Protein AF-A0A6V8H7V8-F1 (afdb_monomer_lite)

Foldseek 3Di:
DDDDPLDAFEEEQEAQAPWSLQVLLCLCVPPVNRHAYEYEAQAQDHDQQPFKDWDQFPVPRDIDIGGVPDDKDWCLVPVVVVVVCVVLVFDKDFAKAKEFFFEAAALVVLPDLPDDTDGQWIAIQLPPPVQTDDFPRDDPVSHVVVVVVLVVLVVLVLCCLAPPAWADDDPVGFTDFQLRSCVVSPRDPCSCQGPVQLVVCVLLLHFSVLNRQFRNNQVSVVCVRRNSTTMMATDNHCVSVSCSSCPPHHYDHQWAWQAWAQDPQKIKTWTARNPDPPDGPIDIDIGRAYEYADQLVSCLRHPVLCVVLSVPFDKDKKKKFKFLQPPLVPPPPDRDLCPDPVSVVVCVPPSYWYKYWYWHPNDPTIGTWIWTQDSSRIIIIIRDSRDDDPVGTPTMDMDMRTGHHSSNVVSLCVQADPDDPDDDDDDPDDDDRHHACPSNYHYFWVSNDPRSDTTDDDDDPDDDDDDDDDDDDDDDDVVVVVCPVVVLCVQAVVVLVVVLVVLLVVLLCCVPPPLPVNLVVLVVLLVCLVVQPPDDDPVLNVVLCCQGCVQLNVLSVLLPDDPVSVVVCVVVVLVSVVCSVLVVLVVVLVQDLVPFPLSVVLNVLSVVLSVQLVVLCVVVVSSQWDQDPSDTWGNSFDPVSLVSVLVSVLSVLLDVSVLQRNLPNCLSVQLLVSLVVCCVVRVHDSRGSSVVSNSSRVSSSSSSLSVCVSVVVDPGRDSDPPPPSCVVSVVVRVVVVLLVLLLVLLLQQAEEEEPQDQDPVAPNVVQQVVCVQFVHHYAYEDQPDQWHDDPVDIHGHDPACQRDPQLLSYEYEYPAAAVVLQVRLVVSLVRNRAEYAYAQRRHDPVNQVVCVVRHPHYAWDDDDPDPRGHDCVRCVVVSCVSNVHHTHGDDD

InterPro domains:
  IPR003781 CoA-binding [PF13380] (750-860)
  IPR036188 FAD/NAD(P)-binding domain superfamily [G3DSA:3.50.50.60] (1-49)
  IPR036188 FAD/NAD(P)-binding domain superfamily [G3DSA:3.50.50.60] (250-314)
  IPR036188 FAD/NAD(P)-binding domain superfamily [SSF51905] (9-320)
  IPR036291 NAD(P)-binding domain superfamily [SSF51735] (739-861)

Organism: Talaromyces pinophilus (NCBI:txid128442)

Sequence (892 aa):
MEREKNVKCRVAVVGSGMAGLVTAYLLNQDPERRYNVEVFESGERLSLDSSSLSVPNPETGNVDRIDLPMRAFAGGFYSNLMAMYDFLQVEYRPQKFLFGFSSIASKHRCTSRNFQERLDFIHSSNNHILFPIRPHTVTLISHLCEIGYLLVWYAWFTMCCFLVPPFPATRTMPCESLRSYIRRIHLPKYFVSSYLLPLFSSVATCPHEALLEFPAQDLIDYKRKTNGDQHYTVCGGVNKIQRKLSQGLQLRKSAKVVSVEPQGQAIRVRWKRSLDKSRSDTAEALFDRVVLAVAPNVVQTIFKPLQYEMSQIPTISVQSVVHSDETTIGPLTGTDILHSPSAKNWMKGSDAQVIYMRTFAQADDPQTESIHVQPSGLLVTTCPLSVIDPAKIAQCATFTRVLRTPQSRQIIKDIFNRRSSEPQVQQEKRKTPWRNGDQGVCGVGVVSSLDLFFARCHPRHLRSPRFSRCAVYTTDMADLMAFSHTALDAYIDIPFNIWLSIILIVVYESAIRSRGLLLFIVLGVSTTIVAFDKKSSVGEMTKTMCLLPLGLGSVLAFLVASRPIQTRFLSAFTTYVNFAVYGNIGMMVGTPADGTLRGMCSKVTCVALFIWIVQQGRNAGWKTIALHDDLFVFTAVSKSWIFAHAIYRFVLLTLPCFGSGRRHRLLELYSLTLTFALSSTSNLPFEYCFGMADTLVVPAVAGWSAIATTFNLIPPDAKRNDLLLDRIGAKADACLSAISIVTRFFQSPQFAVAGANNDPSRFGYKIFAWYHQHSLPVTPIHPREPTIRLPSREYPVAATPKSLTSPTETSLSFVTPPPVTLQLLKQAHEVGIPAVWFQPGTYNDEVLEYARNNFPAVIGGRGGAGSEGWCVLVDGEDGLESAGRTWKQQKL

pLDDT: mean 80.0, std 18.76, range [22.17, 98.0]

Structure (mmCIF, N/CA/C/O backbone):
data_AF-A0A6V8H7V8-F1
#
_entry.id   AF-A0A6V8H7V8-F1
#
loop_
_atom_site.group_PDB
_atom_site.id
_atom_site.type_symbol
_atom_site.label_atom_id
_atom_site.label_alt_id
_atom_site.label_comp_id
_atom_site.label_asym_id
_atom_site.label_entity_id
_atom_site.label_seq_id
_atom_site.pdbx_PDB_ins_code
_atom_site.Cartn_x
_atom_site.Cartn_y
_atom_site.Cartn_z
_atom_site.occupancy
_atom_site.B_iso_or_equiv
_atom_site.auth_seq_id
_atom_site.auth_comp_id
_atom_site.auth_asym_id
_atom_site.auth_atom_id
_atom_site.pdbx_PDB_model_num
ATOM 1 N N . MET A 1 1 ? -47.080 -14.642 37.443 1.00 36.59 1 MET A N 1
ATOM 2 C CA . MET A 1 1 ? -45.676 -14.187 37.349 1.00 36.59 1 MET A CA 1
ATOM 3 C C . MET A 1 1 ? -45.572 -13.215 36.190 1.00 36.59 1 MET A C 1
ATOM 5 O O . MET A 1 1 ? -45.517 -13.634 35.039 1.00 36.59 1 MET A O 1
ATOM 9 N N . GLU A 1 2 ? -45.649 -11.922 36.492 1.00 38.88 2 GLU A N 1
ATOM 10 C CA . GLU A 1 2 ? -45.353 -10.855 35.538 1.00 38.88 2 GLU A CA 1
ATOM 11 C C . GLU A 1 2 ? -43.891 -10.985 35.090 1.00 38.88 2 GLU A C 1
ATOM 13 O O . GLU A 1 2 ? -42.991 -11.100 35.918 1.00 38.88 2 GLU A O 1
ATOM 18 N N . ARG A 1 3 ? -43.648 -11.014 33.774 1.00 39.16 3 ARG A N 1
ATOM 19 C CA . ARG A 1 3 ? -42.295 -10.872 33.223 1.00 39.16 3 ARG A CA 1
ATOM 20 C C . ARG A 1 3 ? -41.787 -9.487 33.619 1.00 39.16 3 ARG A C 1
ATOM 22 O O . ARG A 1 3 ? -42.293 -8.498 33.087 1.00 39.16 3 ARG A O 1
ATOM 29 N N . GLU A 1 4 ? -40.797 -9.413 34.506 1.00 45.09 4 GLU A N 1
ATOM 30 C CA . GLU A 1 4 ? -40.016 -8.193 34.717 1.00 45.09 4 GLU A CA 1
ATOM 31 C C . GLU A 1 4 ? -39.599 -7.641 33.347 1.00 45.09 4 GLU A C 1
ATOM 33 O O . GLU A 1 4 ? -38.948 -8.319 32.544 1.00 45.09 4 GLU A O 1
ATOM 38 N N . LYS A 1 5 ? -40.046 -6.421 33.029 1.00 49.84 5 LYS A N 1
ATOM 39 C CA . LYS A 1 5 ? -39.611 -5.703 31.830 1.00 49.84 5 LYS A CA 1
ATOM 40 C C . LYS A 1 5 ? -38.101 -5.523 31.940 1.00 49.84 5 LYS A C 1
ATOM 42 O O . LYS A 1 5 ? -37.646 -4.677 32.700 1.00 49.84 5 LYS A O 1
ATOM 47 N N . ASN A 1 6 ? -37.348 -6.307 31.176 1.00 59.00 6 ASN A N 1
ATOM 48 C CA . ASN A 1 6 ? -35.895 -6.206 31.097 1.00 59.00 6 ASN A CA 1
ATOM 49 C C . ASN A 1 6 ? -35.530 -4.761 30.697 1.00 59.00 6 ASN A C 1
ATOM 51 O O . ASN A 1 6 ? -35.781 -4.343 29.560 1.00 59.00 6 ASN A O 1
ATOM 55 N N . VAL A 1 7 ? -35.054 -3.959 31.654 1.00 81.44 7 VAL A N 1
ATOM 56 C CA . VAL A 1 7 ? -34.757 -2.537 31.445 1.00 81.44 7 VAL A CA 1
ATOM 57 C C . VAL A 1 7 ? -33.573 -2.448 30.490 1.00 81.44 7 VAL A C 1
ATOM 59 O O . VAL A 1 7 ? -32.475 -2.903 30.800 1.00 81.44 7 VAL A O 1
ATOM 62 N N . LYS A 1 8 ? -33.799 -1.892 29.297 1.00 88.69 8 LYS A N 1
ATOM 63 C CA . LYS A 1 8 ? -32.742 -1.745 28.291 1.00 88.69 8 LYS A CA 1
ATOM 64 C C . LYS A 1 8 ? -31.710 -0.717 28.744 1.00 88.69 8 LYS A C 1
ATOM 66 O O . LYS A 1 8 ? -32.078 0.391 29.127 1.00 88.69 8 LYS A O 1
ATOM 71 N N . CYS A 1 9 ? -30.434 -1.054 28.588 1.00 93.19 9 CYS A N 1
ATOM 72 C CA . CYS A 1 9 ? -29.314 -0.152 28.831 1.00 93.19 9 CYS A CA 1
ATOM 73 C C . CYS A 1 9 ? -29.354 1.015 27.830 1.00 93.19 9 CYS A C 1
ATOM 75 O O . CYS A 1 9 ? -29.267 0.809 26.615 1.00 93.19 9 CYS A O 1
ATOM 77 N N . ARG A 1 10 ? -29.505 2.245 28.320 1.00 95.94 10 ARG A N 1
ATOM 78 C CA . ARG A 1 10 ? -29.526 3.467 27.509 1.00 95.94 10 ARG A CA 1
ATOM 79 C C . ARG A 1 10 ? -28.108 3.884 27.150 1.00 95.94 10 ARG A C 1
ATOM 81 O O . ARG A 1 10 ? -27.292 4.160 28.029 1.00 95.94 10 ARG A O 1
ATOM 88 N N . VAL A 1 11 ? -27.835 3.992 25.854 1.00 97.06 11 VAL A N 1
ATOM 89 C CA . VAL A 1 11 ? -26.514 4.344 25.327 1.00 97.06 11 VAL A CA 1
ATOM 90 C C . VAL A 1 11 ? -26.604 5.610 24.485 1.00 97.06 11 VAL A C 1
ATOM 92 O O . VAL A 1 11 ? -27.329 5.638 23.492 1.00 97.06 11 VAL A O 1
ATOM 95 N N . ALA A 1 12 ? -25.835 6.638 24.844 1.00 97.88 12 ALA A N 1
ATOM 96 C CA . ALA A 1 12 ? -25.637 7.805 23.986 1.00 97.88 12 ALA A CA 1
ATOM 97 C C . ALA A 1 12 ? -24.402 7.608 23.103 1.00 97.88 12 ALA A C 1
ATOM 99 O O . ALA A 1 12 ? -23.322 7.305 23.606 1.00 97.88 12 ALA A O 1
ATOM 100 N N . VAL A 1 13 ? -24.533 7.832 21.800 1.00 97.69 13 VAL A N 1
ATOM 101 C CA . VAL A 1 13 ? -23.414 7.868 20.851 1.00 97.69 13 VAL A CA 1
ATOM 102 C C . VAL A 1 13 ? -23.239 9.302 20.370 1.00 97.69 13 VAL A C 1
ATOM 104 O O . VAL A 1 13 ? -24.108 9.856 19.703 1.00 97.69 13 VAL A O 1
ATOM 107 N N . VAL A 1 14 ? -22.119 9.925 20.717 1.00 97.06 14 VAL A N 1
ATOM 108 C CA . VAL A 1 14 ? -21.818 11.316 20.370 1.00 97.06 14 VAL A CA 1
ATOM 109 C C . VAL A 1 14 ? -21.018 11.344 19.072 1.00 97.06 14 VAL A C 1
ATOM 111 O O . VAL A 1 14 ? -19.868 10.910 19.061 1.00 97.06 14 VAL A O 1
ATOM 114 N N . GLY A 1 15 ? -21.614 11.872 18.001 1.00 94.81 15 GLY A N 1
ATOM 115 C CA . GLY A 1 15 ? -21.033 11.981 16.660 1.00 94.81 15 GLY A CA 1
ATOM 116 C C . GLY A 1 15 ? -21.591 10.949 15.676 1.00 94.81 15 GLY A C 1
ATOM 117 O O . GLY A 1 15 ? -21.585 9.749 15.947 1.00 94.81 15 GLY A O 1
ATOM 118 N N . SER A 1 16 ? -22.026 11.405 14.495 1.00 94.25 16 SER A N 1
ATOM 119 C CA . SER A 1 16 ? -22.583 10.543 13.435 1.00 94.25 16 SER A CA 1
ATOM 120 C C . SER A 1 16 ? -21.615 10.252 12.278 1.00 94.25 16 SER A C 1
ATOM 122 O O . SER A 1 16 ? -22.022 9.945 11.157 1.00 94.25 16 SER A O 1
ATOM 124 N N . GLY A 1 17 ? -20.308 10.340 12.535 1.00 91.19 17 GLY A N 1
ATOM 125 C CA . GLY A 1 17 ? -19.292 9.851 11.604 1.00 91.19 17 GLY A CA 1
ATOM 126 C C . GLY A 1 17 ? -19.299 8.320 11.495 1.00 91.19 17 GLY A C 1
ATOM 127 O O . GLY A 1 17 ? -20.059 7.631 12.177 1.00 91.19 17 GLY A O 1
ATOM 128 N N . MET A 1 18 ? -18.396 7.770 10.677 1.00 89.75 18 MET A N 1
ATOM 129 C CA . MET A 1 18 ? -18.350 6.329 10.387 1.00 89.75 18 MET A CA 1
ATOM 130 C C . MET A 1 18 ? -18.337 5.460 11.658 1.00 89.75 18 MET A C 1
ATOM 132 O O . MET A 1 18 ? -19.158 4.563 11.809 1.00 89.75 18 MET A O 1
ATOM 136 N N . ALA A 1 19 ? -17.443 5.767 12.603 1.00 89.88 19 ALA A N 1
ATOM 137 C CA . ALA A 1 19 ? -17.309 5.017 13.851 1.00 89.88 19 ALA A CA 1
ATOM 138 C C . ALA A 1 19 ? -18.561 5.089 14.739 1.00 89.88 19 ALA A C 1
ATOM 140 O O . ALA A 1 19 ? -18.948 4.085 15.336 1.00 89.88 19 ALA A O 1
ATOM 141 N N . GLY A 1 20 ? -19.198 6.261 14.818 1.00 93.38 20 GLY A N 1
ATOM 142 C CA . GLY A 1 20 ? -20.409 6.458 15.610 1.00 93.38 20 GLY A CA 1
ATOM 143 C C . GLY A 1 20 ? -21.588 5.687 15.028 1.00 93.38 20 GLY A C 1
ATOM 144 O O . GLY A 1 20 ? -22.233 4.926 15.744 1.00 93.38 20 GLY A O 1
ATOM 145 N N . LEU A 1 21 ? -21.809 5.793 13.714 1.00 94.88 21 LEU A N 1
ATOM 146 C CA . LEU A 1 21 ? -22.884 5.070 13.030 1.00 94.88 21 LEU A CA 1
ATOM 147 C C . LEU A 1 21 ? -22.695 3.552 13.078 1.00 94.88 21 LEU A C 1
ATOM 149 O O . LEU A 1 21 ? -23.657 2.844 13.346 1.00 94.88 21 LEU A O 1
ATOM 153 N N . VAL A 1 22 ? -21.473 3.044 12.884 1.00 94.94 22 VAL A N 1
ATOM 154 C CA . VAL A 1 22 ? -21.191 1.601 13.008 1.00 94.94 22 VAL A CA 1
ATOM 155 C C . VAL A 1 22 ? -21.424 1.120 14.435 1.00 94.94 22 VAL A C 1
ATOM 157 O O . VAL A 1 22 ? -22.070 0.097 14.636 1.00 94.94 22 VAL A O 1
ATOM 160 N N . THR A 1 23 ? -20.952 1.867 15.437 1.00 94.19 23 THR A N 1
ATOM 161 C CA . THR A 1 23 ? -21.165 1.497 16.844 1.00 94.19 23 THR A CA 1
ATOM 162 C C . THR A 1 23 ? -22.652 1.475 17.181 1.00 94.19 23 THR A C 1
ATOM 164 O O . THR A 1 23 ? -23.136 0.512 17.772 1.00 94.19 23 THR A O 1
ATOM 167 N N . ALA A 1 24 ? -23.393 2.503 16.766 1.00 95.56 24 ALA A N 1
ATOM 168 C CA . ALA A 1 24 ? -24.824 2.585 17.005 1.00 95.56 24 ALA A CA 1
ATOM 169 C C . ALA A 1 24 ? -25.593 1.466 16.288 1.00 95.56 24 ALA A C 1
ATOM 171 O O . ALA A 1 24 ? -26.463 0.845 16.893 1.00 95.56 24 ALA A O 1
ATOM 172 N N . TYR A 1 25 ? -25.226 1.161 15.040 1.00 95.31 25 TYR A N 1
ATOM 173 C CA . TYR A 1 25 ? -25.787 0.055 14.269 1.00 95.31 25 TYR A CA 1
ATOM 174 C C . TYR A 1 25 ? -25.581 -1.287 14.979 1.00 95.31 25 TYR A C 1
ATOM 176 O O . TYR A 1 25 ? -26.545 -2.014 15.195 1.00 95.31 25 TYR A O 1
ATOM 184 N N . LEU A 1 26 ? -24.352 -1.596 15.405 1.00 94.50 26 LEU A N 1
ATOM 185 C CA . LEU A 1 26 ? -24.038 -2.859 16.080 1.00 94.50 26 LEU A CA 1
ATOM 186 C C . LEU A 1 26 ? -24.783 -3.008 17.411 1.00 94.50 26 LEU A C 1
ATOM 188 O O . LEU A 1 26 ? -25.310 -4.078 17.694 1.00 94.50 26 LEU A O 1
ATOM 192 N N . LEU A 1 27 ? -24.864 -1.940 18.209 1.00 93.81 27 LEU A N 1
ATOM 193 C CA . LEU A 1 27 ? -25.607 -1.956 19.473 1.00 93.81 27 LEU A CA 1
ATOM 194 C C . LEU A 1 27 ? -27.118 -2.114 19.254 1.00 93.81 27 LEU A C 1
ATOM 196 O O . LEU A 1 27 ? -27.784 -2.787 20.036 1.00 93.81 27 LEU A O 1
ATOM 200 N N . ASN A 1 28 ? -27.662 -1.513 18.194 1.00 94.06 28 ASN A N 1
ATOM 201 C CA . ASN A 1 28 ? -29.079 -1.629 17.851 1.00 94.06 28 ASN A CA 1
ATOM 202 C C . ASN A 1 28 ? -29.444 -3.016 17.293 1.00 94.06 28 ASN A C 1
ATOM 204 O O . ASN A 1 28 ? -30.570 -3.473 17.476 1.00 94.06 28 ASN A O 1
ATOM 208 N N . GLN A 1 29 ? -28.493 -3.687 16.638 1.00 91.31 29 GLN A N 1
ATOM 209 C CA . GLN A 1 29 ? -28.631 -5.044 16.092 1.00 91.31 29 GLN A CA 1
ATOM 210 C C . GLN A 1 29 ? -28.217 -6.146 17.086 1.00 91.31 29 GLN A C 1
ATOM 212 O O . GLN A 1 29 ? -28.080 -7.304 16.695 1.00 91.31 29 GLN A O 1
ATOM 217 N N . ASP A 1 30 ? -28.015 -5.812 18.365 1.00 91.25 30 ASP A N 1
ATOM 218 C CA . ASP A 1 30 ? -27.737 -6.790 19.421 1.00 91.25 30 ASP A CA 1
ATOM 219 C C . ASP A 1 30 ? -28.849 -7.865 19.460 1.00 91.25 30 ASP A C 1
ATOM 221 O O . ASP A 1 30 ? -30.017 -7.510 19.662 1.00 91.25 30 ASP A O 1
ATOM 225 N N . PRO A 1 31 ? -28.532 -9.167 19.289 1.00 89.00 31 PRO A N 1
ATOM 226 C CA . PRO A 1 31 ? -29.541 -10.232 19.227 1.00 89.00 31 PRO A CA 1
ATOM 227 C C . PRO A 1 31 ? -30.427 -10.313 20.476 1.00 89.00 31 PRO A C 1
ATOM 229 O O . PRO A 1 31 ? -31.611 -10.635 20.387 1.00 89.00 31 PRO A O 1
ATOM 232 N N . GLU A 1 32 ? -29.866 -9.966 21.637 1.00 90.69 32 GLU A N 1
ATOM 233 C CA . GLU A 1 32 ? -30.551 -9.940 22.935 1.00 90.69 32 GLU A CA 1
ATOM 234 C C . GLU A 1 32 ? -31.354 -8.642 23.165 1.00 90.69 32 GLU A C 1
ATOM 236 O O . GLU A 1 32 ? -32.062 -8.515 24.165 1.00 90.69 32 GLU A O 1
ATOM 241 N N . ARG A 1 33 ? -31.281 -7.673 22.238 1.00 89.62 33 ARG A N 1
ATOM 242 C CA . ARG A 1 33 ? -31.961 -6.365 22.284 1.00 89.62 33 ARG A CA 1
ATOM 243 C C . ARG A 1 33 ? -31.739 -5.607 23.597 1.00 89.62 33 ARG A C 1
ATOM 245 O O . ARG A 1 33 ? -32.650 -4.923 24.081 1.00 89.62 33 ARG A O 1
ATOM 252 N N . ARG A 1 34 ? -30.531 -5.700 24.159 1.00 92.88 34 ARG A N 1
ATOM 253 C CA . ARG A 1 34 ? -30.186 -5.142 25.479 1.00 92.88 34 ARG A CA 1
ATOM 254 C C . ARG A 1 34 ? -30.074 -3.628 25.508 1.00 92.88 34 ARG A C 1
ATOM 256 O O . ARG A 1 34 ? -30.183 -3.039 26.581 1.00 92.88 34 ARG A O 1
ATOM 263 N N . TYR A 1 35 ? -29.840 -2.997 24.362 1.00 94.19 35 TYR A N 1
ATOM 264 C CA . TYR A 1 35 ? -29.493 -1.582 24.289 1.00 94.19 35 TYR A CA 1
ATOM 265 C C . TYR A 1 35 ? -30.627 -0.731 23.708 1.00 94.19 35 TYR A C 1
ATOM 267 O O . TYR A 1 35 ? -31.355 -1.147 22.805 1.00 94.19 35 TYR A O 1
ATOM 275 N N . ASN A 1 36 ? -30.766 0.486 24.231 1.00 95.19 36 ASN A N 1
ATOM 276 C CA . ASN A 1 36 ? -31.550 1.566 23.642 1.00 95.19 36 ASN A CA 1
ATOM 277 C C . ASN A 1 36 ? -30.586 2.690 23.251 1.00 95.19 36 ASN A C 1
ATOM 279 O O . ASN A 1 36 ? -30.033 3.359 24.125 1.00 95.19 36 ASN A O 1
ATOM 283 N N . VAL A 1 37 ? -30.345 2.845 21.951 1.00 96.50 37 VAL A N 1
ATOM 284 C CA . VAL A 1 37 ? -29.245 3.660 21.426 1.00 96.50 37 VAL A CA 1
ATOM 285 C C . VAL A 1 37 ? -29.769 4.963 20.847 1.00 96.50 37 VAL A C 1
ATOM 287 O O . VAL A 1 37 ? -30.670 4.959 20.010 1.00 96.50 37 VAL A O 1
ATOM 290 N N . GLU A 1 38 ? -29.143 6.066 21.240 1.00 97.69 38 GLU A N 1
ATOM 291 C CA . GLU A 1 38 ? -29.445 7.401 20.740 1.00 97.69 38 GLU A CA 1
ATOM 292 C C . GLU A 1 38 ? -28.178 8.082 20.217 1.00 97.69 38 GLU A C 1
ATOM 294 O O . GLU A 1 38 ? -27.176 8.182 20.926 1.00 97.69 38 GLU A O 1
ATOM 299 N N . VAL A 1 39 ? -28.213 8.547 18.968 1.00 98.00 39 VAL A N 1
ATOM 300 C CA . VAL A 1 39 ? -27.071 9.196 18.310 1.00 98.00 39 VAL A CA 1
ATOM 301 C C . VAL A 1 39 ? -27.259 10.708 18.311 1.00 98.00 39 VAL A C 1
ATOM 303 O O . VAL A 1 39 ? -28.274 11.211 17.830 1.00 98.00 39 VAL A O 1
ATOM 306 N N . PHE A 1 40 ? -26.257 11.436 18.795 1.00 97.50 40 PHE A N 1
ATOM 307 C CA . PHE A 1 40 ? -26.222 12.894 18.827 1.00 97.50 40 PHE A CA 1
ATOM 308 C C . PHE A 1 40 ? -25.341 13.424 17.698 1.00 97.50 40 PHE A C 1
ATOM 310 O O . PHE A 1 40 ? -24.149 13.119 17.637 1.00 97.50 40 PHE A O 1
ATOM 317 N N . GLU A 1 41 ? -25.921 14.243 16.824 1.00 95.69 41 GLU A N 1
ATOM 318 C CA . GLU A 1 41 ? -25.222 14.938 15.748 1.00 95.69 41 GLU A CA 1
ATOM 319 C C . GLU A 1 41 ? -25.393 16.450 15.894 1.00 95.69 41 GLU A C 1
ATOM 321 O O . GLU A 1 41 ? -26.502 16.959 16.037 1.00 95.69 41 GLU A O 1
ATOM 326 N N . SER A 1 42 ? -24.276 17.168 15.822 1.00 93.38 42 SER A N 1
ATOM 327 C CA . SER A 1 42 ? -24.221 18.624 15.896 1.00 93.38 42 SER A CA 1
ATOM 328 C C . SER A 1 42 ? -24.852 19.331 14.692 1.00 93.38 42 SER A C 1
ATOM 330 O O . SER A 1 42 ? -25.451 20.389 14.873 1.00 93.38 42 SER A O 1
ATOM 332 N N . GLY A 1 43 ? -24.744 18.760 13.490 1.00 91.38 43 GLY A N 1
ATOM 333 C CA . GLY A 1 43 ? -25.309 19.306 12.257 1.00 91.38 43 GLY A CA 1
ATOM 334 C C . GLY A 1 43 ? -26.760 18.892 11.991 1.00 91.38 43 GLY A C 1
ATOM 335 O O . GLY A 1 43 ? -27.302 17.973 12.605 1.00 91.38 43 GLY A O 1
ATOM 336 N N . GLU A 1 44 ? -27.393 19.553 11.019 1.00 91.56 44 GLU A N 1
ATOM 337 C CA . GLU A 1 44 ? -28.744 19.199 10.545 1.00 91.56 44 GLU A CA 1
ATOM 338 C C . GLU A 1 44 ? -28.772 17.884 9.750 1.00 91.56 44 GLU A C 1
ATOM 340 O O . GLU A 1 44 ? -29.806 17.223 9.625 1.00 91.56 44 GLU A O 1
ATOM 345 N N . ARG A 1 45 ? -27.621 17.493 9.198 1.00 92.12 45 ARG A N 1
ATOM 346 C CA . ARG A 1 45 ? -27.410 16.258 8.441 1.00 92.12 45 ARG A CA 1
ATOM 347 C C . ARG A 1 45 ? -26.367 15.403 9.150 1.00 92.12 45 ARG A C 1
ATOM 349 O O . ARG A 1 45 ? -25.505 15.921 9.852 1.00 92.12 45 ARG A O 1
ATOM 356 N N . LEU A 1 46 ? -26.450 14.092 8.941 1.00 93.06 46 LEU A N 1
ATOM 357 C CA . LEU A 1 46 ? -25.449 13.157 9.447 1.00 93.06 46 LEU A CA 1
ATOM 358 C C . LEU A 1 46 ? -24.097 13.399 8.760 1.00 93.06 46 LEU A C 1
ATOM 360 O O . LEU A 1 46 ? -24.048 13.728 7.576 1.00 93.06 46 LEU A O 1
ATOM 364 N N . SER A 1 47 ? -23.013 13.231 9.512 1.00 89.12 47 SER A N 1
ATOM 365 C CA . SER A 1 47 ? -21.681 13.730 9.160 1.00 89.12 47 SER A CA 1
ATOM 366 C C . SER A 1 47 ? -21.001 12.987 8.004 1.00 89.12 47 SER A C 1
ATOM 368 O O . SER A 1 47 ? -20.148 13.573 7.339 1.00 89.12 47 SER A O 1
ATOM 370 N N . LEU A 1 48 ? -21.327 11.712 7.755 1.00 86.06 48 LEU A N 1
ATOM 371 C CA . LEU A 1 48 ? -20.608 10.908 6.757 1.00 86.06 48 LEU A CA 1
ATOM 372 C C . LEU A 1 48 ? -20.807 11.440 5.326 1.00 86.06 48 LEU A C 1
ATOM 374 O O . LEU A 1 48 ? -19.856 11.436 4.545 1.00 86.06 48 LEU A O 1
ATOM 378 N N . ASP A 1 49 ? -22.016 11.914 5.024 1.00 88.88 49 ASP A N 1
ATOM 379 C CA . ASP A 1 49 ? -22.462 12.364 3.700 1.00 88.88 49 ASP A CA 1
ATOM 380 C C . ASP A 1 49 ? -22.896 13.847 3.671 1.00 88.88 49 ASP A C 1
ATOM 382 O O . ASP A 1 49 ? -23.364 14.343 2.650 1.00 88.88 49 ASP A O 1
ATOM 386 N N . SER A 1 50 ? -22.764 14.580 4.785 1.00 86.25 50 SER A N 1
ATOM 387 C CA . SER A 1 50 ? -23.324 15.935 4.952 1.00 86.25 50 SER A CA 1
ATOM 388 C C . SER A 1 50 ? -22.881 16.938 3.889 1.00 86.25 50 SER A C 1
ATOM 390 O O . SER A 1 50 ? -23.638 17.851 3.557 1.00 86.25 50 SER A O 1
ATOM 392 N N . SER A 1 51 ? -21.655 16.774 3.395 1.00 87.69 51 SER A N 1
ATOM 393 C CA . SER A 1 51 ? -20.986 17.710 2.493 1.00 87.69 51 SER A CA 1
ATOM 394 C C . SER A 1 51 ? -20.936 17.224 1.043 1.00 87.69 51 SER A C 1
ATOM 396 O O . SER A 1 51 ? -20.597 18.013 0.168 1.00 87.69 51 SER A O 1
ATOM 398 N N . SER A 1 52 ? -21.293 15.966 0.780 1.00 90.31 52 SER A N 1
ATOM 399 C CA . SER A 1 52 ? -21.293 15.370 -0.558 1.00 90.31 52 SER A CA 1
ATOM 400 C C . SER A 1 52 ? -22.462 15.883 -1.408 1.00 90.31 52 SER A C 1
ATOM 402 O O . SER A 1 52 ? -23.551 16.167 -0.896 1.00 90.31 52 SER A O 1
ATOM 404 N N . LEU A 1 53 ? -22.265 15.956 -2.724 1.00 91.06 53 LEU A N 1
ATOM 405 C CA . LEU A 1 53 ? -23.224 16.521 -3.674 1.00 91.06 53 LEU A CA 1
ATOM 406 C C . LEU A 1 53 ? -23.535 15.550 -4.817 1.00 91.06 53 LEU A C 1
ATOM 408 O O . LEU A 1 53 ? -22.727 14.696 -5.173 1.00 91.06 53 LEU A O 1
ATOM 412 N N . SER A 1 54 ? -24.737 15.676 -5.370 1.00 90.94 54 SER A N 1
ATOM 413 C CA . SER A 1 54 ? -25.184 14.942 -6.553 1.00 90.94 54 SER A CA 1
ATOM 414 C C . SER A 1 54 ? -25.355 15.931 -7.692 1.00 90.94 54 SER A C 1
ATOM 416 O O . SER A 1 54 ? -26.066 16.920 -7.523 1.00 90.94 54 SER A O 1
ATOM 418 N N . VAL A 1 55 ? -24.698 15.671 -8.817 1.00 88.69 55 VAL A N 1
ATOM 419 C CA . VAL A 1 55 ? -24.614 16.592 -9.951 1.00 88.69 55 VAL A CA 1
ATOM 420 C C . VAL A 1 55 ? -25.049 15.857 -11.215 1.00 88.69 55 VAL A C 1
ATOM 422 O O . VAL A 1 55 ? -24.541 14.768 -11.475 1.00 88.69 55 VAL A O 1
ATOM 425 N N . PRO A 1 56 ? -26.000 16.398 -11.992 1.00 84.62 56 PRO A N 1
ATOM 426 C CA . PRO A 1 56 ? -26.357 15.809 -13.273 1.00 84.62 56 PRO A CA 1
ATOM 427 C C . PRO A 1 56 ? -25.172 15.927 -14.236 1.00 84.62 56 PRO A C 1
ATOM 429 O O . PRO A 1 56 ? -24.600 17.004 -14.392 1.00 84.62 56 PRO A O 1
ATOM 432 N N . ASN A 1 57 ? -24.804 14.820 -14.873 1.00 78.75 57 ASN A N 1
ATOM 433 C CA . ASN A 1 57 ? -23.769 14.782 -15.890 1.00 78.75 57 ASN A CA 1
ATOM 434 C C . ASN A 1 57 ? -24.418 14.997 -17.269 1.00 78.75 57 ASN A C 1
ATOM 436 O O . ASN A 1 57 ? -25.167 14.130 -17.728 1.00 78.75 57 ASN A O 1
ATOM 440 N N . PRO A 1 58 ? -24.154 16.132 -17.939 1.00 69.06 58 PRO A N 1
ATOM 441 C CA . PRO A 1 58 ? -24.775 16.442 -19.222 1.00 69.06 58 PRO A CA 1
ATOM 442 C C . PRO A 1 58 ? -24.302 15.529 -20.363 1.00 69.06 58 PRO A C 1
ATOM 444 O O . PRO A 1 58 ? -25.032 15.368 -21.335 1.00 69.06 58 PRO A O 1
ATOM 447 N N . GLU A 1 59 ? -23.119 14.912 -20.257 1.00 70.75 59 GLU A N 1
ATOM 448 C CA . GLU A 1 59 ? -22.569 14.033 -21.298 1.00 70.75 59 GLU A CA 1
ATOM 449 C C . GLU A 1 59 ? -23.138 12.612 -21.230 1.00 70.75 59 GLU A C 1
ATOM 451 O O . GLU A 1 59 ? -23.362 11.983 -22.262 1.00 70.75 59 GLU A O 1
ATOM 456 N N . THR A 1 60 ? -23.376 12.092 -20.023 1.00 73.69 60 THR A N 1
ATOM 457 C CA . THR A 1 60 ? -23.864 10.713 -19.828 1.00 73.69 60 THR A CA 1
ATOM 458 C C . THR A 1 60 ? -25.356 10.628 -19.512 1.00 73.69 60 THR A C 1
ATOM 460 O O . THR A 1 60 ? -25.924 9.539 -19.558 1.00 73.69 60 THR A O 1
ATOM 463 N N . GLY A 1 61 ? -25.993 11.746 -19.150 1.00 73.31 61 GLY A N 1
ATOM 464 C CA . GLY A 1 61 ? -27.378 11.792 -18.671 1.00 73.31 61 GLY A CA 1
ATOM 465 C C . GLY A 1 61 ? -27.585 11.208 -17.265 1.00 73.31 61 GLY A C 1
ATOM 466 O O . GLY A 1 61 ? -28.702 11.244 -16.749 1.00 73.31 61 GLY A O 1
ATOM 467 N N . ASN A 1 62 ? -26.533 10.687 -16.624 1.00 80.94 62 ASN A N 1
ATOM 468 C CA . ASN A 1 62 ? -26.582 10.114 -15.279 1.00 80.94 62 ASN A CA 1
ATOM 469 C C . ASN A 1 62 ? -26.327 11.173 -14.196 1.00 80.94 62 ASN A C 1
ATOM 471 O O . ASN A 1 62 ? -25.827 12.260 -14.465 1.00 80.94 62 ASN A O 1
ATOM 475 N N . VAL A 1 63 ? -26.648 10.853 -12.940 1.00 84.00 63 VAL A N 1
ATOM 476 C CA . VAL A 1 63 ? -26.305 11.701 -11.788 1.00 84.00 63 VAL A CA 1
ATOM 477 C C . VAL A 1 63 ? -25.001 11.211 -11.169 1.00 84.00 63 VAL A C 1
ATOM 479 O O . VAL A 1 63 ? -24.962 10.137 -10.564 1.00 84.00 63 VAL A O 1
ATOM 482 N N . ASP A 1 64 ? -23.956 12.026 -11.261 1.00 84.38 64 ASP A N 1
ATOM 483 C CA . ASP A 1 64 ? -22.675 11.770 -10.616 1.00 84.38 64 ASP A CA 1
ATOM 484 C C . ASP A 1 64 ? -22.737 12.160 -9.138 1.00 84.38 64 ASP A C 1
ATOM 486 O O . ASP A 1 64 ? -23.231 13.226 -8.757 1.00 84.38 64 ASP A O 1
ATOM 490 N N . ARG A 1 65 ? -22.229 11.279 -8.273 1.00 90.38 65 ARG A N 1
ATOM 491 C CA . ARG A 1 65 ? -22.105 11.542 -6.837 1.00 90.38 65 ARG A CA 1
ATOM 492 C C . ARG A 1 65 ? -20.665 11.916 -6.515 1.00 90.38 65 ARG A C 1
ATOM 494 O O . ARG A 1 65 ? -19.772 11.088 -6.659 1.00 90.38 65 ARG A O 1
ATOM 501 N N . ILE A 1 66 ? -20.470 13.134 -6.024 1.00 91.38 66 ILE A N 1
ATOM 502 C CA . ILE A 1 66 ? -19.170 13.642 -5.590 1.00 91.38 66 ILE A CA 1
ATOM 503 C C . ILE A 1 66 ? -19.125 13.575 -4.067 1.00 91.38 66 ILE A C 1
ATOM 505 O O . ILE A 1 66 ? -19.812 14.335 -3.374 1.00 91.38 66 ILE A O 1
ATOM 509 N N . ASP A 1 67 ? -18.319 12.653 -3.544 1.00 90.88 67 ASP A N 1
ATOM 510 C CA . ASP A 1 67 ? -18.097 12.541 -2.108 1.00 90.88 67 ASP A CA 1
ATOM 511 C C . ASP A 1 67 ? -17.101 13.606 -1.623 1.00 90.88 67 ASP A C 1
ATOM 513 O O . ASP A 1 67 ? -15.988 13.705 -2.145 1.00 90.88 67 ASP A O 1
ATOM 517 N N . LEU A 1 68 ? -17.491 14.386 -0.606 1.00 88.25 68 LEU A N 1
ATOM 518 C CA . LEU A 1 68 ? -16.683 15.485 -0.066 1.00 88.25 68 LEU A CA 1
ATOM 519 C C . LEU A 1 68 ? -16.397 15.289 1.437 1.00 88.25 68 LEU A C 1
ATOM 521 O O . LEU A 1 68 ? -17.330 15.322 2.245 1.00 88.25 68 LEU A O 1
ATOM 525 N N . PRO A 1 69 ? -15.126 15.112 1.850 1.00 84.50 69 PRO A N 1
ATOM 526 C CA . PRO A 1 69 ? -13.937 14.958 1.009 1.00 84.50 69 PRO A CA 1
ATOM 527 C C . PRO A 1 69 ? -13.958 13.611 0.275 1.00 84.50 69 PRO A C 1
ATOM 529 O O . PRO A 1 69 ? -14.722 12.720 0.647 1.00 84.50 69 PRO A O 1
ATOM 532 N N . MET A 1 70 ? -13.061 13.437 -0.697 1.00 85.06 70 MET A N 1
ATOM 533 C CA . MET A 1 70 ? -12.891 12.183 -1.437 1.00 85.06 70 MET A CA 1
ATOM 534 C C . MET A 1 70 ? -12.818 10.956 -0.503 1.00 85.06 70 MET A C 1
ATOM 536 O O . MET A 1 70 ? -12.119 10.969 0.516 1.00 85.06 70 MET A O 1
ATOM 540 N N . ARG A 1 71 ? -13.541 9.881 -0.854 1.00 86.81 71 ARG A N 1
ATOM 541 C CA . ARG A 1 71 ? -13.687 8.647 -0.052 1.00 86.81 71 ARG A CA 1
ATOM 542 C C . ARG A 1 71 ? -13.194 7.396 -0.788 1.00 86.81 71 ARG A C 1
ATOM 544 O O . ARG A 1 71 ? -13.903 6.397 -0.873 1.00 86.81 71 ARG A O 1
ATOM 551 N N . ALA A 1 72 ? -11.975 7.455 -1.319 1.00 88.44 72 ALA A N 1
ATOM 552 C CA . ALA A 1 72 ? -11.315 6.268 -1.857 1.00 88.44 72 ALA A CA 1
ATOM 553 C C . ALA A 1 72 ? -10.617 5.466 -0.748 1.00 88.44 72 ALA A C 1
ATOM 555 O O . ALA A 1 72 ? -10.151 6.030 0.244 1.00 88.44 72 ALA A O 1
ATOM 556 N N . PHE A 1 73 ? -10.524 4.152 -0.930 1.00 88.69 73 PHE A N 1
ATOM 557 C CA . PHE A 1 73 ? -9.842 3.237 -0.013 1.00 88.69 73 PHE A CA 1
ATOM 558 C C . PHE A 1 73 ? -9.048 2.179 -0.792 1.00 88.69 73 PHE A C 1
ATOM 560 O O . PHE A 1 73 ? -9.297 1.966 -1.971 1.00 88.69 73 PHE A O 1
ATOM 567 N N . ALA A 1 74 ? -8.071 1.533 -0.157 1.00 85.19 74 ALA A N 1
ATOM 568 C CA . ALA A 1 74 ? -7.176 0.562 -0.798 1.00 85.19 74 ALA A CA 1
ATOM 569 C C . ALA A 1 74 ? -7.324 -0.840 -0.184 1.00 85.19 74 ALA A C 1
ATOM 571 O O . ALA A 1 74 ? -7.228 -0.986 1.036 1.00 85.19 74 ALA A O 1
ATOM 572 N N . GLY A 1 75 ? -7.534 -1.868 -1.008 1.00 76.06 75 GLY A N 1
ATOM 573 C CA . GLY A 1 75 ? -8.021 -3.180 -0.551 1.00 76.06 75 GLY A CA 1
ATOM 574 C C . GLY A 1 75 ? -7.291 -3.755 0.671 1.00 76.06 75 GLY A C 1
ATOM 575 O O . GLY A 1 75 ? -7.876 -3.974 1.733 1.00 76.06 75 GLY A O 1
ATOM 576 N N . GLY A 1 76 ? -5.975 -3.888 0.567 1.00 78.12 76 GLY A N 1
ATOM 577 C CA . GLY A 1 76 ? -5.129 -4.569 1.539 1.00 78.12 76 GLY A CA 1
ATOM 578 C C . GLY A 1 76 ? -4.924 -3.793 2.833 1.00 78.12 76 GLY A C 1
ATOM 579 O O . GLY A 1 76 ? -4.497 -4.366 3.838 1.00 78.12 76 GLY A O 1
ATOM 580 N N . PHE A 1 77 ? -5.266 -2.499 2.861 1.00 82.94 77 PHE A N 1
ATOM 581 C CA . PHE A 1 77 ? -5.233 -1.700 4.084 1.00 82.94 77 PHE A CA 1
ATOM 582 C C . PHE A 1 77 ? -6.578 -1.685 4.826 1.00 82.94 77 PHE A C 1
ATOM 584 O O . PHE A 1 77 ? -6.581 -1.719 6.057 1.00 82.94 77 PHE A O 1
ATOM 591 N N . TYR A 1 78 ? -7.712 -1.684 4.112 1.00 85.88 78 TYR A N 1
ATOM 592 C CA . TYR A 1 78 ? -9.053 -1.512 4.697 1.00 85.88 78 TYR A CA 1
ATOM 593 C C . TYR A 1 78 ? -9.914 -2.782 4.655 1.00 85.88 78 TYR A C 1
ATOM 595 O O . TYR A 1 78 ? -11.112 -2.719 4.376 1.00 85.88 78 TYR A O 1
ATOM 603 N N . SER A 1 79 ? -9.342 -3.932 5.007 1.00 85.62 79 SER A N 1
ATOM 604 C CA . SER A 1 79 ? -10.058 -5.218 5.002 1.00 85.62 79 SER A CA 1
ATOM 605 C C . SER A 1 79 ? -11.364 -5.206 5.813 1.00 85.62 79 SER A C 1
ATOM 607 O O . SER A 1 79 ? -12.389 -5.693 5.348 1.00 85.62 79 SER A O 1
ATOM 609 N N . ASN A 1 80 ? -11.366 -4.584 6.998 1.00 86.00 80 ASN A N 1
ATOM 610 C CA . ASN A 1 80 ? -12.569 -4.474 7.834 1.00 86.00 80 ASN A CA 1
ATOM 611 C C . ASN A 1 80 ? -13.652 -3.582 7.210 1.00 86.00 80 ASN A C 1
ATOM 613 O O . ASN A 1 80 ? -14.839 -3.822 7.419 1.00 86.00 80 ASN A O 1
ATOM 617 N N . LEU A 1 81 ? -13.252 -2.539 6.477 1.00 88.88 81 LEU A N 1
ATOM 618 C CA . LEU A 1 81 ? -14.194 -1.653 5.796 1.00 88.88 81 LEU A CA 1
ATOM 619 C C . LEU A 1 81 ? -14.873 -2.399 4.647 1.00 88.88 81 LEU A C 1
ATOM 621 O O . LEU A 1 81 ? -16.090 -2.327 4.521 1.00 88.88 81 LEU A O 1
ATOM 625 N N . MET A 1 82 ? -14.092 -3.150 3.866 1.00 89.88 82 MET A N 1
ATOM 626 C CA . MET A 1 82 ? -14.605 -3.991 2.784 1.00 89.88 82 MET A CA 1
ATOM 627 C C . MET A 1 82 ? -15.546 -5.064 3.319 1.00 89.88 82 MET A C 1
ATOM 629 O O . MET A 1 82 ? -16.685 -5.123 2.881 1.00 89.88 82 MET A O 1
ATOM 633 N N . ALA A 1 83 ? -15.141 -5.801 4.358 1.00 91.44 83 ALA A N 1
ATOM 634 C CA . ALA A 1 83 ? -15.999 -6.804 4.989 1.00 91.44 83 ALA A CA 1
ATOM 635 C C . ALA A 1 83 ? -17.318 -6.203 5.509 1.00 91.44 83 ALA A C 1
ATOM 637 O O . ALA A 1 83 ? -18.374 -6.825 5.411 1.00 91.44 83 ALA A O 1
ATOM 638 N N . MET A 1 84 ? -17.281 -4.975 6.039 1.00 92.81 84 MET A N 1
ATOM 639 C CA . MET A 1 84 ? -18.492 -4.252 6.424 1.00 92.81 84 MET A CA 1
ATOM 640 C C . MET A 1 84 ? -19.347 -3.884 5.204 1.00 92.81 84 MET A C 1
ATOM 642 O O . MET A 1 84 ? -20.567 -4.000 5.274 1.00 92.81 84 MET A O 1
ATOM 646 N N . TYR A 1 85 ? -18.749 -3.430 4.102 1.00 93.75 85 TYR A N 1
ATOM 647 C CA . TYR A 1 85 ? -19.485 -3.133 2.871 1.00 93.75 85 TYR A CA 1
ATOM 648 C C . TYR A 1 85 ? -20.120 -4.387 2.273 1.00 93.75 85 TYR A C 1
ATOM 650 O O . TYR A 1 85 ? -21.304 -4.341 1.944 1.00 93.75 85 TYR A O 1
ATOM 658 N N . ASP A 1 86 ? -19.403 -5.508 2.242 1.00 93.62 86 ASP A N 1
ATOM 659 C CA . ASP A 1 86 ? -19.918 -6.801 1.788 1.00 93.62 86 ASP A CA 1
ATOM 660 C C . ASP A 1 86 ? -21.087 -7.259 2.674 1.00 93.62 86 ASP A C 1
ATOM 662 O O . ASP A 1 86 ? -22.162 -7.595 2.174 1.00 93.62 86 ASP A O 1
ATOM 666 N N . PHE A 1 87 ? -20.931 -7.172 4.001 1.00 93.75 87 PHE A N 1
ATOM 667 C CA . PHE A 1 87 ? -21.991 -7.486 4.965 1.00 93.75 87 PHE A CA 1
ATOM 668 C C . PHE A 1 87 ? -23.232 -6.603 4.778 1.00 93.75 87 PHE A C 1
ATOM 670 O O . PHE A 1 87 ? -24.363 -7.084 4.817 1.00 93.75 87 PHE A O 1
ATOM 677 N N . LEU A 1 88 ? -23.033 -5.303 4.553 1.00 93.00 88 LEU A N 1
ATOM 678 C CA . LEU A 1 88 ? -24.117 -4.360 4.295 1.00 93.00 88 LEU A CA 1
ATOM 679 C C . LEU A 1 88 ? -24.658 -4.458 2.864 1.00 93.00 88 LEU A C 1
ATOM 681 O O . LEU A 1 88 ? -25.615 -3.745 2.557 1.00 93.00 88 LEU A O 1
ATOM 685 N N . GLN A 1 89 ? -24.089 -5.296 1.993 1.00 94.62 89 GLN A N 1
ATOM 686 C CA . GLN A 1 89 ? -24.418 -5.366 0.567 1.00 94.62 89 GLN A CA 1
ATOM 687 C C . GLN A 1 89 ? -24.339 -3.979 -0.091 1.00 94.62 89 GLN A C 1
ATOM 689 O O . GLN A 1 89 ? -25.297 -3.485 -0.696 1.00 94.62 89 GLN A O 1
ATOM 694 N N . VAL A 1 90 ? -23.222 -3.289 0.133 1.00 93.69 90 VAL A N 1
ATOM 695 C CA . VAL A 1 90 ? -22.878 -2.022 -0.511 1.00 93.69 90 VAL A CA 1
ATOM 696 C C . VAL A 1 90 ? -21.834 -2.305 -1.575 1.00 93.69 90 VAL A C 1
ATOM 698 O O . VAL A 1 90 ? -20.722 -2.717 -1.269 1.00 93.69 90 VAL A O 1
ATOM 701 N N . GLU A 1 91 ? -22.195 -2.034 -2.822 1.00 93.75 91 GLU A N 1
ATOM 702 C CA . GLU A 1 91 ? -21.297 -2.200 -3.955 1.00 93.75 91 GLU A CA 1
ATOM 703 C C . GLU A 1 91 ? -20.214 -1.109 -3.984 1.00 93.75 91 GLU A C 1
ATOM 705 O O . GLU A 1 91 ? -20.483 0.082 -3.778 1.00 93.75 91 GLU A O 1
ATOM 710 N N . TYR A 1 92 ? -18.985 -1.520 -4.274 1.00 93.69 92 TYR A N 1
ATOM 711 C CA . TYR A 1 92 ? -17.836 -0.658 -4.522 1.00 93.69 92 TYR A CA 1
ATOM 712 C C . TYR A 1 92 ? -17.085 -1.171 -5.751 1.00 93.69 92 TYR A C 1
ATOM 714 O O . TYR A 1 92 ? -17.137 -2.357 -6.071 1.00 93.69 92 TYR A O 1
ATOM 722 N N . ARG A 1 93 ? -16.381 -0.277 -6.444 1.00 90.94 93 ARG A N 1
ATOM 723 C CA . ARG A 1 93 ? -15.671 -0.586 -7.691 1.00 90.94 93 ARG A CA 1
ATOM 724 C C . ARG A 1 93 ? -14.217 -0.144 -7.631 1.00 90.94 93 ARG A C 1
ATOM 726 O O . ARG A 1 93 ? -13.924 0.845 -6.950 1.00 90.94 93 ARG A O 1
ATOM 733 N N . PRO A 1 94 ? -13.309 -0.827 -8.343 1.00 91.19 94 PRO A N 1
ATOM 734 C CA . PRO A 1 94 ? -11.950 -0.344 -8.481 1.00 91.19 94 PRO A CA 1
ATOM 735 C C . PRO A 1 94 ? -11.926 0.961 -9.281 1.00 91.19 94 PRO A C 1
ATOM 737 O O . PRO A 1 94 ? -12.575 1.083 -10.317 1.00 91.19 94 PRO A O 1
ATOM 740 N N . GLN A 1 95 ? -11.167 1.937 -8.794 1.00 89.44 95 GLN A N 1
ATOM 741 C CA . GLN A 1 95 ? -10.989 3.245 -9.410 1.00 89.44 95 GLN A CA 1
ATOM 742 C C . GLN A 1 95 ? -9.505 3.464 -9.694 1.00 89.44 95 GLN A C 1
ATOM 744 O O . GLN A 1 95 ? -8.669 3.460 -8.789 1.00 89.44 95 GLN A O 1
ATOM 749 N N . LYS A 1 96 ? -9.178 3.661 -10.971 1.00 89.06 96 LYS A N 1
ATOM 750 C CA . LYS A 1 96 ? -7.826 4.022 -11.407 1.00 89.06 96 LYS A CA 1
ATOM 751 C C . LYS A 1 96 ? -7.646 5.532 -11.292 1.00 89.06 96 LYS A C 1
ATOM 753 O O . LYS A 1 96 ? -8.584 6.280 -11.573 1.00 89.06 96 LYS A O 1
ATOM 758 N N . PHE A 1 97 ? -6.445 5.962 -10.919 1.00 87.69 97 PHE A N 1
ATOM 759 C CA . PHE A 1 97 ? -6.073 7.371 -10.839 1.00 87.69 97 PHE A CA 1
ATOM 760 C C . PHE A 1 97 ? -4.806 7.667 -11.641 1.00 87.69 97 PHE A C 1
ATOM 762 O O . PHE A 1 97 ? -3.879 6.853 -11.683 1.00 87.69 97 PHE A O 1
ATOM 769 N N . LEU A 1 98 ? -4.752 8.852 -12.238 1.00 87.44 98 LEU A N 1
ATOM 770 C CA . LEU A 1 98 ? -3.544 9.453 -12.792 1.00 87.44 98 LEU A CA 1
ATOM 771 C C . LEU A 1 98 ? -3.178 10.664 -11.941 1.00 87.44 98 LEU A C 1
ATOM 773 O O . LEU A 1 98 ? -3.965 11.598 -11.810 1.00 87.44 98 LEU A O 1
ATOM 777 N N . PHE A 1 99 ? -1.985 10.633 -11.362 1.00 88.62 99 PHE A N 1
ATOM 778 C CA . PHE A 1 99 ? -1.457 11.689 -10.514 1.00 88.62 99 PHE A CA 1
ATOM 779 C C . PHE A 1 99 ? -0.506 12.565 -11.328 1.00 88.62 99 PHE A C 1
ATOM 781 O O . PHE A 1 99 ? 0.553 12.093 -11.744 1.00 88.62 99 PHE A O 1
ATOM 788 N N . GLY A 1 100 ? -0.883 13.817 -11.578 1.00 87.38 100 GLY A N 1
ATOM 789 C CA . GLY A 1 100 ? -0.008 14.814 -12.201 1.00 87.38 100 GLY A CA 1
ATOM 790 C C . GLY A 1 100 ? 0.712 15.624 -11.131 1.00 87.38 100 GLY A C 1
ATOM 791 O O . GLY A 1 100 ? 0.047 16.171 -10.259 1.00 87.38 100 GLY A O 1
ATOM 792 N N . PHE A 1 101 ? 2.041 15.698 -11.176 1.00 87.81 101 PHE A N 1
ATOM 793 C CA . PHE A 1 101 ? 2.839 16.429 -10.187 1.00 87.81 101 PHE A CA 1
ATOM 794 C C . PHE A 1 101 ? 3.369 17.733 -10.785 1.00 87.81 101 PHE A C 1
ATOM 796 O O . PHE A 1 101 ? 3.887 17.733 -11.904 1.00 87.81 101 PHE A O 1
ATOM 803 N N . SER A 1 102 ? 3.253 18.831 -10.036 1.00 85.06 102 SER A N 1
ATOM 804 C CA . SER A 1 102 ? 3.852 20.124 -10.378 1.00 85.06 102 SER A CA 1
ATOM 805 C C . SER A 1 102 ? 4.501 20.784 -9.159 1.00 85.06 102 SER A C 1
ATOM 807 O O . SER A 1 102 ? 3.985 20.726 -8.037 1.00 85.06 102 SER A O 1
ATOM 809 N N . SER A 1 103 ? 5.642 21.439 -9.380 1.00 80.62 103 SER A N 1
ATOM 810 C CA . SER A 1 103 ? 6.321 22.272 -8.385 1.00 80.62 103 SER A CA 1
ATOM 811 C C . SER A 1 103 ? 6.132 23.763 -8.680 1.00 80.62 103 SER A C 1
ATOM 813 O O . SER A 1 103 ? 6.523 24.272 -9.731 1.00 80.62 103 SER A O 1
ATOM 815 N N . ILE A 1 104 ? 5.547 24.494 -7.729 1.00 74.56 104 ILE A N 1
ATOM 816 C CA . ILE A 1 104 ? 5.234 25.921 -7.840 1.00 74.56 104 ILE A CA 1
ATOM 817 C C . ILE A 1 104 ? 6.196 26.728 -6.967 1.00 74.56 104 ILE A C 1
ATOM 819 O O . ILE A 1 104 ? 6.271 26.565 -5.746 1.00 74.56 104 ILE A O 1
ATOM 823 N N . ALA A 1 105 ? 6.922 27.649 -7.606 1.00 60.94 105 ALA A N 1
ATOM 824 C CA . ALA A 1 105 ? 7.974 28.426 -6.962 1.00 60.94 105 ALA A CA 1
ATOM 825 C C . ALA A 1 105 ? 7.465 29.482 -5.961 1.00 60.94 105 ALA A C 1
ATOM 827 O O . ALA A 1 105 ? 8.213 29.840 -5.072 1.00 60.94 105 ALA A O 1
ATOM 828 N N . SER A 1 106 ? 6.241 30.023 -6.038 1.00 56.12 106 SER A N 1
ATOM 829 C CA . SER A 1 106 ? 5.765 30.985 -5.019 1.00 56.12 106 SER A CA 1
ATOM 830 C C . SER A 1 106 ? 4.245 31.150 -4.998 1.00 56.12 106 SER A C 1
ATOM 832 O O . SER A 1 106 ? 3.623 31.239 -6.057 1.00 56.12 106 SER A O 1
ATOM 834 N N . LYS A 1 107 ? 3.667 31.311 -3.794 1.00 52.25 107 LYS A N 1
ATOM 835 C CA . LYS A 1 107 ? 2.249 31.674 -3.584 1.00 52.25 107 LYS A CA 1
ATOM 836 C C . LYS A 1 107 ? 1.880 33.016 -4.240 1.00 52.25 107 LYS A C 1
ATOM 838 O O . LYS A 1 107 ? 0.776 33.160 -4.750 1.00 52.25 107 LYS A O 1
ATOM 843 N N . HIS A 1 108 ? 2.811 33.975 -4.303 1.00 45.53 108 HIS A N 1
ATOM 844 C CA . HIS A 1 108 ? 2.565 35.319 -4.849 1.00 45.53 108 HIS A CA 1
ATOM 845 C C . HIS A 1 108 ? 2.584 35.404 -6.383 1.00 45.53 108 HIS A C 1
ATOM 847 O O . HIS A 1 108 ? 2.146 36.409 -6.933 1.00 45.53 108 HIS A O 1
ATOM 853 N N . ARG A 1 109 ? 3.070 34.374 -7.093 1.00 43.59 109 ARG A N 1
ATOM 854 C CA . ARG A 1 109 ? 3.113 34.364 -8.571 1.00 43.59 109 ARG A CA 1
ATOM 855 C C . ARG A 1 109 ? 1.830 33.856 -9.232 1.00 43.59 109 ARG A C 1
ATOM 857 O O . ARG A 1 109 ? 1.682 34.028 -10.437 1.00 43.59 109 ARG A O 1
ATOM 864 N N . CYS A 1 110 ? 0.890 33.309 -8.458 1.00 46.38 110 CYS A N 1
ATOM 865 C CA . CYS A 1 110 ? -0.395 32.808 -8.964 1.00 46.38 110 CYS A CA 1
ATOM 866 C C . CYS A 1 110 ? -1.375 33.922 -9.393 1.00 46.38 110 CYS A C 1
ATOM 868 O O . CYS A 1 110 ? -2.447 33.624 -9.903 1.00 46.38 110 CYS A O 1
ATOM 870 N N . THR A 1 111 ? -1.031 35.203 -9.205 1.00 42.53 111 THR A N 1
ATOM 871 C CA . THR A 1 111 ? -1.868 36.359 -9.582 1.00 42.53 111 THR A CA 1
ATOM 872 C C . THR A 1 111 ? -1.571 36.919 -10.979 1.00 42.53 111 THR A C 1
ATOM 874 O O . THR A 1 111 ? -2.310 37.777 -11.460 1.00 42.53 111 THR A O 1
ATOM 877 N N . SER A 1 112 ? -0.515 36.455 -11.659 1.00 39.47 112 SER A N 1
ATOM 878 C CA . SER A 1 112 ? -0.190 36.895 -13.021 1.00 39.47 112 SER A CA 1
ATOM 879 C C . SER A 1 112 ? -0.868 35.999 -14.059 1.00 39.47 112 SER A C 1
ATOM 881 O O . SER A 1 112 ? -0.584 34.805 -14.125 1.00 39.47 112 SER A O 1
ATOM 883 N N . ARG A 1 113 ? -1.714 36.586 -14.921 1.00 41.09 113 ARG A N 1
ATOM 884 C CA . ARG A 1 113 ? -2.431 35.906 -16.026 1.00 41.09 113 ARG A CA 1
ATOM 885 C C . ARG A 1 113 ? -1.523 35.191 -17.050 1.00 41.09 113 ARG A C 1
ATOM 887 O O . ARG A 1 113 ? -2.044 34.476 -17.896 1.00 41.09 113 ARG A O 1
ATOM 894 N N . ASN A 1 114 ? -0.197 35.351 -16.961 1.00 36.34 114 ASN A N 1
ATOM 895 C CA . ASN A 1 114 ? 0.794 34.782 -17.885 1.00 36.34 114 ASN A CA 1
ATOM 896 C C . ASN A 1 114 ? 1.659 33.652 -17.278 1.00 36.34 114 ASN A C 1
ATOM 898 O O . ASN A 1 114 ? 2.654 33.264 -17.889 1.00 36.34 114 ASN A O 1
ATOM 902 N N . PHE A 1 115 ? 1.353 33.134 -16.081 1.00 44.62 115 PHE A N 1
ATOM 903 C CA . PHE A 1 115 ? 2.122 32.019 -15.510 1.00 44.62 115 PHE A CA 1
ATOM 904 C C . PHE A 1 115 ? 1.660 30.679 -16.095 1.00 44.62 115 PHE A C 1
ATOM 906 O O . PHE A 1 115 ? 0.558 30.213 -15.813 1.00 44.62 115 PHE A O 1
ATOM 913 N N . GLN A 1 116 ? 2.510 30.059 -16.914 1.00 50.31 116 GLN A N 1
ATOM 914 C CA . GLN A 1 116 ? 2.254 28.737 -17.474 1.00 50.31 116 GLN A CA 1
ATOM 915 C C . GLN A 1 116 ? 2.760 27.668 -16.507 1.00 50.31 116 GLN A C 1
ATOM 917 O O . GLN A 1 116 ? 3.963 27.521 -16.287 1.00 50.31 116 GLN A O 1
ATOM 922 N N . GLU A 1 117 ? 1.824 26.951 -15.895 1.00 56.09 117 GLU A N 1
ATOM 923 C CA . GLU A 1 117 ? 2.138 25.867 -14.977 1.00 56.09 117 GLU A CA 1
ATOM 924 C C . GLU A 1 117 ? 2.719 24.666 -15.736 1.00 56.09 117 GLU A C 1
ATOM 926 O O . GLU A 1 117 ? 2.247 24.300 -16.815 1.00 56.09 117 GLU A O 1
ATOM 931 N N . ARG A 1 118 ? 3.784 24.068 -15.191 1.00 65.88 118 ARG A N 1
ATOM 932 C CA . ARG A 1 118 ? 4.490 22.945 -15.810 1.00 65.88 118 ARG A CA 1
ATOM 933 C C . ARG A 1 118 ? 4.246 21.681 -14.993 1.00 65.88 118 ARG A C 1
ATOM 935 O O . ARG A 1 118 ? 4.647 21.614 -13.837 1.00 65.88 118 ARG A O 1
ATOM 942 N N . LEU A 1 119 ? 3.622 20.680 -15.611 1.00 75.31 119 LEU A N 1
ATOM 943 C CA . LEU A 1 119 ? 3.654 19.309 -15.103 1.00 75.31 119 LEU A CA 1
ATOM 944 C C . LEU A 1 119 ? 5.081 18.765 -15.217 1.00 75.31 119 LEU A C 1
ATOM 946 O O . LEU A 1 119 ? 5.651 18.767 -16.311 1.00 75.31 119 LEU A O 1
ATOM 950 N N . ASP A 1 120 ? 5.626 18.293 -14.101 1.00 76.00 120 ASP A N 1
ATOM 951 C CA . ASP A 1 120 ? 6.970 17.722 -14.032 1.00 76.00 120 ASP A CA 1
ATOM 952 C C . ASP A 1 120 ? 6.948 16.259 -14.498 1.00 76.00 120 ASP A C 1
ATOM 954 O O . ASP A 1 120 ? 7.700 15.869 -15.391 1.00 76.00 120 ASP A O 1
ATOM 958 N N . PHE A 1 121 ? 6.030 15.456 -13.952 1.00 80.50 121 PHE A N 1
ATOM 959 C CA . PHE A 1 121 ? 5.820 14.061 -14.346 1.00 80.50 121 PHE A CA 1
ATOM 960 C C . PHE A 1 121 ? 4.420 13.564 -13.954 1.00 80.50 121 PHE A C 1
ATOM 962 O O . PHE A 1 121 ? 3.679 14.215 -13.212 1.00 80.50 121 PHE A O 1
ATOM 969 N N . ILE A 1 122 ? 4.050 12.386 -14.469 1.00 84.00 122 ILE A N 1
ATOM 970 C CA . ILE A 1 122 ? 2.742 11.761 -14.238 1.00 84.00 122 ILE A CA 1
ATOM 971 C C . ILE A 1 122 ? 2.924 10.330 -13.768 1.00 84.00 122 ILE A C 1
ATOM 973 O O . ILE A 1 122 ? 3.626 9.539 -14.398 1.00 84.00 122 ILE A O 1
ATOM 977 N N . HIS A 1 123 ? 2.237 9.977 -12.688 1.00 85.31 123 HIS A N 1
ATOM 978 C CA . HIS A 1 123 ? 2.264 8.641 -12.112 1.00 85.31 123 HIS A CA 1
ATOM 979 C C . HIS A 1 123 ? 0.880 7.993 -12.146 1.00 85.31 123 HIS A C 1
ATOM 981 O O . HIS A 1 123 ? -0.112 8.577 -11.723 1.00 85.31 123 HIS A O 1
ATOM 987 N N . SER A 1 124 ? 0.810 6.759 -12.641 1.00 84.62 124 SER A N 1
ATOM 988 C CA . SER A 1 124 ? -0.420 5.972 -12.657 1.00 84.62 124 SER A CA 1
ATOM 989 C C . SER A 1 124 ? -0.578 5.168 -11.360 1.00 84.62 124 SER A C 1
ATOM 991 O O . SER A 1 124 ? 0.345 4.487 -10.907 1.00 84.62 124 SER A O 1
ATOM 993 N N . SER A 1 125 ? -1.765 5.203 -10.748 1.00 81.88 125 SER A N 1
ATOM 994 C CA . SER A 1 125 ? -2.053 4.408 -9.549 1.00 81.88 125 SER A CA 1
ATOM 995 C C . SER A 1 125 ? -1.811 2.925 -9.825 1.00 81.88 125 SER A C 1
ATOM 997 O O . SER A 1 125 ? -2.253 2.410 -10.851 1.00 81.88 125 SER A O 1
ATOM 999 N N . ASN A 1 126 ? -1.156 2.213 -8.912 1.00 74.44 126 ASN A N 1
ATOM 1000 C CA . ASN A 1 126 ? -0.865 0.777 -9.049 1.00 74.44 126 ASN A CA 1
ATOM 1001 C C . ASN A 1 126 ? -0.025 0.432 -10.284 1.00 74.44 126 ASN A C 1
ATOM 1003 O O . ASN A 1 126 ? -0.002 -0.721 -10.704 1.00 74.44 126 ASN A O 1
ATOM 1007 N N . ASN A 1 127 ? 0.645 1.432 -10.867 1.00 75.12 127 ASN A N 1
ATOM 1008 C CA . ASN A 1 127 ? 1.449 1.298 -12.075 1.00 75.12 127 ASN A CA 1
ATOM 1009 C C . ASN A 1 127 ? 0.673 0.639 -13.231 1.00 75.12 127 ASN A C 1
ATOM 1011 O O . ASN A 1 127 ? 1.249 -0.100 -14.026 1.00 75.12 127 ASN A O 1
ATOM 1015 N N . HIS A 1 128 ? -0.643 0.895 -13.326 1.00 75.56 128 HIS A N 1
ATOM 1016 C CA . HIS A 1 128 ? -1.489 0.334 -14.389 1.00 75.56 128 HIS A CA 1
ATOM 1017 C C . HIS A 1 128 ? -1.091 0.828 -15.788 1.00 75.56 128 HIS A C 1
ATOM 1019 O O . HIS A 1 128 ? -1.470 0.223 -16.788 1.00 75.56 128 HIS A O 1
ATOM 1025 N N . ILE A 1 129 ? -0.310 1.908 -15.853 1.00 74.81 129 ILE A N 1
ATOM 1026 C CA . ILE A 1 129 ? 0.441 2.325 -17.033 1.00 74.81 129 ILE A CA 1
ATOM 1027 C C . ILE A 1 129 ? 1.924 2.127 -16.718 1.00 74.81 129 ILE A C 1
ATOM 1029 O O . ILE A 1 129 ? 2.469 2.825 -15.860 1.00 74.81 129 ILE A O 1
ATOM 1033 N N . LEU A 1 130 ? 2.554 1.177 -17.416 1.00 63.50 130 LEU A N 1
ATOM 1034 C CA . LEU A 1 130 ? 3.939 0.761 -17.175 1.00 63.50 130 LEU A CA 1
ATOM 1035 C C . LEU A 1 130 ? 4.960 1.846 -17.556 1.00 63.50 130 LEU A C 1
ATOM 1037 O O . LEU A 1 130 ? 5.989 1.980 -16.902 1.00 63.50 130 LEU A O 1
ATOM 1041 N N . PHE A 1 131 ? 4.661 2.631 -18.594 1.00 66.25 131 PHE A N 1
ATOM 1042 C CA . PHE A 1 131 ? 5.503 3.732 -19.056 1.00 66.25 131 PHE A CA 1
ATOM 1043 C C . PHE A 1 131 ? 4.854 5.070 -18.685 1.00 66.25 131 PHE A C 1
ATOM 1045 O O . PHE A 1 131 ? 3.814 5.408 -19.257 1.00 66.25 131 PHE A O 1
ATOM 1052 N N . PRO A 1 132 ? 5.428 5.830 -17.733 1.00 68.75 132 PRO A N 1
ATOM 1053 C CA . PRO A 1 132 ? 4.887 7.116 -17.316 1.00 68.75 132 PRO A CA 1
ATOM 1054 C C . PRO A 1 132 ? 4.671 8.061 -18.496 1.00 68.75 132 PRO A C 1
ATOM 1056 O O . PRO A 1 132 ? 5.544 8.222 -19.357 1.00 68.75 132 PRO A O 1
ATOM 1059 N N . ILE A 1 133 ? 3.497 8.689 -18.519 1.00 73.06 133 ILE A N 1
ATOM 1060 C CA . ILE A 1 133 ? 3.087 9.584 -19.599 1.00 73.06 133 ILE A CA 1
ATOM 1061 C C . ILE A 1 133 ? 4.003 10.807 -19.584 1.00 73.06 133 ILE A C 1
ATOM 1063 O O . ILE A 1 133 ? 4.191 11.433 -18.542 1.00 73.06 133 ILE A O 1
ATOM 1067 N N . ARG A 1 134 ? 4.569 11.141 -20.746 1.00 75.69 134 ARG A N 1
ATOM 1068 C CA . ARG A 1 134 ? 5.413 12.325 -20.913 1.00 75.69 134 ARG A CA 1
ATOM 1069 C C . ARG A 1 134 ? 4.551 13.588 -20.985 1.00 75.69 134 ARG A C 1
ATOM 1071 O O . ARG A 1 134 ? 3.761 13.693 -21.925 1.00 75.69 134 ARG A O 1
ATOM 1078 N N . PRO A 1 135 ? 4.730 14.567 -20.081 1.00 71.25 135 PRO A N 1
ATOM 1079 C CA . PRO A 1 135 ? 4.120 15.881 -20.244 1.00 71.25 135 PRO A CA 1
ATOM 1080 C C . PRO A 1 135 ? 4.659 16.573 -21.504 1.00 71.25 135 PRO A C 1
ATOM 1082 O O . PRO A 1 135 ? 5.860 16.538 -21.776 1.00 71.25 135 PRO A O 1
ATOM 1085 N N . HIS A 1 136 ? 3.794 17.240 -22.274 1.00 64.88 136 HIS A N 1
ATOM 1086 C CA . HIS A 1 136 ? 4.198 17.938 -23.507 1.00 64.88 136 HIS A CA 1
ATOM 1087 C C . HIS A 1 136 ? 5.215 19.060 -23.264 1.00 64.88 136 HIS A C 1
ATOM 1089 O O . HIS A 1 136 ? 5.993 19.404 -24.152 1.00 64.88 136 HIS A O 1
ATOM 1095 N N . THR A 1 137 ? 5.231 19.601 -22.050 1.00 62.47 137 THR A N 1
ATOM 1096 C CA . THR A 1 137 ? 6.136 20.660 -21.611 1.00 62.47 137 THR A CA 1
ATOM 1097 C C . THR A 1 137 ? 7.557 20.164 -21.326 1.00 62.47 137 THR A C 1
ATOM 1099 O O . THR A 1 137 ? 8.443 20.996 -21.123 1.00 62.47 137 THR A O 1
ATOM 1102 N N . VAL A 1 138 ? 7.806 18.848 -21.298 1.00 69.38 138 VAL A N 1
ATOM 1103 C CA . VAL A 1 138 ? 9.092 18.237 -20.920 1.00 69.38 138 VAL A CA 1
ATOM 1104 C C . VAL A 1 138 ? 9.737 17.540 -22.127 1.00 69.38 138 VAL A C 1
ATOM 1106 O O . VAL A 1 138 ? 9.100 16.808 -22.898 1.00 69.38 138 VAL A O 1
ATOM 1109 N N . THR A 1 139 ? 11.040 17.769 -22.319 1.00 81.12 139 THR A N 1
ATOM 1110 C CA . THR A 1 139 ? 11.806 17.114 -23.391 1.00 81.12 139 THR A CA 1
ATOM 1111 C C . THR A 1 139 ? 11.901 15.612 -23.131 1.00 81.12 139 THR A C 1
ATOM 1113 O O . THR A 1 139 ? 11.872 15.167 -21.987 1.00 81.12 139 THR A O 1
ATOM 1116 N N . LEU A 1 140 ? 12.027 14.801 -24.186 1.00 79.12 140 LEU A N 1
ATOM 1117 C CA . LEU A 1 140 ? 12.097 13.343 -24.033 1.00 79.12 140 LEU A CA 1
ATOM 1118 C C . LEU A 1 140 ? 13.252 12.910 -23.118 1.00 79.12 140 LEU A C 1
ATOM 1120 O O . LEU A 1 140 ? 13.054 12.069 -22.252 1.00 79.12 140 LEU A O 1
ATOM 1124 N N . ILE A 1 141 ? 14.429 13.520 -23.275 1.00 82.50 141 ILE A N 1
ATOM 1125 C CA . ILE A 1 141 ? 15.613 13.207 -22.465 1.00 82.50 141 ILE A CA 1
ATOM 1126 C C . ILE A 1 141 ? 15.360 13.549 -20.994 1.00 82.50 141 ILE A C 1
ATOM 1128 O O . ILE A 1 141 ? 15.588 12.712 -20.129 1.00 82.50 141 ILE A O 1
ATOM 1132 N N . SER A 1 142 ? 14.830 14.745 -20.711 1.00 80.00 142 SER A N 1
ATOM 1133 C CA . SER A 1 142 ? 14.514 15.152 -19.338 1.00 80.00 142 SER A CA 1
ATOM 1134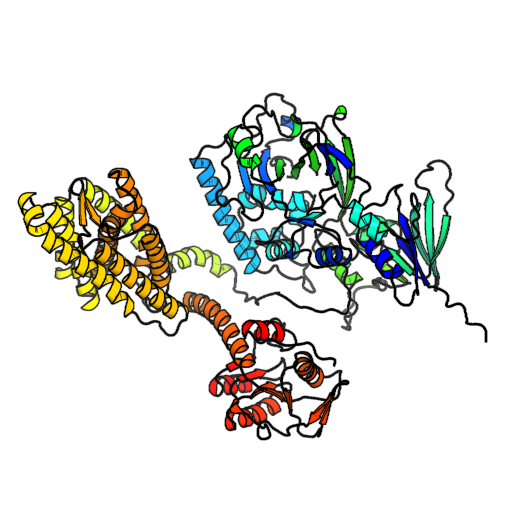 C C . SER A 1 142 ? 13.471 14.235 -18.706 1.00 80.00 142 SER A C 1
ATOM 1136 O O . SER A 1 142 ? 13.626 13.864 -17.550 1.00 80.00 142 SER A O 1
ATOM 1138 N N . HIS A 1 143 ? 12.448 13.830 -19.465 1.00 81.31 143 HIS A N 1
ATOM 1139 C CA . HIS A 1 143 ? 11.436 12.881 -19.000 1.00 81.31 143 HIS A CA 1
ATOM 1140 C C . HIS A 1 143 ? 12.048 11.517 -18.680 1.00 81.31 143 HIS A C 1
ATOM 1142 O O . HIS A 1 143 ? 11.788 10.961 -17.622 1.00 81.31 143 HIS A O 1
ATOM 1148 N N . LEU A 1 144 ? 12.902 10.980 -19.554 1.00 83.81 144 LEU A N 1
ATOM 1149 C CA . LEU A 1 144 ? 13.569 9.698 -19.311 1.00 83.81 144 LEU A CA 1
ATOM 1150 C C . LEU A 1 144 ? 14.493 9.749 -18.087 1.00 83.81 144 LEU A C 1
ATOM 1152 O O . LEU A 1 144 ? 14.493 8.805 -17.298 1.00 83.81 144 LEU A O 1
ATOM 1156 N N . CYS A 1 145 ? 15.233 10.844 -17.898 1.00 86.56 145 CYS A N 1
ATOM 1157 C CA . CYS A 1 145 ? 16.051 11.056 -16.704 1.00 86.56 145 CYS A CA 1
ATOM 1158 C C . CYS A 1 145 ? 15.194 11.133 -15.433 1.00 86.56 145 CYS A C 1
ATOM 1160 O O . CYS A 1 145 ? 15.511 10.462 -14.452 1.00 86.56 145 CYS A O 1
ATOM 1162 N N . GLU A 1 146 ? 14.102 11.902 -15.463 1.00 85.19 146 GLU A N 1
ATOM 1163 C CA . GLU A 1 146 ? 13.180 12.065 -14.334 1.00 85.19 146 GLU A CA 1
ATOM 1164 C C . GLU A 1 146 ? 12.541 10.728 -13.946 1.00 85.19 146 GLU A C 1
ATOM 1166 O O . GLU A 1 146 ? 12.595 10.303 -12.794 1.00 85.19 146 GLU A O 1
ATOM 1171 N N . ILE A 1 147 ? 12.019 9.990 -14.927 1.00 84.94 147 ILE A N 1
ATOM 1172 C CA . ILE A 1 147 ? 11.433 8.670 -14.694 1.00 84.94 147 ILE A CA 1
ATOM 1173 C C . ILE A 1 147 ? 12.483 7.668 -14.213 1.00 84.94 147 ILE A C 1
ATOM 1175 O O . ILE A 1 147 ? 12.209 6.921 -13.277 1.00 84.94 147 ILE A O 1
ATOM 1179 N N . GLY A 1 148 ? 13.686 7.658 -14.790 1.00 85.25 148 GLY A N 1
ATOM 1180 C CA . GLY A 1 148 ? 14.783 6.811 -14.321 1.00 85.25 148 GLY A CA 1
ATOM 1181 C C . GLY A 1 148 ? 15.137 7.089 -12.858 1.00 85.25 148 GLY A C 1
ATOM 1182 O O . GLY A 1 148 ? 15.240 6.159 -12.057 1.00 85.25 148 GLY A O 1
ATOM 1183 N N . TYR A 1 149 ? 15.237 8.368 -12.487 1.00 90.38 149 TYR A N 1
ATOM 1184 C CA . TYR A 1 149 ? 15.475 8.800 -11.113 1.00 90.38 149 TYR A CA 1
ATOM 1185 C C . TYR A 1 149 ? 14.354 8.340 -10.169 1.00 90.38 149 TYR A C 1
ATOM 1187 O O . TYR A 1 149 ? 14.624 7.705 -9.144 1.00 90.38 149 TYR A O 1
ATOM 1195 N N . LEU A 1 150 ? 13.094 8.612 -10.522 1.00 88.69 150 LEU A N 1
ATOM 1196 C CA . LEU A 1 150 ? 11.937 8.226 -9.717 1.00 88.69 150 LEU A CA 1
ATOM 1197 C C . LEU A 1 150 ? 11.838 6.708 -9.565 1.00 88.69 150 LEU A C 1
ATOM 1199 O O . LEU A 1 150 ? 11.562 6.242 -8.465 1.00 88.69 150 LEU A O 1
ATOM 1203 N N . LEU A 1 151 ? 12.108 5.927 -10.616 1.00 88.88 151 LEU A N 1
ATOM 1204 C CA . LEU A 1 151 ? 12.082 4.463 -10.568 1.00 88.88 151 LEU A CA 1
ATOM 1205 C C . LEU A 1 151 ? 13.118 3.902 -9.592 1.00 88.88 151 LEU A C 1
ATOM 1207 O O . LEU A 1 151 ? 12.772 3.051 -8.771 1.00 88.88 151 LEU A O 1
ATOM 1211 N N . VAL A 1 152 ? 14.360 4.396 -9.637 1.00 90.50 152 VAL A N 1
ATOM 1212 C CA . VAL A 1 152 ? 15.433 3.962 -8.727 1.00 90.50 152 VAL A CA 1
ATOM 1213 C C . VAL A 1 152 ? 15.040 4.218 -7.273 1.00 90.50 152 VAL A C 1
ATOM 1215 O O . VAL A 1 152 ? 15.077 3.304 -6.445 1.00 90.50 152 VAL A O 1
ATOM 1218 N N . TRP A 1 153 ? 14.604 5.437 -6.953 1.00 93.94 153 TRP A N 1
ATOM 1219 C CA . TRP A 1 153 ? 14.289 5.806 -5.572 1.00 93.94 153 TRP A CA 1
ATOM 1220 C C . TRP A 1 153 ? 12.948 5.261 -5.086 1.00 93.94 153 TRP A C 1
ATOM 1222 O O . TRP A 1 153 ? 12.817 4.930 -3.908 1.00 93.94 153 TRP A O 1
ATOM 1232 N N . TYR A 1 154 ? 11.979 5.062 -5.978 1.00 90.75 154 TYR A N 1
ATOM 1233 C CA . TYR A 1 154 ? 10.743 4.348 -5.675 1.00 90.75 154 TYR A CA 1
ATOM 1234 C C . TYR A 1 154 ? 11.005 2.873 -5.364 1.00 90.75 154 TYR A C 1
ATOM 1236 O O . TYR A 1 154 ? 10.443 2.343 -4.399 1.00 90.75 154 TYR A O 1
ATOM 1244 N N . ALA A 1 155 ? 11.867 2.210 -6.142 1.00 89.50 155 ALA A N 1
ATOM 1245 C CA . ALA A 1 155 ? 12.278 0.832 -5.891 1.00 89.50 155 ALA A CA 1
ATOM 1246 C C . ALA A 1 155 ? 13.042 0.721 -4.566 1.00 89.50 155 ALA A C 1
ATOM 1248 O O . ALA A 1 155 ? 12.726 -0.151 -3.757 1.00 89.50 155 ALA A O 1
ATOM 1249 N N . TRP A 1 156 ? 13.969 1.647 -4.296 1.00 93.50 156 TRP A N 1
ATOM 1250 C CA . TRP A 1 156 ? 14.682 1.729 -3.021 1.00 93.50 156 TRP A CA 1
ATOM 1251 C C . TRP A 1 156 ? 13.731 1.937 -1.838 1.00 93.50 156 TRP A C 1
ATOM 1253 O O . TRP A 1 156 ? 13.733 1.138 -0.904 1.00 93.50 156 TRP A O 1
ATOM 1263 N N . PHE A 1 157 ? 12.852 2.943 -1.898 1.00 93.62 157 PHE A N 1
ATOM 1264 C CA . PHE A 1 157 ? 11.854 3.193 -0.857 1.00 93.62 157 PHE A CA 1
ATOM 1265 C C . PHE A 1 157 ? 10.957 1.976 -0.632 1.00 93.62 157 PHE A C 1
ATOM 1267 O O . PHE A 1 157 ? 10.702 1.605 0.512 1.00 93.62 157 PHE A O 1
ATOM 1274 N N . THR A 1 158 ? 10.505 1.327 -1.708 1.00 90.62 158 THR A N 1
ATOM 1275 C CA . THR A 1 158 ? 9.674 0.122 -1.621 1.00 90.62 158 THR A CA 1
ATOM 1276 C C . THR A 1 158 ? 10.450 -1.024 -0.974 1.00 90.62 158 THR A C 1
ATOM 1278 O O . THR A 1 158 ? 9.945 -1.618 -0.026 1.00 90.62 158 THR A O 1
ATOM 1281 N N . MET A 1 159 ? 11.694 -1.294 -1.380 1.00 91.25 159 MET A N 1
ATOM 1282 C CA . MET A 1 159 ? 12.548 -2.286 -0.714 1.00 91.25 159 MET A CA 1
ATOM 1283 C C . MET A 1 159 ? 12.731 -1.974 0.772 1.00 91.25 159 MET A C 1
ATOM 1285 O O . MET A 1 159 ? 12.501 -2.851 1.604 1.00 91.25 159 MET A O 1
ATOM 1289 N N . CYS A 1 160 ? 13.078 -0.736 1.131 1.00 91.69 160 CYS A N 1
ATOM 1290 C CA . CYS A 1 160 ? 13.220 -0.319 2.525 1.00 91.69 160 CYS A CA 1
ATOM 1291 C C . CYS A 1 160 ? 11.921 -0.504 3.304 1.00 91.69 160 CYS A C 1
ATOM 1293 O O . CYS A 1 160 ? 11.960 -1.024 4.419 1.00 91.69 160 CYS A O 1
ATOM 1295 N N . CYS A 1 161 ? 10.773 -0.178 2.697 1.00 88.50 161 CYS A N 1
ATOM 1296 C CA . CYS A 1 161 ? 9.479 -0.416 3.313 1.00 88.50 161 CYS A CA 1
ATOM 1297 C C . CYS A 1 161 ? 9.354 -1.870 3.745 1.00 88.50 161 CYS A C 1
ATOM 1299 O O . CYS A 1 161 ? 8.900 -2.068 4.856 1.00 88.50 161 CYS A O 1
ATOM 1301 N N . PHE A 1 162 ? 9.779 -2.871 2.967 1.00 86.81 162 PHE A N 1
ATOM 1302 C CA . PHE A 1 162 ? 9.672 -4.290 3.345 1.00 86.81 162 PHE A CA 1
ATOM 1303 C C . PHE A 1 162 ? 10.825 -4.799 4.225 1.00 86.81 162 PHE A C 1
ATOM 1305 O O . PHE A 1 162 ? 10.575 -5.538 5.179 1.00 86.81 162 PHE A O 1
ATOM 1312 N N . LEU A 1 163 ? 12.060 -4.378 3.951 1.00 84.31 163 LEU A N 1
ATOM 1313 C CA . LEU A 1 163 ? 13.280 -4.939 4.543 1.00 84.31 163 LEU A CA 1
ATOM 1314 C C . LEU A 1 163 ? 13.748 -4.213 5.810 1.00 84.31 163 LEU A C 1
ATOM 1316 O O . LEU A 1 163 ? 14.400 -4.816 6.659 1.00 84.31 163 LEU A O 1
ATOM 1320 N N . VAL A 1 164 ? 13.411 -2.931 5.961 1.00 87.56 164 VAL A N 1
ATOM 1321 C CA . VAL A 1 164 ? 13.900 -2.075 7.047 1.00 87.56 164 VAL A CA 1
ATOM 1322 C C . VAL A 1 164 ? 12.716 -1.627 7.909 1.00 87.56 164 VAL A C 1
ATOM 1324 O O . VAL A 1 164 ? 12.031 -0.662 7.564 1.00 87.56 164 VAL A O 1
ATOM 1327 N N . PRO A 1 165 ? 12.419 -2.299 9.035 1.00 87.44 165 PRO A N 1
ATOM 1328 C CA . PRO A 1 165 ? 11.326 -1.879 9.903 1.00 87.44 165 PRO A CA 1
ATOM 1329 C C . PRO A 1 165 ? 11.646 -0.541 10.605 1.00 87.44 165 PRO A C 1
ATOM 1331 O O . PRO A 1 165 ? 12.804 -0.278 10.950 1.00 87.44 165 PRO A O 1
ATOM 1334 N N . PRO A 1 166 ? 10.634 0.311 10.844 1.00 89.94 166 PRO A N 1
ATOM 1335 C CA . PRO A 1 166 ? 10.761 1.456 11.743 1.00 89.94 166 PRO A CA 1
ATOM 1336 C C . PRO A 1 166 ? 11.037 1.030 13.186 1.00 89.94 166 PRO A C 1
ATOM 1338 O O . PRO A 1 166 ? 10.548 -0.020 13.619 1.00 89.94 166 PRO A O 1
ATOM 1341 N N . PHE A 1 167 ? 11.778 1.840 13.945 1.00 87.00 167 PHE A N 1
ATOM 1342 C CA . PHE A 1 167 ? 12.034 1.529 15.351 1.00 87.00 167 PHE A CA 1
ATOM 1343 C C . PHE A 1 167 ? 10.755 1.672 16.197 1.00 87.00 167 PHE A C 1
ATOM 1345 O O . PHE A 1 167 ? 10.068 2.702 16.124 1.00 87.00 167 PHE A O 1
ATOM 1352 N N . PRO A 1 168 ? 10.404 0.649 17.002 1.00 84.19 168 PRO A N 1
ATOM 1353 C CA . PRO A 1 168 ? 9.254 0.717 17.892 1.00 84.19 168 PRO A CA 1
ATOM 1354 C C . PRO A 1 168 ? 9.525 1.677 19.058 1.00 84.19 168 PRO A C 1
ATOM 1356 O O . PRO A 1 168 ? 10.671 1.977 19.378 1.00 84.19 168 PRO A O 1
ATOM 1359 N N . ALA A 1 169 ? 8.460 2.128 19.723 1.00 78.75 169 ALA A N 1
ATOM 1360 C CA . ALA A 1 169 ? 8.600 2.864 20.977 1.00 78.75 169 ALA A CA 1
ATOM 1361 C C . ALA A 1 169 ? 9.211 1.957 22.058 1.00 78.75 169 ALA A C 1
ATOM 1363 O O . ALA A 1 169 ? 8.791 0.804 22.206 1.00 78.75 169 ALA A O 1
ATOM 1364 N N . THR A 1 170 ? 10.166 2.483 22.822 1.00 75.19 170 THR A N 1
ATOM 1365 C CA . THR A 1 170 ? 10.731 1.841 24.017 1.00 75.19 170 THR A CA 1
ATOM 1366 C C . THR A 1 170 ? 10.187 2.520 25.278 1.00 75.19 170 THR A C 1
ATOM 1368 O O . THR A 1 170 ? 9.377 3.440 25.198 1.00 75.19 170 THR A O 1
ATOM 1371 N N . ARG A 1 171 ? 10.606 2.073 26.471 1.00 64.62 171 ARG A N 1
ATOM 1372 C CA . ARG A 1 171 ? 10.204 2.720 27.736 1.00 64.62 171 ARG A CA 1
ATOM 1373 C C . ARG A 1 171 ? 10.699 4.168 27.853 1.00 64.62 171 ARG A C 1
ATOM 1375 O O . ARG A 1 171 ? 10.098 4.945 28.583 1.00 64.62 171 ARG A O 1
ATOM 1382 N N . THR A 1 172 ? 11.786 4.513 27.165 1.00 69.44 172 THR A N 1
ATOM 1383 C CA . THR A 1 172 ? 12.467 5.811 27.286 1.00 69.44 172 THR A CA 1
ATOM 1384 C C . THR A 1 172 ? 12.400 6.651 26.015 1.00 69.44 172 THR A C 1
ATOM 1386 O O . THR A 1 172 ? 12.521 7.868 26.102 1.00 69.44 172 THR A O 1
ATOM 1389 N N . MET A 1 173 ? 12.187 6.033 24.848 1.00 75.50 173 MET A N 1
ATOM 1390 C CA . MET A 1 173 ? 12.172 6.716 23.555 1.00 75.50 173 MET A CA 1
ATOM 1391 C C . MET A 1 173 ? 10.842 6.499 22.823 1.00 75.50 173 MET A C 1
ATOM 1393 O O . MET A 1 173 ? 10.363 5.361 22.742 1.00 75.50 173 MET A O 1
ATOM 1397 N N . PRO A 1 174 ? 10.247 7.555 22.237 1.00 80.31 174 PRO A N 1
ATOM 1398 C CA . PRO A 1 174 ? 9.069 7.412 21.393 1.00 80.31 174 PRO A CA 1
ATOM 1399 C C . PRO A 1 174 ? 9.396 6.620 20.116 1.00 80.31 174 PRO A C 1
ATOM 1401 O O . PRO A 1 174 ? 10.557 6.467 19.738 1.00 80.31 174 PRO A O 1
ATOM 1404 N N . CYS A 1 175 ? 8.368 6.105 19.434 1.00 86.25 175 CYS A N 1
ATOM 1405 C CA . CYS A 1 175 ? 8.573 5.419 18.156 1.00 86.25 175 CYS A CA 1
ATOM 1406 C C . CYS A 1 175 ? 9.138 6.369 17.093 1.00 86.25 175 CYS A C 1
ATOM 1408 O O . CYS A 1 175 ? 8.889 7.574 17.124 1.00 86.25 175 CYS A O 1
ATOM 1410 N N . GLU A 1 176 ? 9.848 5.809 16.119 1.00 92.19 176 GLU A N 1
ATOM 1411 C CA . GLU A 1 176 ? 10.521 6.584 15.079 1.00 92.19 176 GLU A CA 1
ATOM 1412 C C . GLU A 1 176 ? 9.544 7.431 14.244 1.00 92.19 176 GLU A C 1
ATOM 1414 O O . GLU A 1 176 ? 8.520 6.928 13.767 1.00 92.19 176 GLU A O 1
ATOM 1419 N N . SER A 1 177 ? 9.870 8.713 14.049 1.00 94.69 177 SER A N 1
ATOM 1420 C CA . SER A 1 177 ? 9.146 9.600 13.133 1.00 94.69 177 SER A CA 1
ATOM 1421 C C . SER A 1 177 ? 9.515 9.324 11.676 1.00 94.69 177 SER A C 1
ATOM 1423 O O . SER A 1 177 ? 10.590 8.799 11.371 1.00 94.69 177 SER A O 1
ATOM 1425 N N . LEU A 1 178 ? 8.633 9.698 10.751 1.00 95.31 178 LEU A N 1
ATOM 1426 C CA . LEU A 1 178 ? 8.846 9.526 9.321 1.00 95.31 178 LEU A CA 1
ATOM 1427 C C . LEU A 1 178 ? 10.111 10.256 8.856 1.00 95.31 178 LEU A C 1
ATOM 1429 O O . LEU A 1 178 ? 10.887 9.691 8.089 1.00 95.31 178 LEU A O 1
ATOM 1433 N N . ARG A 1 179 ? 10.379 11.456 9.379 1.00 95.25 179 ARG A N 1
ATOM 1434 C CA . ARG A 1 179 ? 11.614 12.210 9.126 1.00 95.25 179 ARG A CA 1
ATOM 1435 C C . ARG A 1 179 ? 12.860 11.399 9.464 1.00 95.25 179 ARG A C 1
ATOM 1437 O O . ARG A 1 179 ? 13.767 11.298 8.639 1.00 95.25 179 ARG A O 1
ATOM 1444 N N . SER A 1 180 ? 12.904 10.833 10.668 1.00 95.31 180 SER A N 1
ATOM 1445 C CA . SER A 1 180 ? 14.039 10.034 11.140 1.00 95.31 180 SER A CA 1
ATOM 1446 C C . SER A 1 180 ? 14.217 8.777 10.295 1.00 95.31 180 SER A C 1
ATOM 1448 O O . SER A 1 180 ? 15.334 8.481 9.874 1.00 95.31 180 SER A O 1
ATOM 1450 N N . TYR A 1 181 ? 13.114 8.114 9.941 1.00 95.81 181 TYR A N 1
ATOM 1451 C CA . TYR A 1 181 ? 13.141 6.942 9.073 1.00 95.81 181 TYR A CA 1
ATOM 1452 C C . TYR A 1 181 ? 13.670 7.269 7.671 1.00 95.81 181 TYR A C 1
ATOM 1454 O O . TYR A 1 181 ? 14.599 6.614 7.210 1.00 95.81 181 TYR A O 1
ATOM 1462 N N . ILE A 1 182 ? 13.141 8.312 7.018 1.00 95.81 182 ILE A N 1
ATOM 1463 C CA . ILE A 1 182 ? 13.566 8.784 5.685 1.00 95.81 182 ILE A CA 1
ATOM 1464 C C . ILE A 1 182 ? 15.065 9.103 5.668 1.00 95.81 182 ILE A C 1
ATOM 1466 O O . ILE A 1 182 ? 15.766 8.693 4.742 1.00 95.81 182 ILE A O 1
ATOM 1470 N N . ARG A 1 183 ? 15.565 9.797 6.701 1.00 94.62 183 ARG A N 1
ATOM 1471 C CA . ARG A 1 183 ? 16.999 10.084 6.859 1.00 94.62 183 ARG A CA 1
ATOM 1472 C C . ARG A 1 183 ? 17.809 8.801 7.017 1.00 94.62 183 ARG A C 1
ATOM 1474 O O . ARG A 1 183 ? 18.824 8.643 6.351 1.00 94.62 183 ARG A O 1
ATOM 1481 N N . ARG A 1 184 ? 17.339 7.865 7.844 1.00 94.38 184 ARG A N 1
ATOM 1482 C CA . ARG A 1 184 ? 18.012 6.586 8.107 1.00 94.38 184 ARG A CA 1
ATOM 1483 C C . ARG A 1 184 ? 18.092 5.685 6.876 1.00 94.38 184 ARG A C 1
ATOM 1485 O O . ARG A 1 184 ? 19.087 4.987 6.702 1.00 94.38 184 ARG A O 1
ATOM 1492 N N . ILE A 1 185 ? 17.080 5.705 6.011 1.00 92.75 185 ILE A N 1
ATOM 1493 C CA . ILE A 1 185 ? 17.099 4.983 4.729 1.00 92.75 185 ILE A CA 1
ATOM 1494 C C . ILE A 1 185 ? 17.706 5.808 3.584 1.00 92.75 185 ILE A C 1
ATOM 1496 O O . ILE A 1 185 ? 17.662 5.367 2.442 1.00 92.75 185 ILE A O 1
ATOM 1500 N N . HIS A 1 186 ? 18.282 6.979 3.877 1.00 92.00 186 HIS A N 1
ATOM 1501 C CA . HIS A 1 186 ? 19.014 7.823 2.928 1.00 92.00 186 HIS A CA 1
ATOM 1502 C C . HIS A 1 186 ? 18.219 8.194 1.668 1.00 92.00 186 HIS A C 1
ATOM 1504 O O . HIS A 1 186 ? 18.762 8.227 0.564 1.00 92.00 186 HIS A O 1
ATOM 1510 N N . LEU A 1 187 ? 16.923 8.487 1.815 1.00 92.38 187 LEU A N 1
ATOM 1511 C CA . LEU A 1 187 ? 16.142 8.973 0.681 1.00 92.38 187 LEU A CA 1
ATOM 1512 C C . LEU A 1 187 ? 16.547 10.408 0.306 1.00 92.38 187 LEU A C 1
ATOM 1514 O O . LEU A 1 187 ? 16.595 11.276 1.184 1.00 92.38 187 LEU A O 1
ATOM 1518 N N . PRO A 1 188 ? 16.784 10.699 -0.986 1.00 93.81 188 PRO A N 1
ATOM 1519 C CA . PRO A 1 188 ? 17.145 12.038 -1.420 1.00 93.81 188 PRO A CA 1
ATOM 1520 C C . PRO A 1 188 ? 16.035 13.047 -1.163 1.00 93.81 188 PRO A C 1
ATOM 1522 O O . PRO A 1 188 ? 14.850 12.765 -1.356 1.00 93.81 188 PRO A O 1
ATOM 1525 N N . LYS A 1 189 ? 16.441 14.277 -0.841 1.00 90.25 189 LYS A N 1
ATOM 1526 C CA . LYS A 1 189 ? 15.515 15.384 -0.587 1.00 90.25 189 LYS A CA 1
ATOM 1527 C C . LYS A 1 189 ? 14.555 15.618 -1.756 1.00 90.25 189 LYS A C 1
ATOM 1529 O O . LYS A 1 189 ? 13.373 15.794 -1.502 1.00 90.25 189 LYS A O 1
ATOM 1534 N N . TYR A 1 190 ? 15.047 15.562 -2.997 1.00 89.38 190 TYR A N 1
ATOM 1535 C CA . TYR A 1 190 ? 14.227 15.778 -4.193 1.00 89.38 190 TYR A CA 1
ATOM 1536 C C . TYR A 1 190 ? 13.116 14.727 -4.339 1.00 89.38 190 TYR A C 1
ATOM 1538 O O . TYR A 1 190 ? 11.951 15.092 -4.439 1.00 89.38 190 TYR A O 1
ATOM 1546 N N . PHE A 1 191 ? 13.433 13.429 -4.236 1.00 92.94 191 PHE A N 1
ATOM 1547 C CA . PHE A 1 191 ? 12.410 12.372 -4.239 1.00 92.94 191 PHE A CA 1
ATOM 1548 C C . PHE A 1 191 ? 11.369 12.573 -3.125 1.00 92.94 191 PHE A C 1
ATOM 1550 O O . PHE A 1 191 ? 10.165 12.415 -3.332 1.00 92.94 191 PHE A O 1
ATOM 1557 N N . VAL A 1 192 ? 11.827 12.953 -1.930 1.00 93.31 192 VAL A N 1
ATOM 1558 C CA . VAL A 1 192 ? 10.942 13.177 -0.784 1.00 93.31 192 VAL A CA 1
ATOM 1559 C C . VAL A 1 192 ? 10.007 14.366 -1.028 1.00 93.31 192 VAL A C 1
ATOM 1561 O O . VAL A 1 192 ? 8.801 14.222 -0.848 1.00 93.31 192 VAL A O 1
ATOM 1564 N N . SER A 1 193 ? 10.530 15.516 -1.461 1.00 89.44 193 SER A N 1
ATOM 1565 C CA . SER A 1 193 ? 9.747 16.745 -1.645 1.00 89.44 193 SER A CA 1
ATOM 1566 C C . SER A 1 193 ? 8.859 16.734 -2.884 1.00 89.44 193 SER A C 1
ATOM 1568 O O . SER A 1 193 ? 7.784 17.321 -2.849 1.00 89.44 193 SER A O 1
ATOM 1570 N N . SER A 1 194 ? 9.305 16.095 -3.966 1.00 87.25 194 SER A N 1
ATOM 1571 C CA . SER A 1 194 ? 8.647 16.170 -5.276 1.00 87.25 194 SER A CA 1
ATOM 1572 C C . SER A 1 194 ? 7.706 14.997 -5.542 1.00 87.25 194 SER A C 1
ATOM 1574 O O . SER A 1 194 ? 6.833 15.103 -6.394 1.00 87.25 194 SER A O 1
ATOM 1576 N N . TYR A 1 195 ? 7.850 13.883 -4.814 1.00 91.06 195 TYR A N 1
ATOM 1577 C CA . TYR A 1 195 ? 7.042 12.679 -5.032 1.00 91.06 195 TYR A CA 1
ATOM 1578 C C . TYR A 1 195 ? 6.406 12.146 -3.744 1.00 91.06 195 TYR A C 1
ATOM 1580 O O . TYR A 1 195 ? 5.182 12.035 -3.652 1.00 91.06 195 TYR A O 1
ATOM 1588 N N . LEU A 1 196 ? 7.215 11.840 -2.722 1.00 93.38 196 LEU A N 1
ATOM 1589 C CA . LEU A 1 196 ? 6.729 11.152 -1.521 1.00 93.38 196 LEU A CA 1
ATOM 1590 C C . LEU A 1 196 ? 5.755 12.012 -0.701 1.00 93.38 196 LEU A C 1
ATOM 1592 O O . LEU A 1 196 ? 4.643 11.571 -0.408 1.00 93.38 196 LEU A O 1
ATOM 1596 N N . LEU A 1 197 ? 6.171 13.223 -0.316 1.00 93.69 197 LEU A N 1
ATOM 1597 C CA . LEU A 1 197 ? 5.352 14.114 0.504 1.00 93.69 197 LEU A CA 1
ATOM 1598 C C . LEU A 1 197 ? 4.088 14.565 -0.232 1.00 93.69 197 LEU A C 1
ATOM 1600 O O . LEU A 1 197 ? 3.035 14.395 0.369 1.00 93.69 197 LEU A O 1
ATOM 1604 N N . PRO A 1 198 ? 4.120 15.032 -1.499 1.00 92.75 198 PRO A N 1
ATOM 1605 C CA . PRO A 1 198 ? 2.906 15.459 -2.199 1.00 92.75 198 PRO A CA 1
ATOM 1606 C C . PRO A 1 198 ? 1.837 14.368 -2.282 1.00 92.75 198 PRO A C 1
ATOM 1608 O O . PRO A 1 198 ? 0.656 14.635 -2.054 1.00 92.75 198 PRO A O 1
ATOM 1611 N N . LEU A 1 199 ? 2.245 13.120 -2.542 1.00 90.69 199 LEU A N 1
ATOM 1612 C CA . LEU A 1 199 ? 1.323 11.991 -2.598 1.00 90.69 199 LEU A CA 1
ATOM 1613 C C . LEU A 1 199 ? 0.694 11.742 -1.223 1.00 90.69 199 LEU A C 1
ATOM 1615 O O . LEU A 1 199 ? -0.524 11.804 -1.068 1.00 90.69 199 LEU A O 1
ATOM 1619 N N . PHE A 1 200 ? 1.517 11.489 -0.205 1.00 91.12 200 PHE A N 1
ATOM 1620 C CA . PHE A 1 200 ? 1.022 11.085 1.109 1.00 91.12 200 PHE A CA 1
ATOM 1621 C C . PHE A 1 200 ? 0.362 12.219 1.894 1.00 91.12 200 PHE A C 1
ATOM 1623 O O . PHE A 1 200 ? -0.578 11.953 2.643 1.00 91.12 200 PHE A O 1
ATOM 1630 N N . SER A 1 201 ? 0.789 13.468 1.705 1.00 90.69 201 SER A N 1
ATOM 1631 C CA . SER A 1 201 ? 0.181 14.641 2.339 1.00 90.69 201 SER A CA 1
ATOM 1632 C C . SER A 1 201 ? -1.216 14.901 1.802 1.00 90.69 201 SER A C 1
ATOM 1634 O O . SER A 1 201 ? -2.082 15.336 2.553 1.00 90.69 201 SER A O 1
ATOM 1636 N N . SER A 1 202 ? -1.450 14.603 0.522 1.00 88.62 202 SER A N 1
ATOM 1637 C CA . SER A 1 202 ? -2.761 14.750 -0.113 1.00 88.62 202 SER A CA 1
ATOM 1638 C C . SER A 1 202 ? -3.732 13.679 0.357 1.00 88.62 202 SER A C 1
ATOM 1640 O O . SER A 1 202 ? -4.883 13.993 0.650 1.00 88.62 202 SER A O 1
ATOM 1642 N N . VAL A 1 203 ? -3.263 12.436 0.542 1.00 85.38 203 VAL A N 1
ATOM 1643 C CA . VAL A 1 203 ? -4.089 11.413 1.198 1.00 85.38 203 VAL A CA 1
ATOM 1644 C C . VAL A 1 203 ? -4.362 11.850 2.642 1.00 85.38 203 VAL A C 1
ATOM 1646 O O . VAL A 1 203 ? -5.522 11.999 3.015 1.00 85.38 203 VAL A O 1
ATOM 1649 N N . ALA A 1 204 ? -3.314 12.140 3.429 1.00 86.19 204 ALA A N 1
ATOM 1650 C CA . ALA A 1 204 ? -3.392 12.495 4.856 1.00 86.19 204 ALA A CA 1
ATOM 1651 C C . ALA A 1 204 ? -4.107 13.826 5.117 1.00 86.19 204 ALA A C 1
ATOM 1653 O O . ALA A 1 204 ? -4.557 14.086 6.235 1.00 86.19 204 ALA A O 1
ATOM 1654 N N . THR A 1 205 ? -4.249 14.654 4.082 1.00 88.31 205 THR A N 1
ATOM 1655 C CA . THR A 1 205 ? -4.769 16.020 4.129 1.00 88.31 205 THR A CA 1
ATOM 1656 C C . THR A 1 205 ? -4.085 16.841 5.223 1.00 88.31 205 THR A C 1
ATOM 1658 O O . THR A 1 205 ? -4.728 17.333 6.147 1.00 88.31 205 THR A O 1
ATOM 1661 N N . CYS A 1 206 ? -2.758 16.927 5.168 1.00 88.50 206 CYS A N 1
ATOM 1662 C CA . CYS A 1 206 ? -1.963 17.681 6.136 1.00 88.50 206 CYS A CA 1
ATOM 1663 C C . CYS A 1 206 ? -0.760 18.373 5.476 1.00 88.50 206 CYS A C 1
ATOM 1665 O O . CYS A 1 206 ? -0.351 17.967 4.390 1.00 88.50 206 CYS A O 1
ATOM 1667 N N . PRO A 1 207 ? -0.160 19.387 6.125 1.00 89.69 207 PRO A N 1
ATOM 1668 C CA . PRO A 1 207 ? 1.107 19.968 5.683 1.00 89.69 207 PRO A CA 1
ATOM 1669 C C . PRO A 1 207 ? 2.241 18.939 5.626 1.00 89.69 207 PRO A C 1
ATOM 1671 O O . PRO A 1 207 ? 2.206 17.918 6.325 1.00 89.69 207 PRO A O 1
ATOM 1674 N N . HIS A 1 208 ? 3.269 19.218 4.819 1.00 92.19 208 HIS A N 1
ATOM 1675 C CA . HIS A 1 208 ? 4.431 18.332 4.678 1.00 92.19 208 HIS A CA 1
ATOM 1676 C C . HIS A 1 208 ? 5.198 18.194 5.991 1.00 92.19 208 HIS A C 1
ATOM 1678 O O . HIS A 1 208 ? 5.570 17.082 6.365 1.00 92.19 208 HIS A O 1
ATOM 1684 N N . GLU A 1 209 ? 5.370 19.297 6.719 1.00 91.31 209 GLU A N 1
ATOM 1685 C CA . GLU A 1 209 ? 6.075 19.304 8.001 1.00 91.31 209 GLU A CA 1
ATOM 1686 C C . GLU A 1 209 ? 5.354 18.449 9.050 1.00 91.31 209 GLU A C 1
ATOM 1688 O O . GLU A 1 209 ? 5.976 17.645 9.742 1.00 91.31 209 GLU A O 1
ATOM 1693 N N . ALA A 1 210 ? 4.020 18.526 9.090 1.00 91.12 210 ALA A N 1
ATOM 1694 C CA . ALA A 1 210 ? 3.216 17.671 9.954 1.00 91.12 210 ALA A CA 1
ATOM 1695 C C . ALA A 1 210 ? 3.373 16.186 9.590 1.00 91.12 210 ALA A C 1
ATOM 1697 O O . ALA A 1 210 ? 3.551 15.363 10.483 1.00 91.12 210 ALA A O 1
ATOM 1698 N N . LEU A 1 211 ? 3.342 15.839 8.297 1.00 93.00 211 LEU A N 1
ATOM 1699 C CA . LEU A 1 211 ? 3.488 14.456 7.828 1.00 93.00 211 LEU A CA 1
ATOM 1700 C C . LEU A 1 211 ? 4.852 13.854 8.196 1.00 93.00 211 LEU A C 1
ATOM 1702 O O . LEU A 1 211 ? 4.936 12.678 8.547 1.00 93.00 211 LEU A O 1
ATOM 1706 N N . LEU A 1 212 ? 5.922 14.646 8.134 1.00 94.38 212 LEU A N 1
ATOM 1707 C CA . LEU A 1 212 ? 7.270 14.211 8.506 1.00 94.38 212 LEU A CA 1
ATOM 1708 C C . LEU A 1 212 ? 7.381 13.829 9.992 1.00 94.38 212 LEU A C 1
ATOM 1710 O O . LEU A 1 212 ? 8.185 12.963 10.341 1.00 94.38 212 LEU A O 1
ATOM 1714 N N . GLU A 1 213 ? 6.533 14.397 10.848 1.00 93.56 213 GLU A N 1
ATOM 1715 C CA . GLU A 1 213 ? 6.453 14.053 12.270 1.00 93.56 213 GLU A CA 1
ATOM 1716 C C . GLU A 1 213 ? 5.501 12.887 12.571 1.00 93.56 213 GLU A C 1
ATOM 1718 O O . GLU A 1 213 ? 5.358 12.487 13.729 1.00 93.56 213 GLU A O 1
ATOM 1723 N N . PHE A 1 214 ? 4.881 12.275 11.556 1.00 93.88 214 PHE A N 1
ATOM 1724 C CA . PHE A 1 214 ? 4.054 11.087 11.768 1.00 93.88 214 PHE A CA 1
ATOM 1725 C C . PHE A 1 214 ? 4.922 9.896 12.186 1.00 93.88 214 PHE A C 1
ATOM 1727 O O . PHE A 1 214 ? 6.076 9.795 11.765 1.00 93.88 214 PHE A O 1
ATOM 1734 N N . PRO A 1 215 ? 4.398 8.944 12.980 1.00 92.94 215 PRO A N 1
ATOM 1735 C CA . PRO A 1 215 ? 5.106 7.696 13.224 1.00 92.94 215 PRO A CA 1
ATOM 1736 C C . PRO A 1 215 ? 5.391 6.974 11.900 1.00 92.94 215 PRO A C 1
ATOM 1738 O O . PRO A 1 215 ? 4.474 6.621 11.156 1.00 92.94 215 PRO A O 1
ATOM 1741 N N . ALA A 1 216 ? 6.665 6.696 11.617 1.00 93.00 216 ALA A N 1
ATOM 1742 C CA . ALA A 1 216 ? 7.099 6.084 10.361 1.00 93.00 216 ALA A CA 1
ATOM 1743 C C . ALA A 1 216 ? 6.352 4.774 10.076 1.00 93.00 216 ALA A C 1
ATOM 1745 O O . ALA A 1 216 ? 5.937 4.506 8.952 1.00 93.00 216 ALA A O 1
ATOM 1746 N N . GLN A 1 217 ? 6.108 3.992 11.129 1.00 89.19 217 GLN A N 1
ATOM 1747 C CA . GLN A 1 217 ? 5.356 2.741 11.093 1.00 89.19 217 GLN A CA 1
ATOM 1748 C C . GLN A 1 217 ? 4.027 2.837 10.334 1.00 89.19 217 GLN A C 1
ATOM 1750 O O . GLN A 1 217 ? 3.662 1.881 9.658 1.00 89.19 217 GLN A O 1
ATOM 1755 N N . ASP A 1 218 ? 3.317 3.958 10.409 1.00 88.12 218 ASP A N 1
ATOM 1756 C CA . ASP A 1 218 ? 1.985 4.066 9.813 1.00 88.12 218 ASP A CA 1
ATOM 1757 C C . ASP A 1 218 ? 2.050 4.200 8.295 1.00 88.12 218 ASP A C 1
ATOM 1759 O O . ASP A 1 218 ? 1.296 3.543 7.579 1.00 88.12 218 ASP A O 1
ATOM 1763 N N . LEU A 1 219 ? 2.995 5.008 7.808 1.00 90.88 219 LEU A N 1
ATOM 1764 C CA . LEU A 1 219 ? 3.247 5.170 6.381 1.00 90.88 219 LEU A CA 1
ATOM 1765 C C . LEU A 1 219 ? 3.797 3.875 5.777 1.00 90.88 219 LEU A C 1
ATOM 1767 O O . LEU A 1 219 ? 3.375 3.457 4.701 1.00 90.88 219 LEU A O 1
ATOM 1771 N N . ILE A 1 220 ? 4.718 3.219 6.488 1.00 91.62 220 ILE A N 1
ATOM 1772 C CA . ILE A 1 220 ? 5.342 1.976 6.032 1.00 91.62 220 ILE A CA 1
ATOM 1773 C C . ILE A 1 220 ? 4.328 0.833 5.999 1.00 91.62 220 ILE A C 1
ATOM 1775 O O . ILE A 1 220 ? 4.279 0.100 5.014 1.00 91.62 220 ILE A O 1
ATOM 1779 N N . ASP A 1 221 ? 3.479 0.691 7.017 1.00 88.12 221 ASP A N 1
ATOM 1780 C CA . ASP A 1 221 ? 2.420 -0.320 7.003 1.00 88.12 221 ASP A CA 1
ATOM 1781 C C . ASP A 1 221 ? 1.372 -0.023 5.929 1.00 88.12 221 ASP A C 1
ATOM 1783 O O . ASP A 1 221 ? 0.918 -0.954 5.261 1.00 88.12 221 ASP A O 1
ATOM 1787 N N . TYR A 1 222 ? 1.021 1.251 5.721 1.00 87.31 222 TYR A N 1
ATOM 1788 C CA . TYR A 1 222 ? 0.146 1.652 4.623 1.00 87.31 222 TYR A CA 1
ATOM 1789 C C . TYR A 1 222 ? 0.749 1.266 3.273 1.00 87.31 222 TYR A C 1
ATOM 1791 O O . TYR A 1 222 ? 0.114 0.545 2.506 1.00 87.31 222 TYR A O 1
ATOM 1799 N N . LYS A 1 223 ? 2.002 1.647 2.996 1.00 88.25 223 LYS A N 1
ATOM 1800 C CA . LYS A 1 223 ? 2.692 1.294 1.747 1.00 88.25 223 LYS A CA 1
ATOM 1801 C C . LYS A 1 223 ? 2.803 -0.219 1.566 1.00 88.25 223 LYS A C 1
ATOM 1803 O O . LYS A 1 223 ? 2.480 -0.699 0.489 1.00 88.25 223 LYS A O 1
ATOM 1808 N N . ARG A 1 224 ? 3.198 -0.985 2.590 1.00 87.69 224 ARG A N 1
ATOM 1809 C CA . ARG A 1 224 ? 3.294 -2.459 2.514 1.00 87.69 224 ARG A CA 1
ATOM 1810 C C . ARG A 1 224 ? 1.970 -3.103 2.111 1.00 87.69 224 ARG A C 1
ATOM 1812 O O . ARG A 1 224 ? 1.956 -3.950 1.228 1.00 87.69 224 ARG A O 1
ATOM 1819 N N . LYS A 1 225 ? 0.877 -2.696 2.759 1.00 84.81 225 LYS A N 1
ATOM 1820 C CA . LYS A 1 225 ? -0.456 -3.286 2.572 1.00 84.81 225 LYS A CA 1
ATOM 1821 C C . LYS A 1 225 ? -1.149 -2.853 1.287 1.00 84.81 225 LYS A C 1
ATOM 1823 O O . LYS A 1 225 ? -2.025 -3.556 0.813 1.00 84.81 225 LYS A O 1
ATOM 1828 N N . THR A 1 226 ? -0.779 -1.698 0.744 1.00 83.75 226 THR A N 1
ATOM 1829 C CA . THR A 1 226 ? -1.340 -1.173 -0.510 1.00 83.75 226 THR A CA 1
ATOM 1830 C C . THR A 1 226 ? -0.457 -1.465 -1.721 1.00 83.75 226 THR A C 1
ATOM 1832 O O . THR A 1 226 ? -0.817 -1.134 -2.848 1.00 83.75 226 THR A O 1
ATOM 1835 N N . ASN A 1 227 ? 0.717 -2.073 -1.524 1.00 84.31 227 ASN A N 1
ATOM 1836 C CA . ASN A 1 227 ? 1.665 -2.305 -2.603 1.00 84.31 227 ASN A CA 1
ATOM 1837 C C . ASN A 1 227 ? 1.112 -3.301 -3.630 1.00 84.31 227 ASN A C 1
ATOM 1839 O O . ASN A 1 227 ? 1.023 -4.491 -3.348 1.00 84.31 227 ASN A O 1
ATOM 1843 N N . GLY A 1 228 ? 0.810 -2.813 -4.835 1.00 77.75 228 GLY A N 1
ATOM 1844 C CA . GLY A 1 228 ? 0.250 -3.628 -5.917 1.00 77.75 228 GLY A CA 1
ATOM 1845 C C . GLY A 1 228 ? -1.259 -3.864 -5.810 1.00 77.75 228 GLY A C 1
ATOM 1846 O O . GLY A 1 228 ? -1.808 -4.569 -6.650 1.00 77.75 228 GLY A O 1
ATOM 1847 N N . ASP A 1 229 ? -1.931 -3.270 -4.821 1.00 81.50 229 ASP A N 1
ATOM 1848 C CA . ASP A 1 229 ? -3.364 -3.463 -4.598 1.00 81.50 229 ASP A CA 1
ATOM 1849 C C . ASP A 1 229 ? -4.216 -2.360 -5.239 1.00 81.50 229 ASP A C 1
ATOM 1851 O O . ASP A 1 229 ? -3.746 -1.258 -5.511 1.00 81.50 229 ASP A O 1
ATOM 1855 N N . GLN A 1 230 ? -5.493 -2.635 -5.485 1.00 86.00 230 GLN A N 1
ATOM 1856 C CA . GLN A 1 230 ? -6.434 -1.717 -6.107 1.00 86.00 230 GLN A CA 1
ATOM 1857 C C . GLN A 1 230 ? -6.945 -0.638 -5.143 1.00 86.00 230 GLN A C 1
ATOM 1859 O O . GLN A 1 230 ? -7.111 -0.853 -3.940 1.00 86.00 230 GLN A O 1
ATOM 1864 N N . HIS A 1 231 ? -7.198 0.545 -5.710 1.00 88.94 231 HIS A N 1
ATOM 1865 C CA . HIS A 1 231 ? -7.967 1.596 -5.052 1.00 88.94 231 HIS A CA 1
ATOM 1866 C C . HIS A 1 231 ? -9.435 1.429 -5.433 1.00 88.94 231 HIS A C 1
ATOM 1868 O O . HIS A 1 231 ? -9.732 1.089 -6.574 1.00 88.94 231 HIS A O 1
ATOM 1874 N N . TYR A 1 232 ? -10.341 1.694 -4.500 1.00 91.44 232 TYR A N 1
ATOM 1875 C CA . TYR A 1 232 ? -11.774 1.481 -4.639 1.00 91.44 232 TYR A CA 1
ATOM 1876 C C . TYR A 1 232 ? -12.562 2.721 -4.222 1.00 91.44 232 TYR A C 1
ATOM 1878 O O . TYR A 1 232 ? -12.134 3.489 -3.355 1.00 91.44 232 TYR A O 1
ATOM 1886 N N . THR A 1 233 ? -13.741 2.883 -4.813 1.00 91.44 233 THR A N 1
ATOM 1887 C CA . THR A 1 233 ? -14.747 3.884 -4.439 1.00 91.44 233 THR A CA 1
ATOM 1888 C C . THR A 1 233 ? -16.125 3.234 -4.344 1.00 91.44 233 THR A C 1
ATOM 1890 O O . THR A 1 233 ? -16.402 2.219 -4.983 1.00 91.44 233 THR A O 1
ATOM 1893 N N . VAL A 1 234 ? -17.001 3.797 -3.511 1.00 91.62 234 VAL A N 1
ATOM 1894 C CA . VAL A 1 234 ? -18.360 3.272 -3.309 1.00 91.62 234 VAL A CA 1
ATOM 1895 C C . VAL A 1 234 ? -19.236 3.636 -4.505 1.00 91.62 234 VAL A C 1
ATOM 1897 O O . VAL A 1 234 ? -19.342 4.808 -4.871 1.00 91.62 234 VAL A O 1
ATOM 1900 N N . CYS A 1 235 ? -19.916 2.652 -5.093 1.00 89.06 235 CYS A N 1
ATOM 1901 C CA . CYS A 1 235 ? -20.796 2.879 -6.235 1.00 89.06 235 CYS A CA 1
ATOM 1902 C C . CYS A 1 235 ? -22.007 3.722 -5.809 1.00 89.06 235 CYS A C 1
ATOM 1904 O O . CYS A 1 235 ? -22.865 3.272 -5.044 1.00 89.06 235 CYS A O 1
ATOM 1906 N N . GLY A 1 236 ? -22.113 4.948 -6.324 1.00 84.38 236 GLY A N 1
ATOM 1907 C CA . GLY A 1 236 ? -23.166 5.903 -5.953 1.00 84.38 236 GLY A CA 1
ATOM 1908 C C . GLY A 1 236 ? -22.918 6.660 -4.640 1.00 84.38 236 GLY A C 1
ATOM 1909 O O . GLY A 1 236 ? -23.836 7.326 -4.167 1.00 84.38 236 GLY A O 1
ATOM 1910 N N . GLY A 1 237 ? -21.703 6.573 -4.086 1.00 89.75 237 GLY A N 1
ATOM 1911 C CA . GLY A 1 237 ? -21.199 7.370 -2.964 1.00 89.75 237 GLY A CA 1
ATOM 1912 C C . GLY A 1 237 ? -21.606 6.911 -1.563 1.00 89.75 237 GLY A C 1
ATOM 1913 O O . GLY A 1 237 ? -22.396 5.981 -1.360 1.00 89.75 237 GLY A O 1
ATOM 1914 N N . VAL A 1 238 ? -21.037 7.575 -0.553 1.00 90.81 238 VAL A N 1
ATOM 1915 C CA . VAL A 1 238 ? -21.139 7.136 0.854 1.00 90.81 238 VAL A CA 1
ATOM 1916 C C . VAL A 1 238 ? -22.521 7.324 1.487 1.00 90.81 238 VAL A C 1
ATOM 1918 O O . VAL A 1 238 ? -22.793 6.771 2.559 1.00 90.81 238 VAL A O 1
ATOM 1921 N N . ASN A 1 239 ? -23.438 8.026 0.816 1.00 91.25 239 ASN A N 1
ATOM 1922 C CA . ASN A 1 239 ? -24.821 8.192 1.265 1.00 91.25 239 ASN A CA 1
ATOM 1923 C C . ASN A 1 239 ? -25.548 6.848 1.466 1.00 91.25 239 ASN A C 1
ATOM 1925 O O . ASN A 1 239 ? -26.361 6.716 2.385 1.00 91.25 239 ASN A O 1
ATOM 1929 N N . LYS A 1 240 ? -25.237 5.832 0.648 1.00 92.88 240 LYS A N 1
ATOM 1930 C CA . LYS A 1 240 ? -25.813 4.484 0.737 1.00 92.88 240 LYS A CA 1
ATOM 1931 C C . LYS A 1 240 ? -25.419 3.810 2.046 1.00 92.88 240 LYS A C 1
ATOM 1933 O O . LYS A 1 240 ? -26.270 3.233 2.722 1.00 92.88 240 LYS A O 1
ATOM 1938 N N . ILE A 1 241 ? -24.150 3.946 2.430 1.00 92.81 241 ILE A N 1
ATOM 1939 C CA . ILE A 1 241 ? -23.605 3.403 3.680 1.00 92.81 241 ILE A CA 1
ATOM 1940 C C . ILE A 1 241 ? -24.255 4.102 4.868 1.00 92.81 241 ILE A C 1
ATOM 1942 O O . ILE A 1 241 ? -24.768 3.442 5.771 1.00 92.81 241 ILE A O 1
ATOM 1946 N N . GLN A 1 242 ? -24.286 5.438 4.841 1.00 94.12 242 GLN A N 1
ATOM 1947 C CA . GLN A 1 242 ? -24.916 6.230 5.891 1.00 94.12 242 GLN A CA 1
ATOM 1948 C C . GLN A 1 242 ? -26.378 5.819 6.089 1.00 94.12 242 GLN A C 1
ATOM 1950 O O . GLN A 1 242 ? -26.809 5.600 7.219 1.00 94.12 242 GLN A O 1
ATOM 1955 N N . ARG A 1 243 ? -27.136 5.667 4.995 1.00 94.31 243 ARG A N 1
ATOM 1956 C CA . ARG A 1 243 ? -28.544 5.261 5.039 1.00 94.31 243 ARG A CA 1
ATOM 1957 C C . ARG A 1 243 ? -28.711 3.898 5.704 1.00 94.31 243 ARG A C 1
ATOM 1959 O O . ARG A 1 243 ? -29.486 3.808 6.648 1.00 94.31 243 ARG A O 1
ATOM 1966 N N . LYS A 1 244 ? -27.953 2.884 5.270 1.00 95.00 244 LYS A N 1
ATOM 1967 C CA . LYS A 1 244 ? -28.025 1.526 5.835 1.00 95.00 244 LYS A CA 1
ATOM 1968 C C . LYS A 1 244 ? -27.670 1.494 7.322 1.00 95.00 244 LYS A C 1
ATOM 1970 O O . LYS A 1 244 ? -28.389 0.885 8.102 1.00 95.00 244 LYS A O 1
ATOM 1975 N N . LEU A 1 245 ? -26.615 2.197 7.733 1.00 95.25 245 LEU A N 1
ATOM 1976 C CA . LEU A 1 245 ? -26.197 2.219 9.138 1.00 95.25 245 LEU A CA 1
ATOM 1977 C C . LEU A 1 245 ? -27.134 3.022 10.038 1.00 95.25 245 LEU A C 1
ATOM 1979 O O . LEU A 1 245 ? -27.283 2.699 11.210 1.00 95.25 245 LEU A O 1
ATOM 1983 N N . SER A 1 246 ? -27.754 4.072 9.503 1.00 95.50 246 SER A N 1
ATOM 1984 C CA . SER A 1 246 ? -28.681 4.921 10.259 1.00 95.50 246 SER A CA 1
ATOM 1985 C C . SER A 1 246 ? -30.102 4.357 10.363 1.00 95.50 246 SER A C 1
ATOM 1987 O O . SER A 1 246 ? -30.917 4.879 11.126 1.00 95.50 246 SER A O 1
ATOM 1989 N N . GLN A 1 247 ? -30.418 3.304 9.606 1.00 94.12 247 GLN A N 1
ATOM 1990 C CA . GLN A 1 247 ? -31.760 2.741 9.534 1.00 94.12 247 GLN A CA 1
ATOM 1991 C C . GLN A 1 247 ? -32.197 2.172 10.892 1.00 94.12 247 GLN A C 1
ATOM 1993 O O . GLN A 1 247 ? -31.541 1.307 11.467 1.00 94.12 247 GLN A O 1
ATOM 1998 N N . GLY A 1 248 ? -33.336 2.655 11.397 1.00 91.06 248 GLY A N 1
ATOM 1999 C CA . GLY A 1 248 ? -33.901 2.210 12.674 1.00 91.06 248 GLY A CA 1
ATOM 2000 C C . GLY A 1 248 ? -33.212 2.775 13.923 1.00 91.06 248 GLY A C 1
ATOM 2001 O O . GLY A 1 248 ? -33.559 2.354 15.023 1.00 91.06 248 GLY A O 1
ATOM 2002 N N . LEU A 1 249 ? -32.268 3.714 13.781 1.00 94.81 249 LEU A N 1
ATOM 2003 C CA . LEU A 1 249 ? -31.633 4.396 14.912 1.00 94.81 249 LEU A CA 1
ATOM 2004 C C . LEU A 1 249 ? -32.434 5.622 15.366 1.00 94.81 249 LEU A C 1
ATOM 2006 O O . LEU A 1 249 ? -33.020 6.338 14.552 1.00 94.81 249 LEU A O 1
ATOM 2010 N N . GLN A 1 250 ? -32.391 5.920 16.666 1.00 96.19 250 GLN A N 1
ATOM 2011 C CA . GLN A 1 250 ? -32.865 7.201 17.194 1.00 96.19 250 GLN A CA 1
ATOM 2012 C C . GLN A 1 250 ? -31.782 8.261 16.976 1.00 96.19 250 GLN A C 1
ATOM 2014 O O . GLN A 1 250 ? -30.679 8.164 17.515 1.00 96.19 250 GLN A O 1
ATOM 2019 N N . LEU A 1 251 ? -32.091 9.268 16.158 1.00 96.62 251 LEU A N 1
ATOM 2020 C CA . LEU A 1 251 ? -31.143 10.296 15.735 1.00 96.62 251 LEU A CA 1
ATOM 2021 C C . LEU A 1 251 ? -31.579 11.669 16.253 1.00 96.62 251 LEU A C 1
ATOM 2023 O O . LEU A 1 251 ? -32.624 12.186 15.853 1.00 96.62 251 LEU A O 1
ATOM 2027 N N . ARG A 1 252 ? -30.739 12.304 17.071 1.00 95.56 252 ARG A N 1
ATOM 2028 C CA . ARG A 1 252 ? -30.870 13.711 17.458 1.00 95.56 252 ARG A CA 1
ATOM 2029 C C . ARG A 1 252 ? -29.939 14.572 16.615 1.00 95.56 252 ARG A C 1
ATOM 2031 O O . ARG A 1 252 ? -28.752 14.689 16.904 1.00 95.56 252 ARG A O 1
ATOM 2038 N N . LYS A 1 253 ? -30.499 15.168 15.565 1.00 94.81 253 LYS A N 1
ATOM 2039 C CA . LYS A 1 253 ? -29.823 16.144 14.698 1.00 94.81 253 LYS A CA 1
ATOM 2040 C C . LYS A 1 253 ? -29.834 17.529 15.345 1.00 94.81 253 LYS A C 1
ATOM 2042 O O . LYS A 1 253 ? -30.678 17.807 16.199 1.00 94.81 253 LYS A O 1
ATOM 2047 N N . SER A 1 254 ? -28.921 18.397 14.924 1.00 93.25 254 SER A N 1
ATOM 2048 C CA . SER A 1 254 ? -28.757 19.754 15.460 1.00 93.25 254 SER A CA 1
ATOM 2049 C C . SER A 1 254 ? -28.584 19.784 16.986 1.00 93.25 254 SER A C 1
ATOM 2051 O O . SER A 1 254 ? -28.977 20.753 17.632 1.00 93.25 254 SER A O 1
ATOM 2053 N N . ALA A 1 255 ? -28.022 18.727 17.573 1.00 94.38 255 ALA A N 1
ATOM 2054 C CA . ALA A 1 255 ? -27.845 18.521 19.005 1.00 94.38 255 ALA A CA 1
ATOM 2055 C C . ALA A 1 255 ? -26.348 18.460 19.339 1.00 94.38 255 ALA A C 1
ATOM 2057 O O . ALA A 1 255 ? -25.719 17.400 19.349 1.00 94.38 255 ALA A O 1
ATOM 2058 N N . LYS A 1 256 ? -25.756 19.624 19.619 1.00 94.88 256 LYS A N 1
ATOM 2059 C CA . LYS A 1 256 ? -24.339 19.732 19.968 1.00 94.88 256 LYS A CA 1
ATOM 2060 C C . LYS A 1 256 ? -24.144 19.394 21.441 1.00 94.88 256 LYS A C 1
ATOM 2062 O O . LYS A 1 256 ? -24.496 20.194 22.307 1.00 94.88 256 LYS A O 1
ATOM 2067 N N . VAL A 1 257 ? -23.568 18.228 21.721 1.00 96.62 257 VAL A N 1
ATOM 2068 C CA . VAL A 1 257 ? -23.163 17.845 23.081 1.00 96.62 257 VAL A CA 1
ATOM 2069 C C . VAL A 1 257 ? -22.113 18.831 23.592 1.00 96.62 257 VAL A C 1
ATOM 2071 O O . VAL A 1 257 ? -21.145 19.133 22.896 1.00 96.62 257 VAL A O 1
ATOM 2074 N N . VAL A 1 258 ? -22.334 19.357 24.795 1.00 95.94 258 VAL A N 1
ATOM 2075 C CA . VAL A 1 258 ? -21.462 20.342 25.452 1.00 95.94 258 VAL A CA 1
ATOM 2076 C C . VAL A 1 258 ? -20.760 19.774 26.679 1.00 95.94 258 VAL A C 1
ATOM 2078 O O . VAL A 1 258 ? -19.697 20.269 27.035 1.00 95.94 258 VAL A O 1
ATOM 2081 N N . SER A 1 259 ? -21.312 18.735 27.309 1.00 96.81 259 SER A N 1
ATOM 2082 C CA . SER A 1 259 ? -20.663 18.061 28.432 1.00 96.81 259 SER A CA 1
ATOM 2083 C C . SER A 1 259 ? -21.144 16.622 28.604 1.00 96.81 259 SER A C 1
ATOM 2085 O O . SER A 1 259 ? -22.320 16.314 28.390 1.00 96.81 259 SER A O 1
ATOM 2087 N N . VAL A 1 260 ? -20.230 15.767 29.052 1.00 97.00 260 VAL A N 1
ATOM 2088 C CA . VAL A 1 260 ? -20.460 14.383 29.468 1.00 97.00 260 VAL A CA 1
ATOM 2089 C C . VAL A 1 260 ? -19.889 14.226 30.874 1.00 97.00 260 VAL A C 1
ATOM 2091 O O . VAL A 1 260 ? -18.679 14.319 31.078 1.00 97.00 260 VAL A O 1
ATOM 2094 N N . GLU A 1 261 ? -20.765 14.028 31.854 1.00 96.06 261 GLU A N 1
ATOM 2095 C CA . GLU A 1 261 ? -20.426 14.056 33.278 1.00 96.06 261 GLU A CA 1
ATOM 2096 C C . GLU A 1 261 ? -20.882 12.757 33.951 1.00 96.06 261 GLU A C 1
ATOM 2098 O O . GLU A 1 261 ? -22.084 12.540 34.125 1.00 96.06 261 GLU A O 1
ATOM 2103 N N . PRO A 1 262 ? -19.949 11.872 34.334 1.00 92.31 262 PRO A N 1
ATOM 2104 C CA . PRO A 1 262 ? -20.284 10.683 35.109 1.00 92.31 262 PRO A CA 1
ATOM 2105 C C . PRO A 1 262 ? -20.844 11.051 36.492 1.00 92.31 262 PRO A C 1
ATOM 2107 O O . PRO A 1 262 ? -20.257 11.862 37.208 1.00 92.31 262 PRO A O 1
ATOM 2110 N N . GLN A 1 263 ? -21.973 10.449 36.874 1.00 89.31 263 GLN A N 1
ATOM 2111 C CA . GLN A 1 263 ? -22.688 10.666 38.137 1.00 89.31 263 GLN A CA 1
ATOM 2112 C C . GLN A 1 263 ? -23.090 9.317 38.755 1.00 89.31 263 GLN A C 1
ATOM 2114 O O . GLN A 1 263 ? -24.187 8.802 38.537 1.00 89.31 263 GLN A O 1
ATOM 2119 N N . GLY A 1 264 ? -22.186 8.721 39.536 1.00 82.50 264 GLY A N 1
ATOM 2120 C CA . GLY A 1 264 ? -22.416 7.402 40.131 1.00 82.50 264 GLY A CA 1
ATOM 2121 C C . GLY A 1 264 ? -22.500 6.308 39.061 1.00 82.50 264 GLY A C 1
ATOM 2122 O O . GLY A 1 264 ? -21.520 6.063 38.362 1.00 82.50 264 GLY A O 1
ATOM 2123 N N . GLN A 1 265 ? -23.658 5.648 38.948 1.00 82.94 265 GLN A N 1
ATOM 2124 C CA . GLN A 1 265 ? -23.913 4.599 37.947 1.00 82.94 265 GLN A CA 1
ATOM 2125 C C . GLN A 1 265 ? -24.466 5.128 36.612 1.00 82.94 265 GLN A C 1
ATOM 2127 O O . GLN A 1 265 ? -24.464 4.389 35.631 1.00 82.94 265 GLN A O 1
ATOM 2132 N N . ALA A 1 266 ? -24.910 6.387 36.562 1.00 92.12 266 ALA A N 1
ATOM 2133 C CA . ALA A 1 266 ? -25.436 7.026 35.359 1.00 92.12 266 ALA A CA 1
ATOM 2134 C C . ALA A 1 266 ? -24.486 8.120 34.856 1.00 92.12 266 ALA A C 1
ATOM 2136 O O . ALA A 1 266 ? -23.620 8.616 35.575 1.00 92.12 266 ALA A O 1
ATOM 2137 N N . ILE A 1 267 ? -24.650 8.523 33.603 1.00 96.56 267 ILE A N 1
ATOM 2138 C CA . ILE A 1 267 ? -23.828 9.529 32.937 1.00 96.56 267 ILE A CA 1
ATOM 2139 C C . ILE A 1 267 ? -24.755 10.612 32.407 1.00 96.56 267 ILE A C 1
ATOM 2141 O O . ILE A 1 267 ? -25.653 10.348 31.604 1.00 96.56 267 ILE A O 1
ATOM 2145 N N . ARG A 1 268 ? -24.532 11.846 32.852 1.00 97.38 268 ARG A N 1
ATOM 2146 C CA . ARG A 1 268 ? -25.290 13.008 32.403 1.00 97.38 268 ARG A CA 1
ATOM 2147 C C . ARG A 1 268 ? -24.691 13.549 31.115 1.00 97.38 268 ARG A C 1
ATOM 2149 O O . ARG A 1 268 ? -23.522 13.931 31.077 1.00 97.38 268 ARG A O 1
ATOM 2156 N N . VAL A 1 269 ? -25.504 13.615 30.067 1.00 97.44 269 VAL A N 1
ATOM 2157 C CA . VAL A 1 269 ? -25.143 14.219 28.782 1.00 97.44 269 VAL A CA 1
ATOM 2158 C C . VAL A 1 269 ? -25.951 15.498 28.620 1.00 97.44 269 VAL A C 1
ATOM 2160 O O . VAL A 1 269 ? -27.180 15.456 28.666 1.00 97.44 269 VAL A O 1
ATOM 2163 N N . ARG A 1 270 ? -25.268 16.633 28.430 1.00 96.69 270 ARG A N 1
ATOM 2164 C CA . ARG A 1 270 ? -25.900 17.936 28.170 1.00 96.69 270 ARG A CA 1
ATOM 2165 C C . ARG A 1 270 ? -25.612 18.369 26.741 1.00 96.69 270 ARG A C 1
ATOM 2167 O O . ARG A 1 270 ? -24.476 18.251 26.274 1.00 96.69 270 ARG A O 1
ATOM 2174 N N . TRP A 1 271 ? -26.613 18.888 26.043 1.00 95.12 271 TRP A N 1
ATOM 2175 C CA . TRP A 1 271 ? -26.475 19.372 24.671 1.00 95.12 271 TRP A CA 1
ATOM 2176 C C . TRP A 1 271 ? -27.269 20.654 24.438 1.00 95.12 271 TRP A C 1
ATOM 2178 O O . TRP A 1 271 ? -28.236 20.959 25.133 1.00 95.12 271 TRP A O 1
ATOM 2188 N N . LYS A 1 272 ? -26.850 21.414 23.429 1.00 92.50 272 LYS A N 1
ATOM 2189 C CA . LYS A 1 272 ? -27.540 22.617 22.957 1.00 92.50 272 LYS A CA 1
ATOM 2190 C C . LYS A 1 272 ? -28.069 22.390 21.550 1.00 92.50 272 LYS A C 1
ATOM 2192 O O . LYS A 1 272 ? -27.432 21.697 20.749 1.00 92.50 272 LYS A O 1
ATOM 2197 N N . ARG A 1 273 ? -29.214 22.996 21.234 1.00 85.44 273 ARG A N 1
ATOM 2198 C CA . ARG A 1 273 ? -29.717 23.018 19.860 1.00 85.44 273 ARG A CA 1
ATOM 2199 C C . ARG A 1 273 ? -28.837 23.960 19.038 1.00 85.44 273 ARG A C 1
ATOM 2201 O O . ARG A 1 273 ? -28.699 25.126 19.380 1.00 85.44 273 ARG A O 1
ATOM 2208 N N . SER A 1 274 ? -28.215 23.458 17.974 1.00 68.50 274 SER A N 1
ATOM 2209 C CA . SER A 1 274 ? -27.166 24.179 17.235 1.00 68.50 274 SER A CA 1
ATOM 2210 C C . SER A 1 274 ? -27.658 25.418 16.461 1.00 68.50 274 SER A C 1
ATOM 2212 O O . SER A 1 274 ? -26.828 26.140 15.915 1.00 68.50 274 SER A O 1
ATOM 2214 N N . LEU A 1 275 ? -28.974 25.652 16.391 1.00 62.75 275 LEU A N 1
ATOM 2215 C CA . LEU A 1 275 ? -29.602 26.670 15.540 1.00 62.75 275 LEU A CA 1
ATOM 2216 C C . LEU A 1 275 ? -29.908 28.003 16.247 1.00 62.75 275 LEU A C 1
ATOM 2218 O O . LEU A 1 275 ? -30.067 29.002 15.557 1.00 62.75 275 LEU A O 1
ATOM 2222 N N . ASP A 1 276 ? -29.926 28.057 17.584 1.00 52.38 276 ASP A N 1
ATOM 2223 C CA . ASP A 1 276 ? -30.227 29.292 18.322 1.00 52.38 276 ASP A CA 1
ATOM 2224 C C . ASP A 1 276 ? -28.974 29.879 18.981 1.00 52.38 276 ASP A C 1
ATOM 2226 O O . ASP A 1 276 ? -28.432 29.335 19.945 1.00 52.38 276 ASP A O 1
ATOM 2230 N N . LYS A 1 277 ? -28.526 31.040 18.485 1.00 55.62 277 LYS A N 1
ATOM 2231 C CA . LYS A 1 277 ? -27.540 31.889 19.180 1.00 55.62 277 LYS A CA 1
ATOM 2232 C C . LYS A 1 277 ? -28.177 32.729 20.302 1.00 55.62 277 LYS A C 1
ATOM 2234 O O . LYS A 1 277 ? -27.440 33.308 21.092 1.00 55.62 277 LYS A O 1
ATOM 2239 N N . SER A 1 278 ? -29.511 32.799 20.378 1.00 53.88 278 SER A N 1
ATOM 2240 C CA . SER A 1 278 ? -30.261 33.767 21.198 1.00 53.88 278 SER A CA 1
ATOM 2241 C C . SER A 1 278 ? -31.061 33.172 22.370 1.00 53.88 278 SER A C 1
ATOM 2243 O O . SER A 1 278 ? -31.488 33.931 23.237 1.00 53.88 278 SER A O 1
ATOM 2245 N N . ARG A 1 279 ? -31.226 31.843 22.474 1.00 51.81 279 ARG A N 1
ATOM 2246 C CA . ARG A 1 279 ? -31.832 31.175 23.647 1.00 51.81 279 ARG A CA 1
ATOM 2247 C C . ARG A 1 279 ? -31.036 29.936 24.049 1.00 51.81 279 ARG A C 1
ATOM 2249 O O . ARG A 1 279 ? -30.902 28.982 23.291 1.00 51.81 279 ARG A O 1
ATOM 2256 N N . SER A 1 280 ? -30.484 29.961 25.257 1.00 56.69 280 SER A N 1
ATOM 2257 C CA . SER A 1 280 ? -29.575 28.945 25.789 1.00 56.69 280 SER A CA 1
ATOM 2258 C C . SER A 1 280 ? -30.292 27.813 26.530 1.00 56.69 280 SER A C 1
ATOM 2260 O O . SER A 1 280 ? -29.846 27.437 27.616 1.00 56.69 280 SER A O 1
ATOM 2262 N N . ASP A 1 281 ? -31.371 27.254 25.979 1.00 71.00 281 ASP A N 1
ATOM 2263 C CA . ASP A 1 281 ? -31.977 26.065 26.586 1.00 71.00 281 ASP A CA 1
ATOM 2264 C C . ASP A 1 281 ? -31.044 24.871 26.366 1.00 71.00 281 ASP A C 1
ATOM 2266 O O . ASP A 1 281 ? -30.919 24.298 25.280 1.00 71.00 281 ASP A O 1
ATOM 2270 N N . THR A 1 282 ? -30.295 24.559 27.421 1.00 86.25 282 THR A N 1
ATOM 2271 C CA . THR A 1 282 ? -29.413 23.400 27.476 1.00 86.25 282 THR A CA 1
ATOM 2272 C C . THR A 1 282 ? -30.263 22.222 27.917 1.00 86.25 282 THR A C 1
ATOM 2274 O O . THR A 1 282 ? -30.715 22.178 29.056 1.00 86.25 282 THR A O 1
ATOM 2277 N N . ALA A 1 283 ? -30.491 21.281 27.008 1.00 92.25 283 ALA A N 1
ATOM 2278 C CA . ALA A 1 283 ? -31.184 20.045 27.326 1.00 92.25 283 ALA A CA 1
ATOM 2279 C C . ALA A 1 283 ? -30.208 19.052 27.969 1.00 92.25 283 ALA A C 1
ATOM 2281 O O . ALA A 1 283 ? -29.011 19.042 27.656 1.00 92.25 283 ALA A O 1
ATOM 2282 N N . GLU A 1 284 ? -30.720 18.203 28.853 1.00 94.62 284 GLU A N 1
ATOM 2283 C CA . GLU A 1 284 ? -29.941 17.154 29.498 1.00 94.62 284 GLU A CA 1
ATOM 2284 C C . GLU A 1 284 ? -30.717 15.842 29.602 1.00 94.62 284 GLU A C 1
ATOM 2286 O O . GLU A 1 284 ? -31.946 15.823 29.657 1.00 94.62 284 GLU A O 1
ATOM 2291 N N . ALA A 1 285 ? -29.987 14.728 29.608 1.00 95.88 285 ALA A N 1
ATOM 2292 C CA . ALA A 1 285 ? -30.528 13.402 29.871 1.00 95.88 285 ALA A CA 1
ATOM 2293 C C . ALA A 1 285 ? -29.468 12.496 30.510 1.00 95.88 285 ALA A C 1
ATOM 2295 O O . ALA A 1 285 ? -28.262 12.702 30.346 1.00 95.88 285 ALA A O 1
ATOM 2296 N N . LEU A 1 286 ? -29.944 11.483 31.235 1.00 96.62 286 LEU A N 1
ATOM 2297 C CA . LEU A 1 286 ? -29.117 10.443 31.843 1.00 96.62 286 LEU A CA 1
ATOM 2298 C C . LEU A 1 286 ? -29.050 9.204 30.944 1.00 96.62 286 LEU A C 1
ATOM 2300 O O . LEU A 1 286 ? -30.066 8.764 30.396 1.00 96.62 286 LEU A O 1
ATOM 2304 N N . PHE A 1 287 ? -27.851 8.638 30.837 1.00 96.62 287 PHE A N 1
ATOM 2305 C CA . PHE A 1 287 ? -27.540 7.421 30.091 1.00 96.62 287 PHE A CA 1
ATOM 2306 C C . PHE A 1 287 ? -26.716 6.470 30.954 1.00 96.62 287 PHE A C 1
ATOM 2308 O O . PHE A 1 287 ? -25.953 6.914 31.806 1.00 96.62 287 PHE A O 1
ATOM 2315 N N . ASP A 1 288 ? -26.815 5.170 30.703 1.00 95.38 288 ASP A N 1
ATOM 2316 C CA . ASP A 1 288 ? -26.019 4.167 31.419 1.00 95.38 288 ASP A CA 1
ATOM 2317 C C . ASP A 1 288 ? -24.604 4.065 30.836 1.00 95.38 288 ASP A C 1
ATOM 2319 O O . ASP A 1 288 ? -23.640 3.745 31.532 1.00 95.38 288 ASP A O 1
ATOM 2323 N N . ARG A 1 289 ? -24.472 4.317 29.527 1.00 95.56 289 ARG A N 1
ATOM 2324 C CA . ARG A 1 289 ? -23.200 4.306 28.795 1.00 95.56 289 ARG A CA 1
ATOM 2325 C C . ARG A 1 289 ? -23.139 5.454 27.798 1.00 95.56 289 ARG A C 1
ATOM 2327 O O . ARG A 1 289 ? -24.148 5.823 27.196 1.00 95.56 289 ARG A O 1
ATOM 2334 N N . VAL A 1 290 ? -21.936 5.974 27.569 1.00 96.88 290 VAL A N 1
ATOM 2335 C CA . VAL A 1 290 ? -21.687 6.997 26.544 1.00 96.88 290 VAL A CA 1
ATOM 2336 C C . VAL A 1 290 ? -20.529 6.573 25.655 1.00 96.88 290 VAL A C 1
ATOM 2338 O O . VAL A 1 290 ? -19.470 6.180 26.135 1.00 96.88 290 VAL A O 1
ATOM 2341 N N . VAL A 1 291 ? -20.721 6.680 24.346 1.00 96.31 291 VAL A N 1
ATOM 2342 C CA . VAL A 1 291 ? -19.696 6.457 23.332 1.00 96.31 291 VAL A CA 1
ATOM 2343 C C . VAL A 1 291 ? -19.317 7.798 22.711 1.00 96.31 291 VAL A C 1
ATOM 2345 O O . VAL A 1 291 ? -20.153 8.477 22.121 1.00 96.31 291 VAL A O 1
ATOM 2348 N N . LEU A 1 292 ? -18.047 8.172 22.813 1.00 95.38 292 LEU A N 1
ATOM 2349 C CA . LEU A 1 292 ? -17.474 9.367 22.204 1.00 95.38 292 LEU A CA 1
ATOM 2350 C C . LEU A 1 292 ? -16.885 9.000 20.836 1.00 95.38 292 LEU A C 1
ATOM 2352 O O . LEU A 1 292 ? -15.810 8.407 20.756 1.00 95.38 292 LEU A O 1
ATOM 2356 N N . ALA A 1 293 ? -17.593 9.354 19.761 1.00 94.25 293 ALA A N 1
ATOM 2357 C CA . ALA A 1 293 ? -17.210 9.126 18.365 1.00 94.25 293 ALA A CA 1
ATOM 2358 C C . ALA A 1 293 ? -16.906 10.449 17.626 1.00 94.25 293 ALA A C 1
ATOM 2360 O O . ALA A 1 293 ? -17.216 10.612 16.444 1.00 94.25 293 ALA A O 1
ATOM 2361 N N . VAL A 1 294 ? -16.299 11.401 18.339 1.00 91.75 294 VAL A N 1
ATOM 2362 C CA . VAL A 1 294 ? -15.924 12.747 17.869 1.00 91.75 294 VAL A CA 1
ATOM 2363 C C . VAL A 1 294 ? -14.411 12.947 17.935 1.00 91.75 294 VAL A C 1
ATOM 2365 O O . VAL A 1 294 ? -13.708 12.142 18.529 1.00 91.75 294 VAL A O 1
ATOM 2368 N N . ALA A 1 295 ? -13.887 14.006 17.319 1.00 90.50 295 ALA A N 1
ATOM 2369 C CA . ALA A 1 295 ? -12.451 14.282 17.318 1.00 90.50 295 ALA A CA 1
ATOM 2370 C C . ALA A 1 295 ? -11.895 14.618 18.730 1.00 90.50 295 ALA A C 1
ATOM 2372 O O . ALA A 1 295 ? -12.647 15.102 19.583 1.00 90.50 295 ALA A O 1
ATOM 2373 N N . PRO A 1 296 ? -10.585 14.411 18.986 1.00 91.38 296 PRO A N 1
ATOM 2374 C CA . PRO A 1 296 ? -9.931 14.678 20.272 1.00 91.38 296 PRO A CA 1
ATOM 2375 C C . PRO A 1 296 ? -10.166 16.084 20.829 1.00 91.38 296 PRO A C 1
ATOM 2377 O O . PRO A 1 296 ? -10.489 16.223 22.002 1.00 91.38 296 PRO A O 1
ATOM 2380 N N . ASN A 1 297 ? -10.107 17.124 19.994 1.00 92.38 297 ASN A N 1
ATOM 2381 C CA . ASN A 1 297 ? -10.396 18.507 20.397 1.00 92.38 297 ASN A CA 1
ATOM 2382 C C . ASN A 1 297 ? -11.839 18.694 20.916 1.00 92.38 297 ASN A C 1
ATOM 2384 O O . ASN A 1 297 ? -12.095 19.505 21.809 1.00 92.38 297 ASN A O 1
ATOM 2388 N N . VAL A 1 298 ? -12.794 17.917 20.396 1.00 93.62 298 VAL A N 1
ATOM 2389 C CA . VAL A 1 298 ? -14.170 17.900 20.907 1.00 93.62 298 VAL A CA 1
ATOM 2390 C C . VAL A 1 298 ? -14.217 17.168 22.244 1.00 93.62 298 VAL A C 1
ATOM 2392 O O . VAL A 1 298 ? -14.761 17.715 23.201 1.00 93.62 298 VAL A O 1
ATOM 2395 N N . VAL A 1 299 ? -13.601 15.982 22.346 1.00 94.12 299 VAL A N 1
ATOM 2396 C CA . VAL A 1 299 ? -13.510 15.213 23.605 1.00 94.12 299 VAL A CA 1
ATOM 2397 C C . VAL A 1 299 ? -12.877 16.046 24.718 1.00 94.12 299 VAL A C 1
ATOM 2399 O O . VAL A 1 299 ? -13.426 16.096 25.814 1.00 94.12 299 VAL A O 1
ATOM 2402 N N . GLN A 1 300 ? -11.792 16.764 24.417 1.00 93.75 300 GLN A N 1
ATOM 2403 C CA . GLN A 1 300 ? -11.115 17.689 25.326 1.00 93.75 300 GLN A CA 1
ATOM 2404 C C . GLN A 1 300 ? -12.085 18.693 25.961 1.00 93.75 300 GLN A C 1
ATOM 2406 O O . GLN A 1 300 ? -11.950 19.035 27.134 1.00 93.75 300 GLN A O 1
ATOM 2411 N N . THR A 1 301 ? -13.049 19.177 25.177 1.00 95.12 301 THR A N 1
ATOM 2412 C CA . THR A 1 301 ? -14.004 20.206 25.603 1.00 95.12 301 THR A CA 1
ATOM 2413 C C . THR A 1 301 ? -15.166 19.610 26.396 1.00 95.12 301 THR A C 1
ATOM 2415 O O . THR A 1 301 ? -15.616 20.213 27.366 1.00 95.12 301 THR A O 1
ATOM 2418 N N . ILE A 1 302 ? -15.662 18.435 25.994 1.00 95.88 302 ILE A N 1
ATOM 2419 C CA . ILE A 1 302 ? -16.902 17.865 26.546 1.00 95.88 302 ILE A CA 1
ATOM 2420 C C . ILE A 1 302 ? -16.671 16.851 27.673 1.00 95.88 302 ILE A C 1
ATOM 2422 O O . ILE A 1 302 ? -17.607 16.570 28.418 1.00 95.88 302 ILE A O 1
ATOM 2426 N N . PHE A 1 303 ? -15.469 16.282 27.809 1.00 95.38 303 PHE A N 1
ATOM 2427 C CA . PHE A 1 303 ? -15.179 15.207 28.760 1.00 95.38 303 PHE A CA 1
ATOM 2428 C C . PHE A 1 303 ? -13.921 15.501 29.589 1.00 95.38 303 PHE A C 1
ATOM 2430 O O . PHE A 1 303 ? -12.792 15.185 29.211 1.00 95.38 303 PHE A O 1
ATOM 2437 N N . LYS A 1 304 ? -14.143 16.089 30.772 1.00 93.75 304 LYS A N 1
ATOM 2438 C CA . LYS A 1 304 ? -13.097 16.561 31.697 1.00 93.75 304 LYS A CA 1
ATOM 2439 C C . LYS A 1 304 ? -12.015 15.517 32.041 1.00 93.75 304 LYS A C 1
ATOM 2441 O O . LYS A 1 304 ? -10.853 15.916 32.092 1.00 93.75 304 LYS A O 1
ATOM 2446 N N . PRO A 1 305 ? -12.323 14.219 32.260 1.00 92.44 305 PRO A N 1
ATOM 2447 C CA . PRO A 1 305 ? -11.301 13.225 32.604 1.00 92.44 305 PRO A CA 1
ATOM 2448 C C . PRO A 1 305 ? -10.208 13.012 31.550 1.00 92.44 305 PRO A C 1
ATOM 2450 O O . PRO A 1 305 ? -9.128 12.583 31.926 1.00 92.44 305 PRO A O 1
ATOM 2453 N N . LEU A 1 306 ? -10.470 13.318 30.272 1.00 91.12 306 LEU A N 1
ATOM 2454 C CA . LEU A 1 306 ? -9.501 13.197 29.172 1.00 91.12 306 LEU A CA 1
ATOM 2455 C C . LEU A 1 306 ? -8.980 14.552 28.667 1.00 91.12 306 LEU A C 1
ATOM 2457 O O . LEU A 1 306 ? -8.327 14.624 27.627 1.00 91.12 306 LEU A O 1
ATOM 2461 N N . GLN A 1 307 ? -9.293 15.652 29.356 1.00 92.00 307 GLN A N 1
ATOM 2462 C CA . GLN A 1 307 ? -8.979 16.997 28.873 1.00 92.00 307 GLN A CA 1
ATOM 2463 C C . GLN A 1 307 ? -7.472 17.212 28.658 1.00 92.00 307 GLN A C 1
ATOM 2465 O O . GLN A 1 307 ? -7.081 17.852 27.683 1.00 92.00 307 GLN A O 1
ATOM 2470 N N . TYR A 1 308 ? -6.629 16.688 29.549 1.00 91.81 308 TYR A N 1
ATOM 2471 C CA . TYR A 1 308 ? -5.179 16.852 29.457 1.00 91.81 308 TYR A CA 1
ATOM 2472 C C . TYR A 1 308 ? -4.576 15.993 28.341 1.00 91.81 308 TYR A C 1
ATOM 2474 O O . TYR A 1 308 ? -3.779 16.478 27.550 1.00 91.81 308 TYR A O 1
ATOM 2482 N N . GLU A 1 309 ? -4.976 14.730 28.239 1.00 90.50 309 GLU A N 1
ATOM 2483 C CA . GLU A 1 309 ? -4.485 13.800 27.225 1.00 90.50 309 GLU A CA 1
ATOM 2484 C C . GLU A 1 309 ? -4.882 14.258 25.820 1.00 90.50 309 GLU A C 1
ATOM 2486 O O . GLU A 1 309 ? -4.056 14.263 24.909 1.00 90.50 309 GLU A O 1
ATOM 2491 N N . MET A 1 310 ? -6.135 14.688 25.644 1.00 91.81 310 MET A N 1
ATOM 2492 C CA . MET A 1 310 ? -6.637 15.145 24.348 1.00 91.81 310 MET A CA 1
ATOM 2493 C C . MET A 1 310 ? -6.024 16.480 23.910 1.00 91.81 310 MET A C 1
ATOM 2495 O O . MET A 1 310 ? -5.880 16.691 22.709 1.00 91.81 310 MET A O 1
ATOM 2499 N N . SER A 1 311 ? -5.619 17.357 24.841 1.00 92.25 311 SER A N 1
ATOM 2500 C CA . SER A 1 311 ? -4.967 18.631 24.492 1.00 92.25 311 SER A CA 1
ATOM 2501 C C . SER A 1 311 ? -3.579 18.449 23.874 1.00 92.25 311 SER A C 1
ATOM 2503 O O . SER A 1 311 ? -3.099 19.334 23.171 1.00 92.25 311 SER A O 1
ATOM 2505 N N . GLN A 1 312 ? -2.948 17.292 24.097 1.00 91.12 312 GLN A N 1
ATOM 2506 C CA . GLN A 1 312 ? -1.649 16.950 23.517 1.00 91.12 312 GLN A CA 1
ATOM 2507 C C . GLN A 1 312 ? -1.752 16.247 22.160 1.00 91.12 312 GLN A C 1
ATOM 2509 O O . GLN A 1 312 ? -0.729 15.919 21.559 1.00 91.12 312 GLN A O 1
ATOM 2514 N N . ILE A 1 313 ? -2.967 15.990 21.666 1.00 91.62 313 ILE A N 1
ATOM 2515 C CA . ILE A 1 313 ? -3.189 15.398 20.348 1.00 91.62 313 ILE A CA 1
ATOM 2516 C C . ILE A 1 313 ? -3.467 16.534 19.353 1.00 91.62 313 ILE A C 1
ATOM 2518 O O . ILE A 1 313 ? -4.558 17.109 19.375 1.00 91.62 313 ILE A O 1
ATOM 2522 N N . PRO A 1 314 ? -2.510 16.869 18.467 1.00 91.81 314 PRO A N 1
ATOM 2523 C CA . PRO A 1 314 ? -2.669 17.991 17.555 1.00 91.81 314 PRO A CA 1
ATOM 2524 C C . PRO A 1 314 ? -3.804 17.752 16.556 1.00 91.81 314 PRO A C 1
ATOM 2526 O O . PRO A 1 314 ? -3.972 16.659 16.011 1.00 91.81 314 PRO A O 1
ATOM 2529 N N . THR A 1 315 ? -4.572 18.803 16.282 1.00 91.38 315 THR A N 1
ATOM 2530 C CA . THR A 1 315 ? -5.619 18.801 15.255 1.00 91.38 315 THR A CA 1
ATOM 2531 C C . THR A 1 315 ? -5.500 20.044 14.388 1.00 91.38 315 THR A C 1
ATOM 2533 O O . THR A 1 315 ? -5.095 21.098 14.874 1.00 91.38 315 THR A O 1
ATOM 2536 N N . ILE A 1 316 ? -5.846 19.922 13.110 1.00 89.56 316 ILE A N 1
ATOM 2537 C CA . ILE A 1 316 ? -5.873 21.031 12.156 1.00 89.56 316 ILE A CA 1
ATOM 2538 C C . ILE A 1 316 ? -7.223 21.089 11.455 1.00 89.56 316 ILE A C 1
ATOM 2540 O O . ILE A 1 316 ? -7.925 20.085 11.332 1.00 89.56 316 ILE A O 1
ATOM 2544 N N . SER A 1 317 ? -7.587 22.276 10.992 1.00 90.12 317 SER A N 1
ATOM 2545 C CA . SER A 1 317 ? -8.763 22.473 10.154 1.00 90.12 317 SER A CA 1
ATOM 2546 C C . SER A 1 317 ? -8.351 22.398 8.689 1.00 90.12 317 SER A C 1
ATOM 2548 O O . SER A 1 317 ? -7.393 23.056 8.292 1.00 90.12 317 SER A O 1
ATOM 2550 N N . VAL A 1 318 ? -9.058 21.598 7.895 1.00 88.50 318 VAL A N 1
ATOM 2551 C CA . VAL A 1 318 ? -8.785 21.418 6.467 1.00 88.50 318 VAL A CA 1
ATOM 2552 C C . VAL A 1 318 ? -10.036 21.707 5.667 1.00 88.50 318 VAL A C 1
ATOM 2554 O O . VAL A 1 318 ? -11.114 21.208 5.987 1.00 88.50 318 VAL A O 1
ATOM 2557 N N . GLN A 1 319 ? -9.873 22.479 4.601 1.00 92.00 319 GLN A N 1
ATOM 2558 C CA . GLN A 1 319 ? -10.941 22.811 3.676 1.00 92.00 319 GLN A CA 1
ATOM 2559 C C . GLN A 1 319 ? -10.881 21.916 2.433 1.00 92.00 319 GLN A C 1
ATOM 2561 O O . GLN A 1 319 ? -9.802 21.576 1.937 1.00 92.00 319 GLN A O 1
ATOM 2566 N N . SER A 1 320 ? -12.053 21.546 1.932 1.00 92.50 320 SER A N 1
ATOM 2567 C CA . SER A 1 320 ? -12.234 20.927 0.624 1.00 92.50 320 SER A CA 1
ATOM 2568 C C . SER A 1 320 ? -13.392 21.624 -0.087 1.00 92.50 320 SER A C 1
ATOM 2570 O O . SER A 1 320 ? -14.440 21.878 0.518 1.00 92.50 320 SER A O 1
ATOM 2572 N N . VAL A 1 321 ? -13.178 21.987 -1.346 1.00 94.44 321 VAL A N 1
ATOM 2573 C CA . VAL A 1 321 ? -14.061 22.852 -2.129 1.00 94.44 321 VAL A CA 1
ATOM 2574 C C . VAL A 1 321 ? -14.388 22.160 -3.440 1.00 94.44 321 VAL A C 1
ATOM 2576 O O . VAL A 1 321 ? -13.499 21.651 -4.116 1.00 94.44 321 VAL A O 1
ATOM 2579 N N . VAL A 1 322 ? -15.664 22.163 -3.803 1.00 94.69 322 VAL A N 1
ATOM 2580 C CA . VAL A 1 322 ? -16.147 21.715 -5.106 1.00 94.69 322 VAL A CA 1
ATOM 2581 C C . VAL A 1 322 ? -16.511 22.941 -5.918 1.00 94.69 322 VAL A C 1
ATOM 2583 O O . VAL A 1 322 ? -17.322 23.754 -5.471 1.00 94.69 322 VAL A O 1
ATOM 2586 N N . HIS A 1 323 ? -15.899 23.093 -7.085 1.00 93.69 323 HIS A N 1
ATOM 2587 C CA . HIS A 1 323 ? -16.036 24.283 -7.918 1.00 93.69 323 HIS A CA 1
ATOM 2588 C C . HIS A 1 323 ? -15.900 23.956 -9.407 1.00 93.69 323 HIS A C 1
ATOM 2590 O O . HIS A 1 323 ? -15.415 22.893 -9.788 1.00 93.69 323 HIS A O 1
ATOM 2596 N N . SER A 1 324 ? -16.323 24.895 -10.248 1.00 90.44 324 SER A N 1
ATOM 2597 C CA . SER A 1 324 ? -16.131 24.869 -11.705 1.00 90.44 324 SER A CA 1
ATOM 2598 C C . SER A 1 324 ? -15.042 25.845 -12.170 1.00 90.44 324 SER A C 1
ATOM 2600 O O . SER A 1 324 ? -14.973 26.204 -13.343 1.00 90.44 324 SER A O 1
ATOM 2602 N N . ASP A 1 325 ? -14.223 26.352 -11.243 1.00 87.94 325 ASP A N 1
ATOM 2603 C CA . ASP A 1 325 ? -13.142 27.280 -11.575 1.00 87.94 325 ASP A CA 1
ATOM 2604 C C . ASP A 1 325 ? -11.936 26.578 -12.203 1.00 87.94 325 ASP A C 1
ATOM 2606 O O . ASP A 1 325 ? -11.002 26.186 -11.517 1.00 87.94 325 ASP A O 1
ATOM 2610 N N . GLU A 1 326 ? -11.955 26.449 -13.523 1.00 81.06 326 GLU A N 1
ATOM 2611 C CA . GLU A 1 326 ? -10.873 25.849 -14.308 1.00 81.06 326 GLU A CA 1
ATOM 2612 C C . GLU A 1 326 ? -9.545 26.618 -14.233 1.00 81.06 326 GLU A C 1
ATOM 2614 O O . GLU A 1 326 ? -8.493 26.072 -14.551 1.00 81.06 326 GLU A O 1
ATOM 2619 N N . THR A 1 327 ? -9.544 27.871 -13.770 1.00 77.88 327 THR A N 1
ATOM 2620 C CA . THR A 1 327 ? -8.296 28.641 -13.645 1.00 77.88 327 THR A CA 1
ATOM 2621 C C . THR A 1 327 ? -7.337 28.049 -12.608 1.00 77.88 327 THR A C 1
ATOM 2623 O O . THR A 1 327 ? -6.127 28.261 -12.702 1.00 77.88 327 THR A O 1
ATOM 2626 N N . THR A 1 328 ? -7.838 27.240 -11.667 1.00 78.19 328 THR A N 1
ATOM 2627 C CA . THR A 1 328 ? -7.026 26.585 -10.630 1.00 78.19 328 THR A CA 1
ATOM 2628 C C . THR A 1 328 ? -6.116 25.488 -11.175 1.00 78.19 328 THR A C 1
ATOM 2630 O O . THR A 1 328 ? -5.178 25.095 -10.494 1.00 78.19 328 THR A O 1
ATOM 2633 N N . ILE A 1 329 ? -6.391 24.971 -12.373 1.00 73.31 329 ILE A N 1
ATOM 2634 C CA . ILE A 1 329 ? -5.562 23.966 -13.057 1.00 73.31 329 ILE A CA 1
ATOM 2635 C C . ILE A 1 329 ? -4.718 24.583 -14.191 1.00 73.31 329 ILE A C 1
ATOM 2637 O O . ILE A 1 329 ? -4.059 23.857 -14.928 1.00 73.31 329 ILE A O 1
ATOM 2641 N N . GLY A 1 330 ? -4.687 25.921 -14.305 1.00 61.06 330 GLY A N 1
ATOM 2642 C CA . GLY A 1 330 ? -3.965 26.658 -15.351 1.00 61.06 330 GLY A CA 1
ATOM 2643 C C . GLY A 1 330 ? -4.767 26.816 -16.655 1.00 61.06 330 GLY A C 1
ATOM 2644 O O . GLY A 1 330 ? -5.860 26.264 -16.784 1.00 61.06 330 GLY A O 1
ATOM 2645 N N . PRO A 1 331 ? -4.286 27.606 -17.640 1.00 47.66 331 PRO A N 1
ATOM 2646 C CA . PRO A 1 331 ? -4.989 27.771 -18.907 1.00 47.66 331 PRO A CA 1
ATOM 2647 C C . PRO A 1 331 ? -5.098 26.421 -19.628 1.00 47.66 331 PRO A C 1
ATOM 2649 O O . PRO A 1 331 ? -4.110 25.873 -20.110 1.00 47.66 331 PRO A O 1
ATOM 2652 N N . LEU A 1 332 ? -6.332 25.926 -19.757 1.00 44.16 332 LEU A N 1
ATOM 2653 C CA . LEU A 1 332 ? -6.735 24.702 -20.471 1.00 44.16 332 LEU A CA 1
ATOM 2654 C C . LEU A 1 332 ? -6.438 24.718 -21.985 1.00 44.16 332 LEU A C 1
ATOM 2656 O O . LEU A 1 332 ? -6.885 23.855 -22.745 1.00 44.16 332 LEU A O 1
ATOM 2660 N N . THR A 1 333 ? -5.679 25.702 -22.458 1.00 35.09 333 THR A N 1
ATOM 2661 C CA . THR A 1 333 ? -5.280 25.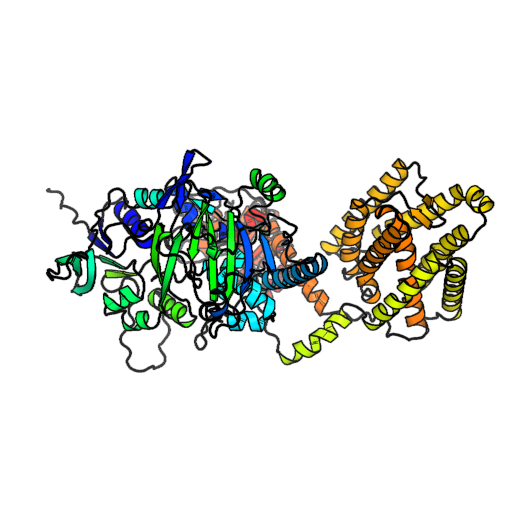865 -23.849 1.00 35.09 333 THR A CA 1
ATOM 2662 C C . THR A 1 333 ? -4.111 24.935 -24.177 1.00 35.09 333 THR A C 1
ATOM 2664 O O . THR A 1 333 ? -2.948 25.323 -24.160 1.00 35.09 333 THR A O 1
ATOM 2667 N N . GLY A 1 334 ? -4.434 23.684 -24.504 1.00 37.72 334 GLY A N 1
ATOM 2668 C CA . GLY A 1 334 ? -3.649 22.873 -25.443 1.00 37.72 334 GLY A CA 1
ATOM 2669 C C . GLY A 1 334 ? -2.408 22.137 -24.926 1.00 37.72 334 GLY A C 1
ATOM 2670 O O . GLY A 1 334 ? -1.780 21.449 -25.728 1.00 37.72 334 GLY A O 1
ATOM 2671 N N . THR A 1 335 ? -2.053 22.215 -23.638 1.00 43.41 335 THR A N 1
ATOM 2672 C CA . THR A 1 335 ? -0.860 21.523 -23.094 1.00 43.41 335 THR A CA 1
ATOM 2673 C C . THR A 1 335 ? -1.139 20.351 -22.151 1.00 43.41 335 THR A C 1
ATOM 2675 O O . THR A 1 335 ? -0.205 19.610 -21.842 1.00 43.41 335 THR A O 1
ATOM 2678 N N . ASP A 1 336 ? -2.396 20.121 -21.760 1.00 52.50 336 ASP A N 1
ATOM 2679 C CA . ASP A 1 336 ? -2.772 19.042 -20.843 1.00 52.50 336 ASP A CA 1
ATOM 2680 C C . ASP A 1 336 ? -3.349 17.814 -21.553 1.00 52.50 336 ASP A C 1
ATOM 2682 O O . ASP A 1 336 ? -4.178 17.889 -22.466 1.00 52.50 336 ASP A O 1
ATOM 2686 N N . ILE A 1 337 ? -2.928 16.647 -21.068 1.00 50.72 337 ILE A N 1
ATOM 2687 C CA . ILE A 1 337 ? -3.348 15.313 -21.514 1.00 50.72 337 ILE A CA 1
ATOM 2688 C C . ILE A 1 337 ? -4.874 15.151 -21.476 1.00 50.72 337 ILE A C 1
ATOM 2690 O O . ILE A 1 337 ? -5.404 14.330 -22.204 1.00 50.72 337 ILE A O 1
ATOM 2694 N N . LEU A 1 338 ? -5.620 15.959 -20.722 1.00 46.78 338 LEU A N 1
ATOM 2695 C CA . LEU A 1 338 ? -7.082 15.880 -20.691 1.00 46.78 338 LEU A CA 1
ATOM 2696 C C . LEU A 1 338 ? -7.792 16.470 -21.931 1.00 46.78 338 LEU A C 1
ATOM 2698 O O . LEU A 1 338 ? -8.923 16.080 -22.225 1.00 46.78 338 LEU A O 1
ATOM 2702 N N . HIS A 1 339 ? -7.143 17.355 -22.703 1.00 43.41 339 HIS A N 1
ATOM 2703 C CA . HIS A 1 339 ? -7.777 18.064 -23.832 1.00 43.41 339 HIS A CA 1
ATOM 2704 C C . HIS A 1 339 ? -7.140 17.835 -25.206 1.00 43.41 339 HIS A C 1
ATOM 2706 O O . HIS A 1 339 ? -7.736 18.226 -26.212 1.00 43.41 339 HIS A O 1
ATOM 2712 N N . SER A 1 340 ? -5.996 17.150 -25.293 1.00 44.38 340 SER A N 1
ATOM 2713 C CA . SER A 1 340 ? -5.471 16.707 -26.591 1.00 44.38 340 SER A CA 1
ATOM 2714 C C . SER A 1 340 ? -6.454 15.721 -27.252 1.00 44.38 340 SER A C 1
ATOM 2716 O O . SER A 1 340 ? -6.852 14.750 -26.599 1.00 44.38 340 SER A O 1
ATOM 2718 N N . PRO A 1 341 ? -6.837 15.899 -28.534 1.00 39.62 341 PRO A N 1
ATOM 2719 C CA . PRO A 1 341 ? -7.705 14.961 -29.259 1.00 39.62 341 PRO A CA 1
ATOM 2720 C C . PRO A 1 341 ? -7.204 13.511 -29.184 1.00 39.62 341 PRO A C 1
ATOM 2722 O O . PRO A 1 341 ? -7.991 12.574 -29.049 1.00 39.62 341 PRO A O 1
ATOM 2725 N N . SER A 1 342 ? -5.881 13.332 -29.182 1.00 42.00 342 SER A N 1
ATOM 2726 C CA . SER A 1 342 ? -5.212 12.033 -29.074 1.00 42.00 342 SER A CA 1
ATOM 2727 C C . SER A 1 342 ? -5.385 11.390 -27.698 1.00 42.00 342 SER A C 1
ATOM 2729 O O . SER A 1 342 ? -5.555 10.179 -27.598 1.00 42.00 342 SER A O 1
ATOM 2731 N N . ALA A 1 343 ? -5.386 12.193 -26.635 1.00 44.66 343 ALA A N 1
ATOM 2732 C CA . ALA A 1 343 ? -5.533 11.712 -25.270 1.00 44.66 343 ALA A CA 1
ATOM 2733 C C . ALA A 1 343 ? -7.006 11.561 -24.852 1.00 44.66 343 ALA A C 1
ATOM 2735 O O . ALA A 1 343 ? -7.327 10.615 -24.142 1.00 44.66 343 ALA A O 1
ATOM 2736 N N . LYS A 1 344 ? -7.928 12.373 -25.392 1.00 43.41 344 LYS A N 1
ATOM 2737 C CA . LYS A 1 344 ? -9.382 12.128 -25.315 1.00 43.41 344 LYS A CA 1
ATOM 2738 C C . LYS A 1 344 ? -9.791 10.824 -26.006 1.00 43.41 344 LYS A C 1
ATOM 2740 O O . LYS A 1 344 ? -10.611 10.091 -25.466 1.00 43.41 344 LYS A O 1
ATOM 2745 N N . ASN A 1 345 ? -9.190 10.488 -27.150 1.00 41.03 345 ASN A N 1
ATOM 2746 C CA . ASN A 1 345 ? -9.419 9.197 -27.812 1.00 41.03 345 ASN A CA 1
ATOM 2747 C C . ASN A 1 345 ? -8.825 8.008 -27.034 1.00 41.03 345 ASN A C 1
ATOM 2749 O O . ASN A 1 345 ? -9.407 6.929 -27.052 1.00 41.03 345 ASN A O 1
ATOM 2753 N N . TRP A 1 346 ? -7.716 8.203 -26.311 1.00 45.41 346 TRP A N 1
ATOM 2754 C CA . TRP A 1 346 ? -7.129 7.185 -25.425 1.00 45.41 346 TRP A CA 1
ATOM 2755 C C . TRP A 1 346 ? -7.912 7.013 -24.109 1.00 45.41 346 TRP A C 1
ATOM 2757 O O . TRP A 1 346 ? -8.143 5.891 -23.664 1.00 45.41 346 TRP A O 1
ATOM 2767 N N . MET A 1 347 ? -8.372 8.112 -23.501 1.00 45.44 347 MET A N 1
ATOM 2768 C CA . MET A 1 347 ? -9.198 8.101 -22.285 1.00 45.44 347 MET A CA 1
ATOM 2769 C C . MET A 1 347 ? -10.633 7.648 -22.536 1.00 45.44 347 MET A C 1
ATOM 2771 O O . MET A 1 347 ? -11.237 7.082 -21.635 1.00 45.44 347 MET A O 1
ATOM 2775 N N . LYS A 1 348 ? -11.156 7.780 -23.762 1.00 44.06 348 LYS A N 1
ATOM 2776 C CA . LYS A 1 348 ? -12.414 7.128 -24.165 1.00 44.06 348 LYS A CA 1
ATOM 2777 C C . LYS A 1 348 ? -12.402 5.603 -23.956 1.00 44.06 348 LYS A C 1
ATOM 2779 O O . LYS A 1 348 ? -13.471 5.006 -23.964 1.00 44.06 348 LYS A O 1
ATOM 2784 N N . GLY A 1 349 ? -11.230 4.987 -23.748 1.00 44.47 349 GLY A N 1
ATOM 2785 C CA . GLY A 1 349 ? -11.076 3.586 -23.339 1.00 44.47 349 GLY A CA 1
ATOM 2786 C C . GLY A 1 349 ? -10.489 3.356 -21.935 1.00 44.47 349 GLY A C 1
ATOM 2787 O O . GLY A 1 349 ? -10.230 2.206 -21.591 1.00 44.47 349 GLY A O 1
ATOM 2788 N N . SER A 1 350 ? -10.241 4.397 -21.126 1.00 54.66 350 SER A N 1
ATOM 2789 C CA . SER A 1 350 ? -9.618 4.282 -19.795 1.00 54.66 350 SER A CA 1
ATOM 2790 C C . SER A 1 350 ? -10.476 4.942 -18.713 1.00 54.66 350 SER A C 1
ATOM 2792 O O . SER A 1 350 ? -10.574 6.163 -18.664 1.00 54.66 350 SER A O 1
ATOM 2794 N N . ASP A 1 351 ? -11.011 4.148 -17.779 1.00 71.19 351 ASP A N 1
ATOM 2795 C CA . ASP A 1 351 ? -11.816 4.603 -16.625 1.00 71.19 351 ASP A CA 1
ATOM 2796 C C . ASP A 1 351 ? -11.016 5.376 -15.542 1.00 71.19 351 ASP A C 1
ATOM 2798 O O . ASP A 1 351 ? -11.409 5.424 -14.371 1.00 71.19 351 ASP A O 1
ATOM 2802 N N . ALA A 1 352 ? -9.841 5.924 -15.874 1.00 81.19 352 ALA A N 1
ATOM 2803 C CA . ALA A 1 352 ? -8.952 6.570 -14.911 1.00 81.19 352 ALA A CA 1
ATOM 2804 C C . ALA A 1 352 ? -9.340 8.035 -14.646 1.00 81.19 352 ALA A C 1
ATOM 2806 O O . ALA A 1 352 ? -9.501 8.823 -15.573 1.00 81.19 352 ALA A O 1
ATOM 2807 N N . GLN A 1 353 ? -9.424 8.413 -13.369 1.00 86.19 353 GLN A N 1
ATOM 2808 C CA . GLN A 1 353 ? -9.675 9.790 -12.928 1.00 86.19 353 GLN A CA 1
ATOM 2809 C C . GLN A 1 353 ? -8.360 10.535 -12.677 1.00 86.19 353 GLN A C 1
ATOM 2811 O O . GLN A 1 353 ? -7.374 9.936 -12.249 1.00 86.19 353 GLN A O 1
ATOM 2816 N N . VAL A 1 354 ? -8.328 11.844 -12.926 1.00 86.31 354 VAL A N 1
ATOM 2817 C CA . VAL A 1 354 ? -7.099 12.646 -12.814 1.00 86.31 354 VAL A CA 1
ATOM 2818 C C . VAL A 1 354 ? -7.082 13.436 -11.512 1.00 86.31 354 VAL A C 1
ATOM 2820 O O . VAL A 1 354 ? -8.071 14.068 -11.140 1.00 86.31 354 VAL A O 1
ATOM 2823 N N . ILE A 1 355 ? -5.936 13.413 -10.833 1.00 90.38 355 ILE A N 1
ATOM 2824 C CA . ILE A 1 355 ? -5.672 14.200 -9.631 1.00 90.38 355 ILE A CA 1
ATOM 2825 C C . ILE A 1 355 ? -4.366 14.969 -9.827 1.00 90.38 355 ILE A C 1
ATOM 2827 O O . ILE A 1 355 ? -3.301 14.375 -9.989 1.00 90.38 355 ILE A O 1
ATOM 2831 N N . TYR A 1 356 ? -4.445 16.292 -9.783 1.00 89.56 356 TYR A N 1
ATOM 2832 C CA . TYR A 1 356 ? -3.284 17.172 -9.814 1.00 89.56 356 TYR A CA 1
ATOM 2833 C C . TYR A 1 356 ? -2.764 17.399 -8.398 1.00 89.56 356 TYR A C 1
ATOM 2835 O O . TYR A 1 356 ? -3.534 17.738 -7.502 1.00 89.56 356 TYR A O 1
ATOM 2843 N N . MET A 1 357 ? -1.462 17.215 -8.210 1.00 90.94 357 MET A N 1
ATOM 2844 C CA . MET A 1 357 ? -0.719 17.427 -6.973 1.00 90.94 357 MET A CA 1
ATOM 2845 C C . MET A 1 357 ? 0.201 18.629 -7.175 1.00 90.94 357 MET A C 1
ATOM 2847 O O . MET A 1 357 ? 1.259 18.516 -7.795 1.00 90.94 357 MET A O 1
ATOM 2851 N N . ARG A 1 358 ? -0.224 19.783 -6.664 1.00 88.31 358 ARG A N 1
ATOM 2852 C CA . ARG A 1 358 ? 0.449 21.069 -6.861 1.00 88.31 358 ARG A CA 1
ATOM 2853 C C . ARG A 1 358 ? 1.201 21.443 -5.597 1.00 88.31 358 ARG A C 1
ATOM 2855 O O . ARG A 1 358 ? 0.595 21.798 -4.582 1.00 88.31 358 ARG A O 1
ATOM 2862 N N . THR A 1 359 ? 2.522 21.324 -5.627 1.00 88.50 359 THR A N 1
ATOM 2863 C CA . THR A 1 359 ? 3.375 21.524 -4.451 1.00 88.50 359 THR A CA 1
ATOM 2864 C C . THR A 1 359 ? 4.009 22.908 -4.460 1.00 88.50 359 THR A C 1
ATOM 2866 O O . THR A 1 359 ? 4.774 23.253 -5.354 1.00 88.50 359 THR A O 1
ATOM 2869 N N . PHE A 1 360 ? 3.749 23.704 -3.426 1.00 84.25 360 PHE A N 1
ATOM 2870 C CA . PHE A 1 360 ? 4.290 25.055 -3.276 1.00 84.25 360 PHE A CA 1
ATOM 2871 C C . PHE A 1 360 ? 5.604 24.998 -2.484 1.00 84.25 360 PHE A C 1
ATOM 2873 O O . PHE A 1 360 ? 5.597 25.014 -1.254 1.00 84.25 360 PHE A O 1
ATOM 2880 N N . ALA A 1 361 ? 6.733 24.889 -3.194 1.00 66.94 361 ALA A N 1
ATOM 2881 C CA . ALA A 1 361 ? 8.013 24.444 -2.631 1.00 66.94 361 ALA A CA 1
ATOM 2882 C C . ALA A 1 361 ? 8.899 25.540 -1.996 1.00 66.94 361 ALA A C 1
ATOM 2884 O O . ALA A 1 361 ? 9.766 25.198 -1.195 1.00 66.94 361 ALA A O 1
ATOM 2885 N N . GLN A 1 362 ? 8.718 26.831 -2.326 1.00 58.66 362 GLN A N 1
ATOM 2886 C CA . GLN A 1 362 ? 9.477 27.947 -1.706 1.00 58.66 362 GLN A CA 1
ATOM 2887 C C . GLN A 1 362 ? 8.663 28.745 -0.672 1.00 58.66 362 GLN A C 1
ATOM 2889 O O . GLN A 1 362 ? 9.037 29.861 -0.323 1.00 58.66 362 GLN A O 1
ATOM 2894 N N . ALA A 1 363 ? 7.526 28.221 -0.211 1.00 55.22 363 ALA A N 1
ATOM 2895 C CA . ALA A 1 363 ? 6.872 28.775 0.970 1.00 55.22 363 ALA A CA 1
ATOM 2896 C C . ALA A 1 363 ? 7.666 28.376 2.228 1.00 55.22 363 ALA A C 1
ATOM 2898 O O . ALA A 1 363 ? 8.252 27.294 2.249 1.00 55.22 363 ALA A O 1
ATOM 2899 N N . ASP A 1 364 ? 7.635 29.202 3.280 1.00 55.94 364 ASP A N 1
ATOM 2900 C CA . ASP A 1 364 ? 8.254 28.889 4.585 1.00 55.94 364 ASP A CA 1
ATOM 2901 C C . ASP A 1 364 ? 7.767 27.545 5.175 1.00 55.94 364 ASP A C 1
ATOM 2903 O O . ASP A 1 364 ? 8.455 26.931 5.986 1.00 55.94 364 ASP A O 1
ATOM 2907 N N . ASP A 1 365 ? 6.605 27.064 4.719 1.00 70.00 365 ASP A N 1
ATOM 2908 C CA . ASP A 1 365 ? 6.051 25.736 4.988 1.00 70.00 365 ASP A CA 1
ATOM 2909 C C . ASP A 1 365 ? 5.576 25.088 3.667 1.00 70.00 365 ASP A C 1
ATOM 2911 O O . ASP A 1 365 ? 4.560 25.523 3.103 1.00 70.00 365 ASP A O 1
ATOM 2915 N N . PRO A 1 366 ? 6.304 24.089 3.124 1.00 80.69 366 PRO A N 1
ATOM 2916 C CA . PRO A 1 366 ? 5.917 23.387 1.906 1.00 80.69 366 PRO A CA 1
ATOM 2917 C C . PRO A 1 366 ? 4.576 22.667 2.073 1.00 80.69 366 PRO A C 1
ATOM 2919 O O . PRO A 1 366 ? 4.367 21.874 2.993 1.00 80.69 366 PRO A O 1
ATOM 2922 N N . GLN A 1 367 ? 3.649 22.919 1.154 1.00 87.94 367 GLN A N 1
ATOM 2923 C CA . GLN A 1 367 ? 2.322 22.307 1.179 1.00 87.94 367 GLN A CA 1
ATOM 2924 C C . GLN A 1 367 ? 1.889 21.898 -0.224 1.00 87.94 367 GLN A C 1
ATOM 2926 O O . GLN A 1 367 ? 2.360 22.439 -1.225 1.00 87.94 367 GLN A O 1
ATOM 2931 N N . THR A 1 368 ? 1.004 20.907 -0.291 1.00 91.44 368 THR A N 1
ATOM 2932 C CA . THR A 1 368 ? 0.429 20.422 -1.547 1.00 91.44 368 THR A CA 1
ATOM 2933 C C . THR A 1 368 ? -1.069 20.657 -1.555 1.00 91.44 368 THR A C 1
ATOM 2935 O O . THR A 1 368 ? -1.775 20.231 -0.641 1.00 91.44 368 THR A O 1
ATOM 2938 N N . GLU A 1 369 ? -1.521 21.330 -2.604 1.00 91.38 369 GLU A N 1
ATOM 2939 C CA . GLU A 1 369 ? -2.920 21.411 -2.999 1.00 91.38 369 GLU A CA 1
ATOM 2940 C C . GLU A 1 369 ? -3.217 20.232 -3.929 1.00 91.38 369 GLU A C 1
ATOM 2942 O O . GLU A 1 369 ? -2.437 19.941 -4.839 1.00 91.38 369 GLU A O 1
ATOM 2947 N N . SER A 1 370 ? -4.334 19.544 -3.697 1.00 93.00 370 SER A N 1
ATOM 2948 C CA . SER A 1 370 ? -4.761 18.428 -4.547 1.00 93.00 370 SER A CA 1
ATOM 2949 C C . SER A 1 370 ? -6.074 18.757 -5.242 1.00 93.00 370 SER A C 1
ATOM 2951 O O . SER A 1 370 ? -7.033 19.146 -4.575 1.00 93.00 370 SER A O 1
ATOM 2953 N N . ILE A 1 371 ? -6.124 18.599 -6.565 1.00 92.25 371 ILE A N 1
ATOM 2954 C CA . ILE A 1 371 ? -7.291 18.926 -7.394 1.00 92.25 371 ILE A CA 1
ATOM 2955 C C . ILE A 1 371 ? -7.728 17.672 -8.143 1.00 92.25 371 ILE A C 1
ATOM 2957 O O . ILE A 1 371 ? -7.025 17.192 -9.029 1.00 92.25 371 ILE A O 1
ATOM 2961 N N . HIS A 1 372 ? -8.888 17.130 -7.787 1.00 91.94 372 HIS A N 1
ATOM 2962 C CA . HIS A 1 372 ? -9.455 15.938 -8.407 1.00 91.94 372 HIS A CA 1
ATOM 2963 C C . HIS A 1 372 ? -10.527 16.326 -9.429 1.00 91.94 372 HIS A C 1
ATOM 2965 O O . HIS A 1 372 ? -11.550 16.912 -9.071 1.00 91.94 372 HIS A O 1
ATOM 2971 N N . VAL A 1 373 ? -10.303 15.954 -10.689 1.00 88.44 373 VAL A N 1
ATOM 2972 C CA . VAL A 1 373 ? -11.249 16.146 -11.793 1.00 88.44 373 VAL A CA 1
ATOM 2973 C C . VAL A 1 373 ? -12.337 15.074 -11.733 1.00 88.44 373 VAL A C 1
ATOM 2975 O O . VAL A 1 373 ? -12.053 13.884 -11.884 1.00 88.44 373 VAL A O 1
ATOM 2978 N N . GLN A 1 374 ? -13.583 15.486 -11.499 1.00 86.38 374 GLN A N 1
ATOM 2979 C CA . GLN A 1 374 ? -14.731 14.580 -11.461 1.00 86.38 374 GLN A CA 1
ATOM 2980 C C . GLN A 1 374 ? -15.261 14.290 -12.871 1.00 86.38 374 GLN A C 1
ATOM 2982 O O . GLN A 1 374 ? -15.176 15.157 -13.741 1.00 86.38 374 GLN A O 1
ATOM 2987 N N . PRO A 1 375 ? -15.899 13.124 -13.097 1.00 80.56 375 PRO A N 1
ATOM 2988 C CA . PRO A 1 375 ? -16.545 12.803 -14.375 1.00 80.56 375 PRO A CA 1
ATOM 2989 C C . PRO A 1 375 ? -17.600 13.823 -14.827 1.00 80.56 375 PRO A C 1
ATOM 2991 O O . PRO A 1 375 ? -17.837 13.967 -16.020 1.00 80.56 375 PRO A O 1
ATOM 2994 N N . SER A 1 376 ? -18.199 14.564 -13.890 1.00 81.31 376 SER A N 1
ATOM 2995 C CA . SER A 1 376 ? -19.163 15.628 -14.183 1.00 81.31 376 SER A CA 1
ATOM 2996 C C . SER A 1 376 ? -18.520 16.923 -14.705 1.00 81.31 376 SER A C 1
ATOM 2998 O O . SER A 1 376 ? -19.230 17.901 -14.917 1.00 81.31 376 SER A O 1
ATOM 3000 N N . GLY A 1 377 ? -17.187 16.984 -14.799 1.00 79.88 377 GLY A N 1
ATOM 3001 C CA . GLY A 1 377 ? -16.417 18.188 -15.130 1.00 79.88 377 GLY A CA 1
ATOM 3002 C C . GLY A 1 377 ? -16.156 19.132 -13.949 1.00 79.88 377 GLY A C 1
ATOM 3003 O O . GLY A 1 377 ? -15.427 20.107 -14.097 1.00 79.88 377 GLY A O 1
ATOM 3004 N N . LEU A 1 378 ? -16.707 18.855 -12.761 1.00 88.31 378 LEU A N 1
ATOM 3005 C CA . LEU A 1 378 ? -16.414 19.648 -11.563 1.00 88.31 378 LEU A CA 1
ATOM 3006 C C . LEU A 1 378 ? -15.058 19.276 -10.960 1.00 88.31 378 LEU A C 1
ATOM 3008 O O . LEU A 1 378 ? -14.607 18.133 -11.035 1.00 88.31 378 LEU A O 1
ATOM 3012 N N . LEU A 1 379 ? -14.441 20.244 -10.292 1.00 90.94 379 LEU A N 1
ATOM 3013 C CA . LEU A 1 379 ? -13.161 20.092 -9.616 1.00 90.94 379 LEU A CA 1
ATOM 3014 C C . LEU A 1 379 ? -13.379 19.982 -8.109 1.00 90.94 379 LEU A C 1
ATOM 3016 O O . LEU A 1 379 ? -14.148 20.748 -7.527 1.00 90.94 379 LEU A O 1
ATOM 3020 N N . VAL A 1 380 ? -12.691 19.035 -7.472 1.00 93.06 380 VAL A N 1
ATOM 3021 C CA . VAL A 1 380 ? -12.627 18.909 -6.011 1.00 93.06 380 VAL A CA 1
ATOM 3022 C C . VAL A 1 380 ? -11.223 19.275 -5.554 1.00 93.06 380 VAL A C 1
ATOM 3024 O O . VAL A 1 380 ? -10.299 18.470 -5.681 1.00 93.06 380 VAL A O 1
ATOM 3027 N N . THR A 1 381 ? -11.076 20.469 -4.989 1.00 93.31 381 THR A N 1
ATOM 3028 C CA . THR A 1 381 ? -9.803 20.970 -4.466 1.00 93.31 381 THR A CA 1
ATOM 3029 C C . THR A 1 381 ? -9.732 20.767 -2.961 1.00 93.31 381 THR A C 1
ATOM 3031 O O . THR A 1 381 ? -10.584 21.244 -2.213 1.00 93.31 381 THR A O 1
ATOM 3034 N N . THR A 1 382 ? -8.712 20.052 -2.494 1.00 91.94 382 THR A N 1
ATOM 3035 C CA . THR A 1 382 ? -8.459 19.789 -1.071 1.00 91.94 382 THR A CA 1
ATOM 3036 C C . THR A 1 382 ? -7.158 20.440 -0.637 1.00 91.94 382 THR A C 1
ATOM 3038 O O . THR A 1 382 ? -6.151 20.333 -1.337 1.00 91.94 382 THR A O 1
ATOM 3041 N N . CYS A 1 383 ? -7.193 21.081 0.537 1.00 89.69 383 CYS A N 1
ATOM 3042 C CA . CYS A 1 383 ? -6.155 22.004 0.996 1.00 89.69 383 CYS A CA 1
ATOM 3043 C C . CYS A 1 383 ? -5.918 23.126 -0.034 1.00 89.69 383 CYS A C 1
ATOM 3045 O O . CYS A 1 383 ? -4.805 23.230 -0.548 1.00 89.69 383 CYS A O 1
ATOM 3047 N N . PRO A 1 384 ? -6.953 23.926 -0.376 1.00 89.44 384 PRO A N 1
ATOM 3048 C CA . PRO A 1 384 ? -6.806 24.994 -1.355 1.00 89.44 384 PRO A CA 1
ATOM 3049 C C . PRO A 1 384 ? -5.744 25.997 -0.890 1.00 89.44 384 PRO A C 1
ATOM 3051 O O . PRO A 1 384 ? -5.832 26.566 0.199 1.00 89.44 384 PRO A O 1
ATOM 3054 N N . LEU A 1 385 ? -4.727 26.181 -1.722 1.00 85.12 385 LEU A N 1
ATOM 3055 C CA . LEU A 1 385 ? -3.669 27.184 -1.585 1.00 85.12 385 LEU A CA 1
ATOM 3056 C C . LEU A 1 385 ? -3.818 28.272 -2.649 1.00 85.12 385 LEU A C 1
ATOM 3058 O O . LEU A 1 385 ? -3.377 29.404 -2.441 1.00 85.12 385 LEU A O 1
ATOM 3062 N N . SER A 1 386 ? -4.443 27.923 -3.769 1.00 82.50 386 SER A N 1
ATOM 3063 C CA . SER A 1 386 ? -4.796 28.828 -4.850 1.00 82.50 386 SER A CA 1
ATOM 3064 C C . SER A 1 386 ? -6.096 29.561 -4.542 1.00 82.50 386 SER A C 1
ATOM 3066 O O . SER A 1 386 ? -6.964 29.063 -3.824 1.00 82.50 386 SER A O 1
ATOM 3068 N N . VAL A 1 387 ? -6.246 30.757 -5.108 1.00 85.62 387 VAL A N 1
ATOM 3069 C CA . VAL A 1 387 ? -7.501 31.508 -5.020 1.00 85.62 387 VAL A CA 1
ATOM 3070 C C . VAL A 1 387 ? -8.519 30.858 -5.953 1.00 85.62 387 VAL A C 1
ATOM 3072 O O . VAL A 1 387 ? -8.253 30.717 -7.142 1.00 85.62 387 VAL A O 1
ATOM 3075 N N . ILE A 1 388 ? -9.668 30.473 -5.400 1.00 88.56 388 ILE A N 1
ATOM 3076 C CA . ILE A 1 388 ? -10.814 29.930 -6.138 1.00 88.56 388 ILE A CA 1
ATOM 3077 C C . ILE A 1 388 ? -11.857 31.040 -6.247 1.00 88.56 388 ILE A C 1
ATOM 3079 O O . ILE A 1 388 ? -12.211 31.635 -5.225 1.00 88.56 388 ILE A O 1
ATOM 3083 N N . ASP A 1 389 ? -12.367 31.305 -7.450 1.00 89.19 389 ASP A N 1
ATOM 3084 C CA . ASP A 1 389 ? -13.457 32.261 -7.665 1.00 89.19 389 ASP A CA 1
ATOM 3085 C C . ASP A 1 389 ? -14.706 31.861 -6.851 1.00 89.19 389 ASP A C 1
ATOM 3087 O O . ASP A 1 389 ? -15.311 30.818 -7.134 1.00 89.19 389 ASP A O 1
ATOM 3091 N N . PRO A 1 390 ? -15.142 32.676 -5.866 1.00 92.25 390 PRO A N 1
ATOM 3092 C CA . PRO A 1 390 ? -16.301 32.364 -5.037 1.00 92.25 390 PRO A CA 1
ATOM 3093 C C . PRO A 1 390 ? -17.591 32.144 -5.831 1.00 92.25 390 PRO A C 1
ATOM 3095 O O . PRO A 1 390 ? -18.434 31.358 -5.401 1.00 92.25 390 PRO A O 1
ATOM 3098 N N . ALA A 1 391 ? -17.745 32.791 -6.993 1.00 93.69 391 ALA A N 1
ATOM 3099 C CA . ALA A 1 391 ? -18.929 32.641 -7.839 1.00 93.69 391 ALA A CA 1
ATOM 3100 C C . ALA A 1 391 ? -19.022 31.254 -8.497 1.00 93.69 391 ALA A C 1
ATOM 3102 O O . ALA A 1 391 ? -20.100 30.838 -8.917 1.00 93.69 391 ALA A O 1
ATOM 3103 N N . LYS A 1 392 ? -17.904 30.525 -8.571 1.00 92.25 392 LYS A N 1
ATOM 3104 C CA . LYS A 1 392 ? -17.813 29.191 -9.176 1.00 92.25 392 LYS A CA 1
ATOM 3105 C C . LYS A 1 392 ? -17.791 28.064 -8.145 1.00 92.25 392 LYS A C 1
ATOM 3107 O O . LYS A 1 392 ? -17.610 26.905 -8.517 1.00 92.25 392 LYS A O 1
ATOM 3112 N N . ILE A 1 393 ? -17.953 28.374 -6.857 1.00 94.62 393 ILE A N 1
ATOM 3113 C CA . ILE A 1 393 ? -17.998 27.377 -5.784 1.00 94.62 393 ILE A CA 1
ATOM 3114 C C . ILE A 1 393 ? -19.406 26.782 -5.700 1.00 94.62 393 ILE A C 1
ATOM 3116 O O . ILE A 1 393 ? -20.374 27.476 -5.406 1.00 94.62 393 ILE A O 1
ATOM 3120 N N . ALA A 1 394 ? -19.505 25.469 -5.900 1.00 92.94 394 ALA A N 1
ATOM 3121 C CA . ALA A 1 394 ? -20.744 24.715 -5.737 1.00 92.94 394 ALA A CA 1
ATOM 3122 C C . ALA A 1 394 ? -20.954 24.264 -4.284 1.00 92.94 394 ALA A C 1
ATOM 3124 O O . ALA A 1 394 ? -22.078 24.243 -3.786 1.00 92.94 394 ALA A O 1
ATOM 3125 N N . GLN A 1 395 ? -19.876 23.869 -3.603 1.00 93.06 395 GLN A N 1
ATOM 3126 C CA . GLN A 1 395 ? -19.928 23.389 -2.226 1.00 93.06 395 GLN A CA 1
ATOM 3127 C C . GLN A 1 395 ? -18.582 23.595 -1.539 1.00 93.06 395 GLN A C 1
ATOM 3129 O O . GLN A 1 395 ? -17.530 23.375 -2.132 1.00 93.06 395 GLN A O 1
ATOM 3134 N N . CYS A 1 396 ? -18.602 23.955 -0.261 1.00 92.69 396 CYS A N 1
ATOM 3135 C CA . CYS A 1 396 ? -17.398 24.079 0.550 1.00 92.69 396 CYS A CA 1
ATOM 3136 C C . CYS A 1 396 ? -17.608 23.386 1.891 1.00 92.69 396 CYS A C 1
ATOM 3138 O O . CYS A 1 396 ? -18.639 23.562 2.540 1.00 92.69 396 CYS A O 1
ATOM 3140 N N . ALA A 1 397 ? -16.615 22.618 2.330 1.00 90.69 397 ALA A N 1
ATOM 3141 C CA . ALA A 1 397 ? -16.665 21.952 3.615 1.00 90.69 397 ALA A CA 1
ATOM 3142 C C . ALA A 1 397 ? -15.325 22.009 4.343 1.00 90.69 397 ALA A C 1
ATOM 3144 O O . ALA A 1 397 ? -14.254 21.887 3.748 1.00 90.69 397 ALA A O 1
ATOM 3145 N N . THR A 1 398 ? -15.421 22.174 5.658 1.00 90.12 398 THR A N 1
ATOM 3146 C CA . THR A 1 398 ? -14.278 22.271 6.559 1.00 90.12 398 THR A CA 1
ATOM 3147 C C . THR A 1 398 ? -14.329 21.116 7.543 1.00 90.12 398 THR A C 1
ATOM 3149 O O . THR A 1 398 ? -15.346 20.887 8.199 1.00 90.12 398 THR A O 1
ATOM 3152 N N . PHE A 1 399 ? -13.225 20.387 7.657 1.00 85.56 399 PHE A N 1
ATOM 3153 C CA . PHE A 1 399 ? -13.118 19.178 8.460 1.00 85.56 399 PHE A CA 1
ATOM 3154 C C . PHE A 1 399 ? -11.949 19.285 9.429 1.00 85.56 399 PHE A C 1
ATOM 3156 O O . PHE A 1 399 ? -10.871 19.759 9.078 1.00 85.56 399 PHE A O 1
ATOM 3163 N N . THR A 1 400 ? -12.129 18.778 10.645 1.00 87.19 400 THR A N 1
ATOM 3164 C CA . THR A 1 400 ? -11.018 18.615 11.584 1.00 87.19 400 THR A CA 1
ATOM 3165 C C . THR A 1 400 ? -10.227 17.358 11.233 1.00 87.19 400 THR A C 1
ATOM 3167 O O . THR A 1 400 ? -10.773 16.252 11.203 1.00 87.19 400 THR A O 1
ATOM 3170 N N . ARG A 1 401 ? -8.926 17.514 10.996 1.00 87.38 401 ARG A N 1
ATOM 3171 C CA . ARG A 1 401 ? -7.966 16.419 10.857 1.00 87.38 401 ARG A CA 1
ATOM 3172 C C . ARG A 1 401 ? -7.144 16.279 12.117 1.00 87.38 401 ARG A C 1
ATOM 3174 O O . ARG A 1 401 ? -6.679 17.260 12.682 1.00 87.38 401 ARG A O 1
ATOM 3181 N N . VAL A 1 402 ? -6.973 15.039 12.548 1.00 88.88 402 VAL A N 1
ATOM 3182 C CA . VAL A 1 402 ? -6.131 14.706 13.693 1.00 88.88 402 VAL A CA 1
ATOM 3183 C C . VAL A 1 402 ? -4.751 14.372 13.169 1.00 88.88 402 VAL A C 1
ATOM 3185 O O . VAL A 1 402 ? -4.599 13.469 12.348 1.00 88.88 402 VAL A O 1
ATOM 3188 N N . LEU A 1 403 ? -3.760 15.125 13.626 1.00 89.19 403 LEU A N 1
ATOM 3189 C CA . LEU A 1 403 ? -2.375 14.905 13.266 1.00 89.19 403 LEU A CA 1
ATOM 3190 C C . LEU A 1 403 ? -1.786 13.805 14.144 1.00 89.19 403 LEU A C 1
ATOM 3192 O O . LEU A 1 403 ? -2.066 13.685 15.342 1.00 89.19 403 LEU A O 1
ATOM 3196 N N . ARG A 1 404 ? -0.957 12.972 13.524 1.00 84.44 404 ARG A N 1
ATOM 3197 C CA . ARG A 1 404 ? -0.317 11.853 14.197 1.00 84.44 404 ARG A CA 1
ATOM 3198 C C . ARG A 1 404 ? 1.100 12.227 14.577 1.00 84.44 404 ARG A C 1
ATOM 3200 O O . ARG A 1 404 ? 1.859 12.681 13.742 1.00 84.44 404 ARG A O 1
ATOM 3207 N N . THR A 1 405 ? 1.468 11.977 15.821 1.00 89.56 405 THR A N 1
ATOM 3208 C CA . THR A 1 405 ? 2.845 12.089 16.294 1.00 89.56 405 THR A CA 1
ATOM 3209 C C . THR A 1 405 ? 3.181 10.831 17.092 1.00 89.56 405 THR A C 1
ATOM 3211 O O . THR A 1 405 ? 2.271 10.135 17.567 1.00 89.56 405 THR A O 1
ATOM 3214 N N . PRO A 1 406 ? 4.467 10.491 17.266 1.00 88.19 406 PRO A N 1
ATOM 3215 C CA . PRO A 1 406 ? 4.872 9.431 18.180 1.00 88.19 406 PRO A CA 1
ATOM 3216 C C . PRO A 1 406 ? 4.260 9.576 19.581 1.00 88.19 406 PRO A C 1
ATOM 3218 O O . PRO A 1 406 ? 3.829 8.587 20.174 1.00 88.19 406 PRO A O 1
ATOM 3221 N N . GLN A 1 407 ? 4.135 10.815 20.063 1.00 87.75 407 GLN A N 1
ATOM 3222 C CA . GLN A 1 407 ? 3.494 11.143 21.334 1.00 87.75 407 GLN A CA 1
ATOM 3223 C C . GLN A 1 407 ? 1.984 10.873 21.319 1.00 87.75 407 GLN A C 1
ATOM 3225 O O . GLN A 1 407 ? 1.491 10.184 22.210 1.00 87.75 407 GLN A O 1
ATOM 3230 N N . SER A 1 408 ? 1.242 11.338 20.304 1.00 87.81 408 SER A N 1
ATOM 3231 C CA . SER A 1 408 ? -0.207 11.093 20.249 1.00 87.81 408 SER A CA 1
ATOM 3232 C C . SER A 1 408 ? -0.525 9.601 20.140 1.00 87.81 408 SER A C 1
ATOM 3234 O O . SER A 1 408 ? -1.438 9.110 20.806 1.00 87.81 408 SER A O 1
ATOM 3236 N N . ARG A 1 409 ? 0.290 8.843 19.391 1.00 84.81 409 ARG A N 1
ATOM 3237 C CA . ARG A 1 409 ? 0.203 7.375 19.321 1.00 84.81 409 ARG A CA 1
ATOM 3238 C C . ARG A 1 409 ? 0.362 6.725 20.693 1.00 84.81 409 ARG A C 1
ATOM 3240 O O . ARG A 1 409 ? -0.377 5.790 21.001 1.00 84.81 409 ARG A O 1
ATOM 3247 N N . GLN A 1 410 ? 1.315 7.198 21.491 1.00 83.56 410 GLN A N 1
ATOM 3248 C CA . GLN A 1 410 ? 1.556 6.677 22.832 1.00 83.56 410 GLN A CA 1
ATOM 3249 C C . GLN A 1 410 ? 0.377 6.975 23.768 1.00 83.56 410 GLN A C 1
ATOM 3251 O O . GLN A 1 410 ? -0.125 6.055 24.405 1.00 83.56 410 GLN A O 1
ATOM 3256 N N . ILE A 1 411 ? -0.149 8.205 23.750 1.00 86.06 411 ILE A N 1
ATOM 3257 C CA . ILE A 1 411 ? -1.320 8.608 24.549 1.00 86.06 411 ILE A CA 1
ATOM 3258 C C . ILE A 1 411 ? -2.519 7.689 24.280 1.00 86.06 411 ILE A C 1
ATOM 3260 O O . ILE A 1 411 ? -3.113 7.144 25.209 1.00 86.06 411 ILE A O 1
ATOM 3264 N N . ILE A 1 412 ? -2.863 7.459 23.010 1.00 85.06 412 ILE A N 1
ATOM 3265 C CA . ILE A 1 412 ? -3.986 6.574 22.665 1.00 85.06 412 ILE A CA 1
ATOM 3266 C C . ILE A 1 412 ? -3.695 5.125 23.059 1.00 85.06 412 ILE A C 1
ATOM 3268 O O . ILE A 1 412 ? -4.577 4.432 23.562 1.00 85.06 412 ILE A O 1
ATOM 3272 N N . LYS A 1 413 ? -2.459 4.650 22.890 1.00 83.62 413 LYS A N 1
ATOM 3273 C CA . LYS A 1 413 ? -2.077 3.305 23.335 1.00 83.62 413 LYS A CA 1
ATOM 3274 C C . LYS A 1 413 ? -2.278 3.137 24.847 1.00 83.62 413 LYS A C 1
ATOM 3276 O O . LYS A 1 413 ? -2.785 2.097 25.267 1.00 83.62 413 LYS A O 1
ATOM 3281 N N . ASP A 1 414 ? -1.952 4.151 25.639 1.00 83.38 414 ASP A N 1
ATOM 3282 C CA . ASP A 1 414 ? -2.097 4.124 27.097 1.00 83.38 414 ASP A CA 1
ATOM 3283 C C . ASP A 1 414 ? -3.565 4.153 27.537 1.00 83.38 414 ASP A C 1
ATOM 3285 O O . ASP A 1 414 ? -3.954 3.390 28.422 1.00 83.38 414 ASP A O 1
ATOM 3289 N N . ILE A 1 415 ? -4.412 4.924 26.847 1.00 84.88 415 ILE A N 1
ATOM 3290 C CA . ILE A 1 415 ? -5.863 4.957 27.091 1.00 84.88 415 ILE A CA 1
ATOM 3291 C C . ILE A 1 415 ? -6.518 3.583 26.830 1.00 84.88 415 ILE A C 1
ATOM 3293 O O . ILE A 1 415 ? -7.470 3.203 27.519 1.00 84.88 415 ILE A O 1
ATOM 3297 N N . PHE A 1 416 ? -6.028 2.811 25.851 1.00 82.44 416 PHE A N 1
ATOM 3298 C CA . PHE A 1 416 ? -6.648 1.547 25.417 1.00 82.44 416 PHE A CA 1
ATOM 3299 C C . PHE A 1 416 ? -5.990 0.270 25.979 1.00 82.44 416 PHE A C 1
ATOM 3301 O O . PHE A 1 416 ? -6.600 -0.807 25.928 1.00 82.44 416 PHE A O 1
ATOM 3308 N N . ASN A 1 417 ? -4.781 0.344 26.542 1.00 77.00 417 ASN A N 1
ATOM 3309 C CA . ASN A 1 417 ? -4.084 -0.818 27.099 1.00 77.00 417 ASN A CA 1
ATOM 3310 C C . ASN A 1 417 ? -4.667 -1.255 28.454 1.00 77.00 417 ASN A C 1
ATOM 3312 O O . ASN A 1 417 ? -4.620 -0.538 29.448 1.00 77.00 417 ASN A O 1
ATOM 3316 N N . ARG A 1 418 ? -5.170 -2.498 28.525 1.00 53.75 418 ARG A N 1
ATOM 3317 C CA . ARG A 1 418 ? -5.791 -3.056 29.746 1.00 53.75 418 ARG A CA 1
ATOM 3318 C C . ARG A 1 418 ? -4.853 -3.827 30.691 1.00 53.75 418 ARG A C 1
ATOM 3320 O O . ARG A 1 418 ? -5.338 -4.295 31.716 1.00 53.75 418 ARG A O 1
ATOM 3327 N N . ARG A 1 419 ? -3.549 -3.976 30.418 1.00 42.53 419 ARG A N 1
ATOM 3328 C CA . ARG A 1 419 ? -2.614 -4.705 31.306 1.00 42.53 419 ARG A CA 1
ATOM 3329 C C . ARG A 1 419 ? -1.168 -4.207 31.205 1.00 42.53 419 ARG A C 1
ATOM 3331 O O . ARG A 1 419 ? -0.536 -4.390 30.174 1.00 42.53 419 ARG A O 1
ATOM 3338 N N . SER A 1 420 ? -0.640 -3.714 32.319 1.00 34.31 420 SER A N 1
ATOM 3339 C CA . SER A 1 420 ? 0.751 -3.923 32.732 1.00 34.31 420 SER A CA 1
ATOM 3340 C C . SER A 1 420 ? 0.747 -4.017 34.256 1.00 34.31 420 SER A C 1
ATOM 3342 O O . SER A 1 420 ? 0.692 -3.014 34.962 1.00 34.31 420 SER A O 1
ATOM 3344 N N . SER A 1 421 ? 0.689 -5.244 34.761 1.00 33.03 421 SER A N 1
ATOM 3345 C CA . SER A 1 421 ? 1.065 -5.581 36.129 1.00 33.03 421 SER A CA 1
ATOM 3346 C C . SER A 1 421 ? 2.593 -5.609 36.188 1.00 33.03 421 SER A C 1
ATOM 3348 O O . SER A 1 421 ? 3.193 -6.674 36.114 1.00 33.03 421 SER A O 1
ATOM 3350 N N . GLU A 1 422 ? 3.215 -4.434 36.231 1.00 31.86 422 GLU A N 1
ATOM 3351 C CA . GLU A 1 422 ? 4.633 -4.262 36.557 1.00 31.86 422 GLU A CA 1
ATOM 3352 C C . GLU A 1 422 ? 4.758 -3.125 37.585 1.00 31.86 422 GLU A C 1
ATOM 3354 O O . GLU A 1 422 ? 3.963 -2.178 37.527 1.00 31.86 422 GLU A O 1
ATOM 3359 N N . PRO A 1 423 ? 5.697 -3.207 38.546 1.00 31.66 423 PRO A N 1
ATOM 3360 C CA . PRO A 1 423 ? 5.796 -2.237 39.631 1.00 31.66 423 PRO A CA 1
ATOM 3361 C C . PRO A 1 423 ? 6.143 -0.851 39.084 1.00 31.66 423 PRO A C 1
ATOM 3363 O O . PRO A 1 423 ? 7.092 -0.694 38.316 1.00 31.66 423 PRO A O 1
ATOM 3366 N N . GLN A 1 424 ? 5.378 0.162 39.491 1.00 32.28 424 GLN A N 1
ATOM 3367 C CA . GLN A 1 424 ? 5.690 1.554 39.188 1.00 32.28 424 GLN A CA 1
ATOM 3368 C C . GLN A 1 424 ? 6.949 1.972 39.955 1.00 32.28 424 GLN A C 1
ATOM 3370 O O . GLN A 1 424 ? 6.948 2.019 41.184 1.00 32.28 424 GLN A O 1
ATOM 3375 N N . VAL A 1 425 ? 8.014 2.303 39.224 1.00 31.88 425 VAL A N 1
ATOM 3376 C CA . VAL A 1 425 ? 9.109 3.115 39.763 1.00 31.88 425 VAL A CA 1
ATOM 3377 C C . VAL A 1 425 ? 8.557 4.517 40.015 1.00 31.88 425 VAL A C 1
ATOM 3379 O O . VAL A 1 425 ? 7.849 5.067 39.172 1.00 31.88 425 VAL A O 1
ATOM 3382 N N . GLN A 1 426 ? 8.849 5.046 41.203 1.00 35.09 426 GLN A N 1
ATOM 3383 C CA . GLN A 1 426 ? 8.412 6.342 41.721 1.00 35.09 426 GLN A CA 1
ATOM 3384 C C . GLN A 1 426 ? 8.471 7.454 40.660 1.00 35.09 426 GLN A C 1
ATOM 3386 O O . GLN A 1 426 ? 9.538 7.957 40.319 1.00 35.09 426 GLN A O 1
ATOM 3391 N N . GLN A 1 427 ? 7.301 7.876 40.187 1.00 32.47 427 GLN A N 1
ATOM 3392 C CA . GLN A 1 427 ? 7.080 9.216 39.657 1.00 32.47 427 GLN A CA 1
ATOM 3393 C C . GLN A 1 427 ? 5.935 9.847 40.447 1.00 32.47 427 GLN A C 1
ATOM 3395 O O . GLN A 1 427 ? 4.948 9.191 40.779 1.00 32.47 427 GLN A O 1
ATOM 3400 N N . GLU A 1 428 ? 6.140 11.110 40.803 1.00 35.50 428 GLU A N 1
ATOM 3401 C CA . GLU A 1 428 ? 5.314 11.950 41.665 1.00 35.50 428 GLU A CA 1
ATOM 3402 C C . GLU A 1 428 ? 3.805 11.811 41.416 1.00 35.50 428 GLU A C 1
ATOM 3404 O O . GLU A 1 428 ? 3.368 11.654 40.278 1.00 35.50 428 GLU A O 1
ATOM 3409 N N . LYS A 1 429 ? 3.022 11.908 42.504 1.00 34.78 429 LYS A N 1
ATOM 3410 C CA . LYS A 1 429 ? 1.546 11.871 42.608 1.00 34.78 429 LYS A CA 1
ATOM 3411 C C . LYS A 1 429 ? 0.787 12.330 41.340 1.00 34.78 429 LYS A C 1
ATOM 3413 O O . LYS A 1 429 ? 0.200 13.411 41.315 1.00 34.78 429 LYS A O 1
ATOM 3418 N N . ARG A 1 430 ? 0.690 11.488 40.309 1.00 40.25 430 ARG A N 1
ATOM 3419 C CA . ARG A 1 430 ? -0.278 11.640 39.213 1.00 40.25 430 ARG A CA 1
ATOM 3420 C C . ARG A 1 430 ? -1.525 10.832 39.560 1.00 40.25 430 ARG A C 1
ATOM 3422 O O . ARG A 1 430 ? -1.431 9.665 39.932 1.00 40.25 430 ARG A O 1
ATOM 3429 N N . LYS A 1 431 ? -2.698 11.474 39.457 1.00 52.06 431 LYS A N 1
ATOM 3430 C CA . LYS A 1 431 ? -4.016 10.815 39.514 1.00 52.06 431 LYS A CA 1
ATOM 3431 C C . LYS A 1 431 ? -4.000 9.565 38.629 1.00 52.06 431 LYS A C 1
ATOM 3433 O O . LYS A 1 431 ? -3.385 9.584 37.565 1.00 52.06 431 LYS A O 1
ATOM 3438 N N . THR A 1 432 ? -4.686 8.506 39.054 1.00 57.47 432 THR A N 1
ATOM 3439 C CA . THR A 1 432 ? -4.845 7.287 38.249 1.00 57.47 432 THR A CA 1
ATOM 3440 C C . THR A 1 432 ? -5.323 7.654 36.837 1.00 57.47 432 THR A C 1
ATOM 3442 O O . THR A 1 432 ? -6.354 8.325 36.728 1.00 57.47 432 THR A O 1
ATOM 3445 N N . PRO A 1 433 ? -4.593 7.263 35.777 1.00 77.56 433 PRO A N 1
ATOM 3446 C CA . PRO A 1 433 ? -4.920 7.656 34.411 1.00 77.56 433 PRO A CA 1
ATOM 3447 C C . PRO A 1 433 ? -6.238 7.013 33.968 1.00 77.56 433 PRO A C 1
ATOM 3449 O O . PRO A 1 433 ? -6.461 5.828 34.229 1.00 77.56 433 PRO A O 1
ATOM 3452 N N . TRP A 1 434 ? -7.102 7.792 33.306 1.00 87.19 434 TRP A N 1
ATOM 3453 C CA . TRP A 1 434 ? -8.379 7.310 32.771 1.00 87.19 434 TRP A CA 1
ATOM 3454 C C . TRP A 1 434 ? -8.144 6.275 31.664 1.00 87.19 434 TRP A C 1
ATOM 3456 O O . TRP A 1 434 ? -7.290 6.466 30.795 1.00 87.19 434 TRP A O 1
ATOM 3466 N N . ARG A 1 435 ? -8.913 5.183 31.666 1.00 87.44 435 ARG A N 1
ATOM 3467 C CA . ARG A 1 435 ? -8.850 4.121 30.653 1.00 87.44 435 ARG A CA 1
ATOM 3468 C C . ARG A 1 435 ? -10.164 3.972 29.910 1.00 87.44 435 ARG A C 1
ATOM 3470 O O . ARG A 1 435 ? -11.245 4.238 30.427 1.00 87.44 435 ARG A O 1
ATOM 3477 N N . ASN A 1 436 ? -10.080 3.453 28.689 1.00 88.12 436 ASN A N 1
ATOM 3478 C CA . ASN A 1 436 ? -11.257 3.273 27.857 1.00 88.12 436 ASN A CA 1
ATOM 3479 C C . ASN A 1 436 ? -12.290 2.316 28.489 1.00 88.12 436 ASN A C 1
ATOM 3481 O O . ASN A 1 436 ? -12.032 1.116 28.683 1.00 88.12 436 ASN A O 1
ATOM 3485 N N . GLY A 1 437 ? -13.486 2.849 28.745 1.00 85.56 437 GLY A N 1
ATOM 3486 C CA . GLY A 1 437 ? -14.592 2.174 29.424 1.00 85.56 437 GLY A CA 1
ATOM 3487 C C . GLY A 1 437 ? -14.759 2.561 30.896 1.00 85.56 437 GLY A C 1
ATOM 3488 O O . GLY A 1 437 ? -15.774 2.186 31.494 1.00 85.56 437 GLY A O 1
ATOM 3489 N N . ASP A 1 438 ? -13.811 3.300 31.478 1.00 86.94 438 ASP A N 1
ATOM 3490 C CA . ASP A 1 438 ? -13.920 3.800 32.846 1.00 86.94 438 ASP A CA 1
ATOM 3491 C C . ASP A 1 438 ? -15.125 4.736 32.970 1.00 86.94 438 ASP A C 1
ATOM 3493 O O . ASP A 1 438 ? -15.438 5.519 32.069 1.00 86.94 438 ASP A O 1
ATOM 3497 N N . GLN A 1 439 ? -15.826 4.636 34.103 1.00 86.56 439 GLN A N 1
ATOM 3498 C CA . GLN A 1 439 ? -17.023 5.437 34.395 1.00 86.56 439 GLN A CA 1
ATOM 3499 C C . GLN A 1 439 ? -18.139 5.289 33.339 1.00 86.56 439 GLN A C 1
ATOM 3501 O O . GLN A 1 439 ? -18.978 6.171 33.183 1.00 86.56 439 GLN A O 1
ATOM 3506 N N . GLY A 1 440 ? -18.142 4.179 32.592 1.00 87.00 440 GLY A N 1
ATOM 3507 C CA . GLY A 1 440 ? -19.149 3.889 31.573 1.00 87.00 440 GLY A CA 1
ATOM 3508 C C . GLY A 1 440 ? -19.004 4.672 30.267 1.00 87.00 440 GLY A C 1
ATOM 3509 O O . GLY A 1 440 ? -19.890 4.580 29.414 1.00 87.00 440 GLY A O 1
ATOM 3510 N N . VAL A 1 441 ? -17.890 5.386 30.082 1.00 90.75 441 VAL A N 1
ATOM 3511 C CA . VAL A 1 441 ? -17.596 6.165 28.875 1.00 90.75 441 VAL A CA 1
ATOM 3512 C C . VAL A 1 441 ? -16.565 5.433 28.011 1.00 90.75 441 VAL A C 1
ATOM 3514 O O . VAL A 1 441 ? -15.524 4.999 28.497 1.00 90.75 441 VAL A O 1
ATOM 3517 N N . CYS A 1 442 ? -16.836 5.306 26.715 1.00 90.19 442 CYS A N 1
ATOM 3518 C CA . CYS A 1 442 ? -15.947 4.672 25.741 1.00 90.19 442 CYS A CA 1
ATOM 3519 C C . CYS A 1 442 ? -15.599 5.653 24.614 1.00 90.19 442 CYS A C 1
ATOM 3521 O O . CYS A 1 442 ? -16.495 6.229 24.009 1.00 90.19 442 CYS A O 1
ATOM 3523 N N . GLY A 1 443 ? -14.325 5.809 24.267 1.00 85.62 443 GLY A N 1
ATOM 3524 C CA . GLY A 1 443 ? -13.884 6.465 23.035 1.00 85.62 443 GLY A CA 1
ATOM 3525 C C . GLY A 1 443 ? -13.832 5.483 21.861 1.00 85.62 443 GLY A C 1
ATOM 3526 O O . GLY A 1 443 ? -13.378 4.348 22.018 1.00 85.62 443 GLY A O 1
ATOM 3527 N N . VAL A 1 444 ? -14.281 5.914 20.679 1.00 82.44 444 VAL A N 1
ATOM 3528 C CA . VAL A 1 444 ? -14.201 5.153 19.417 1.00 82.44 444 VAL A CA 1
ATOM 3529 C C . VAL A 1 444 ? -13.790 6.050 18.241 1.00 82.44 444 VAL A C 1
ATOM 3531 O O . VAL A 1 444 ? -13.784 7.277 18.330 1.00 82.44 444 VAL A O 1
ATOM 3534 N N . GLY A 1 445 ? -13.460 5.441 17.101 1.00 69.88 445 GLY A N 1
ATOM 3535 C CA . GLY A 1 445 ? -13.104 6.158 15.878 1.00 69.88 445 GLY A CA 1
ATOM 3536 C C . GLY A 1 445 ? -11.760 6.861 16.000 1.00 69.88 445 GLY A C 1
ATOM 3537 O O . GLY A 1 445 ? -10.777 6.245 16.388 1.00 69.88 445 GLY A O 1
ATOM 3538 N N . VAL A 1 446 ? -11.706 8.156 15.689 1.00 57.97 446 VAL A N 1
ATOM 3539 C CA . VAL A 1 446 ? -10.452 8.934 15.705 1.00 57.97 446 VAL A CA 1
ATOM 3540 C C . VAL A 1 446 ? -9.832 9.021 17.116 1.00 57.97 446 VAL A C 1
ATOM 3542 O O . VAL A 1 446 ? -8.640 9.269 17.257 1.00 57.97 446 VAL A O 1
ATOM 3545 N N . VAL A 1 447 ? -10.620 8.737 18.160 1.00 48.22 447 VAL A N 1
ATOM 3546 C CA . VAL A 1 447 ? -10.177 8.640 19.563 1.00 48.22 447 VAL A CA 1
ATOM 3547 C C . VAL A 1 447 ? -9.618 7.248 19.902 1.00 48.22 447 VAL A C 1
ATOM 3549 O O . VAL A 1 447 ? -8.847 7.125 20.844 1.00 48.22 447 VAL A O 1
ATOM 3552 N N . SER A 1 448 ? -9.969 6.193 19.151 1.00 42.25 448 SER A N 1
ATOM 3553 C CA . SER A 1 448 ? -9.532 4.801 19.398 1.00 42.25 448 SER A CA 1
ATOM 3554 C C . SER A 1 448 ? -8.550 4.236 18.378 1.00 42.25 448 SER A C 1
ATOM 3556 O O . SER A 1 448 ? -7.848 3.268 18.655 1.00 42.25 448 SER A O 1
ATOM 3558 N N . SER A 1 449 ? -8.527 4.804 17.179 1.00 48.44 449 SER A N 1
ATOM 3559 C CA . SER A 1 449 ? -7.616 4.461 16.100 1.00 48.44 449 SER A CA 1
ATOM 3560 C C . SER A 1 449 ? -7.006 5.757 15.593 1.00 48.44 449 SER A C 1
ATOM 3562 O O . SER A 1 449 ? -7.621 6.485 14.813 1.00 48.44 449 SER A O 1
ATOM 3564 N N . LEU A 1 450 ? -5.780 6.034 16.026 1.00 43.81 450 LEU A N 1
ATOM 3565 C CA . LEU A 1 450 ? -4.884 6.866 15.241 1.00 43.81 450 LEU A CA 1
ATOM 3566 C C . LEU A 1 450 ? -4.401 5.967 14.109 1.00 43.81 450 LEU A C 1
ATOM 3568 O O . LEU A 1 450 ? -3.338 5.388 14.226 1.00 43.81 450 LEU A O 1
ATOM 3572 N N . ASP A 1 451 ? -5.210 5.771 13.076 1.00 38.75 451 ASP A N 1
ATOM 3573 C CA . ASP A 1 451 ? -4.786 5.246 11.779 1.00 38.75 451 ASP A CA 1
ATOM 3574 C C . ASP A 1 451 ? -5.015 6.388 10.786 1.00 38.75 451 ASP A C 1
ATOM 3576 O O . ASP A 1 451 ? -5.990 7.127 10.930 1.00 38.75 451 ASP A O 1
ATOM 3580 N N . LEU A 1 452 ? -4.083 6.602 9.841 1.00 34.50 452 LEU A N 1
ATOM 3581 C CA . LEU A 1 452 ? -4.081 7.789 8.964 1.00 34.50 452 LEU A CA 1
ATOM 3582 C C . LEU A 1 452 ? -5.418 7.997 8.230 1.00 34.50 452 LEU A C 1
ATOM 3584 O O . LEU A 1 452 ? -5.741 9.115 7.842 1.00 34.50 452 LEU A O 1
ATOM 3588 N N . PHE A 1 453 ? -6.199 6.931 8.072 1.00 40.91 453 PHE A N 1
ATOM 3589 C CA . PHE A 1 453 ? -7.436 6.926 7.329 1.00 40.91 453 PHE A CA 1
ATOM 3590 C C . PHE A 1 453 ? -8.425 5.957 7.969 1.00 40.91 453 PHE A C 1
ATOM 3592 O O . PHE A 1 453 ? -8.179 4.762 7.997 1.00 40.91 453 PHE A O 1
ATOM 3599 N N . PHE A 1 454 ? -9.541 6.491 8.463 1.00 30.92 454 PHE A N 1
ATOM 3600 C CA . PHE A 1 454 ? -10.745 5.776 8.896 1.00 30.92 454 PHE A CA 1
ATOM 3601 C C . PHE A 1 454 ? -10.632 4.630 9.931 1.00 30.92 454 PHE A C 1
ATOM 3603 O O . PHE A 1 454 ? -9.959 3.623 9.774 1.00 30.92 454 PHE A O 1
ATOM 3610 N N . ALA A 1 455 ? -11.448 4.803 10.976 1.00 30.11 455 ALA A N 1
ATOM 3611 C CA . ALA A 1 455 ? -11.887 3.864 12.008 1.00 30.11 455 ALA A CA 1
ATOM 3612 C C . ALA A 1 455 ? -11.536 2.372 11.817 1.00 30.11 455 ALA A C 1
ATOM 3614 O O . ALA A 1 455 ? -12.199 1.643 11.078 1.00 30.11 455 ALA A O 1
ATOM 3615 N N . ARG A 1 456 ? -10.600 1.879 12.633 1.00 28.09 456 ARG A N 1
ATOM 3616 C CA . ARG A 1 456 ? -10.473 0.448 12.927 1.00 28.09 456 ARG A CA 1
ATOM 3617 C C . ARG A 1 456 ? -11.380 0.115 14.115 1.00 28.09 456 ARG A C 1
ATOM 3619 O O . ARG A 1 456 ? -11.039 0.405 15.259 1.00 28.09 456 ARG A O 1
ATOM 3626 N N . CYS A 1 457 ? -12.543 -0.490 13.874 1.00 24.41 457 CYS A N 1
ATOM 3627 C CA . CYS A 1 457 ? -13.284 -1.173 14.938 1.00 24.41 457 CYS A CA 1
ATOM 3628 C C . CYS A 1 457 ? -12.580 -2.506 15.232 1.00 24.41 457 CYS A C 1
ATOM 3630 O O . CYS A 1 457 ? -12.363 -3.306 14.325 1.00 24.41 457 CYS A O 1
ATOM 3632 N N . HIS A 1 458 ? -12.196 -2.735 16.488 1.00 22.45 458 HIS A N 1
ATOM 3633 C CA . HIS A 1 458 ? -11.665 -4.015 16.959 1.00 22.45 458 HIS A CA 1
ATOM 3634 C C . HIS A 1 458 ? -12.799 -4.810 17.632 1.00 22.45 458 HIS A C 1
ATOM 3636 O O . HIS A 1 458 ? -13.161 -4.479 18.762 1.00 22.45 458 HIS A O 1
ATOM 3642 N N . PRO A 1 459 ? -13.338 -5.875 17.018 1.00 24.41 459 PRO A N 1
ATOM 3643 C CA . PRO A 1 459 ? -14.002 -6.929 17.763 1.00 24.41 459 PRO A CA 1
ATOM 3644 C C . PRO A 1 459 ? -12.942 -7.896 18.305 1.00 24.41 459 PRO A C 1
ATOM 3646 O O . PRO A 1 459 ? -12.109 -8.428 17.568 1.00 24.41 459 PRO A O 1
ATOM 3649 N N . ARG A 1 460 ? -12.945 -8.119 19.624 1.00 27.16 460 ARG A N 1
ATOM 3650 C CA . ARG A 1 460 ? -12.359 -9.337 20.199 1.00 27.16 460 ARG A CA 1
ATOM 3651 C C . ARG A 1 460 ? -13.317 -10.477 19.850 1.00 27.16 460 ARG A C 1
ATOM 3653 O O . ARG A 1 460 ? -14.505 -10.329 20.092 1.00 27.16 460 ARG A O 1
ATOM 3660 N N . HIS A 1 461 ? -12.763 -11.575 19.337 1.00 25.55 461 HIS A N 1
ATOM 3661 C CA . HIS A 1 461 ? -13.432 -12.741 18.732 1.00 25.55 461 HIS A CA 1
ATOM 3662 C C . HIS A 1 461 ? -13.690 -12.620 17.228 1.00 25.55 461 HIS A C 1
ATOM 3664 O O . HIS A 1 461 ? -14.798 -12.347 16.795 1.00 25.55 461 HIS A O 1
ATOM 3670 N N . LEU A 1 462 ? -12.609 -12.819 16.469 1.00 24.52 462 LEU A N 1
ATOM 3671 C CA . LEU A 1 462 ? -12.488 -13.493 15.166 1.00 24.52 462 LEU A CA 1
ATOM 3672 C C . LEU A 1 462 ? -11.051 -13.189 14.715 1.00 24.52 462 LEU A C 1
ATOM 3674 O O . LEU A 1 462 ? -10.752 -12.109 14.213 1.00 24.52 462 LEU A O 1
ATOM 3678 N N . ARG A 1 463 ? -10.112 -14.071 15.076 1.00 24.11 463 ARG A N 1
ATOM 3679 C CA . ARG A 1 463 ? -8.699 -13.937 14.705 1.00 24.11 463 ARG A CA 1
ATOM 3680 C C . ARG A 1 463 ? -8.492 -14.677 13.387 1.00 24.11 463 ARG A C 1
ATOM 3682 O O . ARG A 1 463 ? -8.616 -15.891 13.381 1.00 24.11 463 ARG A O 1
ATOM 3689 N N . SER A 1 464 ? -8.134 -13.953 12.333 1.00 22.17 464 SER A N 1
ATOM 3690 C CA . SER A 1 464 ? -7.181 -14.441 11.335 1.00 22.17 464 SER A CA 1
ATOM 3691 C C . SER A 1 46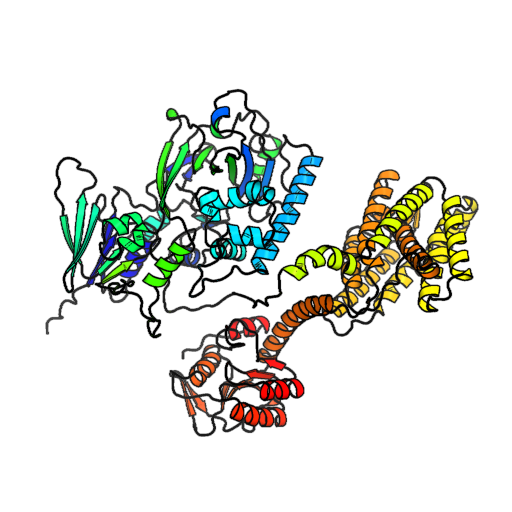4 ? -5.885 -13.639 11.521 1.00 22.17 464 SER A C 1
ATOM 3693 O O . SER A 1 464 ? -5.955 -12.416 11.717 1.00 22.17 464 SER A O 1
ATOM 3695 N N . PRO A 1 465 ? -4.699 -14.266 11.551 1.00 30.03 465 PRO A N 1
ATOM 3696 C CA . PRO A 1 465 ? -3.442 -13.539 11.553 1.00 30.03 465 PRO A CA 1
ATOM 3697 C C . PRO A 1 465 ? -2.744 -13.731 10.204 1.00 30.03 465 PRO A C 1
ATOM 3699 O O . PRO A 1 465 ? -2.335 -14.828 9.865 1.00 30.03 465 PRO A O 1
ATOM 3702 N N . ARG A 1 466 ? -2.563 -12.651 9.440 1.00 24.27 466 ARG A N 1
ATOM 3703 C CA . ARG A 1 466 ? -1.652 -12.646 8.291 1.00 24.27 466 ARG A CA 1
ATOM 3704 C C . ARG A 1 466 ? -0.704 -11.448 8.356 1.00 24.27 466 ARG A C 1
ATOM 3706 O O . ARG A 1 466 ? -1.126 -10.294 8.431 1.00 24.27 466 ARG A O 1
ATOM 3713 N N . PHE A 1 467 ? 0.580 -11.802 8.323 1.00 25.58 467 PHE A N 1
ATOM 3714 C CA . PHE A 1 467 ? 1.786 -11.034 8.007 1.00 25.58 467 PHE A CA 1
ATOM 3715 C C . PHE A 1 467 ? 2.207 -9.859 8.907 1.00 25.58 467 PHE A C 1
ATOM 3717 O O . PHE A 1 467 ? 1.811 -8.706 8.723 1.00 25.58 467 PHE A O 1
ATOM 3724 N N . SER A 1 468 ? 3.183 -10.130 9.786 1.00 24.14 468 SER A N 1
ATOM 3725 C CA . SER A 1 468 ? 4.215 -9.164 10.199 1.00 24.14 468 SER A CA 1
ATOM 3726 C C . SER A 1 468 ? 5.515 -9.827 10.702 1.00 24.14 468 SER A C 1
ATOM 3728 O O . SER A 1 468 ? 5.586 -10.257 11.841 1.00 24.14 468 SER A O 1
ATOM 3730 N N . ARG A 1 469 ? 6.558 -9.704 9.861 1.00 29.30 469 ARG A N 1
ATOM 3731 C CA . ARG A 1 469 ? 7.960 -9.301 10.152 1.00 29.30 469 ARG A CA 1
ATOM 3732 C C . ARG A 1 469 ? 9.034 -10.316 10.600 1.00 29.30 469 ARG A C 1
ATOM 3734 O O . ARG A 1 469 ? 9.020 -10.841 11.702 1.00 29.30 469 ARG A O 1
ATOM 3741 N N . CYS A 1 470 ? 10.085 -10.338 9.764 1.00 23.28 470 CYS A N 1
ATOM 3742 C CA . CYS A 1 470 ? 11.492 -10.647 10.041 1.00 23.28 470 CYS A CA 1
ATOM 3743 C C . CYS A 1 470 ? 12.127 -9.761 11.131 1.00 23.28 470 CYS A C 1
ATOM 3745 O O . CYS A 1 470 ? 11.849 -8.561 11.217 1.00 23.28 470 CYS A O 1
ATOM 3747 N N . ALA A 1 471 ? 13.057 -10.356 11.884 1.00 24.36 471 ALA A N 1
ATOM 3748 C CA . ALA A 1 471 ? 13.860 -9.729 12.931 1.00 24.36 471 ALA A CA 1
ATOM 3749 C C . ALA A 1 471 ? 15.154 -9.058 12.415 1.00 24.36 471 ALA A C 1
ATOM 3751 O O . ALA A 1 471 ? 15.745 -9.457 11.411 1.00 24.36 471 ALA A O 1
ATOM 3752 N N . VAL A 1 472 ? 15.572 -8.033 13.161 1.00 23.52 472 VAL A N 1
ATOM 3753 C CA . VAL A 1 472 ? 16.713 -7.123 12.968 1.00 23.52 472 VAL A CA 1
ATOM 3754 C C . VAL A 1 472 ? 17.978 -7.676 13.642 1.00 23.52 472 VAL A C 1
ATOM 3756 O O . VAL A 1 472 ? 17.886 -8.254 14.721 1.00 23.52 472 VAL A O 1
ATOM 3759 N N . TYR A 1 473 ? 19.155 -7.415 13.060 1.00 24.19 473 TYR A N 1
ATOM 3760 C CA . TYR A 1 473 ? 20.430 -7.364 13.789 1.00 24.19 473 TYR A CA 1
ATOM 3761 C C . TYR A 1 473 ? 21.077 -5.989 13.591 1.00 24.19 473 TYR A C 1
ATOM 3763 O O . TYR A 1 473 ? 21.135 -5.470 12.477 1.00 24.19 473 TYR A O 1
ATOM 3771 N N . THR A 1 474 ? 21.531 -5.412 14.698 1.00 26.62 474 THR A N 1
ATOM 3772 C CA . THR A 1 474 ? 22.300 -4.171 14.825 1.00 26.62 474 THR A CA 1
ATOM 3773 C C . THR A 1 474 ? 23.762 -4.407 14.447 1.00 26.62 474 THR A C 1
ATOM 3775 O O . THR A 1 474 ? 24.364 -5.351 14.951 1.00 26.62 474 THR A O 1
ATOM 3778 N N . THR A 1 475 ? 24.342 -3.549 13.605 1.00 24.25 475 THR A N 1
ATOM 3779 C CA . THR A 1 475 ? 25.806 -3.419 13.455 1.00 24.25 475 THR A CA 1
ATOM 3780 C C . THR A 1 475 ? 26.147 -1.934 13.303 1.00 24.25 475 THR A C 1
ATOM 3782 O O . THR A 1 475 ? 25.322 -1.172 12.797 1.00 24.25 475 THR A O 1
ATOM 3785 N N . ASP A 1 476 ? 27.303 -1.543 13.830 1.00 26.72 476 ASP A N 1
ATOM 3786 C CA . ASP A 1 476 ? 27.716 -0.177 14.164 1.00 26.72 476 ASP A CA 1
ATOM 3787 C C . ASP A 1 476 ? 27.961 0.737 12.939 1.00 26.72 476 ASP A C 1
ATOM 3789 O O . ASP A 1 476 ? 28.344 0.282 11.862 1.00 26.72 476 ASP A O 1
ATOM 3793 N N . MET A 1 477 ? 27.712 2.042 13.093 1.00 29.55 477 MET A N 1
ATOM 3794 C CA . MET A 1 477 ? 27.584 3.037 12.003 1.00 29.55 477 MET A CA 1
ATOM 3795 C C . MET A 1 477 ? 28.918 3.554 11.428 1.00 29.55 477 MET A C 1
ATOM 3797 O O . MET A 1 477 ? 28.915 4.164 10.359 1.00 29.55 477 MET A O 1
ATOM 3801 N N .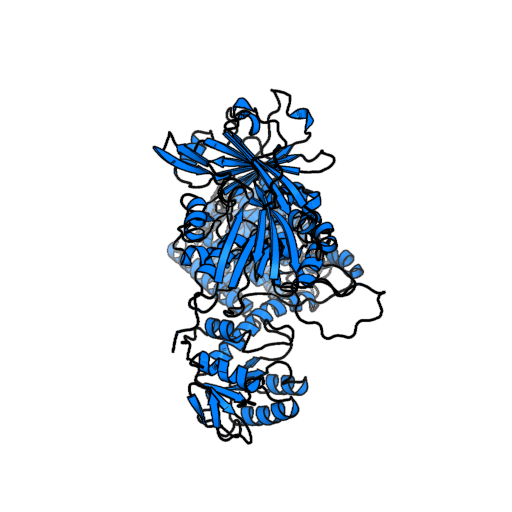 ALA A 1 478 ? 30.053 3.305 12.087 1.00 26.98 478 ALA A N 1
ATOM 3802 C CA . ALA A 1 478 ? 31.372 3.720 11.591 1.00 26.98 478 ALA A CA 1
ATOM 3803 C C . ALA A 1 478 ? 31.909 2.801 10.473 1.00 26.98 478 ALA A C 1
ATOM 3805 O O . ALA A 1 478 ? 32.612 3.268 9.578 1.00 26.98 478 ALA A O 1
ATOM 3806 N N . ASP A 1 479 ? 31.495 1.530 10.453 1.00 29.28 479 ASP A N 1
ATOM 3807 C CA . ASP A 1 479 ? 31.904 0.565 9.425 1.00 29.28 479 ASP A CA 1
ATOM 3808 C C . ASP A 1 479 ? 31.210 0.804 8.074 1.00 29.28 479 ASP A C 1
ATOM 3810 O O . ASP A 1 479 ? 31.753 0.434 7.038 1.00 29.28 479 ASP A O 1
ATOM 3814 N N . LEU A 1 480 ? 30.038 1.459 8.054 1.00 31.14 480 LEU A N 1
ATOM 3815 C CA . LEU A 1 480 ? 29.134 1.536 6.894 1.00 31.14 480 LEU A CA 1
ATOM 3816 C C . LEU A 1 480 ? 29.544 2.563 5.820 1.00 31.14 480 LEU A C 1
ATOM 3818 O O . LEU A 1 480 ? 29.230 2.378 4.643 1.00 31.14 480 LEU A O 1
ATOM 3822 N N . MET A 1 481 ? 30.260 3.628 6.196 1.00 26.14 481 MET A N 1
ATOM 3823 C CA . MET A 1 481 ? 30.749 4.637 5.241 1.00 26.14 481 MET A CA 1
ATOM 3824 C C . MET A 1 481 ? 32.035 4.202 4.528 1.00 26.14 481 MET A C 1
ATOM 3826 O O . MET A 1 481 ? 32.181 4.467 3.337 1.00 26.14 481 MET A O 1
ATOM 3830 N N . ALA A 1 482 ? 32.918 3.453 5.198 1.00 27.22 482 ALA A N 1
ATOM 3831 C CA . ALA A 1 482 ? 34.011 2.743 4.530 1.00 27.22 482 ALA A CA 1
ATOM 3832 C C . ALA A 1 482 ? 33.484 1.579 3.660 1.00 27.22 482 ALA A C 1
ATOM 3834 O O . ALA A 1 482 ? 34.125 1.188 2.683 1.00 27.22 482 ALA A O 1
ATOM 3835 N N . PHE A 1 483 ? 32.285 1.066 3.974 1.00 30.89 483 PHE A N 1
ATOM 3836 C CA . PHE A 1 483 ? 31.632 -0.062 3.307 1.00 30.89 483 PHE A CA 1
ATOM 3837 C C . PHE A 1 483 ? 31.094 0.229 1.905 1.00 30.89 483 PHE A C 1
ATOM 3839 O O . PHE A 1 483 ? 30.985 -0.703 1.128 1.00 30.89 483 PHE A O 1
ATOM 3846 N N . SER A 1 484 ? 30.711 1.457 1.529 1.00 38.75 484 SER A N 1
ATOM 3847 C CA . SER A 1 484 ? 30.010 1.658 0.241 1.00 38.75 484 SER A CA 1
ATOM 3848 C C . SER A 1 484 ? 30.942 1.549 -0.974 1.00 38.75 484 SER A C 1
ATOM 3850 O O . SER A 1 484 ? 30.606 0.875 -1.947 1.00 38.75 484 SER A O 1
ATOM 3852 N N . HIS A 1 485 ? 32.142 2.130 -0.893 1.00 38.81 485 HIS A N 1
ATOM 3853 C CA . HIS A 1 485 ? 33.178 1.970 -1.915 1.00 38.81 485 HIS A CA 1
ATOM 3854 C C . HIS A 1 485 ? 33.802 0.572 -1.873 1.00 38.81 485 HIS A C 1
ATOM 3856 O O . HIS A 1 485 ? 33.977 -0.042 -2.922 1.00 38.81 485 HIS A O 1
ATOM 3862 N N . THR A 1 486 ? 34.069 0.031 -0.679 1.00 40.34 486 THR A N 1
ATOM 3863 C CA . THR A 1 486 ? 34.640 -1.318 -0.542 1.00 40.34 486 THR A CA 1
ATOM 3864 C C . THR A 1 486 ? 33.651 -2.421 -0.911 1.00 40.34 486 THR A C 1
ATOM 3866 O O . THR A 1 486 ? 34.079 -3.422 -1.465 1.00 40.34 486 THR A O 1
ATOM 3869 N N . ALA A 1 487 ? 32.342 -2.257 -0.692 1.00 41.50 487 ALA A N 1
ATOM 3870 C CA . ALA A 1 487 ? 31.326 -3.233 -1.095 1.00 41.50 487 ALA A CA 1
ATOM 3871 C C . ALA A 1 487 ? 31.026 -3.182 -2.596 1.00 41.50 487 ALA A C 1
ATOM 3873 O O . ALA A 1 487 ? 30.765 -4.231 -3.182 1.00 41.50 487 ALA A O 1
ATOM 3874 N N . LEU A 1 488 ? 31.076 -2.002 -3.230 1.00 48.25 488 LEU A N 1
ATOM 3875 C CA . LEU A 1 488 ? 30.936 -1.899 -4.685 1.00 48.25 488 LEU A CA 1
ATOM 3876 C C . LEU A 1 488 ? 32.165 -2.483 -5.397 1.00 48.25 488 LEU A C 1
ATOM 3878 O O . LEU A 1 488 ? 31.984 -3.231 -6.349 1.00 48.25 488 LEU A O 1
ATOM 3882 N N . ASP A 1 489 ? 33.377 -2.235 -4.890 1.00 50.16 489 ASP A N 1
ATOM 3883 C CA . ASP A 1 489 ? 34.633 -2.816 -5.405 1.00 50.16 489 ASP A CA 1
ATOM 3884 C C . ASP A 1 489 ? 34.799 -4.312 -5.029 1.00 50.16 489 ASP A C 1
ATOM 3886 O O . ASP A 1 489 ? 35.380 -5.126 -5.754 1.00 50.16 489 ASP A O 1
ATOM 3890 N N . ALA A 1 490 ? 34.195 -4.744 -3.915 1.00 52.41 490 ALA A N 1
ATOM 3891 C CA . ALA A 1 490 ? 34.007 -6.163 -3.599 1.00 52.41 490 ALA A CA 1
ATOM 3892 C C . ALA A 1 490 ? 32.936 -6.818 -4.487 1.00 52.41 490 ALA A C 1
ATOM 3894 O O . ALA A 1 490 ? 32.920 -8.039 -4.630 1.00 52.41 490 ALA A O 1
ATOM 3895 N N . TYR A 1 491 ? 32.042 -6.042 -5.111 1.00 58.78 491 TYR A N 1
ATOM 3896 C CA . TYR A 1 491 ? 31.004 -6.574 -5.989 1.00 58.78 491 TYR A CA 1
ATOM 3897 C C . TYR A 1 491 ? 31.418 -6.565 -7.472 1.00 58.78 491 TYR A C 1
ATOM 3899 O O . TYR A 1 491 ? 31.202 -7.551 -8.172 1.00 58.78 491 TYR A O 1
ATOM 3907 N N . ILE A 1 492 ? 32.022 -5.499 -7.975 1.00 69.06 492 ILE A N 1
ATOM 3908 C CA . ILE A 1 492 ? 32.501 -5.361 -9.356 1.00 69.06 492 ILE A CA 1
ATOM 3909 C C . ILE A 1 492 ? 33.948 -4.886 -9.279 1.00 69.06 492 ILE A C 1
ATOM 3911 O O . ILE A 1 492 ? 34.242 -3.982 -8.513 1.00 69.06 492 ILE A O 1
ATOM 3915 N N . ASP A 1 493 ? 34.841 -5.462 -10.084 1.00 77.31 493 ASP A N 1
ATOM 3916 C CA . ASP A 1 493 ? 36.232 -4.995 -10.178 1.00 77.31 493 ASP A CA 1
ATOM 3917 C C . ASP A 1 493 ? 36.248 -3.655 -10.938 1.00 77.31 493 ASP A C 1
ATOM 3919 O O . ASP A 1 493 ? 36.208 -3.625 -12.175 1.00 77.31 493 ASP A O 1
ATOM 3923 N N . ILE A 1 494 ? 36.177 -2.539 -10.204 1.00 77.94 494 ILE A N 1
ATOM 3924 C CA . ILE A 1 494 ? 36.007 -1.199 -10.785 1.00 77.94 494 ILE A CA 1
ATOM 3925 C C . ILE A 1 494 ? 37.198 -0.840 -11.691 1.00 77.94 494 ILE A C 1
ATOM 3927 O O . ILE A 1 494 ? 36.952 -0.460 -12.842 1.00 77.94 494 ILE A O 1
ATOM 3931 N N . PRO A 1 495 ? 38.470 -1.007 -11.265 1.00 82.25 495 PRO A N 1
ATOM 3932 C CA . PRO A 1 495 ? 39.623 -0.736 -12.124 1.00 82.25 495 PRO A CA 1
ATOM 3933 C C . PRO A 1 495 ? 39.605 -1.554 -13.419 1.00 82.25 495 PRO A C 1
ATOM 3935 O O . PRO A 1 495 ? 39.875 -1.016 -14.495 1.00 82.25 495 PRO A O 1
ATOM 3938 N N . PHE A 1 496 ? 39.238 -2.837 -13.345 1.00 87.50 496 PHE A N 1
ATOM 3939 C CA . PHE A 1 496 ? 39.150 -3.693 -14.524 1.00 87.50 496 PHE A CA 1
ATOM 3940 C C . PHE A 1 496 ? 38.106 -3.197 -15.523 1.00 87.50 496 PHE A C 1
ATOM 3942 O O . PHE A 1 496 ? 38.398 -3.107 -16.717 1.00 87.50 496 PHE A O 1
ATOM 3949 N N . ASN A 1 497 ? 36.906 -2.858 -15.044 1.00 87.75 497 ASN A N 1
ATOM 3950 C CA . ASN A 1 497 ? 35.785 -2.474 -15.901 1.00 87.75 497 ASN A CA 1
ATOM 3951 C C . ASN A 1 497 ? 35.957 -1.078 -16.524 1.00 87.75 497 ASN A C 1
ATOM 3953 O O . ASN A 1 497 ? 35.465 -0.840 -17.629 1.00 87.75 497 ASN A O 1
ATOM 3957 N N . ILE A 1 498 ? 36.709 -0.172 -15.887 1.00 86.69 498 ILE A N 1
ATOM 3958 C CA . ILE A 1 498 ? 37.098 1.111 -16.499 1.00 86.69 498 ILE A CA 1
ATOM 3959 C C . ILE A 1 498 ? 37.948 0.862 -17.751 1.00 86.69 498 ILE A C 1
ATOM 3961 O O . ILE A 1 498 ? 37.597 1.323 -18.838 1.00 86.69 498 ILE A O 1
ATOM 3965 N N . TRP A 1 499 ? 39.020 0.077 -17.626 1.00 89.00 499 TRP A N 1
ATOM 3966 C CA . TRP A 1 499 ? 39.883 -0.261 -18.762 1.00 89.00 499 TRP A CA 1
ATOM 3967 C C . TRP A 1 499 ? 39.158 -1.081 -19.823 1.00 89.00 499 TRP A C 1
ATOM 3969 O O . TRP A 1 499 ? 39.298 -0.804 -21.012 1.00 89.00 499 TRP A O 1
ATOM 3979 N N . LEU A 1 500 ? 38.327 -2.037 -19.406 1.00 91.62 500 LEU A N 1
ATOM 3980 C CA . LEU A 1 500 ? 37.500 -2.812 -20.321 1.00 91.62 500 LEU A CA 1
ATOM 3981 C C . LEU A 1 500 ? 36.582 -1.911 -21.153 1.00 91.62 500 LEU A C 1
ATOM 3983 O O . LEU A 1 500 ? 36.456 -2.125 -22.352 1.00 91.62 500 LEU A O 1
ATOM 3987 N N . SER A 1 501 ? 35.978 -0.885 -20.551 1.00 90.81 501 SER A N 1
ATOM 3988 C CA . SER A 1 501 ? 35.111 0.052 -21.277 1.00 90.81 501 SER A CA 1
ATOM 3989 C C . SER A 1 501 ? 35.884 0.800 -22.369 1.00 90.81 501 SER A C 1
ATOM 3991 O O . SER A 1 501 ? 35.396 0.926 -23.488 1.00 90.81 501 SER A O 1
ATOM 3993 N N . ILE A 1 502 ? 37.120 1.225 -22.080 1.00 90.81 502 ILE A N 1
ATOM 3994 C CA . ILE A 1 502 ? 38.011 1.861 -23.065 1.00 90.81 502 ILE A CA 1
ATOM 3995 C C . ILE A 1 502 ? 38.375 0.873 -24.181 1.00 90.81 502 ILE A C 1
ATOM 3997 O O . ILE A 1 502 ? 38.272 1.207 -25.361 1.00 90.81 502 ILE A O 1
ATOM 4001 N N . ILE A 1 503 ? 38.747 -0.360 -23.822 1.00 92.38 503 ILE A N 1
ATOM 4002 C CA . ILE A 1 503 ? 39.073 -1.423 -24.781 1.00 92.38 503 ILE A CA 1
ATOM 4003 C C . ILE A 1 503 ? 37.877 -1.698 -25.696 1.00 92.38 503 ILE A C 1
ATOM 4005 O O . ILE A 1 503 ? 38.050 -1.777 -26.907 1.00 92.38 503 ILE A O 1
ATOM 4009 N N . LEU A 1 504 ? 36.664 -1.790 -25.150 1.00 93.62 504 LEU A N 1
ATOM 4010 C CA . LEU A 1 504 ? 35.454 -2.051 -25.927 1.00 93.62 504 LEU A CA 1
ATOM 4011 C C . LEU A 1 504 ? 35.123 -0.917 -26.903 1.00 93.62 504 LEU A C 1
ATOM 4013 O O . LEU A 1 504 ? 34.681 -1.207 -28.012 1.00 93.62 504 LEU A O 1
ATOM 4017 N N . ILE A 1 505 ? 35.394 0.344 -26.551 1.00 91.12 505 ILE A N 1
ATOM 4018 C CA . ILE A 1 505 ? 35.265 1.478 -27.482 1.00 91.12 505 ILE A CA 1
ATOM 4019 C C . ILE A 1 505 ? 36.250 1.326 -28.651 1.00 91.12 505 ILE A C 1
ATOM 4021 O O . ILE A 1 505 ? 35.863 1.468 -29.809 1.00 91.12 505 ILE A O 1
ATOM 4025 N N . VAL A 1 506 ? 37.511 0.976 -28.373 1.00 90.38 506 VAL A N 1
ATOM 4026 C CA . VAL A 1 506 ? 38.530 0.764 -29.419 1.00 90.38 506 VAL A CA 1
ATOM 4027 C C . VAL A 1 506 ? 38.192 -0.444 -30.295 1.00 90.38 506 VAL A C 1
ATOM 4029 O O . VAL A 1 506 ? 38.323 -0.376 -31.518 1.00 90.38 506 VAL A O 1
ATOM 4032 N N . VAL A 1 507 ? 37.730 -1.541 -29.691 1.00 92.25 507 VAL A N 1
ATOM 4033 C CA . VAL A 1 507 ? 37.294 -2.757 -30.393 1.00 92.25 507 VAL A CA 1
ATOM 4034 C C . VAL A 1 507 ? 36.100 -2.455 -31.297 1.00 92.25 507 VAL A C 1
ATOM 4036 O O . VAL A 1 507 ? 36.106 -2.874 -32.452 1.00 92.25 507 VAL A O 1
ATOM 4039 N N . TYR A 1 508 ? 35.119 -1.689 -30.814 1.00 91.88 508 TYR A N 1
ATOM 4040 C CA . TYR A 1 508 ? 33.961 -1.246 -31.592 1.00 91.88 508 TYR A CA 1
ATOM 4041 C C . TYR A 1 508 ? 34.368 -0.420 -32.816 1.00 91.88 508 TYR A C 1
ATOM 4043 O O . TYR A 1 508 ? 34.030 -0.774 -33.946 1.00 91.88 508 TYR A O 1
ATOM 4051 N N . GLU A 1 509 ? 35.150 0.642 -32.607 1.00 88.69 509 GLU A N 1
ATOM 4052 C CA . GLU A 1 509 ? 35.614 1.514 -33.691 1.00 88.69 509 GLU A CA 1
ATOM 4053 C C . GLU A 1 509 ? 36.466 0.744 -34.707 1.00 88.69 509 GLU A C 1
ATOM 4055 O O . GLU A 1 509 ? 36.321 0.931 -35.915 1.00 88.69 509 GLU A O 1
ATOM 4060 N N . SER A 1 510 ? 37.309 -0.183 -34.245 1.00 88.31 510 SER A N 1
ATOM 4061 C CA . SER A 1 510 ? 38.135 -1.014 -35.127 1.00 88.31 510 SER A CA 1
ATOM 4062 C C . SER A 1 510 ? 37.304 -2.037 -35.906 1.00 88.31 510 SER A C 1
ATOM 4064 O O . SER A 1 510 ? 37.567 -2.258 -37.086 1.00 88.31 510 SER A O 1
ATOM 4066 N N . ALA A 1 511 ? 36.271 -2.627 -35.299 1.00 86.56 511 ALA A N 1
ATOM 4067 C CA . ALA A 1 511 ? 35.375 -3.566 -35.976 1.00 86.56 511 ALA A CA 1
ATOM 4068 C C . ALA A 1 511 ? 34.604 -2.909 -37.136 1.00 86.56 511 ALA A C 1
ATOM 4070 O O . ALA A 1 511 ? 34.314 -3.572 -38.135 1.00 86.56 511 ALA A O 1
ATOM 4071 N N . ILE A 1 512 ? 34.312 -1.609 -37.019 1.00 84.56 512 ILE A N 1
ATOM 4072 C CA . ILE A 1 512 ? 33.617 -0.827 -38.047 1.00 84.56 512 ILE A CA 1
ATOM 4073 C C . ILE A 1 512 ? 34.599 -0.252 -39.075 1.00 84.56 512 ILE A C 1
ATOM 4075 O O . ILE A 1 512 ? 34.364 -0.384 -40.274 1.00 84.56 512 ILE A O 1
ATOM 4079 N N . ARG A 1 513 ? 35.701 0.374 -38.636 1.00 85.19 513 ARG A N 1
ATOM 4080 C CA . ARG A 1 513 ? 36.602 1.139 -39.521 1.00 85.19 513 ARG A CA 1
ATOM 4081 C C . ARG A 1 513 ? 37.757 0.331 -40.110 1.00 85.19 513 ARG A C 1
ATOM 4083 O O . ARG A 1 513 ? 38.181 0.628 -41.221 1.00 85.19 513 ARG A O 1
ATOM 4090 N N . SER A 1 514 ? 38.315 -0.643 -39.384 1.00 86.81 514 SER A N 1
ATOM 4091 C CA . SER A 1 514 ? 39.497 -1.401 -39.832 1.00 86.81 514 SER A CA 1
ATOM 4092 C C . SER A 1 514 ? 39.598 -2.787 -39.183 1.00 86.81 514 SER A C 1
ATOM 4094 O O . SER A 1 514 ? 40.296 -3.010 -38.190 1.00 86.81 514 SER A O 1
ATOM 4096 N N . ARG A 1 515 ? 38.921 -3.768 -39.788 1.00 87.25 515 ARG A N 1
ATOM 4097 C CA . ARG A 1 515 ? 38.871 -5.155 -39.285 1.00 87.25 515 ARG A CA 1
ATOM 4098 C C . ARG A 1 515 ? 40.221 -5.865 -39.344 1.00 87.25 515 ARG A C 1
ATOM 4100 O O . ARG A 1 515 ? 40.506 -6.696 -38.489 1.00 87.25 515 ARG A O 1
ATOM 4107 N N . GLY A 1 516 ? 41.061 -5.513 -40.321 1.00 88.31 516 GLY A N 1
ATOM 4108 C CA . GLY A 1 516 ? 42.428 -6.027 -40.426 1.00 88.31 516 GLY A CA 1
ATOM 4109 C C . GLY A 1 516 ? 43.300 -5.596 -39.245 1.00 88.31 516 GLY A C 1
ATOM 4110 O O . GLY A 1 516 ? 44.046 -6.413 -38.707 1.00 88.31 516 GLY A O 1
ATOM 4111 N N . LEU A 1 517 ? 43.142 -4.350 -38.779 1.00 89.69 517 LEU A N 1
ATOM 4112 C CA . LEU A 1 517 ? 43.810 -3.867 -37.570 1.00 89.69 517 LEU A CA 1
ATOM 4113 C C . LEU A 1 517 ? 43.322 -4.629 -36.334 1.00 89.69 517 LEU A C 1
ATOM 4115 O O . LEU A 1 517 ? 44.138 -5.074 -35.530 1.00 89.69 517 LEU A O 1
ATOM 4119 N N . LEU A 1 518 ? 42.007 -4.836 -36.204 1.00 92.19 518 LEU A N 1
ATOM 4120 C CA . LEU A 1 518 ? 41.453 -5.602 -35.086 1.00 92.19 518 LEU A CA 1
ATOM 4121 C C . LEU A 1 518 ? 41.943 -7.060 -35.090 1.00 92.19 518 LEU A C 1
ATOM 4123 O O . LEU A 1 518 ? 42.305 -7.579 -34.038 1.00 92.19 518 LEU A O 1
ATOM 4127 N N . LEU A 1 519 ? 42.023 -7.702 -36.261 1.00 93.56 519 LEU A N 1
ATOM 4128 C CA . LEU A 1 519 ? 42.577 -9.051 -36.412 1.00 93.56 519 LEU A CA 1
ATOM 4129 C C . LEU A 1 519 ? 44.045 -9.108 -35.972 1.00 93.56 519 LEU A C 1
ATOM 4131 O O . LEU A 1 519 ? 44.424 -10.002 -35.218 1.00 93.56 519 LEU A O 1
ATOM 4135 N N . PHE A 1 520 ? 44.857 -8.137 -36.399 1.00 92.94 520 PHE A N 1
ATOM 4136 C CA . PHE A 1 520 ? 46.255 -8.038 -35.986 1.00 92.94 520 PHE A CA 1
ATOM 4137 C C . PHE A 1 520 ? 46.387 -7.883 -34.464 1.00 92.94 520 PHE A C 1
ATOM 4139 O O . PHE A 1 520 ? 47.188 -8.582 -33.846 1.00 92.94 520 PHE A O 1
ATOM 4146 N N . ILE A 1 521 ? 45.553 -7.038 -33.846 1.00 91.12 521 ILE A N 1
ATOM 4147 C CA . ILE A 1 521 ? 45.510 -6.863 -32.386 1.00 91.12 521 ILE A CA 1
ATOM 4148 C C . ILE A 1 521 ? 45.138 -8.177 -31.690 1.00 91.12 521 ILE A C 1
ATOM 4150 O O . ILE A 1 521 ? 45.816 -8.570 -30.744 1.00 91.12 521 ILE A O 1
ATOM 4154 N N . VAL A 1 522 ? 44.108 -8.889 -32.159 1.00 92.69 522 VAL A N 1
ATOM 4155 C CA . VAL A 1 522 ? 43.666 -10.163 -31.563 1.00 92.69 522 VAL A CA 1
ATOM 4156 C C . VAL A 1 522 ? 44.767 -11.225 -31.634 1.00 92.69 522 VAL A C 1
ATOM 4158 O O . VAL A 1 522 ? 45.039 -11.887 -30.631 1.00 92.69 522 VAL A O 1
ATOM 4161 N N . LEU A 1 523 ? 45.438 -11.375 -32.780 1.00 92.62 523 LEU A N 1
ATOM 4162 C CA . LEU A 1 523 ? 46.545 -12.327 -32.940 1.00 92.62 523 LEU A CA 1
ATOM 4163 C C . LEU A 1 523 ? 47.774 -11.928 -32.112 1.00 92.62 523 LEU A C 1
ATOM 4165 O O . LEU A 1 523 ? 48.401 -12.791 -31.495 1.00 92.62 523 LEU A O 1
ATOM 4169 N N . GLY A 1 524 ? 48.082 -10.631 -32.044 1.00 90.88 524 GLY A N 1
ATOM 4170 C CA . GLY A 1 524 ? 49.149 -10.088 -31.205 1.00 90.88 524 GLY A CA 1
ATOM 4171 C C . GLY A 1 524 ? 48.907 -10.380 -29.726 1.00 90.88 524 GLY A C 1
ATOM 4172 O O . GLY A 1 524 ? 49.742 -11.012 -29.087 1.00 90.88 524 GLY A O 1
ATOM 4173 N N . VAL A 1 525 ? 47.724 -10.028 -29.210 1.00 90.12 525 VAL A N 1
ATOM 4174 C CA . VAL A 1 525 ? 47.301 -10.320 -27.829 1.00 90.12 525 VAL A CA 1
ATOM 4175 C C . VAL A 1 525 ? 47.357 -11.818 -27.538 1.00 90.12 525 VAL A C 1
ATOM 4177 O O . VAL A 1 525 ? 47.886 -12.218 -26.504 1.00 90.12 525 VAL A O 1
ATOM 4180 N N . SER A 1 526 ? 46.874 -12.654 -28.459 1.00 91.25 526 SER A N 1
ATOM 4181 C CA . SER A 1 526 ? 46.917 -14.115 -28.307 1.00 91.25 526 SER A CA 1
ATOM 4182 C C . SER A 1 526 ? 48.354 -14.628 -28.194 1.00 91.25 526 SER A C 1
ATOM 4184 O O . SER A 1 526 ? 48.657 -15.420 -27.305 1.00 91.25 526 SER A O 1
ATOM 4186 N N . THR A 1 527 ? 49.255 -14.129 -29.044 1.00 90.25 527 THR A N 1
ATOM 4187 C CA . THR A 1 527 ? 50.681 -14.490 -29.028 1.00 90.25 527 THR A CA 1
ATOM 4188 C C . THR A 1 527 ? 51.353 -14.028 -27.737 1.00 90.25 527 THR A C 1
ATOM 4190 O O . THR A 1 527 ? 52.110 -14.784 -27.135 1.00 90.25 527 THR A O 1
ATOM 4193 N N . THR A 1 528 ? 51.045 -12.816 -27.264 1.00 87.94 528 THR A N 1
ATOM 4194 C CA . THR A 1 528 ? 51.546 -12.299 -25.984 1.00 87.94 528 THR A CA 1
ATOM 4195 C C . THR A 1 528 ? 51.067 -13.150 -24.810 1.00 87.94 528 THR A C 1
ATOM 4197 O O . THR A 1 528 ? 51.874 -13.487 -23.948 1.00 87.94 528 THR A O 1
ATOM 4200 N N . ILE A 1 529 ? 49.792 -13.547 -24.778 1.00 86.94 529 ILE A N 1
ATOM 4201 C CA . ILE A 1 529 ? 49.266 -14.427 -23.725 1.00 86.94 529 ILE A CA 1
ATOM 4202 C C . ILE A 1 529 ? 50.005 -15.770 -23.753 1.00 86.94 529 ILE A C 1
ATOM 4204 O O . ILE A 1 529 ? 50.541 -16.177 -22.733 1.00 86.94 529 ILE A O 1
ATOM 4208 N N . VAL A 1 530 ? 50.139 -16.419 -24.913 1.00 87.12 530 VAL A N 1
ATOM 4209 C CA . VAL A 1 530 ? 50.853 -17.709 -25.018 1.00 87.12 530 VAL A CA 1
ATOM 4210 C C . VAL A 1 530 ? 52.328 -17.598 -24.612 1.00 87.12 530 VAL A C 1
ATOM 4212 O O . VAL A 1 530 ? 52.858 -18.504 -23.974 1.00 87.12 530 VAL A O 1
ATOM 4215 N N . ALA A 1 531 ? 52.999 -16.501 -24.967 1.00 86.19 531 ALA A N 1
ATOM 4216 C CA . ALA A 1 531 ? 54.422 -16.320 -24.690 1.00 86.19 531 ALA A CA 1
ATOM 4217 C C . ALA A 1 531 ? 54.723 -15.960 -23.224 1.00 86.19 531 ALA A C 1
ATOM 4219 O O . ALA A 1 531 ? 55.780 -16.333 -22.709 1.00 86.19 531 ALA A O 1
ATOM 4220 N N . PHE A 1 532 ? 53.828 -15.224 -22.556 1.00 84.75 532 PHE A N 1
ATOM 4221 C CA . PHE A 1 532 ? 54.113 -14.615 -21.251 1.00 84.75 532 PHE A CA 1
ATOM 4222 C C . PHE A 1 532 ? 53.227 -15.110 -20.102 1.00 84.75 532 PHE A C 1
ATOM 4224 O O . PHE A 1 532 ? 53.628 -14.977 -18.942 1.00 84.75 532 PHE A O 1
ATOM 4231 N N . ASP A 1 533 ? 52.062 -15.700 -20.371 1.00 80.81 533 ASP A N 1
ATOM 4232 C CA . ASP A 1 533 ? 51.168 -16.196 -19.326 1.00 80.81 533 ASP A CA 1
ATOM 4233 C C . ASP A 1 533 ? 51.654 -17.540 -18.767 1.00 80.81 533 ASP A C 1
ATOM 4235 O O . ASP A 1 533 ? 51.484 -18.605 -19.359 1.00 80.81 533 ASP A O 1
ATOM 4239 N N . LYS A 1 534 ? 52.269 -17.475 -17.583 1.00 75.75 534 LYS A N 1
ATOM 4240 C CA . LYS A 1 534 ? 52.721 -18.643 -16.809 1.00 75.75 534 LYS A CA 1
ATOM 4241 C C . LYS A 1 534 ? 51.778 -19.005 -15.657 1.00 75.75 534 LYS A C 1
ATOM 4243 O O . LYS A 1 534 ? 52.107 -19.894 -14.873 1.00 75.75 534 LYS A O 1
ATOM 4248 N N . LYS A 1 535 ? 50.670 -18.274 -15.484 1.00 71.94 535 LYS A N 1
ATOM 4249 C CA . LYS A 1 535 ? 49.813 -18.348 -14.288 1.00 71.94 535 LYS A CA 1
ATOM 4250 C C . LYS A 1 535 ? 48.463 -19.010 -14.552 1.00 71.94 535 LYS A C 1
ATOM 4252 O O . LYS A 1 535 ? 47.898 -19.568 -13.614 1.00 71.94 535 LYS A O 1
ATOM 4257 N N . SER A 1 536 ? 47.953 -18.953 -15.780 1.00 75.88 536 SER A N 1
ATOM 4258 C CA . SER A 1 536 ? 46.666 -19.558 -16.129 1.00 75.88 536 SER A CA 1
ATOM 4259 C C . SER A 1 536 ? 46.713 -21.086 -16.119 1.00 75.88 536 SER A C 1
ATOM 4261 O O . SER A 1 536 ? 47.676 -21.711 -16.567 1.00 75.88 536 SER A O 1
ATOM 4263 N N . SER A 1 537 ? 45.635 -21.709 -15.645 1.00 80.25 537 SER A N 1
ATOM 4264 C CA . SER A 1 537 ? 45.446 -23.158 -15.758 1.00 80.25 537 SER A CA 1
ATOM 4265 C C . SER A 1 537 ? 45.287 -23.596 -17.220 1.00 80.25 537 SER A C 1
ATOM 4267 O O . SER A 1 537 ? 44.900 -22.809 -18.084 1.00 80.25 537 SER A O 1
ATOM 4269 N N . VAL A 1 538 ? 45.498 -24.889 -17.502 1.00 77.69 538 VAL A N 1
ATOM 4270 C CA . VAL A 1 538 ? 45.263 -25.459 -18.845 1.00 77.69 538 VAL A CA 1
ATOM 4271 C C . VAL A 1 538 ? 43.834 -25.173 -19.325 1.00 77.69 538 VAL A C 1
ATOM 4273 O O . VAL A 1 538 ? 43.633 -24.855 -20.495 1.00 77.69 538 VAL A O 1
ATOM 4276 N N . GLY A 1 539 ? 42.844 -25.214 -18.426 1.00 74.88 539 GLY A N 1
ATOM 4277 C CA . GLY A 1 539 ? 41.451 -24.895 -18.749 1.00 74.88 539 GLY A CA 1
ATOM 4278 C C . GLY A 1 539 ? 41.223 -23.419 -19.095 1.00 74.88 539 GLY A C 1
ATOM 4279 O O . GLY A 1 539 ? 40.553 -23.118 -20.081 1.00 74.88 539 GLY A O 1
ATOM 4280 N N . GLU A 1 540 ? 41.805 -22.490 -18.334 1.00 76.06 540 GLU A N 1
ATOM 4281 C CA . GLU A 1 540 ? 41.708 -21.043 -18.600 1.00 76.06 540 GLU A CA 1
ATOM 4282 C C . GLU A 1 540 ? 42.451 -20.641 -19.875 1.00 76.06 540 GLU A C 1
ATOM 4284 O O . GLU A 1 540 ? 41.934 -19.852 -20.671 1.00 76.06 540 GLU A O 1
ATOM 4289 N N . MET A 1 541 ? 43.621 -21.237 -20.112 1.00 82.88 541 MET A N 1
ATOM 4290 C CA . MET A 1 541 ? 44.386 -21.059 -21.343 1.00 82.88 541 MET A CA 1
ATOM 4291 C C . MET A 1 541 ? 43.601 -21.587 -22.548 1.00 82.88 541 MET A C 1
ATOM 4293 O O . MET A 1 541 ? 43.427 -20.873 -23.534 1.00 82.88 541 MET A O 1
ATOM 4297 N N . THR A 1 542 ? 43.030 -22.792 -22.442 1.00 81.38 542 THR A N 1
ATOM 4298 C CA . THR A 1 542 ? 42.179 -23.378 -23.491 1.00 81.38 542 THR A CA 1
ATOM 4299 C C . THR A 1 542 ? 40.981 -22.480 -23.788 1.00 81.38 542 THR A C 1
ATOM 4301 O O . THR A 1 542 ? 40.733 -22.150 -24.945 1.00 81.38 542 THR A O 1
ATOM 4304 N N . LYS A 1 543 ? 40.276 -21.999 -22.755 1.00 81.50 543 LYS A N 1
ATOM 4305 C CA . LYS A 1 543 ? 39.145 -21.072 -22.910 1.00 81.50 543 LYS A CA 1
ATOM 4306 C C . LYS A 1 543 ? 39.562 -19.779 -23.616 1.00 81.50 543 LYS A C 1
ATOM 4308 O O . LYS A 1 543 ? 38.862 -19.323 -24.515 1.00 81.50 543 LYS A O 1
ATOM 4313 N N . THR A 1 544 ? 40.703 -19.206 -23.244 1.00 85.00 544 THR A N 1
ATOM 4314 C CA . THR A 1 544 ? 41.224 -17.970 -23.845 1.00 85.00 544 THR A CA 1
ATOM 4315 C C . THR A 1 544 ? 41.591 -18.174 -25.317 1.00 85.00 544 THR A C 1
ATOM 4317 O O . THR A 1 544 ? 41.211 -17.359 -26.156 1.00 85.00 544 THR A O 1
ATOM 4320 N N . MET A 1 545 ? 42.225 -19.300 -25.663 1.00 88.50 545 MET A N 1
ATOM 4321 C CA . MET A 1 545 ? 42.548 -19.661 -27.050 1.00 88.50 545 MET A CA 1
ATOM 4322 C C . MET A 1 545 ? 41.302 -19.979 -27.893 1.00 88.50 545 MET A C 1
ATOM 4324 O O . MET A 1 545 ? 41.242 -19.634 -29.073 1.00 88.50 545 MET A O 1
ATOM 4328 N N . CYS A 1 546 ? 40.269 -20.577 -27.298 1.00 86.88 546 CYS A N 1
ATOM 4329 C CA . CYS A 1 546 ? 38.987 -20.786 -27.971 1.00 86.88 546 CYS A CA 1
ATOM 4330 C C . CYS A 1 546 ? 38.253 -19.467 -28.260 1.00 86.88 546 CYS A C 1
ATOM 4332 O O . CYS A 1 546 ? 37.589 -19.366 -29.286 1.00 86.88 546 CYS A O 1
ATOM 4334 N N . LEU A 1 547 ? 38.365 -18.460 -27.388 1.00 88.00 547 LEU A N 1
ATOM 4335 C CA . LEU A 1 547 ? 37.639 -17.191 -27.522 1.00 88.00 547 LEU A CA 1
ATOM 4336 C C . LEU A 1 547 ? 38.354 -16.167 -28.417 1.00 88.00 547 LEU A C 1
ATOM 4338 O O . LEU A 1 547 ? 37.699 -15.519 -29.232 1.00 88.00 547 LEU A O 1
ATOM 4342 N N . LEU A 1 548 ? 39.673 -16.009 -28.271 1.00 89.25 548 LEU A N 1
ATOM 4343 C CA . LEU A 1 548 ? 40.446 -14.980 -28.975 1.00 89.25 548 LEU A CA 1
ATOM 4344 C C . LEU A 1 548 ? 40.846 -15.409 -30.397 1.00 89.25 548 LEU A C 1
ATOM 4346 O O . LEU A 1 548 ? 40.197 -14.944 -31.331 1.00 89.25 548 LEU A O 1
ATOM 4350 N N . PRO A 1 549 ? 41.865 -16.264 -30.617 1.00 90.69 549 PRO A N 1
ATOM 4351 C CA . PRO A 1 549 ? 42.319 -16.577 -31.969 1.00 90.69 549 PRO A CA 1
ATOM 4352 C C . PRO A 1 549 ? 41.328 -17.473 -32.719 1.00 90.69 549 PRO A C 1
ATOM 4354 O O . PRO A 1 549 ? 41.055 -17.219 -33.889 1.00 90.69 549 PRO A O 1
ATOM 4357 N N . LEU A 1 550 ? 40.751 -18.484 -32.058 1.00 88.81 550 LEU A N 1
ATOM 4358 C CA . LEU A 1 550 ? 39.809 -19.402 -32.703 1.00 88.81 550 LEU A CA 1
ATOM 4359 C C . LEU A 1 550 ? 38.400 -18.799 -32.809 1.00 88.81 550 LEU A C 1
ATOM 4361 O O . LEU A 1 550 ? 37.747 -18.977 -33.826 1.00 88.81 550 LEU A O 1
ATOM 4365 N N . GLY A 1 551 ? 37.946 -18.031 -31.821 1.00 88.94 551 GLY A N 1
ATOM 4366 C CA . GLY A 1 551 ? 36.652 -17.350 -31.866 1.00 88.94 551 GLY A CA 1
ATOM 4367 C C . GLY A 1 551 ? 36.696 -16.089 -32.728 1.00 88.94 551 GLY A C 1
ATOM 4368 O O . GLY A 1 551 ? 36.507 -16.135 -33.946 1.00 88.94 551 GLY A O 1
ATOM 4369 N N . LEU A 1 552 ? 36.956 -14.946 -32.090 1.00 92.19 552 LEU A N 1
ATOM 4370 C CA . LEU A 1 552 ? 36.944 -13.634 -32.743 1.00 92.19 552 LEU A CA 1
ATOM 4371 C C . LEU A 1 552 ? 37.943 -13.540 -33.909 1.00 92.19 552 LEU A C 1
ATOM 4373 O O . LEU A 1 552 ? 37.620 -12.966 -34.946 1.00 92.19 552 LEU A O 1
ATOM 4377 N N . GLY A 1 553 ? 39.129 -14.135 -33.776 1.00 92.00 553 GLY A N 1
ATOM 4378 C CA . GLY A 1 553 ? 40.160 -14.159 -34.813 1.00 92.00 553 GLY A CA 1
ATOM 4379 C C . GLY A 1 553 ? 39.692 -14.845 -36.096 1.00 92.00 553 GLY A C 1
ATOM 4380 O O . GLY A 1 553 ? 39.847 -14.272 -37.172 1.00 92.00 553 GLY A O 1
ATOM 4381 N N . SER A 1 554 ? 39.040 -16.008 -36.004 1.00 91.56 554 SER A N 1
ATOM 4382 C CA . SER A 1 554 ? 38.473 -16.696 -37.175 1.00 91.56 554 SER A CA 1
ATOM 4383 C C . SER A 1 554 ? 37.349 -15.898 -37.832 1.00 91.56 554 SER A C 1
ATOM 4385 O O . SER A 1 554 ? 37.275 -15.848 -39.060 1.00 91.56 554 SER A O 1
ATOM 4387 N N . VAL A 1 555 ? 36.495 -15.239 -37.036 1.00 90.88 555 VAL A N 1
ATOM 4388 C CA . VAL A 1 555 ? 35.435 -14.364 -37.564 1.00 90.88 555 VAL A CA 1
ATOM 4389 C C . VAL A 1 555 ? 36.046 -13.187 -38.321 1.00 90.88 555 VAL A C 1
ATOM 4391 O O . VAL A 1 555 ? 35.687 -12.948 -39.472 1.00 90.88 555 VAL A O 1
ATOM 4394 N N . LEU A 1 556 ? 37.021 -12.492 -37.734 1.00 90.69 556 LEU A N 1
ATOM 4395 C CA . LEU A 1 556 ? 37.691 -11.362 -38.379 1.00 90.69 556 LEU A CA 1
ATOM 4396 C C . LEU A 1 556 ? 38.503 -11.787 -39.610 1.00 90.69 556 LEU A C 1
ATOM 4398 O O . LEU A 1 556 ? 38.450 -11.100 -40.625 1.00 90.69 556 LEU A O 1
ATOM 4402 N N . ALA A 1 557 ? 39.202 -12.923 -39.564 1.00 90.88 557 ALA A N 1
ATOM 4403 C CA . ALA A 1 557 ? 39.941 -13.463 -40.706 1.00 90.88 557 ALA A CA 1
ATOM 4404 C C . ALA A 1 557 ? 39.009 -13.792 -41.880 1.00 90.88 557 ALA A C 1
ATOM 4406 O O . ALA A 1 557 ? 39.323 -13.472 -43.026 1.00 90.88 557 ALA A O 1
ATOM 4407 N N . PHE A 1 558 ? 37.834 -14.361 -41.599 1.00 90.94 558 PHE A N 1
ATOM 4408 C CA . PHE A 1 558 ? 36.816 -14.608 -42.615 1.00 90.94 558 PHE A CA 1
ATOM 4409 C C . PHE A 1 558 ? 36.249 -13.299 -43.192 1.00 90.94 558 PHE A C 1
ATOM 4411 O O . PHE A 1 558 ? 36.110 -13.179 -44.409 1.00 90.94 558 PHE A O 1
ATOM 4418 N N . LEU A 1 559 ? 35.996 -12.288 -42.352 1.00 88.19 559 LEU A N 1
ATOM 4419 C CA . LEU A 1 559 ? 35.518 -10.970 -42.795 1.00 88.19 559 LEU A CA 1
ATOM 4420 C C . LEU A 1 559 ? 36.561 -10.172 -43.598 1.00 88.19 559 LEU A C 1
ATOM 4422 O O . LEU A 1 559 ? 36.179 -9.361 -44.437 1.00 88.19 559 LEU A O 1
ATOM 4426 N N . VAL A 1 560 ? 37.858 -10.382 -43.357 1.00 90.25 560 VAL A N 1
ATOM 4427 C CA . VAL A 1 560 ? 38.961 -9.741 -44.103 1.00 90.25 560 VAL A CA 1
ATOM 4428 C C . VAL A 1 560 ? 39.270 -10.474 -45.417 1.00 90.25 560 VAL A C 1
ATOM 4430 O O . VAL A 1 560 ? 39.818 -9.876 -46.343 1.00 90.25 560 VAL A O 1
ATOM 4433 N N . ALA A 1 561 ? 38.914 -11.757 -45.529 1.00 88.25 561 ALA A N 1
ATOM 4434 C CA . ALA A 1 561 ? 39.139 -12.544 -46.737 1.00 88.25 561 ALA A CA 1
ATOM 4435 C C . ALA A 1 561 ? 38.381 -11.987 -47.955 1.00 88.25 561 ALA A C 1
ATOM 4437 O O . ALA A 1 561 ? 37.322 -11.373 -47.840 1.00 88.25 561 ALA A O 1
ATOM 4438 N N . SER A 1 562 ? 38.903 -12.247 -49.156 1.00 87.25 562 SER A N 1
ATOM 4439 C CA . SER A 1 562 ? 38.269 -11.791 -50.395 1.00 87.25 562 SER A CA 1
ATOM 4440 C C . SER A 1 562 ? 36.891 -12.438 -50.608 1.00 87.25 562 SER A C 1
ATOM 4442 O O . SER A 1 562 ? 36.650 -13.585 -50.219 1.00 87.25 562 SER A O 1
ATOM 4444 N N . ARG A 1 563 ? 35.978 -11.728 -51.287 1.00 84.56 563 ARG A N 1
ATOM 4445 C CA . ARG A 1 563 ? 34.619 -12.211 -51.616 1.00 84.56 563 ARG A CA 1
ATOM 4446 C C . ARG A 1 563 ? 34.570 -13.630 -52.221 1.00 84.56 563 ARG A C 1
ATOM 4448 O O . ARG A 1 563 ? 33.692 -14.400 -51.817 1.00 84.56 563 ARG A O 1
ATOM 4455 N N . PRO A 1 564 ? 35.487 -14.033 -53.129 1.00 87.31 564 PRO A N 1
ATOM 4456 C CA . PRO A 1 564 ? 35.518 -15.401 -53.652 1.00 87.31 564 PRO A CA 1
ATOM 4457 C C . PRO A 1 564 ? 35.799 -16.457 -52.575 1.00 87.31 564 PRO A C 1
ATOM 4459 O O . PRO A 1 564 ? 35.192 -17.527 -52.585 1.00 87.31 564 PRO A O 1
ATOM 4462 N N . ILE A 1 565 ? 36.684 -16.150 -51.619 1.00 87.31 565 ILE A N 1
ATOM 4463 C CA . ILE A 1 565 ? 37.018 -17.040 -50.498 1.00 87.31 565 ILE A CA 1
ATOM 4464 C C . ILE A 1 565 ? 35.825 -17.141 -49.544 1.00 87.31 565 ILE A C 1
ATOM 4466 O O . ILE A 1 565 ? 35.424 -18.251 -49.193 1.00 87.31 565 ILE A O 1
ATOM 4470 N N . GLN A 1 566 ? 35.212 -16.008 -49.188 1.00 87.44 566 GLN A N 1
ATOM 4471 C CA . GLN A 1 566 ? 34.021 -15.986 -48.333 1.00 87.44 566 GLN A CA 1
ATOM 4472 C C . GLN A 1 566 ? 32.901 -16.850 -48.917 1.00 87.44 566 GLN A C 1
ATOM 4474 O O . GLN A 1 566 ? 32.370 -17.715 -48.230 1.00 87.44 566 GLN A O 1
ATOM 4479 N N . THR A 1 567 ? 32.597 -16.686 -50.206 1.00 85.88 567 THR A N 1
ATOM 4480 C CA . THR A 1 567 ? 31.516 -17.428 -50.876 1.00 85.88 567 THR A CA 1
ATOM 4481 C C . THR A 1 567 ? 31.805 -18.929 -50.932 1.00 85.88 567 THR A C 1
ATOM 4483 O O . THR A 1 567 ? 30.928 -19.740 -50.641 1.00 85.88 567 THR A O 1
ATOM 4486 N N . ARG A 1 568 ? 33.051 -19.313 -51.247 1.00 90.44 568 ARG A N 1
ATOM 4487 C CA . ARG A 1 568 ? 33.471 -20.720 -51.331 1.00 90.44 568 ARG A CA 1
ATOM 4488 C C . ARG A 1 568 ? 33.396 -21.439 -49.983 1.00 90.44 568 ARG A C 1
ATOM 4490 O O . ARG A 1 568 ? 33.032 -22.611 -49.945 1.00 90.44 568 ARG A O 1
ATOM 4497 N N . PHE A 1 569 ? 33.746 -20.759 -48.892 1.00 89.75 569 PHE A N 1
ATOM 4498 C CA . PHE A 1 569 ? 33.855 -21.369 -47.563 1.00 89.75 569 PHE A CA 1
ATOM 4499 C C . PHE A 1 569 ? 32.700 -21.029 -46.610 1.00 89.75 569 PHE A C 1
ATOM 4501 O O . PHE A 1 569 ? 32.688 -21.539 -45.492 1.00 89.75 569 PHE A O 1
ATOM 4508 N N . LEU A 1 570 ? 31.696 -20.250 -47.031 1.00 87.62 570 LEU A N 1
ATOM 4509 C CA . LEU A 1 570 ? 30.584 -19.808 -46.176 1.00 87.62 570 LEU A CA 1
ATOM 4510 C C . LEU A 1 570 ? 29.852 -20.967 -45.486 1.00 87.62 570 LEU A C 1
ATOM 4512 O O . LEU A 1 570 ? 29.526 -20.872 -44.306 1.00 87.62 570 LEU A O 1
ATOM 4516 N N . SER A 1 571 ? 29.619 -22.080 -46.187 1.00 87.12 571 SER A N 1
ATOM 4517 C CA . SER A 1 571 ? 28.936 -23.250 -45.612 1.00 87.12 571 SER A CA 1
ATOM 4518 C C . SER A 1 571 ? 29.776 -23.946 -44.531 1.00 87.12 571 SER A C 1
ATOM 4520 O O . SER A 1 571 ? 29.266 -24.263 -43.452 1.00 87.12 571 SER A O 1
ATOM 4522 N N . ALA A 1 572 ? 31.078 -24.117 -44.778 1.00 88.44 572 ALA A N 1
ATOM 4523 C CA . ALA A 1 572 ? 32.005 -24.680 -43.799 1.00 88.44 572 ALA A CA 1
ATOM 4524 C C . ALA A 1 572 ? 32.159 -23.751 -42.583 1.00 88.44 572 ALA A C 1
ATOM 4526 O O . ALA A 1 572 ? 32.097 -24.203 -41.442 1.00 88.44 572 ALA A O 1
ATOM 4527 N N . PHE A 1 573 ? 32.259 -22.442 -42.821 1.00 89.62 573 PHE A N 1
ATOM 4528 C CA . PHE A 1 573 ? 32.338 -21.425 -41.776 1.00 89.62 573 PHE A CA 1
ATOM 4529 C C . PHE A 1 573 ? 31.054 -21.348 -40.934 1.00 89.62 573 PHE A C 1
ATOM 4531 O O . PHE A 1 573 ? 31.114 -21.258 -39.711 1.00 89.62 573 PHE A O 1
ATOM 4538 N N . THR A 1 574 ? 29.885 -21.485 -41.562 1.00 88.88 574 THR A N 1
ATOM 4539 C CA . THR A 1 574 ? 28.598 -21.557 -40.850 1.00 88.88 574 THR A CA 1
ATOM 4540 C C . THR A 1 574 ? 28.531 -22.769 -39.930 1.00 88.88 574 THR A C 1
ATOM 4542 O O . THR A 1 574 ? 28.096 -22.663 -38.785 1.00 88.88 574 THR A O 1
ATOM 4545 N N . THR A 1 575 ? 29.027 -23.915 -40.396 1.00 88.94 575 THR A N 1
ATOM 4546 C CA . THR A 1 575 ? 29.113 -25.135 -39.582 1.00 88.94 575 THR A CA 1
ATOM 4547 C C . THR A 1 575 ? 30.057 -24.944 -38.395 1.00 88.94 575 THR A C 1
ATOM 4549 O O . THR A 1 575 ? 29.709 -25.298 -37.269 1.00 88.94 575 THR A O 1
ATOM 4552 N N . TYR A 1 576 ? 31.215 -24.323 -38.629 1.00 90.31 576 TYR A N 1
ATOM 4553 C CA . TYR A 1 576 ? 32.200 -24.003 -37.598 1.00 90.31 576 TYR A CA 1
ATOM 4554 C C . TYR A 1 576 ? 31.618 -23.120 -36.483 1.00 90.31 576 TYR A C 1
ATOM 4556 O O . TYR A 1 576 ? 31.689 -23.469 -35.305 1.00 90.31 576 TYR A O 1
ATOM 4564 N N . VAL A 1 577 ? 30.981 -22.008 -36.850 1.00 88.38 577 VAL A N 1
ATOM 4565 C CA . VAL A 1 577 ? 30.370 -21.067 -35.899 1.00 88.38 577 VAL A CA 1
ATOM 4566 C C . VAL A 1 577 ? 29.216 -21.713 -35.138 1.00 88.38 577 VAL A C 1
ATOM 4568 O O . VAL A 1 577 ? 29.126 -21.545 -33.926 1.00 88.38 577 VAL A O 1
ATOM 4571 N N . ASN A 1 578 ? 28.356 -22.484 -35.809 1.00 88.81 578 ASN A N 1
ATOM 4572 C CA . ASN A 1 578 ? 27.279 -23.211 -35.137 1.00 88.81 578 ASN A CA 1
ATOM 4573 C C . ASN A 1 578 ? 27.830 -24.170 -34.082 1.00 88.81 578 ASN A C 1
ATOM 4575 O O . ASN A 1 578 ? 27.347 -24.184 -32.951 1.00 88.81 578 ASN A O 1
ATOM 4579 N N . PHE A 1 579 ? 28.877 -24.926 -34.418 1.00 88.56 579 PHE A N 1
ATOM 4580 C CA . PHE A 1 579 ? 29.530 -25.815 -33.464 1.00 88.56 579 PHE A CA 1
ATOM 4581 C C . PHE A 1 579 ? 30.114 -25.043 -32.271 1.00 88.56 579 PHE A C 1
ATOM 4583 O O . PHE A 1 579 ? 29.934 -25.460 -31.129 1.00 88.56 579 PHE A O 1
ATOM 4590 N N . ALA A 1 580 ? 30.738 -23.887 -32.514 1.00 85.25 580 ALA A N 1
ATOM 4591 C CA . ALA A 1 580 ? 31.277 -23.034 -31.457 1.00 85.25 580 ALA A CA 1
ATOM 4592 C C . ALA A 1 580 ? 30.180 -22.467 -30.533 1.00 85.25 580 ALA A C 1
ATOM 4594 O O . ALA A 1 580 ? 30.298 -22.559 -29.310 1.00 85.25 580 ALA A O 1
ATOM 4595 N N . VAL A 1 581 ? 29.089 -21.929 -31.092 1.00 84.62 581 VAL A N 1
ATOM 4596 C CA . VAL A 1 581 ? 27.974 -21.334 -30.331 1.00 84.62 581 VAL A CA 1
ATOM 4597 C C . VAL A 1 581 ? 27.238 -22.396 -29.513 1.00 84.62 581 VAL A C 1
ATOM 4599 O O . VAL A 1 581 ? 27.058 -22.233 -28.303 1.00 84.62 581 VAL A O 1
ATOM 4602 N N . TYR A 1 582 ? 26.846 -23.510 -30.139 1.00 87.56 582 TYR A N 1
ATOM 4603 C CA . TYR A 1 582 ? 26.140 -24.587 -29.444 1.00 87.56 582 TYR A CA 1
ATOM 4604 C C . TYR A 1 582 ? 27.039 -25.302 -28.441 1.00 87.56 582 TYR A C 1
ATOM 4606 O O . TYR A 1 582 ? 26.592 -25.592 -27.335 1.00 87.56 582 TYR A O 1
ATOM 4614 N N . GLY A 1 583 ? 28.308 -25.532 -28.782 1.00 82.44 583 GLY A N 1
ATOM 4615 C CA . GLY A 1 583 ? 29.285 -26.114 -27.868 1.00 82.44 583 GLY A CA 1
ATOM 4616 C C . GLY A 1 583 ? 29.463 -25.264 -26.613 1.00 82.44 583 GLY A C 1
ATOM 4617 O O . GLY A 1 583 ? 29.392 -25.788 -25.505 1.00 82.44 583 GLY A O 1
ATOM 4618 N N . ASN A 1 584 ? 29.601 -23.944 -26.760 1.00 80.69 584 ASN A N 1
ATOM 4619 C CA . ASN A 1 584 ? 29.780 -23.039 -25.625 1.00 80.69 584 ASN A CA 1
ATOM 4620 C C . ASN A 1 584 ? 28.558 -23.022 -24.686 1.00 80.69 584 ASN A C 1
ATOM 4622 O O . ASN A 1 584 ? 28.713 -23.125 -23.470 1.00 80.69 584 ASN A O 1
ATOM 4626 N N . ILE A 1 585 ? 27.338 -22.959 -25.233 1.00 79.38 585 ILE A N 1
ATOM 4627 C CA . ILE A 1 585 ? 26.103 -23.001 -24.429 1.00 79.38 585 ILE A CA 1
ATOM 4628 C C . ILE A 1 585 ? 25.910 -24.388 -23.797 1.00 79.38 585 ILE A C 1
ATOM 4630 O O . ILE A 1 585 ? 25.571 -24.489 -22.619 1.00 79.38 585 ILE A O 1
ATOM 4634 N N . GLY A 1 586 ? 26.178 -25.460 -24.545 1.00 78.88 586 GLY A N 1
ATOM 4635 C CA . GLY A 1 586 ? 26.061 -26.838 -24.068 1.00 78.88 586 GLY A CA 1
ATOM 4636 C C . GLY A 1 586 ? 27.024 -27.156 -22.924 1.00 78.88 586 GLY A C 1
ATOM 4637 O O . GLY A 1 586 ? 26.627 -27.785 -21.946 1.00 78.88 586 GLY A O 1
ATOM 4638 N N . MET A 1 587 ? 28.263 -26.657 -22.978 1.00 75.25 587 MET A N 1
ATOM 4639 C CA . MET A 1 587 ? 29.227 -26.821 -21.883 1.00 75.25 587 MET A CA 1
ATOM 4640 C C . MET A 1 587 ? 28.766 -26.147 -20.583 1.00 75.25 587 MET A C 1
ATOM 4642 O O . MET A 1 587 ? 29.078 -26.645 -19.501 1.00 75.25 587 MET A O 1
ATOM 4646 N N . MET A 1 588 ? 27.970 -25.072 -20.652 1.00 72.94 588 MET A N 1
ATOM 4647 C CA . MET A 1 588 ? 27.440 -24.409 -19.454 1.00 72.94 588 MET A CA 1
ATOM 4648 C C . MET A 1 588 ? 26.428 -25.274 -18.682 1.00 72.94 588 MET A C 1
ATOM 4650 O O . MET A 1 588 ? 26.332 -25.130 -17.460 1.00 72.94 588 MET A O 1
ATOM 4654 N N . VAL A 1 589 ? 25.757 -26.235 -19.334 1.00 74.88 589 VAL A N 1
ATOM 4655 C CA . VAL A 1 589 ? 24.853 -27.210 -18.683 1.00 74.88 589 VAL A CA 1
ATOM 4656 C C . VAL A 1 589 ? 25.594 -28.076 -17.654 1.00 74.88 589 VAL A C 1
ATOM 4658 O O . VAL A 1 589 ? 25.026 -28.452 -16.627 1.00 74.88 589 VAL A O 1
ATOM 4661 N N . GLY A 1 590 ? 26.880 -28.354 -17.895 1.00 67.88 590 GLY A N 1
ATOM 4662 C CA . GLY A 1 590 ? 27.737 -29.160 -17.021 1.00 67.88 590 GLY A CA 1
ATOM 4663 C C . GLY A 1 590 ? 28.202 -28.454 -15.743 1.00 67.88 590 GLY A C 1
ATOM 4664 O O . GLY A 1 590 ? 28.880 -29.068 -14.922 1.00 67.88 590 GLY A O 1
ATOM 4665 N N . THR A 1 591 ? 27.843 -27.184 -15.542 1.00 68.62 591 THR A N 1
ATOM 4666 C CA . THR A 1 591 ? 28.292 -26.405 -14.380 1.00 68.62 591 THR A CA 1
ATOM 4667 C C . THR A 1 591 ? 27.645 -26.930 -13.089 1.00 68.62 591 THR A C 1
ATOM 4669 O O . THR A 1 591 ? 26.431 -27.117 -13.074 1.00 68.62 591 THR A O 1
ATOM 4672 N N . PRO A 1 592 ? 28.375 -27.172 -11.983 1.00 62.03 592 PRO A N 1
ATOM 4673 C CA . PRO A 1 592 ? 27.790 -27.676 -10.736 1.00 62.03 592 PRO A CA 1
ATOM 4674 C C . PRO A 1 592 ? 26.746 -26.713 -10.133 1.00 62.03 592 PRO A C 1
ATOM 4676 O O . PRO A 1 592 ? 26.863 -25.495 -10.235 1.00 62.03 592 PRO A O 1
ATOM 4679 N N . ALA A 1 593 ? 25.687 -27.276 -9.531 1.00 61.31 593 ALA A N 1
ATOM 4680 C CA . ALA A 1 593 ? 24.578 -26.512 -8.930 1.00 61.31 593 ALA A CA 1
ATOM 4681 C C . ALA A 1 593 ? 24.797 -26.180 -7.440 1.00 61.31 593 ALA A C 1
ATOM 4683 O O . ALA A 1 593 ? 23.963 -25.498 -6.841 1.00 61.31 593 ALA A O 1
ATOM 4684 N N . ASP A 1 594 ? 25.866 -26.714 -6.840 1.00 56.81 594 ASP A N 1
ATOM 4685 C CA . ASP A 1 594 ? 26.237 -26.579 -5.422 1.00 56.81 594 ASP A CA 1
ATOM 4686 C C . ASP A 1 594 ? 25.099 -26.849 -4.418 1.00 56.81 594 ASP A C 1
ATOM 4688 O O . ASP A 1 594 ? 25.088 -26.319 -3.314 1.00 56.81 594 ASP A O 1
ATOM 4692 N N . GLY A 1 595 ? 24.101 -27.654 -4.801 1.00 55.94 595 GLY A N 1
ATOM 4693 C CA . GLY A 1 595 ? 22.949 -27.975 -3.949 1.00 55.94 595 GLY A CA 1
ATOM 4694 C C . GLY A 1 595 ? 21.982 -26.811 -3.689 1.00 55.94 595 GLY A C 1
ATOM 4695 O O . GLY A 1 595 ? 21.065 -26.958 -2.886 1.00 55.94 595 GLY A O 1
ATOM 4696 N N . THR A 1 596 ? 22.144 -25.670 -4.366 1.00 61.75 596 THR A N 1
ATOM 4697 C CA . THR A 1 596 ? 21.266 -24.500 -4.202 1.00 61.75 596 THR A CA 1
ATOM 4698 C C . THR A 1 596 ? 20.077 -24.559 -5.165 1.00 61.75 596 THR A C 1
ATOM 4700 O O . THR A 1 596 ? 20.230 -24.908 -6.341 1.00 61.75 596 THR A O 1
ATOM 4703 N N . LEU A 1 597 ? 18.882 -24.154 -4.709 1.00 63.75 597 LEU A N 1
ATOM 4704 C CA . LEU A 1 597 ? 17.695 -24.039 -5.573 1.00 63.75 597 LEU A CA 1
ATOM 4705 C C . LEU A 1 597 ? 17.977 -23.107 -6.760 1.00 63.75 597 LEU A C 1
ATOM 4707 O O . LEU A 1 597 ? 17.601 -23.389 -7.896 1.00 63.75 597 LEU A O 1
ATOM 4711 N N . ARG A 1 598 ? 18.713 -22.021 -6.506 1.00 64.75 598 ARG A N 1
ATOM 4712 C CA . ARG A 1 598 ? 19.151 -21.070 -7.527 1.00 64.75 598 ARG A CA 1
ATOM 4713 C C . ARG A 1 598 ? 20.044 -21.719 -8.589 1.00 64.75 598 ARG A C 1
ATOM 4715 O O . ARG A 1 598 ? 19.836 -21.484 -9.779 1.00 64.75 598 ARG A O 1
ATOM 4722 N N . GLY A 1 599 ? 20.995 -22.560 -8.180 1.00 70.81 599 GLY A N 1
ATOM 4723 C CA . GLY A 1 599 ? 21.840 -23.341 -9.084 1.00 70.81 599 GLY A CA 1
ATOM 4724 C C . GLY A 1 599 ? 21.040 -24.355 -9.905 1.00 70.81 599 GLY A C 1
ATOM 4725 O O . GLY A 1 599 ? 21.267 -24.492 -11.107 1.00 70.81 599 GLY A O 1
ATOM 4726 N N . MET A 1 600 ? 20.044 -25.009 -9.299 1.00 71.69 600 MET A N 1
ATOM 4727 C CA . MET A 1 600 ? 19.137 -25.924 -10.006 1.00 71.69 600 MET A CA 1
ATOM 4728 C C . MET A 1 600 ? 18.270 -25.200 -11.044 1.00 71.69 600 MET A C 1
ATOM 4730 O O . MET A 1 600 ? 18.214 -25.626 -12.197 1.00 71.69 600 MET A O 1
ATOM 4734 N N . CYS A 1 601 ? 17.647 -24.077 -10.679 1.00 73.19 601 CYS A N 1
ATOM 4735 C CA . CYS A 1 601 ? 16.865 -23.254 -11.606 1.00 73.19 601 CYS A CA 1
ATOM 4736 C C . CYS A 1 601 ? 17.725 -22.726 -12.762 1.00 73.19 601 CYS A C 1
ATOM 4738 O O . CYS A 1 601 ? 17.285 -22.730 -13.913 1.00 73.19 601 CYS A O 1
ATOM 4740 N N . SER A 1 602 ? 18.969 -22.325 -12.477 1.00 77.75 602 SER A N 1
ATOM 4741 C CA . SER A 1 602 ? 19.940 -21.913 -13.495 1.00 77.75 602 SER A CA 1
ATOM 4742 C C . SER A 1 602 ? 20.218 -23.042 -14.496 1.00 77.75 602 SER A C 1
ATOM 4744 O O . SER A 1 602 ? 20.120 -22.826 -15.703 1.00 77.75 602 SER A O 1
ATOM 4746 N N . LYS A 1 603 ? 20.444 -24.280 -14.033 1.00 80.38 603 LYS A N 1
ATOM 4747 C CA . LYS A 1 603 ? 20.624 -25.447 -14.918 1.00 80.38 603 LYS A CA 1
ATOM 4748 C C . LYS A 1 603 ? 19.425 -25.711 -15.819 1.00 80.38 603 LYS A C 1
ATOM 4750 O O . LYS A 1 603 ? 19.599 -25.882 -17.022 1.00 80.38 603 LYS A O 1
ATOM 4755 N N . VAL A 1 604 ? 18.219 -25.732 -15.250 1.00 82.12 604 VAL A N 1
ATOM 4756 C CA . VAL A 1 604 ? 16.983 -25.959 -16.019 1.00 82.12 604 VAL A CA 1
ATOM 4757 C C . VAL A 1 604 ? 16.822 -24.882 -17.093 1.00 82.12 604 VAL A C 1
ATOM 4759 O O . VAL A 1 604 ? 16.528 -25.190 -18.246 1.00 82.12 604 VAL A O 1
ATOM 4762 N N . THR A 1 605 ? 17.101 -23.628 -16.736 1.00 83.69 605 THR A N 1
ATOM 4763 C CA . THR A 1 605 ? 17.051 -22.495 -17.667 1.00 83.69 605 THR A CA 1
ATOM 4764 C C . THR A 1 605 ? 18.101 -22.623 -18.775 1.00 83.69 605 THR A C 1
ATOM 4766 O O . THR A 1 605 ? 17.784 -22.398 -19.939 1.00 83.69 605 THR A O 1
ATOM 4769 N N . CYS A 1 606 ? 19.326 -23.049 -18.448 1.00 85.75 606 CYS A N 1
ATOM 4770 C CA . CYS A 1 606 ? 20.391 -23.304 -19.422 1.00 85.75 606 CYS A CA 1
ATOM 4771 C C . CYS A 1 606 ? 19.982 -24.370 -20.450 1.00 85.75 606 CYS A C 1
ATOM 4773 O O . CYS A 1 606 ? 20.105 -24.154 -21.654 1.00 85.75 606 CYS A O 1
ATOM 4775 N N . VAL A 1 607 ? 19.428 -25.494 -19.981 1.00 87.00 607 VAL A N 1
ATOM 4776 C CA . VAL A 1 607 ? 18.936 -26.578 -20.846 1.00 87.00 607 VAL A CA 1
ATOM 4777 C C . VAL A 1 607 ? 17.809 -26.082 -21.751 1.00 87.00 607 VAL A C 1
ATOM 4779 O O . VAL A 1 607 ? 17.821 -26.360 -22.948 1.00 87.00 607 VAL A O 1
ATOM 4782 N N . ALA A 1 608 ? 16.868 -25.302 -21.214 1.00 87.06 608 ALA A N 1
ATOM 4783 C CA . ALA A 1 608 ? 15.788 -24.718 -22.004 1.00 87.06 608 ALA A CA 1
ATOM 4784 C C . ALA A 1 608 ? 16.315 -23.762 -23.091 1.00 87.06 608 ALA A C 1
ATOM 4786 O O . ALA A 1 608 ? 15.897 -23.856 -24.244 1.00 87.06 608 ALA A O 1
ATOM 4787 N N . LEU A 1 609 ? 17.273 -22.889 -22.757 1.00 87.94 609 LEU A N 1
ATOM 4788 C CA . LEU A 1 609 ? 17.912 -21.977 -23.714 1.00 87.94 609 LEU A CA 1
ATOM 4789 C C . LEU A 1 609 ? 18.693 -22.725 -24.800 1.00 87.94 609 LEU A C 1
ATOM 4791 O O . LEU A 1 609 ? 18.639 -22.325 -25.966 1.00 87.94 609 LEU A O 1
ATOM 4795 N N . PHE A 1 610 ? 19.378 -23.810 -24.432 1.00 88.81 610 PHE A N 1
ATOM 4796 C CA . PHE A 1 610 ? 20.103 -24.675 -25.359 1.00 88.81 610 PHE A CA 1
ATOM 4797 C C . PHE A 1 610 ? 19.154 -25.386 -26.333 1.00 88.81 610 PHE A C 1
ATOM 4799 O O . PHE A 1 610 ? 19.350 -25.330 -27.545 1.00 88.81 610 PHE A O 1
ATOM 4806 N N . ILE A 1 611 ? 18.078 -25.995 -25.827 1.00 87.75 611 ILE A N 1
ATOM 4807 C CA . ILE A 1 611 ? 17.056 -26.630 -26.670 1.00 87.75 611 ILE A CA 1
ATOM 4808 C C . ILE A 1 611 ? 16.444 -25.598 -27.619 1.00 87.75 611 ILE A C 1
ATOM 4810 O O . ILE A 1 611 ? 16.305 -25.865 -28.813 1.00 87.75 611 ILE A O 1
ATOM 4814 N N . TRP A 1 612 ? 16.131 -24.404 -27.114 1.00 88.94 612 TRP A N 1
ATOM 4815 C CA . TRP A 1 612 ? 15.530 -23.342 -27.912 1.00 88.94 612 TRP A CA 1
ATOM 4816 C C . TRP A 1 612 ? 16.447 -22.893 -29.058 1.00 88.94 612 TRP A C 1
ATOM 4818 O O . TRP A 1 612 ? 16.002 -22.846 -30.205 1.00 88.94 612 TRP A O 1
ATOM 4828 N N . ILE A 1 613 ? 17.733 -22.622 -28.804 1.00 85.44 613 ILE A N 1
ATOM 4829 C CA . ILE A 1 613 ? 18.647 -22.160 -29.864 1.00 85.44 613 ILE A CA 1
ATOM 4830 C C . ILE A 1 613 ? 18.940 -23.256 -30.906 1.00 85.44 613 ILE A C 1
ATOM 4832 O O . ILE A 1 613 ? 19.075 -22.962 -32.095 1.00 85.44 613 ILE A O 1
ATOM 4836 N N . VAL A 1 614 ? 18.966 -24.529 -30.494 1.00 86.81 614 VAL A N 1
ATOM 4837 C CA . VAL A 1 614 ? 19.096 -25.679 -31.406 1.00 86.81 614 VAL A CA 1
ATOM 4838 C C . VAL A 1 614 ? 17.848 -25.831 -32.280 1.00 86.81 614 VAL A C 1
ATOM 4840 O O . VAL A 1 614 ? 17.962 -26.060 -33.484 1.00 86.81 614 VAL A O 1
ATOM 4843 N N . GLN A 1 615 ? 16.651 -25.650 -31.712 1.00 85.94 615 GLN A N 1
ATOM 4844 C CA . GLN A 1 615 ? 15.399 -25.646 -32.476 1.00 85.94 615 GLN A CA 1
ATOM 4845 C C . GLN A 1 615 ? 15.364 -24.510 -33.505 1.00 85.94 615 GLN A C 1
ATOM 4847 O O . GLN A 1 615 ? 14.973 -24.739 -34.648 1.00 85.94 615 GLN A O 1
ATOM 4852 N N . GLN A 1 616 ? 15.821 -23.308 -33.142 1.00 84.12 616 GLN A N 1
ATOM 4853 C CA . GLN A 1 616 ? 15.927 -22.186 -34.083 1.00 84.12 616 GLN A CA 1
ATOM 4854 C C . GLN A 1 616 ? 16.936 -22.472 -35.203 1.00 84.12 616 GLN A C 1
ATOM 4856 O O . GLN A 1 616 ? 16.630 -22.241 -36.371 1.00 84.12 616 GLN A O 1
ATOM 4861 N N . GLY A 1 617 ? 18.091 -23.063 -34.877 1.00 84.25 617 GLY A N 1
ATOM 4862 C CA . GLY A 1 617 ? 19.068 -23.517 -35.871 1.00 84.25 617 GLY A CA 1
ATOM 4863 C C . GLY A 1 617 ? 18.489 -24.529 -36.860 1.00 84.25 617 GLY A C 1
ATOM 4864 O O . GLY A 1 617 ? 18.674 -24.392 -38.071 1.00 84.25 617 GLY A O 1
ATOM 4865 N N . ARG A 1 618 ? 17.717 -25.502 -36.359 1.00 84.25 618 ARG A N 1
ATOM 4866 C CA . ARG A 1 618 ? 17.018 -26.494 -37.186 1.00 84.25 618 ARG A CA 1
ATOM 4867 C C . ARG A 1 618 ? 15.968 -25.848 -38.092 1.00 84.25 618 ARG A C 1
ATOM 4869 O O . ARG A 1 618 ? 15.907 -26.190 -39.270 1.00 84.25 618 ARG A O 1
ATOM 4876 N N . ASN A 1 619 ? 15.184 -24.904 -37.571 1.00 82.00 619 ASN A N 1
ATOM 4877 C CA . ASN A 1 619 ? 14.170 -24.179 -38.344 1.00 82.00 619 ASN A CA 1
ATOM 4878 C C . ASN A 1 619 ? 14.792 -23.311 -39.449 1.00 82.00 619 ASN A C 1
ATOM 4880 O O . ASN A 1 619 ? 14.226 -23.202 -40.532 1.00 82.00 619 ASN A O 1
ATOM 4884 N N . ALA A 1 620 ? 15.981 -22.756 -39.211 1.00 79.06 620 ALA A N 1
ATOM 4885 C CA . ALA A 1 620 ? 16.757 -22.011 -40.202 1.00 79.06 620 ALA A CA 1
ATOM 4886 C C . ALA A 1 620 ? 17.536 -22.915 -41.186 1.00 79.06 620 ALA A C 1
ATOM 4888 O O . ALA A 1 620 ? 18.351 -22.424 -41.970 1.00 79.06 620 ALA A O 1
ATOM 4889 N N . GLY A 1 621 ? 17.349 -24.242 -41.139 1.00 81.50 621 GLY A N 1
ATOM 4890 C CA . GLY A 1 621 ? 18.072 -25.194 -41.989 1.00 81.50 621 GLY A CA 1
ATOM 4891 C C . GLY A 1 621 ? 19.591 -25.146 -41.798 1.00 81.50 621 GLY A C 1
ATOM 4892 O O . GLY A 1 621 ? 20.334 -25.361 -42.754 1.00 81.50 621 GLY A O 1
ATOM 4893 N N . TRP A 1 622 ? 20.049 -24.800 -40.591 1.00 82.88 622 TRP A N 1
ATOM 4894 C CA . TRP A 1 622 ? 21.454 -24.581 -40.221 1.00 82.88 622 TRP A CA 1
ATOM 4895 C C . TRP A 1 622 ? 22.172 -23.457 -40.984 1.00 82.88 622 TRP A C 1
ATOM 4897 O O . TRP A 1 622 ? 23.376 -23.273 -40.811 1.00 82.88 622 TRP A O 1
ATOM 4907 N N . LYS A 1 623 ? 21.445 -22.650 -41.767 1.00 84.19 623 LYS A N 1
ATOM 4908 C CA . LYS A 1 623 ? 21.948 -21.435 -42.426 1.00 84.19 623 LYS A CA 1
ATOM 4909 C C . LYS A 1 623 ? 21.759 -20.233 -41.501 1.00 84.19 623 LYS A C 1
ATOM 4911 O O . LYS A 1 623 ? 20.902 -19.383 -41.711 1.00 84.19 623 LYS A O 1
ATOM 4916 N N . THR A 1 624 ? 22.539 -20.212 -40.432 1.00 83.81 624 THR A N 1
ATOM 4917 C CA . THR A 1 624 ? 22.386 -19.294 -39.290 1.00 83.81 624 THR A CA 1
ATOM 4918 C C . THR A 1 624 ? 23.222 -18.020 -39.404 1.00 83.81 624 THR A C 1
ATOM 4920 O O . THR A 1 624 ? 23.188 -17.189 -38.500 1.00 83.81 624 THR A O 1
ATOM 4923 N N . ILE A 1 625 ? 23.983 -17.865 -40.490 1.00 85.06 625 ILE A N 1
ATOM 4924 C CA . ILE A 1 625 ? 24.868 -16.721 -40.712 1.00 85.06 625 ILE A CA 1
ATOM 4925 C C . ILE A 1 625 ? 24.477 -16.005 -41.992 1.00 85.06 625 ILE A C 1
ATOM 4927 O O . ILE A 1 625 ? 24.286 -16.633 -43.035 1.00 85.06 625 ILE A O 1
ATOM 4931 N N . ALA A 1 626 ? 24.429 -14.681 -41.905 1.00 81.19 626 ALA A N 1
ATOM 4932 C CA . ALA A 1 626 ? 24.366 -13.788 -43.048 1.00 81.19 626 ALA A CA 1
ATOM 4933 C C . ALA A 1 626 ? 25.558 -12.821 -43.017 1.00 81.19 626 ALA A C 1
ATOM 4935 O O . ALA A 1 626 ? 26.040 -12.438 -41.950 1.00 81.19 626 ALA A O 1
ATOM 4936 N N . LEU A 1 627 ? 26.036 -12.435 -44.199 1.00 75.81 627 LEU A N 1
ATOM 4937 C CA . LEU A 1 627 ? 27.003 -11.354 -44.367 1.00 75.81 627 LEU A CA 1
ATOM 4938 C C . LEU A 1 627 ? 26.243 -10.145 -44.911 1.00 75.81 627 LEU A C 1
ATOM 4940 O O . LEU A 1 627 ? 25.684 -10.225 -46.003 1.00 75.81 627 LEU A O 1
ATOM 4944 N N . HIS A 1 628 ? 26.212 -9.050 -44.156 1.00 70.75 628 HIS A N 1
ATOM 4945 C CA . HIS A 1 628 ? 25.595 -7.791 -44.582 1.00 70.75 628 HIS A CA 1
ATOM 4946 C C . HIS A 1 628 ? 26.606 -6.663 -44.393 1.00 70.75 628 HIS A C 1
ATOM 4948 O O . HIS A 1 628 ? 27.059 -6.452 -43.273 1.00 70.75 628 HIS A O 1
ATOM 4954 N N . ASP A 1 629 ? 27.005 -5.984 -45.472 1.00 65.56 629 ASP A N 1
ATOM 4955 C CA . ASP A 1 629 ? 28.044 -4.933 -45.466 1.00 65.56 629 ASP A CA 1
ATOM 4956 C C . ASP A 1 629 ? 29.328 -5.333 -44.718 1.00 65.56 629 ASP A C 1
ATOM 4958 O O . ASP A 1 629 ? 29.957 -4.553 -43.998 1.00 65.56 629 ASP A O 1
ATOM 4962 N N . ASP A 1 630 ? 29.701 -6.609 -44.876 1.00 63.66 630 ASP A N 1
ATOM 4963 C CA . ASP A 1 630 ? 30.829 -7.245 -44.194 1.00 63.66 630 ASP A CA 1
ATOM 4964 C C . ASP A 1 630 ? 30.751 -7.229 -42.654 1.00 63.66 630 ASP A C 1
ATOM 4966 O O . ASP A 1 630 ? 31.758 -7.394 -41.960 1.00 63.66 630 ASP A O 1
ATOM 4970 N N . LEU A 1 631 ? 29.550 -7.051 -42.105 1.00 71.31 631 LEU A N 1
ATOM 4971 C CA . LEU A 1 631 ? 29.225 -7.362 -40.725 1.00 71.31 631 LEU A CA 1
ATOM 4972 C C . LEU A 1 631 ? 28.825 -8.838 -40.624 1.00 71.31 631 LEU A C 1
ATOM 4974 O O . LEU A 1 631 ? 28.053 -9.362 -41.432 1.00 71.31 631 LEU A O 1
ATOM 4978 N N . PHE A 1 632 ? 29.350 -9.505 -39.602 1.00 77.56 632 PHE A N 1
ATOM 4979 C CA . PHE A 1 632 ? 28.950 -10.854 -39.232 1.00 77.56 632 PHE A CA 1
ATOM 4980 C C . PHE A 1 632 ? 27.581 -10.811 -38.544 1.00 77.56 632 PHE A C 1
ATOM 4982 O O . PHE A 1 632 ? 27.432 -10.157 -37.514 1.00 77.56 632 PHE A O 1
ATOM 4989 N N . VAL A 1 633 ? 26.582 -11.500 -39.096 1.00 84.19 633 VAL A N 1
ATOM 4990 C CA . VAL A 1 633 ? 25.224 -11.544 -38.537 1.00 84.19 633 VAL A CA 1
ATOM 4991 C C . VAL A 1 633 ? 24.845 -12.979 -38.207 1.00 84.19 633 VAL A C 1
ATOM 4993 O O . VAL A 1 633 ? 24.919 -13.852 -39.070 1.00 84.19 633 VAL A O 1
ATOM 4996 N N . PHE A 1 634 ? 24.384 -13.209 -36.975 1.00 84.12 634 PHE A N 1
ATOM 4997 C CA . PHE A 1 634 ? 23.858 -14.500 -36.534 1.00 84.12 634 PHE A CA 1
ATOM 4998 C C . PHE A 1 634 ? 22.329 -14.433 -36.441 1.00 84.12 634 PHE A C 1
ATOM 5000 O O . PHE A 1 634 ? 21.779 -13.735 -35.594 1.00 84.12 634 PHE A O 1
ATOM 5007 N N . THR A 1 635 ? 21.631 -15.143 -37.324 1.00 83.19 635 THR A N 1
ATOM 5008 C CA . THR A 1 635 ? 20.179 -15.007 -37.538 1.00 83.19 635 THR A CA 1
ATOM 5009 C C . THR A 1 635 ? 19.331 -15.962 -36.697 1.00 83.19 635 THR A C 1
ATOM 5011 O O . THR A 1 635 ? 18.109 -15.852 -36.692 1.00 83.19 635 THR A O 1
ATOM 5014 N N . ALA A 1 636 ? 19.951 -16.891 -35.964 1.00 80.38 636 ALA A N 1
ATOM 5015 C CA . ALA A 1 636 ? 19.244 -17.935 -35.214 1.00 80.38 636 ALA A CA 1
ATOM 5016 C C . ALA A 1 636 ? 18.802 -17.523 -33.793 1.00 80.38 636 ALA A C 1
ATOM 5018 O O . ALA A 1 636 ? 18.394 -18.376 -33.003 1.00 80.38 636 ALA A O 1
ATOM 5019 N N . VAL A 1 637 ? 18.881 -16.233 -33.448 1.00 84.50 637 VAL A N 1
ATOM 5020 C CA . VAL A 1 637 ? 18.482 -15.687 -32.140 1.00 84.50 637 VAL A CA 1
ATOM 5021 C C . VAL A 1 637 ? 17.294 -14.735 -32.264 1.00 84.50 637 VAL A C 1
ATOM 5023 O O . VAL A 1 637 ? 17.178 -13.970 -33.214 1.00 84.50 637 VAL A O 1
ATOM 5026 N N . SER A 1 638 ? 16.407 -14.776 -31.267 1.00 85.75 638 SER A N 1
ATOM 5027 C CA . SER A 1 638 ? 15.246 -13.883 -31.150 1.00 85.75 638 SER A CA 1
ATOM 5028 C C . SER A 1 638 ? 15.407 -12.925 -29.969 1.00 85.75 638 SER A C 1
ATOM 5030 O O . SER A 1 638 ? 16.135 -13.224 -29.023 1.00 85.75 638 SER A O 1
ATOM 5032 N N . LYS A 1 639 ? 14.668 -11.807 -29.961 1.00 85.31 639 LYS A N 1
ATOM 5033 C CA . LYS A 1 639 ? 14.650 -10.856 -28.828 1.00 85.31 639 LYS A CA 1
ATOM 5034 C C . LYS A 1 639 ? 14.316 -11.538 -27.498 1.00 85.31 639 LYS A C 1
ATOM 5036 O O . LYS A 1 639 ? 14.945 -11.261 -26.481 1.00 85.31 639 LYS A O 1
ATOM 5041 N N . SER A 1 640 ? 13.354 -12.461 -27.519 1.00 85.69 640 SER A N 1
ATOM 5042 C CA . SER A 1 640 ? 12.941 -13.225 -26.341 1.00 85.69 640 SER A CA 1
ATOM 5043 C C . SER A 1 640 ? 14.049 -14.154 -25.846 1.00 85.69 640 SER A C 1
ATOM 5045 O O . SER A 1 640 ? 14.269 -14.244 -24.641 1.00 85.69 640 SER A O 1
ATOM 5047 N N . TRP A 1 641 ? 14.779 -14.796 -26.765 1.00 89.50 641 TRP A N 1
ATOM 5048 C CA . TRP A 1 641 ? 15.926 -15.628 -26.408 1.00 89.50 641 TRP A CA 1
ATOM 5049 C C . TRP A 1 641 ? 17.062 -14.784 -25.818 1.00 89.50 641 TRP A C 1
ATOM 5051 O O . TRP A 1 641 ? 17.592 -15.141 -24.773 1.00 89.50 641 TRP A O 1
ATOM 5061 N N . ILE A 1 642 ? 17.377 -13.631 -26.422 1.00 88.50 642 ILE A N 1
ATOM 5062 C CA . ILE A 1 642 ? 18.426 -12.710 -25.948 1.00 88.50 642 ILE A CA 1
ATOM 5063 C C . ILE A 1 642 ? 18.125 -12.228 -24.526 1.00 88.50 642 ILE A C 1
ATOM 5065 O O . ILE A 1 642 ? 18.992 -12.267 -23.658 1.00 88.50 642 ILE A O 1
ATOM 5069 N N . PHE A 1 643 ? 16.883 -11.826 -24.254 1.00 84.44 643 PHE A N 1
ATOM 5070 C CA . PHE A 1 643 ? 16.496 -11.358 -22.925 1.00 84.44 643 PHE A CA 1
ATOM 5071 C C . PHE A 1 643 ? 16.523 -12.483 -21.879 1.00 84.44 643 PHE A C 1
ATOM 5073 O O . PHE A 1 643 ? 17.021 -12.293 -20.769 1.00 84.44 643 PHE A O 1
ATOM 5080 N N . ALA A 1 644 ? 16.046 -13.679 -22.239 1.00 84.88 644 ALA A N 1
ATOM 5081 C CA . ALA A 1 644 ? 16.109 -14.847 -21.366 1.00 84.88 644 ALA A CA 1
ATOM 5082 C C . ALA A 1 644 ? 17.561 -15.277 -21.086 1.00 84.88 644 ALA A C 1
ATOM 5084 O O . ALA A 1 644 ? 17.899 -15.593 -19.945 1.00 84.88 644 ALA A O 1
ATOM 5085 N N . HIS A 1 645 ? 18.431 -15.224 -22.098 1.00 87.19 645 HIS A N 1
ATOM 5086 C CA . HIS A 1 645 ? 19.865 -15.467 -21.970 1.00 87.19 645 HIS A CA 1
ATOM 5087 C C . HIS A 1 645 ? 20.540 -14.442 -21.049 1.00 87.19 645 HIS A C 1
ATOM 5089 O O . HIS A 1 645 ? 21.298 -14.835 -20.163 1.00 87.19 645 HIS A O 1
ATOM 5095 N N . ALA A 1 646 ? 20.212 -13.153 -21.180 1.00 84.56 646 ALA A N 1
ATOM 5096 C CA . ALA A 1 646 ? 20.760 -12.098 -20.329 1.00 84.56 646 ALA A CA 1
ATOM 5097 C C . ALA A 1 646 ? 20.386 -12.290 -18.848 1.00 84.56 646 ALA A C 1
ATOM 5099 O O . ALA A 1 646 ? 21.246 -12.208 -17.967 1.00 84.56 646 ALA A O 1
ATOM 5100 N N . ILE A 1 647 ? 19.121 -12.626 -18.561 1.00 79.31 647 ILE A N 1
ATOM 5101 C CA . ILE A 1 647 ? 18.667 -12.943 -17.196 1.00 79.31 647 ILE A CA 1
ATOM 5102 C C . ILE A 1 647 ? 19.376 -14.194 -16.669 1.00 79.31 647 ILE A C 1
ATOM 5104 O O . ILE A 1 647 ? 19.879 -14.190 -15.544 1.00 79.31 647 ILE A O 1
ATOM 5108 N N . TYR A 1 648 ? 19.439 -15.255 -17.477 1.00 84.62 648 TYR A N 1
ATOM 5109 C CA . TYR A 1 648 ? 20.130 -16.492 -17.120 1.00 84.62 648 TYR A CA 1
ATOM 5110 C C . TYR A 1 648 ? 21.593 -16.229 -16.754 1.00 84.62 648 TYR A C 1
ATOM 5112 O O . TYR A 1 648 ? 22.031 -16.627 -15.674 1.00 84.62 648 TYR A O 1
ATOM 5120 N N . ARG A 1 649 ? 22.342 -15.512 -17.599 1.00 80.62 649 ARG A N 1
ATOM 5121 C CA . ARG A 1 649 ? 23.766 -15.241 -17.376 1.00 80.62 649 ARG A CA 1
ATOM 5122 C C . ARG A 1 649 ? 23.989 -14.325 -16.172 1.00 80.62 649 ARG A C 1
ATOM 5124 O O . ARG A 1 649 ? 24.931 -14.554 -15.421 1.00 80.62 649 ARG A O 1
ATOM 5131 N N . PHE A 1 650 ? 23.099 -13.363 -15.913 1.00 76.12 650 PHE A N 1
ATOM 5132 C CA . PHE A 1 650 ? 23.126 -12.556 -14.685 1.00 76.12 650 PHE A CA 1
ATOM 5133 C C . PHE A 1 650 ? 22.962 -13.418 -13.419 1.00 76.12 650 PHE A C 1
ATOM 5135 O O . PHE A 1 650 ? 23.707 -13.270 -12.447 1.00 76.12 650 PHE A O 1
ATOM 5142 N N . VAL A 1 651 ? 22.018 -14.365 -13.431 1.00 73.19 651 VAL A N 1
ATOM 5143 C CA . VAL A 1 651 ? 21.811 -15.312 -12.322 1.00 73.19 651 VAL A CA 1
ATOM 5144 C C . VAL A 1 651 ? 22.995 -16.270 -12.178 1.00 73.19 651 VAL A C 1
ATOM 5146 O O . VAL A 1 651 ? 23.433 -16.527 -11.061 1.00 73.19 651 VAL A O 1
ATOM 5149 N N . LEU A 1 652 ? 23.543 -16.759 -13.290 1.00 74.69 652 LEU A N 1
ATOM 5150 C CA . LEU A 1 652 ? 24.695 -17.657 -13.331 1.00 74.69 652 LEU A CA 1
ATOM 5151 C C . LEU A 1 652 ? 25.946 -17.010 -12.714 1.00 74.69 652 LEU A C 1
ATOM 5153 O O . LEU A 1 652 ? 26.564 -17.587 -11.826 1.00 74.69 652 LEU A O 1
ATOM 5157 N N . LEU A 1 653 ? 26.268 -15.776 -13.119 1.00 70.44 653 LEU A N 1
ATOM 5158 C CA . LEU A 1 653 ? 27.447 -15.014 -12.672 1.00 70.44 653 LEU A CA 1
ATOM 5159 C C . LEU A 1 653 ? 27.387 -14.559 -11.206 1.00 70.44 653 LEU A C 1
ATOM 5161 O O . LEU A 1 653 ? 28.318 -13.934 -10.695 1.00 70.44 653 LEU A O 1
ATOM 5165 N N . THR A 1 654 ? 26.283 -14.855 -10.527 1.00 64.50 654 THR A N 1
ATOM 5166 C CA . THR A 1 654 ? 26.064 -14.540 -9.116 1.00 64.50 654 THR A CA 1
ATOM 5167 C C . THR A 1 654 ? 25.900 -15.800 -8.256 1.00 64.50 654 THR A C 1
ATOM 5169 O O . THR A 1 654 ? 25.543 -15.675 -7.083 1.00 64.50 654 THR A O 1
ATOM 5172 N N . LEU A 1 655 ? 26.154 -16.997 -8.808 1.00 64.44 655 LEU A N 1
ATOM 5173 C CA . LEU A 1 655 ? 26.217 -18.256 -8.058 1.00 64.44 655 LEU A CA 1
ATOM 5174 C C . LEU A 1 655 ? 27.590 -18.457 -7.381 1.00 64.44 655 LEU A C 1
ATOM 5176 O O . LEU A 1 655 ? 28.607 -18.091 -7.975 1.00 64.44 655 LEU A O 1
ATOM 5180 N N . PRO A 1 656 ? 27.639 -19.095 -6.192 1.00 54.34 656 PRO A N 1
ATOM 5181 C CA . PRO A 1 656 ? 28.887 -19.371 -5.468 1.00 54.34 656 PRO A CA 1
ATOM 5182 C C . PRO A 1 656 ? 29.922 -20.195 -6.259 1.00 54.34 656 PRO A C 1
ATOM 5184 O O . PRO A 1 656 ? 31.114 -19.901 -6.173 1.00 54.34 656 PRO A O 1
ATOM 5187 N N . CYS A 1 657 ? 29.491 -21.154 -7.095 1.00 52.34 657 CYS A N 1
ATOM 5188 C CA . CYS A 1 657 ? 30.378 -21.941 -7.970 1.00 52.34 657 CYS A CA 1
ATOM 5189 C C . CYS A 1 657 ? 31.195 -21.093 -8.955 1.00 52.34 657 CYS A C 1
ATOM 5191 O O . CYS A 1 657 ? 32.282 -21.506 -9.358 1.00 52.34 657 CYS A O 1
ATOM 5193 N N . PHE A 1 658 ? 30.717 -19.900 -9.324 1.00 55.50 658 PHE A N 1
ATOM 5194 C CA . PHE A 1 658 ? 31.441 -18.935 -10.161 1.00 55.50 658 PHE A CA 1
ATOM 5195 C C . PHE A 1 658 ? 32.260 -17.950 -9.313 1.00 55.50 658 PHE A C 1
ATOM 5197 O O . PHE A 1 658 ? 32.316 -16.758 -9.622 1.00 55.50 658 PHE A O 1
ATOM 5204 N N . GLY A 1 659 ? 32.894 -18.455 -8.246 1.00 49.06 659 GLY A N 1
ATOM 5205 C CA . GLY A 1 659 ? 33.643 -17.738 -7.200 1.00 49.06 659 GLY A CA 1
ATOM 5206 C C . GLY A 1 659 ? 34.865 -16.901 -7.629 1.00 49.06 659 GLY A C 1
ATOM 5207 O O . GLY A 1 659 ? 35.794 -16.743 -6.847 1.00 49.06 659 GLY A O 1
ATOM 5208 N N . SER A 1 660 ? 34.884 -16.370 -8.852 1.00 51.19 660 SER A N 1
ATOM 5209 C CA . SER A 1 660 ? 35.897 -15.464 -9.426 1.00 51.19 660 SER A CA 1
ATOM 5210 C C . SER A 1 660 ? 35.286 -14.499 -10.468 1.00 51.19 660 SER A C 1
ATOM 5212 O O . SER A 1 660 ? 35.860 -14.197 -11.517 1.00 51.19 660 SER A O 1
ATOM 5214 N N . GLY A 1 661 ? 34.038 -14.078 -10.236 1.00 57.69 661 GLY A N 1
ATOM 5215 C CA . GLY A 1 661 ? 33.204 -13.403 -11.233 1.00 57.69 661 GLY A CA 1
ATOM 5216 C C . GLY A 1 661 ? 33.219 -11.873 -11.230 1.00 57.69 661 GLY A C 1
ATOM 5217 O O . GLY A 1 661 ? 32.484 -11.300 -12.035 1.00 57.69 661 GLY A O 1
ATOM 5218 N N . ARG A 1 662 ? 33.991 -11.179 -10.375 1.00 68.94 662 ARG A N 1
ATOM 5219 C CA . ARG A 1 662 ? 33.868 -9.707 -10.214 1.00 68.94 662 ARG A CA 1
ATOM 5220 C C . ARG A 1 662 ? 34.177 -8.946 -11.504 1.00 68.94 662 ARG A C 1
ATOM 5222 O O . ARG A 1 662 ? 33.535 -7.938 -11.797 1.00 68.94 662 ARG A O 1
ATOM 5229 N N . ARG A 1 663 ? 35.088 -9.483 -12.321 1.00 78.44 663 ARG A N 1
ATOM 5230 C CA . ARG A 1 663 ? 35.441 -8.968 -13.658 1.00 78.44 663 ARG A CA 1
ATOM 5231 C C . ARG A 1 663 ? 34.382 -9.229 -14.736 1.00 78.44 663 ARG A C 1
ATOM 5233 O O . ARG A 1 663 ? 34.348 -8.532 -15.740 1.00 78.44 663 ARG A O 1
ATOM 5240 N N . HIS A 1 664 ? 33.502 -10.209 -14.528 1.00 78.62 664 HIS A N 1
ATOM 5241 C CA . HIS A 1 664 ? 32.529 -10.669 -15.523 1.00 78.62 664 HIS A CA 1
ATOM 5242 C C . HIS A 1 664 ? 31.086 -10.220 -15.217 1.00 78.62 664 HIS A C 1
ATOM 5244 O O . HIS A 1 664 ? 30.203 -10.440 -16.041 1.00 78.62 664 HIS A O 1
ATOM 5250 N N . ARG A 1 665 ? 30.806 -9.570 -14.073 1.00 76.94 665 ARG A N 1
ATOM 5251 C CA . ARG A 1 665 ? 29.426 -9.228 -13.650 1.00 76.94 665 ARG A CA 1
ATOM 5252 C C . ARG A 1 665 ? 28.700 -8.237 -14.569 1.00 76.94 665 ARG A C 1
ATOM 5254 O O . ARG A 1 665 ? 27.474 -8.238 -14.595 1.00 76.94 665 ARG A O 1
ATOM 5261 N N . LEU A 1 666 ? 29.432 -7.424 -15.333 1.00 82.44 666 LEU A N 1
ATOM 5262 C CA . LEU A 1 666 ? 28.873 -6.447 -16.282 1.00 82.44 666 LEU A CA 1
ATOM 5263 C C . LEU A 1 666 ? 28.814 -6.955 -17.735 1.00 82.44 666 LEU A C 1
ATOM 5265 O O . LEU A 1 666 ? 28.457 -6.205 -18.640 1.00 82.44 666 LEU A O 1
ATOM 5269 N N . LEU A 1 667 ? 29.133 -8.228 -17.977 1.00 85.31 667 LEU A N 1
ATOM 5270 C CA . LEU A 1 667 ? 29.288 -8.799 -19.318 1.00 85.31 667 LEU A CA 1
ATOM 5271 C C . LEU A 1 667 ? 28.036 -8.658 -20.203 1.00 85.31 667 LEU A C 1
ATOM 5273 O O . LEU A 1 667 ? 28.142 -8.316 -21.380 1.00 85.31 667 LEU A O 1
ATOM 5277 N N . GLU A 1 668 ? 26.846 -8.859 -19.633 1.00 87.38 668 GLU A N 1
ATOM 5278 C CA . GLU A 1 668 ? 25.580 -8.688 -20.363 1.00 87.38 668 GLU A CA 1
ATOM 5279 C C . GLU A 1 668 ? 25.253 -7.221 -20.640 1.00 87.38 668 GLU A C 1
ATOM 5281 O O . GLU A 1 668 ? 24.765 -6.890 -21.719 1.00 87.38 668 GLU A O 1
ATOM 5286 N N . LEU A 1 669 ? 25.583 -6.321 -19.709 1.00 86.81 669 LEU A N 1
ATOM 5287 C CA . LEU A 1 669 ? 25.402 -4.886 -19.919 1.00 86.81 669 LEU A CA 1
ATOM 5288 C C . LEU A 1 669 ? 26.231 -4.414 -21.120 1.00 86.81 669 LEU A C 1
ATOM 5290 O O . LEU A 1 669 ? 25.711 -3.708 -21.986 1.00 86.81 669 LEU A O 1
ATOM 5294 N N . TYR A 1 670 ? 27.491 -4.848 -21.211 1.00 92.00 670 TYR A N 1
ATOM 5295 C CA . TYR A 1 670 ? 28.354 -4.543 -22.352 1.00 92.00 670 TYR A CA 1
ATOM 5296 C C . TYR A 1 670 ? 27.830 -5.149 -23.658 1.00 92.00 670 TYR A C 1
ATOM 5298 O O . TYR A 1 670 ? 27.758 -4.444 -24.663 1.00 92.00 670 TYR A O 1
ATOM 5306 N N . SER A 1 671 ? 27.403 -6.414 -23.642 1.00 92.31 671 SER A N 1
ATOM 5307 C CA . SER A 1 671 ? 26.904 -7.108 -24.838 1.00 92.31 671 SER A CA 1
ATOM 5308 C C . SER A 1 671 ? 25.632 -6.460 -25.391 1.00 92.31 671 SER A C 1
ATOM 5310 O O . SER A 1 671 ? 25.543 -6.201 -26.591 1.00 92.31 671 SER A O 1
ATOM 5312 N N . LEU A 1 672 ? 24.674 -6.093 -24.533 1.00 92.06 672 LEU A N 1
ATOM 5313 C CA . LEU A 1 672 ? 23.446 -5.401 -24.947 1.00 92.06 672 LEU A CA 1
ATOM 5314 C C . LEU A 1 672 ? 23.713 -3.967 -25.429 1.00 92.06 672 LEU A C 1
ATOM 5316 O O . LEU A 1 672 ? 23.134 -3.543 -26.430 1.00 92.06 672 LEU A O 1
ATOM 5320 N N . THR A 1 673 ? 24.617 -3.239 -24.765 1.00 91.88 673 THR A N 1
ATOM 5321 C CA . THR A 1 673 ? 25.005 -1.877 -25.174 1.00 91.88 673 THR A CA 1
ATOM 5322 C C . THR A 1 673 ? 25.655 -1.891 -26.555 1.00 91.88 673 THR A C 1
ATOM 5324 O O . THR A 1 673 ? 25.303 -1.091 -27.421 1.00 91.88 673 THR A O 1
ATOM 5327 N N . LEU A 1 674 ? 26.560 -2.842 -26.795 1.00 92.75 674 LEU A N 1
ATOM 5328 C CA . LEU A 1 674 ? 27.241 -2.972 -28.077 1.00 92.75 674 LEU A CA 1
ATOM 5329 C C . LEU A 1 674 ? 26.301 -3.481 -29.180 1.00 92.75 674 LEU A C 1
ATOM 5331 O O . LEU A 1 674 ? 26.396 -3.032 -30.319 1.00 92.75 674 LEU A O 1
ATOM 5335 N N . THR A 1 675 ? 25.338 -4.344 -28.836 1.00 92.81 675 THR A N 1
ATOM 5336 C CA . THR A 1 675 ? 24.264 -4.769 -29.752 1.00 92.81 675 THR A CA 1
ATOM 5337 C C . THR A 1 675 ? 23.447 -3.571 -30.227 1.00 92.81 675 THR A C 1
ATOM 5339 O O . THR A 1 675 ? 23.194 -3.428 -31.422 1.00 92.81 675 THR A O 1
ATOM 5342 N N . PHE A 1 676 ? 23.070 -2.681 -29.304 1.00 91.50 676 PHE A N 1
ATOM 5343 C CA . PHE A 1 676 ? 22.351 -1.452 -29.630 1.00 91.50 676 PHE A CA 1
ATOM 5344 C C . PHE A 1 676 ? 23.187 -0.513 -30.513 1.00 91.50 676 PHE A C 1
ATOM 5346 O O . PHE A 1 676 ? 22.680 -0.006 -31.513 1.00 91.50 676 PHE A O 1
ATOM 5353 N N . ALA A 1 677 ? 24.471 -0.324 -30.192 1.00 89.75 677 ALA A N 1
ATOM 5354 C CA . ALA A 1 677 ? 25.375 0.515 -30.979 1.00 89.75 677 ALA A CA 1
ATOM 5355 C C . ALA A 1 677 ? 25.539 0.006 -32.426 1.00 89.75 677 ALA A C 1
ATOM 5357 O O . ALA A 1 677 ? 25.367 0.776 -33.375 1.00 89.75 677 ALA A O 1
ATOM 5358 N N . LEU A 1 678 ? 25.785 -1.300 -32.594 1.00 89.31 678 LEU A N 1
ATOM 5359 C CA . LEU A 1 678 ? 25.895 -1.951 -33.905 1.00 89.31 678 LEU A CA 1
ATOM 5360 C C . LEU A 1 678 ? 24.581 -1.884 -34.693 1.00 89.31 678 LEU A C 1
ATOM 5362 O O . LEU A 1 678 ? 24.602 -1.556 -35.875 1.00 89.31 678 LEU A O 1
ATOM 5366 N N . SER A 1 679 ? 23.438 -2.128 -34.046 1.00 90.12 679 SER A N 1
ATOM 5367 C CA . SER A 1 679 ? 22.118 -2.026 -34.688 1.00 90.12 679 SER A CA 1
ATOM 5368 C C . SER A 1 679 ? 21.849 -0.611 -35.204 1.00 90.12 679 SER A C 1
ATOM 5370 O O . SER A 1 679 ? 21.405 -0.446 -36.339 1.00 90.12 679 SER A O 1
ATOM 5372 N N . SER A 1 680 ? 22.199 0.405 -34.410 1.00 86.56 680 SER A N 1
ATOM 5373 C CA . SER A 1 680 ? 22.049 1.815 -34.779 1.00 86.56 680 SER A CA 1
ATOM 5374 C C . SER A 1 680 ? 22.961 2.218 -35.945 1.00 86.56 680 SER A C 1
ATOM 5376 O O . SER A 1 680 ? 22.522 2.902 -36.864 1.00 86.56 680 SER A O 1
ATOM 5378 N N . THR A 1 681 ? 24.219 1.763 -35.950 1.00 86.50 681 THR A N 1
ATOM 5379 C CA . THR A 1 681 ? 25.199 2.168 -36.976 1.00 86.50 681 THR A CA 1
ATOM 5380 C C . THR A 1 681 ? 25.057 1.387 -38.284 1.00 86.50 681 THR A C 1
ATOM 5382 O O . THR A 1 681 ? 25.275 1.946 -39.354 1.00 86.50 681 THR A O 1
ATOM 5385 N N . SER A 1 682 ? 24.665 0.113 -38.224 1.00 82.56 682 SER A N 1
ATOM 5386 C CA . SER A 1 682 ? 24.490 -0.743 -39.407 1.00 82.56 682 SER A CA 1
ATOM 5387 C C . SER A 1 682 ? 23.055 -0.769 -39.947 1.00 82.56 682 SER A C 1
ATOM 5389 O O . SER A 1 682 ? 22.812 -1.421 -40.956 1.00 82.56 682 SER A O 1
ATOM 5391 N N . ASN A 1 683 ? 22.104 -0.091 -39.292 1.00 84.38 683 ASN A N 1
ATOM 5392 C CA . ASN A 1 683 ? 20.677 -0.082 -39.646 1.00 84.38 683 ASN A CA 1
ATOM 5393 C C . ASN A 1 683 ? 20.061 -1.495 -39.774 1.00 84.38 683 ASN A C 1
ATOM 5395 O O . ASN A 1 683 ? 19.192 -1.749 -40.609 1.00 84.38 683 ASN A O 1
ATOM 5399 N N . LEU A 1 684 ? 20.532 -2.430 -38.943 1.00 85.44 684 LEU A N 1
ATOM 5400 C CA . LEU A 1 684 ? 20.056 -3.813 -38.886 1.00 85.44 684 LEU A CA 1
ATOM 5401 C C . LEU A 1 684 ? 19.166 -4.033 -37.653 1.00 85.44 684 LEU A C 1
ATOM 5403 O O . LEU A 1 684 ? 19.360 -3.366 -36.631 1.00 85.44 684 LEU A O 1
ATOM 5407 N N . PRO A 1 685 ? 18.220 -4.993 -37.696 1.00 86.56 685 PRO A N 1
ATOM 5408 C CA . PRO A 1 685 ? 17.444 -5.388 -36.523 1.00 86.56 685 PRO A CA 1
ATOM 5409 C C . PRO A 1 685 ? 18.336 -5.752 -35.327 1.00 86.56 685 PRO A C 1
ATOM 5411 O O . PRO A 1 685 ? 19.351 -6.428 -35.481 1.00 86.56 685 PRO A O 1
ATOM 5414 N N . PHE A 1 686 ? 17.929 -5.341 -34.124 1.00 89.31 686 PHE A N 1
ATOM 5415 C CA . PHE A 1 686 ? 18.683 -5.531 -32.877 1.00 89.31 686 PHE A CA 1
ATOM 5416 C C . PHE A 1 686 ? 19.170 -6.977 -32.671 1.00 89.31 686 PHE A C 1
ATOM 5418 O O . PHE A 1 686 ? 20.330 -7.218 -32.345 1.00 89.31 686 PHE A O 1
ATOM 5425 N N . GLU A 1 687 ? 18.291 -7.950 -32.903 1.00 87.69 687 GLU A N 1
ATOM 5426 C CA . GLU A 1 687 ? 18.551 -9.382 -32.751 1.00 87.69 687 GLU A CA 1
ATOM 5427 C C . GLU A 1 687 ? 19.698 -9.895 -33.634 1.00 87.69 687 GLU A C 1
ATOM 5429 O O . GLU A 1 687 ? 20.420 -10.802 -33.231 1.00 87.69 687 GLU A O 1
ATOM 5434 N N . TYR A 1 688 ? 19.915 -9.283 -34.797 1.00 87.56 688 TYR A N 1
ATOM 5435 C CA . TYR A 1 688 ? 20.937 -9.693 -35.763 1.00 87.56 688 TYR A CA 1
ATOM 5436 C C . TYR A 1 688 ? 22.340 -9.231 -35.361 1.00 87.56 688 TYR A C 1
ATOM 5438 O O . TYR A 1 688 ? 23.334 -9.876 -35.701 1.00 87.56 688 TYR A O 1
ATOM 5446 N N . CYS A 1 689 ? 22.428 -8.158 -34.577 1.00 89.75 689 CYS A N 1
ATOM 5447 C CA . CYS A 1 689 ? 23.691 -7.607 -34.096 1.00 89.75 689 CYS A CA 1
ATOM 5448 C C . CYS A 1 689 ? 24.212 -8.301 -32.827 1.00 89.75 689 CYS A C 1
ATOM 5450 O O . CYS A 1 689 ? 25.400 -8.183 -32.522 1.00 89.75 689 CYS A O 1
ATOM 5452 N N . PHE A 1 690 ? 23.364 -9.038 -32.098 1.00 90.94 690 PHE A N 1
ATOM 5453 C CA . PHE A 1 690 ? 23.727 -9.617 -30.798 1.00 90.94 690 PHE A CA 1
ATOM 5454 C C . PHE A 1 690 ? 24.879 -10.621 -30.898 1.00 90.94 690 PHE A C 1
ATOM 5456 O O . PHE A 1 690 ? 25.810 -10.575 -30.097 1.00 90.94 690 PHE A O 1
ATOM 5463 N N . GLY A 1 691 ? 24.863 -11.488 -31.917 1.00 88.50 691 GLY A N 1
ATOM 5464 C CA . GLY A 1 691 ? 25.924 -12.480 -32.119 1.00 88.50 691 GLY A CA 1
ATOM 5465 C C . GLY A 1 691 ? 27.302 -11.842 -32.317 1.00 88.50 691 GLY A C 1
ATOM 5466 O O . GLY A 1 691 ? 28.279 -12.291 -31.721 1.00 88.50 691 GLY A O 1
ATOM 5467 N N . MET A 1 692 ? 27.381 -10.758 -33.096 1.00 88.69 692 MET A N 1
ATOM 5468 C CA . MET A 1 692 ? 28.625 -10.003 -33.281 1.00 88.69 692 MET A CA 1
ATOM 5469 C C . MET A 1 692 ? 29.038 -9.270 -32.004 1.00 88.69 692 MET A C 1
ATOM 5471 O O . MET A 1 692 ? 30.206 -9.304 -31.630 1.00 88.69 692 MET A O 1
ATOM 5475 N N . ALA A 1 693 ? 28.087 -8.646 -31.306 1.00 91.62 693 ALA A N 1
ATOM 5476 C CA . ALA A 1 693 ? 28.352 -7.938 -30.059 1.00 91.62 693 ALA A CA 1
ATOM 5477 C C . ALA A 1 693 ? 28.940 -8.859 -28.976 1.00 91.62 693 ALA A C 1
ATOM 5479 O O . ALA A 1 693 ? 29.978 -8.533 -28.403 1.00 91.62 693 ALA A O 1
ATOM 5480 N N . ASP A 1 694 ? 28.340 -10.029 -28.737 1.00 89.81 694 ASP A N 1
ATOM 5481 C CA . ASP A 1 694 ? 28.844 -11.000 -27.753 1.00 89.81 694 ASP A CA 1
ATOM 5482 C C . ASP A 1 694 ? 30.205 -11.584 -28.194 1.00 89.81 694 ASP A C 1
ATOM 5484 O O . ASP A 1 694 ? 31.108 -11.747 -27.372 1.00 89.81 694 ASP A O 1
ATOM 5488 N N . THR A 1 695 ? 30.418 -11.770 -29.506 1.00 90.50 695 THR A N 1
ATOM 5489 C CA . THR A 1 695 ? 31.711 -12.199 -30.087 1.00 90.50 695 THR A CA 1
ATOM 5490 C C . THR A 1 695 ? 32.818 -11.146 -29.948 1.00 90.50 695 THR A C 1
ATOM 5492 O O . THR A 1 695 ? 33.995 -11.494 -29.968 1.00 90.50 695 THR A O 1
ATOM 5495 N N . LEU A 1 696 ? 32.485 -9.865 -29.770 1.00 92.75 696 LEU A N 1
ATOM 5496 C CA . LEU A 1 696 ? 33.461 -8.813 -29.459 1.00 92.75 696 LEU A CA 1
ATOM 5497 C C . LEU A 1 696 ? 33.697 -8.700 -27.949 1.00 92.75 696 LEU A C 1
ATOM 5499 O O . LEU A 1 696 ? 34.842 -8.633 -27.499 1.00 92.75 696 LEU A O 1
ATOM 5503 N N . VAL A 1 697 ? 32.622 -8.699 -27.158 1.00 93.31 697 VAL A N 1
ATOM 5504 C CA . VAL A 1 697 ? 32.673 -8.439 -25.715 1.00 93.31 697 VAL A CA 1
ATOM 5505 C C . VAL A 1 697 ? 33.305 -9.601 -24.950 1.00 93.31 697 VAL A C 1
ATOM 5507 O O . VAL A 1 697 ? 34.197 -9.377 -24.132 1.00 93.31 697 VAL A O 1
ATOM 5510 N N . VAL A 1 698 ? 32.896 -10.845 -25.210 1.00 89.94 698 VAL A N 1
ATOM 5511 C CA . VAL A 1 698 ? 33.371 -12.011 -24.445 1.00 89.94 698 VAL A CA 1
ATOM 5512 C C . VAL A 1 698 ? 34.882 -12.234 -24.614 1.00 89.94 698 VAL A C 1
ATOM 5514 O O . VAL A 1 698 ? 35.567 -12.395 -23.597 1.00 89.94 698 VAL A O 1
ATOM 5517 N N . PRO A 1 699 ? 35.453 -12.184 -25.834 1.00 91.00 699 PRO A N 1
ATOM 5518 C CA . PRO A 1 699 ? 36.898 -12.295 -26.020 1.00 91.00 699 PRO A CA 1
ATOM 5519 C C . PRO A 1 699 ? 37.673 -11.079 -25.506 1.00 91.00 699 PRO A C 1
ATOM 5521 O O . PRO A 1 699 ? 38.773 -11.260 -24.991 1.00 91.00 699 PRO A O 1
ATOM 5524 N N . ALA A 1 700 ? 37.113 -9.863 -25.574 1.00 92.25 700 ALA A N 1
ATOM 5525 C CA . ALA A 1 700 ? 37.748 -8.672 -25.002 1.00 92.25 700 ALA A CA 1
ATOM 5526 C C . ALA A 1 700 ? 37.882 -8.775 -23.475 1.00 92.25 700 ALA A C 1
ATOM 5528 O O . ALA A 1 700 ? 38.945 -8.481 -22.929 1.00 92.25 700 ALA A O 1
ATOM 5529 N N . VAL A 1 701 ? 36.844 -9.265 -22.787 1.00 89.94 701 VAL A N 1
ATOM 5530 C CA . VAL A 1 701 ? 36.889 -9.528 -21.340 1.00 89.94 701 VAL A CA 1
ATOM 5531 C C . VAL A 1 701 ? 37.913 -10.611 -21.006 1.00 89.94 701 VAL A C 1
ATOM 5533 O O . VAL A 1 701 ? 38.725 -10.422 -20.100 1.00 89.94 701 VAL A O 1
ATOM 5536 N N . ALA A 1 702 ? 37.916 -11.722 -21.750 1.00 87.69 702 ALA A N 1
ATOM 5537 C CA . ALA A 1 702 ? 38.862 -12.816 -21.532 1.00 87.69 702 ALA A CA 1
ATOM 5538 C C . ALA A 1 702 ? 40.318 -12.374 -21.768 1.00 87.69 702 ALA A C 1
ATOM 5540 O O . ALA A 1 702 ? 41.177 -12.603 -20.918 1.00 87.69 702 ALA A O 1
ATOM 5541 N N . GLY A 1 703 ? 40.583 -11.682 -22.879 1.00 88.44 703 GLY A N 1
ATOM 5542 C CA . GLY A 1 703 ? 41.907 -11.177 -23.231 1.00 88.44 703 GLY A CA 1
ATOM 5543 C C . GLY A 1 703 ? 42.418 -10.122 -22.262 1.00 88.44 703 GLY A C 1
ATOM 5544 O O . GLY A 1 703 ? 43.558 -10.210 -21.807 1.00 88.44 703 GLY A O 1
ATOM 5545 N N . TRP A 1 704 ? 41.568 -9.167 -21.874 1.00 90.94 704 TRP A N 1
ATOM 5546 C CA . TRP A 1 704 ? 41.938 -8.169 -20.876 1.00 90.94 704 TRP A CA 1
ATOM 5547 C C . TRP A 1 704 ? 42.201 -8.808 -19.510 1.00 90.94 704 TRP A C 1
ATOM 5549 O O . TRP A 1 704 ? 43.192 -8.479 -18.864 1.00 90.94 704 TRP A O 1
ATOM 5559 N N . SER A 1 705 ? 41.384 -9.780 -19.091 1.00 86.94 705 SER A N 1
ATOM 5560 C CA . SER A 1 705 ? 41.607 -10.508 -17.835 1.00 86.94 705 SER A CA 1
ATOM 5561 C C . SER A 1 705 ? 42.916 -11.297 -17.848 1.00 86.94 705 SER A C 1
ATOM 5563 O O . SER A 1 705 ? 43.642 -11.268 -16.851 1.00 86.94 705 SER A O 1
ATOM 5565 N N . ALA A 1 706 ? 43.257 -11.951 -18.961 1.00 84.94 706 ALA A N 1
ATOM 5566 C CA . ALA A 1 706 ? 44.520 -12.671 -19.116 1.00 84.94 706 ALA A CA 1
ATOM 5567 C C . ALA A 1 706 ? 45.729 -11.718 -19.096 1.00 84.94 706 ALA A C 1
ATOM 5569 O O . ALA A 1 706 ? 46.672 -11.947 -18.339 1.00 84.94 706 ALA A O 1
ATOM 5570 N N . ILE A 1 707 ? 45.684 -10.603 -19.838 1.00 86.75 707 ILE A N 1
ATOM 5571 C CA . ILE A 1 707 ? 46.758 -9.591 -19.862 1.00 86.75 707 ILE A CA 1
ATOM 5572 C C . ILE A 1 707 ? 46.948 -8.957 -18.483 1.00 86.75 707 ILE A C 1
ATOM 5574 O O . ILE A 1 707 ? 48.068 -8.920 -17.968 1.00 86.75 707 ILE A O 1
ATOM 5578 N N . ALA A 1 708 ? 45.861 -8.492 -17.860 1.00 84.69 708 ALA A N 1
ATOM 5579 C CA . ALA A 1 708 ? 45.914 -7.841 -16.556 1.00 84.69 708 ALA A CA 1
ATOM 5580 C C . ALA A 1 708 ? 46.507 -8.766 -15.483 1.00 84.69 708 ALA A C 1
ATOM 5582 O O . ALA A 1 708 ? 47.240 -8.306 -14.608 1.00 84.69 708 ALA A O 1
ATOM 5583 N N . THR A 1 709 ? 46.241 -10.072 -15.585 1.00 80.44 709 THR A N 1
ATOM 5584 C CA . THR A 1 709 ? 46.775 -11.094 -14.672 1.00 80.44 709 THR A CA 1
ATOM 5585 C C . THR A 1 709 ? 48.229 -11.457 -14.990 1.00 80.44 709 THR A C 1
ATOM 5587 O O . THR A 1 709 ? 49.042 -11.575 -14.073 1.00 80.44 709 THR A O 1
ATOM 5590 N N . THR A 1 710 ? 48.586 -11.580 -16.272 1.00 81.50 710 THR A N 1
ATOM 5591 C CA . THR A 1 710 ? 49.944 -11.923 -16.737 1.00 81.50 710 THR A CA 1
ATOM 5592 C C . THR A 1 710 ? 50.963 -10.866 -16.319 1.00 81.50 710 THR A C 1
ATOM 5594 O O . THR A 1 710 ? 52.015 -11.193 -15.771 1.00 81.50 710 THR A O 1
ATOM 5597 N N . PHE A 1 711 ? 50.623 -9.590 -16.504 1.00 83.38 711 PHE A N 1
ATOM 5598 C CA . PHE A 1 711 ? 51.502 -8.459 -16.196 1.00 83.38 711 PHE A CA 1
ATOM 5599 C C . PHE A 1 711 ? 51.254 -7.846 -14.808 1.00 83.38 711 PHE A C 1
ATOM 5601 O O . PHE A 1 711 ? 51.865 -6.838 -14.470 1.00 83.38 711 PHE A O 1
ATOM 5608 N N . ASN A 1 712 ? 50.383 -8.453 -13.990 1.00 77.62 712 ASN A N 1
ATOM 5609 C CA . ASN A 1 712 ? 49.966 -7.951 -12.671 1.00 77.62 712 ASN A CA 1
ATOM 5610 C C . ASN A 1 712 ? 49.515 -6.475 -12.686 1.00 77.62 712 ASN A C 1
ATOM 5612 O O . ASN A 1 712 ? 49.768 -5.738 -11.735 1.00 77.62 712 ASN A O 1
ATOM 5616 N N . LEU A 1 713 ? 48.852 -6.039 -13.762 1.00 78.81 713 LEU A N 1
ATOM 5617 C CA . LEU A 1 713 ? 48.360 -4.662 -13.908 1.00 78.81 713 LEU A CA 1
ATOM 5618 C C . LEU A 1 713 ? 47.196 -4.370 -12.954 1.00 78.81 713 LEU A C 1
ATOM 5620 O O . LEU A 1 713 ? 46.980 -3.225 -12.568 1.00 78.81 713 LEU A O 1
ATOM 5624 N N . ILE A 1 714 ? 46.438 -5.409 -12.591 1.00 73.94 714 ILE A N 1
ATOM 5625 C CA . ILE A 1 714 ? 45.309 -5.357 -11.658 1.00 73.94 714 ILE A CA 1
ATOM 5626 C C . ILE A 1 714 ? 45.415 -6.585 -10.741 1.00 73.94 714 ILE A C 1
ATOM 5628 O O . ILE A 1 714 ? 45.723 -7.672 -11.247 1.00 73.94 714 ILE A O 1
ATOM 5632 N N . PRO A 1 715 ? 45.162 -6.460 -9.420 1.00 64.00 715 PRO A N 1
ATOM 5633 C CA . PRO A 1 715 ? 45.209 -7.590 -8.498 1.00 64.00 715 PRO A CA 1
ATOM 5634 C C . PRO A 1 715 ? 44.384 -8.780 -9.020 1.00 64.00 715 PRO A C 1
ATOM 5636 O O . PRO A 1 715 ? 43.278 -8.564 -9.526 1.00 64.00 715 PRO A O 1
ATOM 5639 N N . PRO A 1 716 ? 44.892 -10.025 -8.935 1.00 58.16 716 PRO A N 1
ATOM 5640 C CA . PRO A 1 716 ? 44.136 -11.201 -9.355 1.00 58.16 716 PRO A CA 1
ATOM 5641 C C . PRO A 1 716 ? 42.828 -11.300 -8.564 1.00 58.16 716 PRO A C 1
ATOM 5643 O O . PRO A 1 716 ? 42.777 -10.915 -7.393 1.00 58.16 716 PRO A O 1
ATOM 5646 N N . ASP A 1 717 ? 41.771 -11.808 -9.203 1.00 56.81 717 ASP A N 1
ATOM 5647 C CA . ASP A 1 717 ? 40.471 -11.970 -8.553 1.00 56.81 717 ASP A CA 1
ATOM 5648 C C . ASP A 1 717 ? 40.611 -13.033 -7.449 1.00 56.81 717 ASP A C 1
ATOM 5650 O O . ASP A 1 717 ? 40.660 -14.234 -7.714 1.00 56.81 717 ASP A O 1
ATOM 5654 N N . ALA A 1 718 ? 40.834 -12.593 -6.209 1.00 47.47 718 ALA A N 1
ATOM 5655 C CA . ALA A 1 718 ? 41.101 -13.492 -5.098 1.00 47.47 718 ALA A CA 1
ATOM 5656 C C . ALA A 1 718 ? 39.864 -14.359 -4.826 1.00 47.47 718 ALA A C 1
ATOM 5658 O O . ALA A 1 718 ? 38.771 -13.825 -4.648 1.00 47.47 718 ALA A O 1
ATOM 5659 N N . LYS A 1 719 ? 40.050 -15.681 -4.684 1.00 44.06 719 LYS A N 1
ATOM 5660 C CA . LYS A 1 719 ? 39.097 -16.571 -3.997 1.00 44.06 719 LYS A CA 1
ATOM 5661 C C . LYS A 1 719 ? 39.046 -16.199 -2.509 1.00 44.06 719 LYS A C 1
ATOM 5663 O O . LYS A 1 719 ? 39.540 -16.932 -1.656 1.00 44.06 719 LYS A O 1
ATOM 5668 N N . ARG A 1 720 ? 38.545 -15.015 -2.171 1.00 37.88 720 ARG A N 1
ATOM 5669 C CA . ARG A 1 720 ? 38.190 -14.691 -0.792 1.00 37.88 720 ARG A CA 1
ATOM 5670 C C . ARG A 1 720 ? 36.799 -15.275 -0.582 1.00 37.88 720 ARG A C 1
ATOM 5672 O O . ARG A 1 720 ? 35.905 -14.998 -1.370 1.00 37.88 720 ARG A O 1
ATOM 5679 N N . ASN A 1 721 ? 36.633 -16.115 0.440 1.00 41.75 721 ASN A N 1
ATOM 5680 C CA . ASN A 1 721 ? 35.306 -16.521 0.898 1.00 41.75 721 ASN A CA 1
ATOM 5681 C C . ASN A 1 721 ? 34.552 -15.247 1.296 1.00 41.75 721 ASN A C 1
ATOM 5683 O O . ASN A 1 721 ? 34.761 -14.707 2.387 1.00 41.75 721 ASN A O 1
ATOM 5687 N N . ASP A 1 722 ? 33.745 -14.727 0.376 1.00 43.84 722 ASP A N 1
ATOM 5688 C CA . ASP A 1 722 ? 32.961 -13.514 0.554 1.00 43.84 722 ASP A CA 1
ATOM 5689 C C . ASP A 1 722 ? 31.823 -13.797 1.546 1.00 43.84 722 ASP A C 1
ATOM 5691 O O . ASP A 1 722 ? 30.673 -14.040 1.178 1.00 43.84 722 ASP A O 1
ATOM 5695 N N . LEU A 1 723 ? 32.152 -13.709 2.839 1.00 40.12 723 LEU A N 1
ATOM 5696 C CA . LEU A 1 723 ? 31.265 -13.856 4.005 1.00 40.12 723 LEU A CA 1
ATOM 5697 C C . LEU A 1 723 ? 29.952 -13.042 3.917 1.00 40.12 723 LEU A C 1
ATOM 5699 O O . LEU A 1 723 ? 28.985 -13.334 4.624 1.00 40.12 723 LEU A O 1
ATOM 5703 N N . LEU A 1 724 ? 29.903 -12.006 3.072 1.00 37.56 724 LEU A N 1
ATOM 5704 C CA . LEU A 1 724 ? 28.725 -11.166 2.822 1.00 37.56 724 LEU A CA 1
ATOM 5705 C C . LEU A 1 724 ? 27.747 -11.768 1.806 1.00 37.56 724 LEU A C 1
ATOM 5707 O O . LEU A 1 724 ? 26.535 -11.644 1.991 1.00 37.56 724 LEU A O 1
ATOM 5711 N N . LEU A 1 725 ? 28.249 -12.430 0.763 1.00 41.19 725 LEU A N 1
ATOM 5712 C CA . LEU A 1 725 ? 27.427 -13.067 -0.269 1.00 41.19 725 LEU A CA 1
ATOM 5713 C C . LEU A 1 725 ? 26.863 -14.398 0.227 1.00 41.19 725 LEU A C 1
ATOM 5715 O O . LEU A 1 725 ? 25.677 -14.650 0.009 1.00 41.19 725 LEU A O 1
ATOM 5719 N N . ASP A 1 726 ? 27.638 -15.147 1.018 1.00 41.75 726 ASP A N 1
ATOM 5720 C CA . ASP A 1 726 ? 27.126 -16.305 1.756 1.00 41.75 726 ASP A CA 1
ATOM 5721 C C . ASP A 1 726 ? 25.980 -15.898 2.688 1.00 41.75 726 ASP A C 1
ATOM 5723 O O . ASP A 1 726 ? 24.994 -16.610 2.787 1.00 41.75 726 ASP A O 1
ATOM 5727 N N . ARG A 1 727 ? 26.012 -14.710 3.308 1.00 37.75 727 ARG A N 1
ATOM 5728 C CA . ARG A 1 727 ? 24.909 -14.235 4.168 1.00 37.75 727 ARG A CA 1
ATOM 5729 C C . ARG A 1 727 ? 23.659 -13.792 3.415 1.00 37.75 727 ARG A C 1
ATOM 5731 O O . ARG A 1 727 ? 22.570 -13.917 3.971 1.00 37.75 727 ARG A O 1
ATOM 5738 N N . ILE A 1 728 ? 23.780 -13.219 2.219 1.00 37.19 728 ILE A N 1
ATOM 5739 C CA . ILE A 1 728 ? 22.623 -12.742 1.438 1.00 37.19 728 ILE A CA 1
ATOM 5740 C C . ILE A 1 728 ? 21.987 -13.910 0.672 1.00 37.19 728 ILE A C 1
ATOM 5742 O O . ILE A 1 728 ? 20.766 -14.065 0.720 1.00 37.19 728 ILE A O 1
ATOM 5746 N N . GLY A 1 729 ? 22.812 -14.769 0.064 1.00 36.12 729 GLY A N 1
ATOM 5747 C CA . GLY A 1 729 ? 22.398 -16.039 -0.535 1.00 36.12 729 GLY A CA 1
ATOM 5748 C C . GLY A 1 729 ? 21.791 -16.978 0.505 1.00 36.12 729 GLY A C 1
ATOM 5749 O O . GLY A 1 729 ? 20.625 -17.336 0.378 1.00 36.12 729 GLY A O 1
ATOM 5750 N N . ALA A 1 730 ? 22.488 -17.244 1.617 1.00 39.16 730 ALA A N 1
ATOM 5751 C CA . ALA A 1 730 ? 21.969 -18.120 2.668 1.00 39.16 730 ALA A CA 1
ATOM 5752 C C . ALA A 1 730 ? 20.739 -17.559 3.389 1.00 39.16 730 ALA A C 1
ATOM 5754 O O . ALA A 1 730 ? 19.998 -18.340 3.962 1.00 39.16 730 ALA A O 1
ATOM 5755 N N . LYS A 1 731 ? 20.466 -16.245 3.384 1.00 33.19 731 LYS A N 1
ATOM 5756 C CA . LYS A 1 731 ? 19.214 -15.696 3.949 1.00 33.19 731 LYS A CA 1
ATOM 5757 C C . LYS A 1 731 ? 18.015 -15.896 3.027 1.00 33.19 731 LYS A C 1
ATOM 5759 O O . LYS A 1 731 ? 16.933 -16.209 3.520 1.00 33.19 731 LYS A O 1
ATOM 5764 N N . ALA A 1 732 ? 18.196 -15.720 1.718 1.00 34.06 732 ALA A N 1
ATOM 5765 C CA . ALA A 1 732 ? 17.164 -16.034 0.732 1.00 34.06 732 ALA A CA 1
ATOM 5766 C C . ALA A 1 732 ? 16.915 -17.552 0.678 1.00 34.06 732 ALA A C 1
ATOM 5768 O O . ALA A 1 732 ? 15.766 -17.988 0.741 1.00 34.06 732 ALA A O 1
ATOM 5769 N N . ASP A 1 733 ? 17.989 -18.344 0.697 1.00 35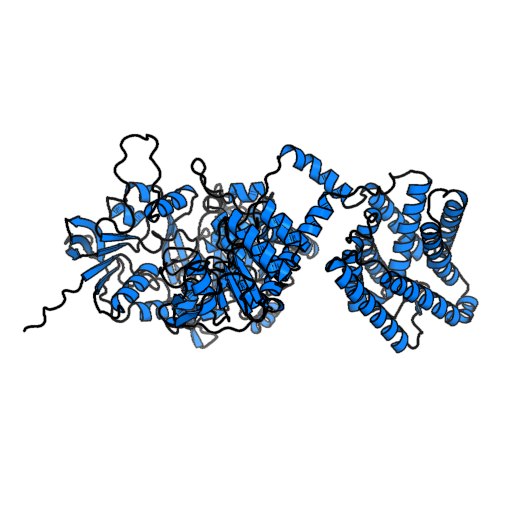.91 733 ASP A N 1
ATOM 5770 C CA . ASP A 1 733 ? 17.932 -19.804 0.743 1.00 35.91 733 ASP A CA 1
ATOM 5771 C C . ASP A 1 733 ? 17.403 -20.321 2.092 1.00 35.91 733 ASP A C 1
ATOM 5773 O O . ASP A 1 733 ? 16.639 -21.276 2.101 1.00 35.91 733 ASP A O 1
ATOM 5777 N N . ALA A 1 734 ? 17.692 -19.674 3.230 1.00 39.94 734 ALA A N 1
ATOM 5778 C CA . ALA A 1 734 ? 17.112 -20.032 4.531 1.00 39.94 734 ALA A CA 1
ATOM 5779 C C . ALA A 1 734 ? 15.618 -19.702 4.620 1.00 39.94 734 ALA A C 1
ATOM 5781 O O . ALA A 1 734 ? 14.872 -20.444 5.252 1.00 39.94 734 ALA A O 1
ATOM 5782 N N . CYS A 1 735 ? 15.161 -18.615 3.993 1.00 35.88 735 CYS A N 1
ATOM 5783 C CA . CYS A 1 735 ? 13.742 -18.260 3.961 1.00 35.88 735 CYS A CA 1
ATOM 5784 C C . CYS A 1 735 ? 12.945 -19.242 3.085 1.00 35.88 735 CYS A C 1
ATOM 5786 O O . CYS A 1 735 ? 11.897 -19.729 3.504 1.00 35.88 735 CYS A O 1
ATOM 5788 N N . LEU A 1 736 ? 13.489 -19.615 1.921 1.00 39.91 736 LEU A N 1
ATOM 5789 C CA . LEU A 1 736 ? 12.911 -20.637 1.041 1.00 39.91 736 LEU A CA 1
ATOM 5790 C C . LEU A 1 736 ? 13.014 -22.053 1.645 1.00 39.91 736 LEU A C 1
ATOM 5792 O O . LEU A 1 736 ? 12.066 -22.832 1.557 1.00 39.91 736 LEU A O 1
ATOM 5796 N N . SER A 1 737 ? 14.114 -22.368 2.336 1.00 47.66 737 SER A N 1
ATOM 5797 C CA . SER A 1 737 ? 14.312 -23.628 3.068 1.00 47.66 737 SER A CA 1
ATOM 5798 C C . SER A 1 737 ? 13.345 -23.759 4.248 1.00 47.66 737 SER A C 1
ATOM 5800 O O . SER A 1 737 ? 12.706 -24.799 4.397 1.00 47.66 737 SER A O 1
ATOM 5802 N N . ALA A 1 738 ? 13.128 -22.695 5.028 1.00 53.44 738 ALA A N 1
ATOM 5803 C CA . ALA A 1 738 ? 12.174 -22.694 6.139 1.00 53.44 738 ALA A CA 1
ATOM 5804 C C . ALA A 1 738 ? 10.731 -22.972 5.679 1.00 53.44 738 ALA A C 1
ATOM 5806 O O . ALA A 1 738 ? 10.034 -23.766 6.311 1.00 53.44 738 ALA A O 1
ATOM 5807 N N . ILE A 1 739 ? 10.308 -22.394 4.547 1.00 55.47 739 ILE A N 1
ATOM 5808 C CA . ILE A 1 739 ? 8.999 -22.683 3.937 1.00 55.47 739 ILE A CA 1
ATOM 5809 C C . ILE A 1 739 ? 8.922 -24.155 3.501 1.00 55.47 739 ILE A C 1
ATOM 5811 O O . ILE A 1 739 ? 7.908 -24.813 3.741 1.00 55.47 739 ILE A O 1
ATOM 5815 N N . SER A 1 740 ? 10.004 -24.719 2.951 1.00 63.97 740 SER A N 1
ATOM 5816 C CA . SER A 1 740 ? 10.050 -26.141 2.571 1.00 63.97 740 SER A CA 1
ATOM 5817 C C . SER A 1 740 ? 9.946 -27.100 3.770 1.00 63.97 740 SER A C 1
ATOM 5819 O O . SER A 1 740 ? 9.304 -28.144 3.666 1.00 63.97 740 SER A O 1
ATOM 5821 N N . ILE A 1 741 ? 10.511 -26.739 4.930 1.00 80.00 741 ILE A N 1
ATOM 5822 C CA . ILE A 1 741 ? 10.512 -27.581 6.139 1.00 80.00 741 ILE A CA 1
ATOM 5823 C C . ILE A 1 741 ? 9.119 -27.618 6.783 1.00 80.00 741 ILE A C 1
ATOM 5825 O O . ILE A 1 741 ? 8.643 -28.695 7.145 1.00 80.00 741 ILE A O 1
ATOM 5829 N N . VAL A 1 742 ? 8.439 -26.469 6.880 1.00 81.56 742 VAL A N 1
ATOM 5830 C CA . VAL A 1 742 ? 7.051 -26.402 7.378 1.00 81.56 742 VAL A CA 1
ATOM 5831 C C . VAL A 1 742 ? 6.099 -27.143 6.439 1.00 81.56 742 VAL A C 1
ATOM 5833 O O . VAL A 1 742 ? 5.261 -27.921 6.895 1.00 81.56 742 VAL A O 1
ATOM 5836 N N . THR A 1 743 ? 6.290 -26.983 5.126 1.00 80.62 743 THR A N 1
ATOM 5837 C CA . THR A 1 743 ? 5.558 -27.738 4.097 1.00 80.62 743 THR A CA 1
ATOM 5838 C C . THR A 1 743 ? 5.721 -29.245 4.310 1.00 80.62 743 THR A C 1
ATOM 5840 O O . THR A 1 743 ? 4.733 -29.976 4.355 1.00 80.62 743 THR A O 1
ATOM 5843 N N . ARG A 1 744 ? 6.956 -29.718 4.522 1.00 84.19 744 ARG A N 1
ATOM 5844 C CA . ARG A 1 744 ? 7.256 -31.138 4.752 1.00 84.19 744 ARG A CA 1
ATOM 5845 C C . ARG A 1 744 ? 6.627 -31.690 6.032 1.00 84.19 744 ARG A C 1
ATOM 5847 O O . ARG A 1 744 ? 6.196 -32.836 6.036 1.00 84.19 744 ARG A O 1
ATOM 5854 N N . PHE A 1 745 ? 6.529 -30.893 7.095 1.00 93.12 745 PHE A N 1
ATOM 5855 C CA . PHE A 1 745 ? 5.831 -31.305 8.317 1.00 93.12 745 PHE A CA 1
ATOM 5856 C C . PHE A 1 745 ? 4.339 -31.564 8.066 1.00 93.12 745 PHE A C 1
ATOM 5858 O O . PHE A 1 745 ? 3.798 -32.566 8.526 1.00 93.12 745 PHE A O 1
ATOM 5865 N N . PHE A 1 746 ? 3.667 -30.701 7.299 1.00 93.25 746 PHE A N 1
ATOM 5866 C CA . PHE A 1 746 ? 2.234 -30.848 7.022 1.00 93.25 746 PHE A CA 1
ATOM 5867 C C . PHE A 1 746 ? 1.889 -31.849 5.909 1.00 93.25 746 PHE A C 1
ATOM 5869 O O . PHE A 1 746 ? 0.712 -32.182 5.750 1.00 93.25 746 PHE A O 1
ATOM 5876 N N . GLN A 1 747 ? 2.881 -32.375 5.186 1.00 90.44 747 GLN A N 1
ATOM 5877 C CA . GLN A 1 747 ? 2.699 -33.474 4.228 1.00 90.44 747 GLN A CA 1
ATOM 5878 C C . GLN A 1 747 ? 2.446 -34.832 4.904 1.00 90.44 747 GLN A C 1
ATOM 5880 O O . GLN A 1 747 ? 1.859 -35.712 4.278 1.00 90.44 747 GLN A O 1
ATOM 5885 N N . SER A 1 748 ? 2.839 -35.008 6.171 1.00 92.81 748 SER A N 1
ATOM 5886 C CA . SER A 1 748 ? 2.624 -36.262 6.906 1.00 92.81 748 SER A CA 1
ATOM 5887 C C . SER A 1 748 ? 1.135 -36.571 7.084 1.00 92.81 748 SER A C 1
ATOM 5889 O O . SER A 1 748 ? 0.398 -35.699 7.545 1.00 92.81 748 SER A O 1
ATOM 5891 N N . PRO A 1 749 ? 0.651 -37.787 6.779 1.00 93.00 749 PRO A N 1
ATOM 5892 C CA . PRO A 1 749 ? -0.764 -38.137 6.915 1.00 93.00 749 PRO A CA 1
ATOM 5893 C C . PRO A 1 749 ? -1.331 -37.915 8.324 1.00 93.00 749 PRO A C 1
ATOM 5895 O O . PRO A 1 749 ? -2.458 -37.424 8.457 1.00 93.00 749 PRO A O 1
ATOM 5898 N N . GLN A 1 750 ? -0.543 -38.219 9.359 1.00 95.62 750 GLN A N 1
ATOM 5899 C CA . GLN A 1 750 ? -0.951 -38.188 10.764 1.00 95.62 750 GLN A CA 1
ATOM 5900 C C . GLN A 1 750 ? -0.110 -37.194 11.579 1.00 95.62 750 GLN A C 1
ATOM 5902 O O . GLN A 1 750 ? 1.016 -36.846 11.217 1.00 95.62 750 GLN A O 1
ATOM 5907 N N . PHE A 1 751 ? -0.656 -36.749 12.710 1.00 97.44 751 PHE A N 1
ATOM 5908 C CA . PHE A 1 751 ? 0.019 -35.859 13.648 1.00 97.44 751 PHE A CA 1
ATOM 5909 C C . PHE A 1 751 ? -0.069 -36.377 15.079 1.00 97.44 751 PHE A C 1
ATOM 5911 O O . PHE A 1 751 ? -0.997 -37.091 15.460 1.00 97.44 751 PHE A O 1
ATOM 5918 N N . ALA A 1 752 ? 0.878 -35.967 15.910 1.00 97.62 752 ALA A N 1
ATOM 5919 C CA . ALA A 1 752 ? 0.833 -36.212 17.341 1.00 97.62 752 ALA A CA 1
ATOM 5920 C C . ALA A 1 752 ? 1.272 -34.977 18.135 1.00 97.62 752 ALA A C 1
ATOM 5922 O O . ALA A 1 752 ? 2.056 -34.157 17.651 1.00 97.62 752 ALA A O 1
ATOM 5923 N N . VAL A 1 753 ? 0.763 -34.838 19.363 1.00 97.56 753 VAL A N 1
ATOM 5924 C CA . VAL A 1 753 ? 1.096 -33.723 20.267 1.00 97.56 753 VAL A CA 1
ATOM 5925 C C . VAL A 1 753 ? 1.605 -34.264 21.598 1.00 97.56 753 VAL A C 1
ATOM 5927 O O . VAL A 1 753 ? 0.829 -34.736 22.428 1.00 97.56 753 VAL A O 1
ATOM 5930 N N . ALA A 1 754 ? 2.913 -34.156 21.822 1.00 96.38 754 ALA A N 1
ATOM 5931 C CA . ALA A 1 754 ? 3.562 -34.458 23.091 1.00 96.38 754 ALA A CA 1
ATOM 5932 C C . ALA A 1 754 ? 3.352 -33.328 24.100 1.00 96.38 754 ALA A C 1
ATOM 5934 O O . ALA A 1 754 ? 3.760 -32.190 23.871 1.00 96.38 754 ALA A O 1
ATOM 5935 N N . GLY A 1 755 ? 2.732 -33.652 25.236 1.00 92.75 755 GLY A N 1
ATOM 5936 C CA . GLY A 1 755 ? 2.363 -32.679 26.267 1.00 92.75 755 GLY A CA 1
ATOM 5937 C C . GLY A 1 755 ? 0.928 -32.159 26.147 1.00 92.75 755 GLY A C 1
ATOM 5938 O O . GLY A 1 755 ? 0.622 -31.105 26.705 1.00 92.75 755 GLY A O 1
ATOM 5939 N N . ALA A 1 756 ? 0.047 -32.875 25.436 1.00 91.69 756 ALA A N 1
ATOM 5940 C CA . ALA A 1 756 ? -1.390 -32.596 25.438 1.00 91.69 756 ALA A CA 1
ATOM 5941 C C . ALA A 1 756 ? -1.967 -32.697 26.866 1.00 91.69 756 ALA A C 1
ATOM 5943 O O . ALA A 1 756 ? -1.512 -33.507 27.671 1.00 91.69 756 ALA A O 1
ATOM 5944 N N . ASN A 1 757 ? -2.944 -31.853 27.205 1.00 91.31 757 ASN A N 1
ATOM 5945 C CA . ASN A 1 757 ? -3.511 -31.760 28.556 1.00 91.31 757 ASN A CA 1
ATOM 5946 C C . ASN A 1 757 ? -5.009 -31.412 28.483 1.00 91.31 757 ASN A C 1
ATOM 5948 O O . ASN A 1 757 ? -5.428 -30.805 27.503 1.00 91.31 757 ASN A O 1
ATOM 5952 N N . ASN A 1 758 ? -5.783 -31.771 29.512 1.00 90.81 758 ASN A N 1
ATOM 5953 C CA . ASN A 1 758 ? -7.214 -31.473 29.653 1.00 90.81 758 ASN A CA 1
ATOM 5954 C C . ASN A 1 758 ? -7.522 -30.037 30.128 1.00 90.81 758 ASN A C 1
ATOM 5956 O O . ASN A 1 758 ? -8.651 -29.583 29.992 1.00 90.81 758 ASN A O 1
ATOM 5960 N N . ASP A 1 759 ? -6.544 -29.312 30.677 1.00 89.88 759 ASP A N 1
ATOM 5961 C CA . ASP A 1 759 ? -6.701 -27.946 31.192 1.00 89.88 759 ASP A CA 1
ATOM 5962 C C . ASP A 1 759 ? -6.688 -26.896 30.056 1.00 89.88 759 ASP A C 1
ATOM 5964 O O . ASP A 1 759 ? -5.619 -26.644 29.479 1.00 89.88 759 ASP A O 1
ATOM 5968 N N . PRO A 1 760 ? -7.814 -26.200 29.775 1.00 88.69 760 PRO A N 1
ATOM 5969 C CA . PRO A 1 760 ? -7.911 -25.220 28.688 1.00 88.69 760 PRO A CA 1
ATOM 5970 C C . PRO A 1 760 ? -6.992 -24.002 28.835 1.00 88.69 760 PRO A C 1
ATOM 5972 O O . PRO A 1 760 ? -6.741 -23.274 27.866 1.00 88.69 760 PRO A O 1
ATOM 5975 N N . SER A 1 761 ? -6.479 -23.745 30.041 1.00 86.12 761 SER A N 1
ATOM 5976 C CA . SER A 1 761 ? -5.541 -22.652 30.283 1.00 86.12 761 SER A CA 1
ATOM 5977 C C . SER A 1 761 ? -4.138 -22.957 29.737 1.00 86.12 761 SER A C 1
ATOM 5979 O O . SER A 1 761 ? -3.433 -22.029 29.313 1.00 86.12 761 SER A O 1
ATOM 5981 N N . ARG A 1 762 ? -3.759 -24.242 29.654 1.00 89.19 762 ARG A N 1
ATOM 5982 C CA . ARG A 1 762 ? -2.421 -24.704 29.256 1.00 89.19 762 ARG A CA 1
ATOM 5983 C C . ARG A 1 762 ? -2.234 -24.736 27.741 1.00 89.19 762 ARG A C 1
ATOM 5985 O O . ARG A 1 762 ? -3.158 -24.986 26.970 1.00 89.19 762 ARG A O 1
ATOM 5992 N N . PHE A 1 763 ? -0.995 -24.524 27.298 1.00 88.75 763 PHE A N 1
ATOM 5993 C CA . PHE A 1 763 ? -0.650 -24.570 25.873 1.00 88.75 763 PHE A CA 1
ATOM 5994 C C . PHE A 1 763 ? -0.828 -25.959 25.258 1.00 88.75 763 PHE A C 1
ATOM 5996 O O . PHE A 1 763 ? -1.259 -26.043 24.113 1.00 88.75 763 PHE A O 1
ATOM 6003 N N . GLY A 1 764 ? -0.587 -27.030 26.022 1.00 91.06 764 GLY A N 1
ATOM 6004 C CA . GLY A 1 764 ? -0.819 -28.405 25.571 1.00 91.06 764 GLY A CA 1
ATOM 6005 C C . GLY A 1 764 ? -2.2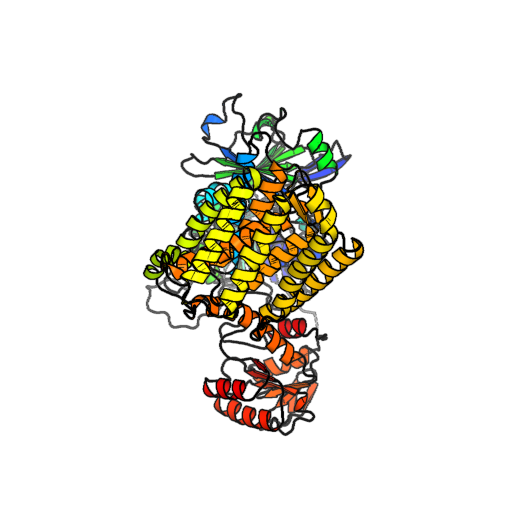52 -28.644 25.091 1.00 91.06 764 GLY A C 1
ATOM 6006 O O . GLY A 1 764 ? -2.447 -29.224 24.027 1.00 91.06 764 GLY A O 1
ATOM 6007 N N . TYR A 1 765 ? -3.244 -28.113 25.819 1.00 94.31 765 TYR A N 1
ATOM 6008 C CA . TYR A 1 765 ? -4.647 -28.147 25.398 1.00 94.31 765 TYR A CA 1
ATOM 6009 C C . TYR A 1 765 ? -4.860 -27.337 24.120 1.00 94.31 765 TYR A C 1
ATOM 6011 O O . TYR A 1 765 ? -5.431 -27.837 23.161 1.00 94.31 765 TYR A O 1
ATOM 6019 N N . LYS A 1 766 ? -4.371 -26.089 24.076 1.00 95.19 766 LYS A N 1
ATOM 6020 C CA . LYS A 1 766 ? -4.591 -25.172 22.941 1.00 95.19 766 LYS A CA 1
ATOM 6021 C C . LYS A 1 766 ? -3.990 -25.692 21.635 1.00 95.19 766 LYS A C 1
ATOM 6023 O O . LYS A 1 766 ? -4.632 -25.591 20.597 1.00 95.19 766 LYS A O 1
ATOM 6028 N N . ILE A 1 767 ? -2.779 -26.245 21.689 1.00 95.19 767 ILE A N 1
ATOM 6029 C CA . ILE A 1 767 ? -2.100 -26.830 20.527 1.00 95.19 767 ILE A CA 1
ATOM 6030 C C . ILE A 1 767 ? -2.854 -28.072 20.053 1.00 95.19 767 ILE A C 1
ATOM 6032 O O . ILE A 1 767 ? -3.141 -28.189 18.868 1.00 95.19 767 ILE A O 1
ATOM 6036 N N . PHE A 1 768 ? -3.234 -28.970 20.965 1.00 96.38 768 PHE A N 1
ATOM 6037 C CA . PHE A 1 768 ? -4.006 -30.162 20.613 1.00 96.38 768 PHE A CA 1
ATOM 6038 C C . PHE A 1 768 ? -5.381 -29.815 20.012 1.00 96.38 768 PHE A C 1
ATOM 6040 O O . PHE A 1 768 ? -5.750 -30.322 18.953 1.00 96.38 768 PHE A O 1
ATOM 6047 N N . ALA A 1 769 ? -6.094 -28.879 20.642 1.00 95.62 769 ALA A N 1
ATOM 6048 C CA . ALA A 1 769 ? -7.348 -28.310 20.164 1.00 95.62 769 ALA A CA 1
ATOM 6049 C C . ALA A 1 769 ? -7.228 -27.737 18.746 1.00 95.62 769 ALA A C 1
ATOM 6051 O O . ALA A 1 769 ? -8.125 -27.942 17.933 1.00 95.62 769 ALA A O 1
ATOM 6052 N N . TRP A 1 770 ? -6.117 -27.065 18.429 1.00 96.56 770 TRP A N 1
ATOM 6053 C CA . TRP A 1 770 ? -5.882 -26.500 17.102 1.00 96.56 770 TRP A CA 1
ATOM 6054 C C . TRP A 1 770 ? -5.875 -27.584 16.018 1.00 96.56 770 TRP A C 1
ATOM 6056 O O . TRP A 1 770 ? -6.620 -27.460 15.049 1.00 96.56 770 TRP A O 1
ATOM 6066 N N . TYR A 1 771 ? -5.138 -28.685 16.206 1.00 96.56 771 TYR A N 1
ATOM 6067 C CA . TYR A 1 771 ? -5.126 -29.794 15.238 1.00 96.56 771 TYR A CA 1
ATOM 6068 C C . TYR A 1 771 ? -6.526 -30.386 15.023 1.00 96.56 771 TYR A C 1
ATOM 6070 O O . TYR A 1 771 ? -6.936 -30.610 13.883 1.00 96.56 771 TYR A O 1
ATOM 6078 N N . HIS A 1 772 ? -7.289 -30.571 16.105 1.00 95.12 772 HIS A N 1
ATOM 6079 C CA . HIS A 1 772 ? -8.670 -31.044 16.024 1.00 95.12 772 HIS A CA 1
ATOM 6080 C C . HIS A 1 772 ? -9.576 -30.075 15.247 1.00 95.12 772 HIS A C 1
ATOM 6082 O O . HIS A 1 772 ? -10.264 -30.490 14.313 1.00 95.12 772 HIS A O 1
ATOM 6088 N N . GLN A 1 773 ? -9.548 -28.780 15.579 1.00 95.19 773 GLN A N 1
ATOM 6089 C CA . GLN A 1 773 ? -10.336 -27.761 14.879 1.00 95.19 773 GLN A CA 1
ATOM 6090 C C . GLN A 1 773 ? -10.016 -27.707 13.387 1.00 95.19 773 GLN A C 1
ATOM 6092 O O . GLN A 1 773 ? -10.900 -27.378 12.607 1.00 95.19 773 GLN A O 1
ATOM 6097 N N . HIS A 1 774 ? -8.800 -28.073 12.985 1.00 95.69 774 HIS A N 1
ATOM 6098 C CA . HIS A 1 774 ? -8.373 -28.118 11.588 1.00 95.69 774 HIS A CA 1
ATOM 6099 C C . HIS A 1 774 ? -8.616 -29.485 10.926 1.00 95.69 774 HIS A C 1
ATOM 6101 O O . HIS A 1 774 ? -8.024 -29.787 9.898 1.00 95.69 774 HIS A O 1
ATOM 6107 N N . SER A 1 775 ? -9.482 -30.343 11.479 1.00 93.88 775 SER A N 1
ATOM 6108 C CA . SER A 1 775 ? -9.753 -31.693 10.948 1.00 93.88 775 SER A CA 1
ATOM 6109 C C . SER A 1 775 ? -8.496 -32.540 10.696 1.00 93.88 775 SER A C 1
ATOM 6111 O O . SER A 1 775 ? -8.517 -33.426 9.839 1.00 93.88 775 SER A O 1
ATOM 6113 N N . LEU A 1 776 ? -7.393 -32.281 11.403 1.00 95.00 776 LEU A N 1
ATOM 6114 C CA . LEU A 1 776 ? -6.152 -33.026 11.223 1.00 95.00 776 LEU A CA 1
ATOM 6115 C C . LEU A 1 776 ? -6.186 -34.294 12.092 1.00 95.00 776 LEU A C 1
ATOM 6117 O O . LEU A 1 776 ? -6.525 -34.198 13.274 1.00 95.00 776 LEU A O 1
ATOM 6121 N N . PRO A 1 777 ? -5.834 -35.482 11.555 1.00 94.69 777 PRO A N 1
ATOM 6122 C CA . PRO A 1 777 ? -5.729 -36.699 12.357 1.00 94.69 777 PRO A CA 1
ATOM 6123 C C . PRO A 1 777 ? -4.631 -36.530 13.408 1.00 94.69 777 PRO A C 1
ATOM 6125 O O . PRO A 1 777 ? -3.453 -36.487 13.061 1.00 94.69 777 PRO A O 1
ATOM 6128 N N . VAL A 1 778 ? -5.014 -36.389 14.679 1.00 95.62 778 VAL A N 1
ATOM 6129 C CA . VAL A 1 778 ? -4.082 -36.076 15.766 1.00 95.62 778 VAL A CA 1
ATOM 6130 C C . VAL A 1 778 ? -4.215 -37.044 16.937 1.00 95.62 778 VAL A C 1
ATOM 6132 O O . VAL A 1 778 ? -5.320 -37.312 17.408 1.00 95.62 778 VAL A O 1
ATOM 6135 N N . THR A 1 779 ? -3.076 -37.530 17.432 1.00 97.12 779 THR A N 1
ATOM 6136 C CA . THR A 1 779 ? -2.987 -38.375 18.632 1.00 97.12 779 THR A CA 1
ATOM 6137 C C . THR A 1 779 ? -2.328 -37.602 19.784 1.00 97.12 779 THR A C 1
ATOM 6139 O O . THR A 1 779 ? -1.194 -37.129 19.637 1.00 97.12 779 THR A O 1
ATOM 6142 N N . PRO A 1 780 ? -2.994 -37.431 20.939 1.00 97.06 780 PRO A N 1
ATOM 6143 C CA . PRO A 1 780 ? -2.369 -36.827 22.110 1.00 97.06 780 PRO A CA 1
ATOM 6144 C C . PRO A 1 780 ? -1.358 -37.793 22.743 1.00 97.06 780 PRO A C 1
ATOM 6146 O O . PRO A 1 780 ? -1.632 -38.984 22.877 1.00 97.06 780 PRO A O 1
ATOM 6149 N N . ILE A 1 781 ? -0.203 -37.273 23.169 1.00 95.69 781 ILE A N 1
ATOM 6150 C CA . ILE A 1 781 ? 0.807 -38.023 23.925 1.00 95.69 781 ILE A CA 1
ATOM 6151 C C . ILE A 1 781 ? 0.954 -37.411 25.322 1.00 95.69 781 ILE A C 1
ATOM 6153 O O . ILE A 1 781 ? 1.322 -36.237 25.463 1.00 95.69 781 ILE A O 1
ATOM 6157 N N . HIS A 1 782 ? 0.698 -38.215 26.356 1.00 92.06 782 HIS A N 1
ATOM 6158 C CA . HIS A 1 782 ? 0.849 -37.827 27.759 1.00 92.06 782 HIS A CA 1
ATOM 6159 C C . HIS A 1 782 ? 1.153 -39.058 28.638 1.00 92.06 782 HIS A C 1
ATOM 6161 O O . HIS A 1 782 ? 0.521 -40.096 28.467 1.00 92.06 782 HIS A O 1
ATOM 6167 N N . PRO A 1 783 ? 2.071 -38.970 29.622 1.00 85.31 783 PRO A N 1
ATOM 6168 C CA . PRO A 1 783 ? 2.532 -40.148 30.368 1.00 85.31 783 PRO A CA 1
ATOM 6169 C C . PRO A 1 783 ? 1.521 -40.716 31.376 1.00 85.31 783 PRO A C 1
ATOM 6171 O O . PRO A 1 783 ? 1.695 -41.840 31.833 1.00 85.31 783 PRO A O 1
ATOM 6174 N N . ARG A 1 784 ? 0.521 -39.929 31.800 1.00 85.31 784 ARG A N 1
ATOM 6175 C CA . ARG A 1 784 ? -0.377 -40.282 32.924 1.00 85.31 784 ARG A CA 1
ATOM 6176 C C . ARG A 1 784 ? -1.867 -40.124 32.642 1.00 85.31 784 ARG A C 1
ATOM 6178 O O . ARG A 1 784 ? -2.675 -40.612 33.418 1.00 85.31 784 ARG A O 1
ATOM 6185 N N . GLU A 1 785 ? -2.224 -39.399 31.588 1.00 85.00 785 GLU A N 1
ATOM 6186 C CA . GLU A 1 785 ? -3.631 -39.100 31.304 1.00 85.00 785 GLU A CA 1
ATOM 6187 C C . GLU A 1 785 ? -4.116 -40.152 30.308 1.00 85.00 785 GLU A C 1
ATOM 6189 O O . GLU A 1 785 ? -3.513 -40.242 29.242 1.00 85.00 785 GLU A O 1
ATOM 6194 N N . PRO A 1 786 ? -5.143 -40.960 30.618 1.00 86.38 786 PRO A N 1
ATOM 6195 C CA . PRO A 1 786 ? -5.595 -42.021 29.715 1.00 86.38 786 PRO A CA 1
ATOM 6196 C C . PRO A 1 786 ? -6.385 -41.475 28.515 1.00 86.38 786 PRO A C 1
ATOM 6198 O O . PRO A 1 786 ? -6.426 -42.097 27.454 1.00 86.38 786 PRO A O 1
ATOM 6201 N N . THR A 1 787 ? -7.005 -40.302 28.672 1.00 92.75 787 THR A N 1
ATOM 6202 C CA . THR A 1 787 ? -7.862 -39.664 27.665 1.00 92.75 787 THR A CA 1
ATOM 6203 C C . THR A 1 787 ? -7.706 -38.147 27.699 1.00 92.75 787 THR A C 1
ATOM 6205 O O . THR A 1 787 ? -7.707 -37.556 28.784 1.00 92.75 787 THR A O 1
ATOM 6208 N N . ILE A 1 788 ? -7.656 -37.506 26.527 1.00 92.94 788 ILE A N 1
ATOM 6209 C CA . ILE A 1 788 ? -7.815 -36.049 26.404 1.00 92.94 788 ILE A CA 1
ATOM 6210 C C . ILE A 1 788 ? -9.218 -35.742 25.881 1.00 92.94 788 ILE A C 1
ATOM 6212 O O . ILE A 1 788 ? -9.638 -36.274 24.851 1.00 92.94 788 ILE A O 1
ATOM 6216 N N . ARG A 1 789 ? -9.943 -34.883 26.597 1.00 91.88 789 ARG A N 1
ATOM 6217 C CA . ARG A 1 789 ? -11.329 -34.509 26.313 1.00 91.88 789 ARG A CA 1
ATOM 6218 C C . ARG A 1 789 ? -11.385 -33.096 25.748 1.00 91.88 789 ARG A C 1
ATOM 6220 O O . ARG A 1 789 ? -11.022 -32.135 26.425 1.00 91.88 789 ARG A O 1
ATOM 6227 N N . LEU A 1 790 ? -11.867 -32.978 24.516 1.00 91.31 790 LEU A N 1
ATOM 6228 C CA . LEU A 1 790 ? -12.340 -31.720 23.946 1.00 91.31 790 LEU A CA 1
ATOM 6229 C C . LEU A 1 790 ? -13.879 -31.708 24.023 1.00 91.31 790 LEU A C 1
ATOM 6231 O O . LEU A 1 790 ? -14.478 -32.785 23.996 1.00 91.31 790 LEU A O 1
ATOM 6235 N N . PRO A 1 791 ? -14.536 -30.539 24.131 1.00 90.12 791 PRO A N 1
ATOM 6236 C CA . PRO A 1 791 ? -15.995 -30.456 24.246 1.00 90.12 791 PRO A CA 1
ATOM 6237 C C . PRO A 1 791 ? -16.784 -31.261 23.197 1.00 90.12 791 PRO A C 1
ATOM 6239 O O . PRO A 1 791 ? -17.865 -31.760 23.506 1.00 90.12 791 PRO A O 1
ATOM 6242 N N . SER A 1 792 ? -16.259 -31.421 21.983 1.00 89.12 792 SER A N 1
ATOM 6243 C CA . SER A 1 792 ? -16.905 -32.163 20.896 1.00 89.12 792 SER A CA 1
ATOM 6244 C C . SER A 1 792 ? -16.483 -33.632 20.768 1.00 89.12 792 SER A C 1
ATOM 6246 O O . SER A 1 792 ? -17.186 -34.398 20.103 1.00 89.12 792 SER A O 1
ATOM 6248 N N . ARG A 1 793 ? -15.338 -34.042 21.341 1.00 91.25 793 ARG A N 1
ATOM 6249 C CA . ARG A 1 793 ? -14.756 -35.380 21.136 1.00 91.25 793 ARG A CA 1
ATOM 6250 C C . ARG A 1 793 ? -13.727 -35.763 22.201 1.00 91.25 793 ARG A C 1
ATOM 6252 O O . ARG A 1 793 ? -12.870 -34.967 22.582 1.00 91.25 793 ARG A O 1
ATOM 6259 N N . GLU A 1 794 ? -13.744 -37.036 22.589 1.00 92.94 794 GLU A N 1
ATOM 6260 C CA . GLU A 1 794 ? -12.698 -37.647 23.415 1.00 92.94 794 GLU A CA 1
ATOM 6261 C C . GLU A 1 794 ? -11.676 -38.407 22.559 1.00 92.94 794 GLU A C 1
ATOM 6263 O O . GLU A 1 794 ? -12.032 -39.060 21.572 1.00 92.94 794 GLU A O 1
ATOM 6268 N N . TYR A 1 795 ? -10.401 -38.318 22.944 1.00 94.38 795 TYR A N 1
ATOM 6269 C CA . TYR A 1 795 ? -9.280 -38.941 22.246 1.00 94.38 795 TYR A CA 1
ATOM 6270 C C . TYR A 1 795 ? -8.511 -39.899 23.165 1.00 94.38 795 TYR A C 1
ATOM 6272 O O . TYR A 1 795 ? -8.155 -39.502 24.283 1.00 94.38 795 TYR A O 1
ATOM 6280 N N . PRO A 1 796 ? -8.199 -41.124 22.700 1.00 94.00 796 PRO A N 1
ATOM 6281 C CA . PRO A 1 796 ? -7.285 -42.012 23.408 1.00 94.00 796 PRO A CA 1
ATOM 6282 C C . PRO A 1 796 ? -5.870 -41.427 23.397 1.00 94.00 796 PRO A C 1
ATOM 6284 O O . PRO A 1 796 ? -5.445 -40.825 22.408 1.00 94.00 796 PRO A O 1
ATOM 6287 N N . VAL A 1 797 ? -5.144 -41.596 24.500 1.00 94.31 797 VAL A N 1
ATOM 6288 C CA . VAL A 1 797 ? -3.790 -41.057 24.670 1.00 94.31 797 VAL A CA 1
ATOM 6289 C C . VAL A 1 797 ? -2.745 -42.139 24.453 1.00 94.31 797 VAL A C 1
ATOM 6291 O O . VAL A 1 797 ? -2.822 -43.220 25.032 1.00 94.31 797 VAL A O 1
ATOM 6294 N N . ALA A 1 798 ? -1.723 -41.820 23.663 1.00 93.44 798 ALA A N 1
ATOM 6295 C CA . ALA A 1 798 ? -0.509 -42.618 23.583 1.00 93.44 798 ALA A CA 1
ATOM 6296 C C . ALA A 1 798 ? 0.439 -42.242 24.735 1.00 93.44 798 ALA A C 1
ATOM 6298 O O . ALA A 1 798 ? 0.665 -41.066 25.022 1.00 93.44 798 ALA A O 1
ATOM 6299 N N . ALA A 1 799 ? 1.030 -43.235 25.399 1.00 88.62 799 ALA A N 1
ATOM 6300 C CA . ALA A 1 799 ? 1.940 -42.976 26.516 1.00 88.62 799 ALA A CA 1
ATOM 6301 C C . ALA A 1 799 ? 3.252 -42.319 26.047 1.00 88.62 799 ALA A C 1
ATOM 6303 O O . ALA A 1 799 ? 3.826 -41.484 26.746 1.00 88.62 799 ALA A O 1
ATOM 6304 N N . THR A 1 800 ? 3.726 -42.692 24.853 1.00 93.00 800 THR A N 1
ATOM 6305 C CA . THR A 1 800 ? 4.992 -42.233 24.262 1.00 93.00 800 THR A CA 1
ATOM 6306 C C . THR A 1 800 ? 4.936 -42.300 22.728 1.00 93.00 800 THR A C 1
ATOM 6308 O O . THR A 1 800 ? 4.050 -42.960 22.186 1.00 93.00 800 THR A O 1
ATOM 6311 N N . PRO A 1 801 ? 5.898 -41.705 21.992 1.00 93.12 801 PRO A N 1
ATOM 6312 C CA . PRO A 1 801 ? 5.977 -41.846 20.536 1.00 93.12 801 PRO A CA 1
ATOM 6313 C C . PRO A 1 801 ? 6.016 -43.301 20.042 1.00 93.12 801 PRO A C 1
ATOM 6315 O O . PRO A 1 801 ? 5.567 -43.576 18.935 1.00 93.12 801 PRO A O 1
ATOM 6318 N N . LYS A 1 802 ? 6.485 -44.248 20.870 1.00 92.12 802 LYS A N 1
ATOM 6319 C CA . LYS A 1 802 ? 6.535 -45.679 20.526 1.00 92.12 802 LYS A CA 1
ATOM 6320 C C . LYS A 1 802 ? 5.171 -46.362 20.465 1.00 92.12 802 LYS A C 1
ATOM 6322 O O . LYS A 1 802 ? 5.063 -47.418 19.859 1.00 92.12 802 LYS A O 1
ATOM 6327 N N . SER A 1 803 ? 4.148 -45.785 21.096 1.00 92.06 803 SER A N 1
ATOM 6328 C CA . SER A 1 803 ? 2.778 -46.318 21.063 1.00 92.06 803 SER A CA 1
ATOM 6329 C C . SER A 1 803 ? 1.910 -45.698 19.961 1.00 92.06 803 SER A C 1
ATOM 6331 O O . SER A 1 803 ? 0.706 -45.940 19.928 1.00 92.06 803 SER A O 1
ATOM 6333 N N . LEU A 1 804 ? 2.498 -44.919 19.046 1.00 93.06 804 LEU A N 1
ATOM 6334 C CA . LEU A 1 804 ? 1.802 -44.435 17.853 1.00 93.06 804 LEU A CA 1
ATOM 6335 C C . LEU A 1 804 ? 1.571 -45.580 16.856 1.00 93.06 804 LEU A C 1
ATOM 6337 O O . LEU A 1 804 ? 2.441 -46.420 16.650 1.00 93.06 804 LEU A O 1
ATOM 6341 N N . THR A 1 805 ? 0.411 -45.586 16.199 1.00 89.69 805 THR A N 1
ATOM 6342 C CA . THR A 1 805 ? 0.008 -46.635 15.244 1.00 89.69 805 THR A CA 1
ATOM 6343 C C . THR A 1 805 ? 0.800 -46.613 13.937 1.00 89.69 805 THR A C 1
ATOM 6345 O O . THR A 1 805 ? 1.001 -47.660 13.327 1.00 89.69 805 THR A O 1
ATOM 6348 N N . SER A 1 806 ? 1.246 -45.434 13.490 1.00 91.94 806 SER A N 1
ATOM 6349 C CA . SER A 1 806 ? 1.951 -45.253 12.210 1.00 91.94 806 SER A CA 1
ATOM 6350 C C . SER A 1 806 ? 3.047 -44.183 12.331 1.00 91.94 806 SER A C 1
ATOM 6352 O O . SER A 1 806 ? 2.926 -43.099 11.754 1.00 91.94 806 SER A O 1
ATOM 6354 N N . PRO A 1 807 ? 4.112 -44.426 13.117 1.00 91.75 807 PRO A N 1
ATOM 6355 C CA . PRO A 1 807 ? 5.089 -43.394 13.469 1.00 91.75 807 PRO A CA 1
ATOM 6356 C C . PRO A 1 807 ? 5.841 -42.817 12.258 1.00 91.75 807 PRO A C 1
ATOM 6358 O O . PRO A 1 807 ? 6.070 -41.612 12.210 1.00 91.75 807 PRO A O 1
ATOM 6361 N N . THR A 1 808 ? 6.132 -43.623 11.235 1.00 92.62 808 THR A N 1
ATOM 6362 C CA . THR A 1 808 ? 6.799 -43.180 9.993 1.00 92.62 808 THR A CA 1
ATOM 6363 C C . THR A 1 808 ? 5.953 -42.238 9.132 1.00 92.62 808 THR A C 1
ATOM 6365 O O . THR A 1 808 ? 6.488 -41.515 8.295 1.00 92.62 808 THR A O 1
ATOM 6368 N N . GLU A 1 809 ? 4.640 -42.205 9.359 1.00 93.44 809 GLU A N 1
ATOM 6369 C CA . GLU A 1 809 ? 3.678 -41.317 8.695 1.00 93.44 809 GLU A CA 1
ATOM 6370 C C . GLU A 1 809 ? 3.171 -40.203 9.627 1.00 93.44 809 GLU A C 1
ATOM 6372 O O . GLU A 1 809 ? 2.242 -39.466 9.280 1.00 93.44 809 GLU A O 1
ATOM 6377 N N . THR A 1 810 ? 3.748 -40.086 10.830 1.00 96.69 810 THR A N 1
ATOM 6378 C CA . THR A 1 810 ? 3.266 -39.179 11.875 1.00 96.69 810 THR A CA 1
ATOM 6379 C C . THR A 1 810 ? 4.257 -38.060 12.151 1.00 96.69 810 THR A C 1
ATOM 6381 O O . THR A 1 810 ? 5.357 -38.305 12.632 1.00 96.69 810 THR A O 1
ATOM 6384 N N . SER A 1 811 ? 3.847 -36.809 11.954 1.00 97.25 811 SER A N 1
ATOM 6385 C CA . SER A 1 811 ? 4.623 -35.641 12.384 1.00 97.25 811 SER A CA 1
ATOM 6386 C C . SER A 1 811 ? 4.318 -35.246 13.829 1.00 97.25 811 SER A C 1
ATOM 6388 O O . SER A 1 811 ? 3.164 -35.236 14.256 1.00 97.25 811 SER A O 1
ATOM 6390 N N . LEU A 1 812 ? 5.350 -34.899 14.604 1.00 97.62 812 LEU A N 1
ATOM 6391 C CA . LEU A 1 812 ? 5.234 -34.742 16.059 1.00 97.62 812 LEU A CA 1
ATOM 6392 C C . LEU A 1 812 ? 5.468 -33.299 16.524 1.00 97.62 812 LEU A C 1
ATOM 6394 O O . LEU A 1 812 ? 6.525 -32.720 16.283 1.00 97.62 812 LEU A O 1
ATOM 6398 N N . SER A 1 813 ? 4.495 -32.733 17.243 1.00 97.75 813 SER A N 1
ATOM 6399 C CA . SER A 1 813 ? 4.615 -31.446 17.939 1.00 97.75 813 SER A CA 1
ATOM 6400 C C . SER A 1 813 ? 4.954 -31.626 19.417 1.00 97.75 813 SER A C 1
ATOM 6402 O O . SER A 1 813 ? 4.301 -32.404 20.110 1.00 97.75 813 SER A O 1
ATOM 6404 N N . PHE A 1 814 ? 5.911 -30.853 19.927 1.00 97.38 814 PHE A N 1
ATOM 6405 C CA . PHE A 1 814 ? 6.330 -30.875 21.329 1.00 97.38 814 PHE A CA 1
ATOM 6406 C C . PHE A 1 814 ? 5.855 -29.637 22.083 1.00 97.38 814 PHE A C 1
ATOM 6408 O O . PHE A 1 814 ? 6.126 -28.515 21.663 1.00 97.38 814 PHE A O 1
ATOM 6415 N N . VAL A 1 815 ? 5.192 -29.858 23.220 1.00 95.31 815 VAL A N 1
ATOM 6416 C CA . VAL A 1 815 ? 4.740 -28.843 24.195 1.00 95.31 815 VAL A CA 1
ATOM 6417 C C . VAL A 1 815 ? 5.298 -29.145 25.601 1.00 95.31 815 VAL A C 1
ATOM 6419 O O . VAL A 1 815 ? 4.843 -28.606 26.608 1.00 95.31 815 VAL A O 1
ATOM 6422 N N . THR A 1 816 ? 6.283 -30.040 25.687 1.00 94.31 816 THR A N 1
ATOM 6423 C CA . THR A 1 816 ? 6.929 -30.469 26.933 1.00 94.31 816 THR A CA 1
ATOM 6424 C C . THR A 1 816 ? 8.158 -29.615 27.271 1.00 94.31 816 THR A C 1
ATOM 6426 O O . THR A 1 816 ? 8.767 -29.047 26.369 1.00 94.31 816 THR A O 1
ATOM 6429 N N . PRO A 1 817 ? 8.573 -29.522 28.548 1.00 94.31 817 PRO A N 1
ATOM 6430 C CA . PRO A 1 817 ? 9.835 -28.874 28.913 1.00 94.31 817 PRO A CA 1
ATOM 6431 C C . PRO A 1 817 ? 11.057 -29.566 28.269 1.00 94.31 817 PRO A C 1
ATOM 6433 O O . PRO A 1 817 ? 11.008 -30.785 28.079 1.00 94.31 817 PRO A O 1
ATOM 6436 N N . PRO A 1 818 ? 12.175 -28.853 28.015 1.00 94.62 818 PRO A N 1
ATOM 6437 C CA . PRO A 1 818 ? 13.315 -29.374 27.249 1.00 94.62 818 PRO A CA 1
ATOM 6438 C C . PRO A 1 818 ? 13.867 -30.744 27.689 1.00 94.62 818 PRO A C 1
ATOM 6440 O O . PRO A 1 818 ? 14.083 -31.581 26.812 1.00 94.62 818 PRO A O 1
ATOM 6443 N N . PRO A 1 819 ? 14.022 -31.056 28.997 1.00 93.94 819 PRO A N 1
ATOM 6444 C CA . PRO A 1 819 ? 14.515 -32.374 29.416 1.00 93.94 819 PRO A CA 1
ATOM 6445 C C . PRO A 1 819 ? 13.592 -33.525 28.994 1.00 93.94 819 PRO A C 1
ATOM 6447 O O . PRO A 1 819 ? 14.052 -34.592 28.594 1.00 93.94 819 PRO A O 1
ATOM 6450 N N . VAL A 1 820 ? 12.277 -33.295 29.049 1.00 94.44 820 VAL A N 1
ATOM 6451 C CA . VAL A 1 820 ? 11.263 -34.272 28.631 1.00 94.44 820 VAL A CA 1
ATOM 6452 C C . VAL A 1 820 ? 11.201 -34.344 27.106 1.00 94.44 820 VAL A C 1
ATOM 6454 O O . VAL A 1 820 ? 11.142 -35.437 26.545 1.00 94.44 820 VAL A O 1
ATOM 6457 N N . THR A 1 821 ? 11.280 -33.195 26.429 1.00 96.50 821 THR A N 1
ATOM 6458 C CA . THR A 1 821 ? 11.343 -33.119 24.965 1.00 96.50 821 THR A CA 1
ATOM 6459 C C . THR A 1 821 ? 12.494 -33.952 24.419 1.00 96.50 821 THR A C 1
ATOM 6461 O O . THR A 1 821 ? 12.267 -34.750 23.518 1.00 96.50 821 THR A O 1
ATOM 6464 N N . LEU A 1 822 ? 13.700 -33.848 24.987 1.00 96.00 822 LEU A N 1
ATOM 6465 C CA . LEU A 1 822 ? 14.865 -34.614 24.534 1.00 96.00 822 LEU A CA 1
ATOM 6466 C C . LEU A 1 822 ? 14.653 -36.133 24.651 1.00 96.00 822 LEU A C 1
ATOM 6468 O O . LEU A 1 822 ? 15.004 -36.881 23.741 1.00 96.00 822 LEU A O 1
ATOM 6472 N N . GLN A 1 823 ? 14.051 -36.600 25.750 1.00 95.12 823 GLN A N 1
ATOM 6473 C CA . GLN A 1 823 ? 13.752 -38.024 25.946 1.00 95.12 823 GLN A CA 1
ATOM 6474 C C . GLN A 1 823 ? 12.738 -38.540 24.922 1.00 95.12 823 GLN A C 1
ATOM 6476 O O . GLN A 1 823 ? 12.935 -39.600 24.329 1.00 95.12 823 GLN A O 1
ATOM 6481 N N . LEU A 1 824 ? 11.662 -37.787 24.693 1.00 95.88 824 LEU A N 1
ATOM 6482 C CA . LEU A 1 824 ? 10.641 -38.143 23.710 1.00 95.88 824 LEU A CA 1
ATOM 6483 C C . LEU A 1 824 ? 11.174 -38.030 22.273 1.00 95.88 824 LEU A C 1
ATOM 6485 O O . LEU A 1 824 ? 10.792 -38.826 21.423 1.00 95.88 824 LEU A O 1
ATOM 6489 N N . LEU A 1 825 ? 12.088 -37.097 22.007 1.00 96.12 825 LEU A N 1
ATOM 6490 C CA . LEU A 1 825 ? 12.731 -36.908 20.709 1.00 96.12 825 LEU A CA 1
ATOM 6491 C C . LEU A 1 825 ? 13.626 -38.096 20.328 1.00 96.12 825 LEU A C 1
ATOM 6493 O O . LEU A 1 825 ? 13.584 -38.540 19.184 1.00 96.12 825 LEU A O 1
ATOM 6497 N N . LYS A 1 826 ? 14.370 -38.666 21.286 1.00 95.50 826 LYS A N 1
ATOM 6498 C CA . LYS A 1 826 ? 15.129 -39.915 21.082 1.00 95.50 826 LYS A CA 1
ATOM 6499 C C . LYS A 1 826 ? 14.203 -41.074 20.708 1.00 95.50 826 LYS A C 1
ATOM 6501 O O . LYS A 1 826 ? 14.437 -41.763 19.723 1.00 95.50 826 LYS A O 1
ATOM 6506 N N . GLN A 1 827 ? 13.092 -41.223 21.430 1.00 95.06 827 GLN A N 1
ATOM 6507 C CA . GLN A 1 827 ? 12.095 -42.255 21.127 1.00 95.06 827 GLN A CA 1
ATOM 6508 C C . GLN A 1 827 ? 11.431 -42.044 19.762 1.00 95.06 827 GLN A C 1
ATOM 6510 O O . GLN A 1 827 ? 11.192 -43.014 19.056 1.00 95.06 827 GLN A O 1
ATOM 6515 N N . ALA A 1 828 ? 11.141 -40.794 19.390 1.00 94.88 828 ALA A N 1
ATOM 6516 C CA . ALA A 1 828 ? 10.593 -40.427 18.087 1.00 94.88 828 ALA A CA 1
ATOM 6517 C C . ALA A 1 828 ? 11.537 -40.794 16.931 1.00 94.88 828 ALA A C 1
ATOM 6519 O O . ALA A 1 828 ? 11.075 -41.268 15.895 1.00 94.88 828 ALA A O 1
ATOM 6520 N N . HIS A 1 829 ? 12.846 -40.605 17.121 1.00 95.06 829 HIS A N 1
ATOM 6521 C CA . HIS A 1 829 ? 13.858 -40.981 16.136 1.00 95.06 829 HIS A CA 1
ATOM 6522 C C . HIS A 1 829 ? 13.929 -42.504 15.963 1.00 95.06 829 HIS A C 1
ATOM 6524 O O . HIS A 1 829 ? 13.891 -42.989 14.836 1.00 95.06 829 HIS A O 1
ATOM 6530 N N . GLU A 1 830 ? 13.931 -43.259 17.069 1.00 94.06 830 GLU A N 1
ATOM 6531 C CA . GLU A 1 830 ? 13.954 -44.731 17.051 1.00 94.06 830 GLU A CA 1
ATOM 6532 C C . GLU A 1 830 ? 12.789 -45.345 16.259 1.00 94.06 830 GLU A C 1
ATOM 6534 O O . GLU A 1 830 ? 12.954 -46.393 15.641 1.00 94.06 830 GLU A O 1
ATOM 6539 N N . VAL A 1 831 ? 11.617 -44.699 16.260 1.00 93.62 831 VAL A N 1
ATOM 6540 C CA . VAL A 1 831 ? 10.429 -45.175 15.528 1.00 93.62 831 VAL A CA 1
ATOM 6541 C C . VAL A 1 831 ? 10.245 -44.532 14.151 1.00 93.62 831 VAL A C 1
ATOM 6543 O O . VAL A 1 831 ? 9.243 -44.784 13.486 1.00 93.62 831 VAL A O 1
ATOM 6546 N N . GLY A 1 832 ? 11.206 -43.717 13.707 1.00 92.44 832 GLY A N 1
ATOM 6547 C CA . GLY A 1 832 ? 11.256 -43.183 12.347 1.00 92.44 832 GLY A CA 1
ATOM 6548 C C . GLY A 1 832 ? 10.312 -42.013 12.062 1.00 92.44 832 GLY A C 1
ATOM 6549 O O . GLY A 1 832 ? 9.885 -41.861 10.919 1.00 92.44 832 GLY A O 1
ATOM 6550 N N . ILE A 1 833 ? 9.979 -41.180 13.056 1.00 95.62 833 ILE A N 1
ATOM 6551 C CA . ILE A 1 833 ? 9.152 -39.981 12.832 1.00 95.62 833 ILE A CA 1
ATOM 6552 C C . ILE A 1 833 ? 9.842 -39.031 11.829 1.00 95.62 833 ILE A C 1
ATOM 6554 O O . ILE A 1 833 ? 10.989 -38.642 12.050 1.00 95.62 833 ILE A O 1
ATOM 6558 N N . PRO A 1 834 ? 9.169 -38.611 10.739 1.00 90.62 834 PRO A N 1
ATOM 6559 C CA . PRO A 1 834 ? 9.815 -37.898 9.633 1.00 90.62 834 PRO A CA 1
ATOM 6560 C C . PRO A 1 834 ? 10.028 -36.399 9.879 1.00 90.62 834 PRO A C 1
ATOM 6562 O O . PRO A 1 834 ? 10.899 -35.795 9.247 1.00 90.62 834 PRO A O 1
ATOM 6565 N N . ALA A 1 835 ? 9.228 -35.774 10.751 1.00 94.62 835 ALA A N 1
ATOM 6566 C CA . ALA A 1 835 ? 9.332 -34.345 11.033 1.00 94.62 835 ALA A CA 1
ATOM 6567 C C . ALA A 1 835 ? 8.868 -33.988 12.447 1.00 94.62 835 ALA A C 1
ATOM 6569 O O . ALA A 1 835 ? 7.884 -34.539 12.951 1.00 94.62 835 ALA A O 1
ATOM 6570 N N . VAL A 1 836 ? 9.548 -33.013 13.051 1.00 96.69 836 VAL A N 1
ATOM 6571 C CA . VAL A 1 836 ? 9.308 -32.568 14.429 1.00 96.69 836 VAL A CA 1
ATOM 6572 C C . VAL A 1 836 ? 9.130 -31.053 14.521 1.00 96.69 836 VAL A C 1
ATOM 6574 O O . VAL A 1 836 ? 9.823 -30.298 13.838 1.00 96.69 836 VAL A O 1
ATOM 6577 N N . TRP A 1 837 ? 8.217 -30.606 15.389 1.00 96.25 837 TRP A N 1
ATOM 6578 C CA . TRP A 1 837 ? 7.937 -29.190 15.640 1.00 96.25 837 TRP A CA 1
ATOM 6579 C C . TRP A 1 837 ? 7.958 -28.859 17.131 1.00 96.25 837 TRP A C 1
ATOM 6581 O O . TRP A 1 837 ? 7.089 -29.267 17.901 1.00 96.25 837 TRP A O 1
ATOM 6591 N N . PHE A 1 838 ? 8.926 -28.051 17.542 1.00 96.06 838 PHE A N 1
ATOM 6592 C CA . PHE A 1 838 ? 9.088 -27.573 18.909 1.00 96.06 838 PHE A CA 1
ATOM 6593 C C . PHE A 1 838 ? 8.380 -26.231 19.114 1.00 96.06 838 PHE A C 1
ATOM 6595 O O . PHE A 1 838 ? 8.712 -25.250 18.449 1.00 96.06 838 PHE A O 1
ATOM 6602 N N . GLN A 1 839 ? 7.414 -26.173 20.037 1.00 94.12 839 GLN A N 1
ATOM 6603 C CA . GLN A 1 839 ? 6.781 -24.905 20.423 1.00 94.12 839 GLN A CA 1
ATOM 6604 C C . GLN A 1 839 ? 7.744 -24.044 21.272 1.00 94.12 839 GLN A C 1
ATOM 6606 O O . GLN A 1 839 ? 8.698 -24.582 21.851 1.00 94.12 839 GLN A O 1
ATOM 6611 N N . PRO A 1 840 ? 7.522 -22.724 21.407 1.00 90.69 840 PRO A N 1
ATOM 6612 C CA . PRO A 1 840 ? 8.384 -21.872 22.222 1.00 90.69 840 PRO A CA 1
ATOM 6613 C C . PRO A 1 840 ? 8.489 -22.374 23.670 1.00 90.69 840 PRO A C 1
ATOM 6615 O O . PRO A 1 840 ? 7.496 -22.780 24.273 1.00 90.69 840 PRO A O 1
ATOM 6618 N N . GLY A 1 841 ? 9.709 -22.384 24.214 1.00 88.44 841 GLY A N 1
ATOM 6619 C CA . GLY A 1 841 ? 9.998 -22.870 25.571 1.00 88.44 841 GLY A CA 1
ATOM 6620 C C . GLY A 1 841 ? 10.154 -24.391 25.718 1.00 88.44 841 GLY A C 1
ATOM 6621 O O . GLY A 1 841 ? 10.364 -24.868 26.831 1.00 88.44 841 GLY A O 1
ATOM 6622 N N . THR A 1 842 ? 10.081 -25.162 24.626 1.00 91.81 842 THR A N 1
ATOM 6623 C CA . THR A 1 842 ? 10.145 -26.642 24.665 1.00 91.81 842 THR A CA 1
ATOM 6624 C C . THR A 1 842 ? 11.504 -27.226 24.286 1.00 91.81 842 THR A C 1
ATOM 6626 O O . THR A 1 842 ? 11.694 -28.439 24.355 1.00 91.81 842 THR A O 1
ATOM 6629 N N . TYR A 1 843 ? 12.454 -26.372 23.906 1.00 92.75 843 TYR A N 1
ATOM 6630 C CA . TYR A 1 843 ? 13.784 -26.743 23.438 1.00 92.75 843 TYR A CA 1
ATOM 6631 C C . TYR A 1 843 ? 14.866 -25.866 24.085 1.00 92.75 843 TYR A C 1
ATOM 6633 O O . TYR A 1 843 ? 14.618 -24.732 24.492 1.00 92.75 843 TYR A O 1
ATOM 6641 N N . ASN A 1 844 ? 16.078 -26.403 24.140 1.00 91.44 844 ASN A N 1
ATOM 6642 C CA . ASN A 1 844 ? 17.344 -25.711 24.374 1.00 91.44 844 ASN A CA 1
ATOM 6643 C C . ASN A 1 844 ? 18.295 -26.049 23.204 1.00 91.44 844 ASN A C 1
ATOM 6645 O O . ASN A 1 844 ? 17.883 -26.719 22.250 1.00 91.44 844 ASN A O 1
ATOM 6649 N N . ASP A 1 845 ? 19.546 -25.592 23.258 1.00 87.69 845 ASP A N 1
ATOM 6650 C CA . ASP A 1 845 ? 20.514 -25.843 22.181 1.00 87.69 845 ASP A CA 1
ATOM 6651 C C . ASP A 1 845 ? 20.756 -27.346 21.959 1.00 87.69 845 ASP A C 1
ATOM 6653 O O . ASP A 1 845 ? 20.741 -27.799 20.817 1.00 87.69 845 ASP A O 1
ATOM 6657 N N . GLU A 1 846 ? 20.824 -28.133 23.039 1.00 92.06 846 GLU A N 1
ATOM 6658 C CA . GLU A 1 846 ? 20.974 -29.595 22.993 1.00 92.06 846 GLU A CA 1
ATOM 6659 C C . GLU A 1 846 ? 19.818 -30.286 22.242 1.00 92.06 846 GLU A C 1
ATOM 6661 O O . GLU A 1 846 ? 20.046 -31.130 21.374 1.00 92.06 846 GLU A O 1
ATOM 6666 N N . VAL A 1 847 ? 18.564 -29.908 22.524 1.00 93.44 847 VAL A N 1
ATOM 6667 C CA . VAL A 1 847 ? 17.380 -30.454 21.832 1.00 93.44 847 VAL A CA 1
ATOM 6668 C C . VAL A 1 847 ? 17.414 -30.134 20.338 1.00 93.44 847 VAL A C 1
ATOM 6670 O O . VAL A 1 847 ? 17.140 -31.012 19.519 1.00 93.44 847 VAL A O 1
ATOM 6673 N N . LEU A 1 848 ? 17.733 -28.889 19.967 1.00 90.06 848 LEU A N 1
ATOM 6674 C CA . LEU A 1 848 ? 17.754 -28.478 18.561 1.00 90.06 848 LEU A CA 1
ATOM 6675 C C . LEU A 1 848 ? 18.906 -29.118 17.787 1.00 90.06 848 LEU A C 1
ATOM 6677 O O . LEU A 1 848 ? 18.719 -29.486 16.627 1.00 90.06 848 LEU A O 1
ATOM 6681 N N . GLU A 1 849 ? 20.077 -29.248 18.404 1.00 89.00 849 GLU A N 1
ATOM 6682 C CA . GLU A 1 849 ? 21.231 -29.917 17.810 1.00 89.00 849 GLU A CA 1
ATOM 6683 C C . GLU A 1 849 ? 20.937 -31.399 17.569 1.00 89.00 849 GLU A C 1
ATOM 6685 O O . GLU A 1 849 ? 21.079 -31.880 16.442 1.00 89.00 849 GLU A O 1
ATOM 6690 N N . TYR A 1 850 ? 20.410 -32.101 18.579 1.00 91.31 850 TYR A N 1
ATOM 6691 C CA . TYR A 1 850 ? 19.990 -33.490 18.417 1.00 91.31 850 TYR A CA 1
ATOM 6692 C C . TYR A 1 850 ? 18.934 -33.629 17.314 1.00 91.31 850 TYR A C 1
ATOM 6694 O O . TYR A 1 850 ? 19.053 -34.504 16.460 1.00 91.31 850 TYR A O 1
ATOM 6702 N N . ALA A 1 851 ? 17.922 -32.756 17.283 1.00 91.00 851 ALA A N 1
ATOM 6703 C CA . ALA A 1 851 ? 16.880 -32.805 16.262 1.00 91.00 851 ALA A CA 1
ATOM 6704 C C . ALA A 1 851 ? 17.455 -32.656 14.845 1.00 91.00 851 ALA A C 1
ATOM 6706 O O . ALA A 1 851 ? 17.148 -33.460 13.969 1.00 91.00 851 ALA A O 1
ATOM 6707 N N . ARG A 1 852 ? 18.308 -31.651 14.613 1.00 88.81 852 ARG A N 1
ATOM 6708 C CA . ARG A 1 852 ? 18.879 -31.355 13.286 1.00 88.81 852 ARG A CA 1
ATOM 6709 C C . ARG A 1 852 ? 19.762 -32.477 12.752 1.00 88.81 852 ARG A C 1
ATOM 6711 O O . ARG A 1 852 ? 19.785 -32.691 11.547 1.00 88.81 852 ARG A O 1
ATOM 6718 N N . ASN A 1 853 ? 20.443 -33.198 13.637 1.00 88.62 853 ASN A N 1
ATOM 6719 C CA . ASN A 1 853 ? 21.303 -34.315 13.251 1.00 88.62 853 ASN A CA 1
ATOM 6720 C C . ASN A 1 853 ? 20.519 -35.602 12.947 1.00 88.62 853 ASN A C 1
ATOM 6722 O O . ASN A 1 853 ? 21.041 -36.476 12.262 1.00 88.62 853 ASN A O 1
ATOM 6726 N N . ASN A 1 854 ? 19.286 -35.732 13.450 1.00 89.69 854 ASN A N 1
ATOM 6727 C CA . ASN A 1 854 ? 18.554 -37.004 13.457 1.00 89.69 854 ASN A CA 1
ATOM 6728 C C . ASN A 1 854 ? 17.211 -36.976 12.704 1.00 89.69 854 ASN A C 1
ATOM 6730 O O . ASN A 1 854 ? 16.610 -38.033 12.512 1.00 89.69 854 ASN A O 1
ATOM 6734 N N . PHE A 1 855 ? 16.722 -35.807 12.277 1.00 89.38 855 PHE A N 1
ATOM 6735 C CA . PHE A 1 855 ? 15.424 -35.668 11.609 1.00 89.38 855 PHE A CA 1
ATOM 6736 C C . PHE A 1 855 ? 15.533 -34.937 10.263 1.00 89.38 855 PHE A C 1
ATOM 6738 O O . PHE A 1 855 ? 16.175 -33.890 10.184 1.00 89.38 855 PHE A O 1
ATOM 6745 N N . PRO A 1 856 ? 14.831 -35.413 9.215 1.00 79.06 856 PRO A N 1
ATOM 6746 C CA . PRO A 1 856 ? 14.794 -34.752 7.907 1.00 79.06 856 PRO A CA 1
ATOM 6747 C C . PRO A 1 856 ? 14.165 -33.352 7.912 1.00 79.06 856 PRO A C 1
ATOM 6749 O O . PRO A 1 856 ? 14.471 -32.538 7.042 1.00 79.06 856 PRO A O 1
ATOM 6752 N N . ALA A 1 857 ? 13.243 -33.086 8.840 1.00 87.44 857 ALA A N 1
ATOM 6753 C CA . ALA A 1 857 ? 12.551 -31.809 8.963 1.00 87.44 857 ALA A CA 1
ATOM 6754 C C . ALA A 1 857 ? 12.389 -31.419 10.434 1.00 87.44 857 ALA A C 1
ATOM 6756 O O . ALA A 1 857 ? 11.783 -32.140 11.231 1.00 87.44 857 ALA A O 1
ATOM 6757 N N . VAL A 1 858 ? 12.926 -30.250 10.780 1.00 90.25 858 VAL A N 1
ATOM 6758 C CA . VAL A 1 858 ? 12.972 -29.742 12.151 1.00 90.25 858 VAL A CA 1
ATOM 6759 C C . VAL A 1 858 ? 12.475 -28.308 12.183 1.00 90.25 858 VAL A C 1
ATOM 6761 O O . VAL A 1 858 ? 13.098 -27.418 11.607 1.00 90.25 858 VAL A O 1
ATOM 6764 N N . ILE A 1 859 ? 11.383 -28.077 12.905 1.00 90.31 859 ILE A N 1
ATOM 6765 C CA . ILE A 1 859 ? 10.810 -26.749 13.111 1.00 90.31 859 ILE A CA 1
ATOM 6766 C C . ILE A 1 859 ? 11.021 -26.366 14.573 1.00 90.31 859 ILE A C 1
ATOM 6768 O O . ILE A 1 859 ? 10.480 -26.996 15.477 1.00 90.31 859 ILE A O 1
ATOM 6772 N N . GLY A 1 860 ? 11.840 -25.349 14.825 1.00 83.06 860 GLY A N 1
ATOM 6773 C CA . GLY A 1 860 ? 12.178 -24.898 16.175 1.00 83.06 860 GLY A CA 1
ATOM 6774 C C . GLY A 1 860 ? 13.349 -23.918 16.173 1.00 83.06 860 GLY A C 1
ATOM 6775 O O . GLY A 1 860 ? 14.059 -23.779 15.175 1.00 83.06 860 GLY A O 1
ATOM 6776 N N . GLY A 1 861 ? 13.561 -23.217 17.286 1.00 79.56 861 GLY A N 1
ATOM 6777 C CA . GLY A 1 861 ? 14.556 -22.145 17.375 1.00 79.56 861 GLY A CA 1
ATOM 6778 C C . GLY A 1 861 ? 14.012 -20.771 16.974 1.00 79.56 861 GLY A C 1
ATOM 6779 O O . GLY A 1 861 ? 12.803 -20.557 16.878 1.00 79.56 861 GLY A O 1
ATOM 6780 N N . ARG A 1 862 ? 14.925 -19.814 16.751 1.00 64.06 862 ARG A N 1
ATOM 6781 C CA . ARG A 1 862 ? 14.568 -18.456 16.306 1.00 64.06 862 ARG A CA 1
ATOM 6782 C C . ARG A 1 862 ? 14.000 -18.507 14.877 1.00 64.06 862 ARG A C 1
ATOM 6784 O O . ARG A 1 862 ? 14.712 -18.891 13.955 1.00 64.06 862 ARG A O 1
ATOM 6791 N N . GLY A 1 863 ? 12.736 -18.122 14.706 1.00 61.72 863 GLY A N 1
ATOM 6792 C CA . GLY A 1 863 ? 11.994 -18.119 13.437 1.00 61.72 863 GLY A CA 1
ATOM 6793 C C . GLY A 1 863 ? 10.476 -18.098 13.678 1.00 61.72 863 GLY A C 1
ATOM 6794 O O . GLY A 1 863 ? 10.063 -17.912 14.819 1.00 61.72 863 GLY A O 1
ATOM 6795 N N . GLY A 1 864 ? 9.663 -18.273 12.631 1.00 53.94 864 GLY A N 1
ATOM 6796 C CA . GLY A 1 864 ? 8.197 -18.157 12.710 1.00 53.94 864 GLY A CA 1
ATOM 6797 C C . GLY A 1 864 ? 7.700 -16.715 12.893 1.00 53.94 864 GLY A C 1
ATOM 6798 O O . GLY A 1 864 ? 8.487 -15.777 13.020 1.00 53.94 864 GLY A O 1
ATOM 6799 N N . ALA A 1 865 ? 6.384 -16.518 12.885 1.00 49.69 865 ALA A N 1
ATOM 6800 C CA . ALA A 1 865 ? 5.712 -15.226 13.045 1.00 49.69 865 ALA A CA 1
ATOM 6801 C C . ALA A 1 865 ? 5.538 -14.803 14.522 1.00 49.69 865 ALA A C 1
ATOM 6803 O O . ALA A 1 865 ? 5.053 -13.703 14.803 1.00 49.69 865 ALA A O 1
ATOM 6804 N N . GLY A 1 866 ? 5.928 -15.655 15.478 1.00 48.12 866 GLY A N 1
ATOM 6805 C CA . GLY A 1 866 ? 5.926 -15.365 16.914 1.00 48.12 866 GLY A CA 1
ATOM 6806 C C . GLY A 1 866 ? 7.223 -14.707 17.407 1.00 48.12 866 GLY A C 1
ATOM 6807 O O . GLY A 1 866 ? 8.318 -15.061 16.981 1.00 48.12 866 GLY A O 1
ATOM 6808 N N . SER A 1 867 ? 7.130 -13.790 18.380 1.00 49.66 867 SER A N 1
ATOM 6809 C CA . SER A 1 867 ? 8.308 -13.149 18.999 1.00 49.66 867 SER A CA 1
ATOM 6810 C C . SER A 1 867 ? 9.190 -14.104 19.817 1.00 49.66 867 SER A C 1
ATOM 6812 O O . SER A 1 867 ? 10.311 -13.742 20.167 1.00 49.66 867 SER A O 1
ATOM 6814 N N . GLU A 1 868 ? 8.689 -15.302 20.132 1.00 62.25 868 GLU A N 1
ATOM 6815 C CA . GLU A 1 868 ? 9.357 -16.322 20.956 1.00 62.25 868 GLU A CA 1
ATOM 6816 C C . GLU A 1 868 ? 9.810 -17.557 20.148 1.00 62.25 868 GLU A C 1
ATOM 6818 O O . GLU A 1 868 ? 10.346 -18.500 20.727 1.00 62.25 868 GLU A O 1
ATOM 6823 N N . GLY A 1 869 ? 9.627 -17.561 18.821 1.00 76.56 869 GLY A N 1
ATOM 6824 C CA . GLY A 1 869 ? 9.939 -18.692 17.939 1.00 76.56 869 GLY A CA 1
ATOM 6825 C C . GLY A 1 869 ? 8.714 -19.255 17.206 1.00 76.56 869 GLY A C 1
ATOM 6826 O O . GLY A 1 869 ? 7.613 -18.705 17.289 1.00 76.56 869 GLY A O 1
ATOM 6827 N N . TRP A 1 870 ? 8.920 -20.373 16.503 1.00 82.81 870 TRP A N 1
ATOM 6828 C CA . TRP A 1 870 ? 7.895 -21.071 15.719 1.00 82.81 870 TRP A CA 1
ATOM 6829 C C . TRP A 1 870 ? 6.767 -21.617 16.593 1.00 82.81 870 TRP A C 1
ATOM 6831 O O . TRP A 1 870 ? 7.025 -22.358 17.540 1.00 82.81 870 TRP A O 1
ATOM 6841 N N . CYS A 1 871 ? 5.516 -21.333 16.240 1.00 88.81 871 CYS A N 1
ATOM 6842 C CA . CYS A 1 871 ? 4.347 -21.759 17.001 1.00 88.81 871 CYS A CA 1
ATOM 6843 C C . CYS A 1 871 ? 3.213 -22.205 16.079 1.00 88.81 871 CYS A C 1
ATOM 6845 O O . CYS A 1 871 ? 2.757 -21.436 15.243 1.00 88.81 871 CYS A O 1
ATOM 6847 N N . VAL A 1 872 ? 2.669 -23.405 16.285 1.00 90.56 872 VAL A N 1
ATOM 6848 C CA . VAL A 1 872 ? 1.568 -23.949 15.464 1.00 90.56 872 VAL A CA 1
ATOM 6849 C C . VAL A 1 872 ? 0.320 -23.057 15.510 1.00 90.56 872 VAL A C 1
ATOM 6851 O O . VAL A 1 872 ? -0.349 -22.893 14.498 1.00 90.56 872 VAL A O 1
ATOM 6854 N N . LEU A 1 873 ? 0.041 -22.399 16.642 1.00 88.62 873 LEU A N 1
ATOM 6855 C CA . LEU A 1 873 ? -1.101 -21.473 16.766 1.00 88.62 873 LEU A CA 1
ATOM 6856 C C . LEU A 1 873 ? -0.943 -20.181 15.952 1.00 88.62 873 LEU A C 1
ATOM 6858 O O . LEU A 1 873 ? -1.890 -19.398 15.877 1.00 88.62 873 LEU A O 1
ATOM 6862 N N . VAL A 1 874 ? 0.260 -19.911 15.444 1.00 84.06 874 VAL A N 1
ATOM 6863 C CA . VAL A 1 874 ? 0.596 -18.692 14.701 1.00 84.06 874 VAL A CA 1
ATOM 6864 C C . VAL A 1 874 ? 0.960 -19.031 13.255 1.00 84.06 874 VAL A C 1
ATOM 6866 O O . VAL A 1 874 ? 0.457 -18.387 12.347 1.00 84.06 874 VAL A O 1
ATOM 6869 N N . ASP A 1 875 ? 1.792 -20.053 13.058 1.00 81.44 875 ASP A N 1
ATOM 6870 C CA . ASP A 1 875 ? 2.408 -20.437 11.784 1.00 81.44 875 ASP A CA 1
ATOM 6871 C C . ASP A 1 875 ? 1.721 -21.642 11.111 1.00 81.44 875 ASP A C 1
ATOM 6873 O O . ASP A 1 875 ? 2.035 -21.986 9.972 1.00 81.44 875 ASP A O 1
ATOM 6877 N N . GLY A 1 876 ? 0.821 -22.340 11.814 1.00 86.50 876 GLY A N 1
ATOM 6878 C CA . GLY A 1 876 ? 0.260 -23.609 11.347 1.00 86.50 876 GLY A CA 1
ATOM 6879 C C . GLY A 1 876 ? -0.668 -23.476 10.136 1.00 86.50 876 GLY A C 1
ATOM 6880 O O . GLY A 1 876 ? -0.632 -24.328 9.253 1.00 86.50 876 GLY A O 1
ATOM 6881 N N . GLU A 1 877 ? -1.469 -22.408 10.063 1.00 87.38 877 GLU A N 1
ATOM 6882 C CA . GLU A 1 877 ? -2.397 -22.173 8.942 1.00 87.38 877 GLU A CA 1
ATOM 6883 C C . GLU A 1 877 ? -1.639 -21.881 7.637 1.00 87.38 877 GLU A C 1
ATOM 6885 O O . GLU A 1 877 ? -1.903 -22.522 6.618 1.00 87.38 877 GLU A O 1
ATOM 6890 N N . ASP A 1 878 ? -0.642 -20.991 7.688 1.00 73.88 878 ASP A N 1
ATOM 6891 C CA . ASP A 1 878 ? 0.231 -20.676 6.547 1.00 73.88 878 ASP A CA 1
ATOM 6892 C C . ASP A 1 878 ? 1.013 -21.924 6.085 1.00 73.88 878 ASP A C 1
ATOM 6894 O O . ASP A 1 878 ? 1.228 -22.145 4.888 1.00 73.88 878 ASP A O 1
ATOM 6898 N N . GLY A 1 879 ? 1.410 -22.784 7.029 1.00 81.44 879 GLY A N 1
ATOM 6899 C CA . GLY A 1 879 ? 2.055 -24.059 6.732 1.00 81.44 879 GLY A CA 1
ATOM 6900 C C . GLY A 1 879 ? 1.141 -25.075 6.038 1.00 81.44 879 GLY A C 1
ATOM 6901 O O . GLY A 1 879 ? 1.580 -25.741 5.099 1.00 81.44 879 GLY A O 1
ATOM 6902 N N . LEU A 1 880 ? -0.127 -25.178 6.450 1.00 84.56 880 LEU A N 1
ATOM 6903 C CA . LEU A 1 880 ? -1.128 -26.031 5.794 1.00 84.56 880 LEU A CA 1
ATOM 6904 C C . LEU A 1 880 ? -1.411 -25.577 4.358 1.00 84.56 880 LEU A C 1
ATOM 6906 O O . LEU A 1 880 ? -1.483 -26.413 3.456 1.00 84.56 880 LEU A O 1
ATOM 6910 N N . GLU A 1 881 ? -1.539 -24.267 4.142 1.00 78.88 881 GLU A N 1
ATOM 6911 C CA . GLU A 1 881 ? -1.742 -23.676 2.814 1.00 78.88 881 GLU A CA 1
ATOM 6912 C C . GLU A 1 881 ? -0.541 -23.939 1.900 1.00 78.88 881 GLU A C 1
ATOM 6914 O O . GLU A 1 881 ? -0.714 -24.393 0.770 1.00 78.88 881 GLU A O 1
ATOM 6919 N N . SER A 1 882 ? 0.678 -23.751 2.415 1.00 74.44 882 SER A N 1
ATOM 6920 C CA . SER A 1 882 ? 1.920 -24.028 1.679 1.00 74.44 882 SER A CA 1
ATOM 6921 C C . SER A 1 882 ? 2.060 -25.508 1.301 1.00 74.44 882 SER A C 1
ATOM 6923 O O . SER A 1 882 ? 2.555 -25.831 0.224 1.00 74.44 882 SER A O 1
ATOM 6925 N N . ALA A 1 883 ? 1.576 -26.414 2.156 1.00 80.94 883 ALA A N 1
ATOM 6926 C CA . ALA A 1 883 ? 1.509 -27.849 1.881 1.00 80.94 883 ALA A CA 1
ATOM 6927 C C . ALA A 1 883 ? 0.359 -28.260 0.947 1.00 80.94 883 ALA A C 1
ATOM 6929 O O . ALA A 1 883 ? 0.248 -29.440 0.615 1.00 80.94 883 ALA A O 1
ATOM 6930 N N . GLY A 1 884 ? -0.505 -27.326 0.532 1.00 81.75 884 GLY A N 1
ATOM 6931 C CA . GLY A 1 884 ? -1.690 -27.620 -0.276 1.00 81.75 884 GLY A CA 1
ATOM 6932 C C . GLY A 1 884 ? -2.712 -28.501 0.450 1.00 81.75 884 GLY A C 1
ATOM 6933 O O . GLY A 1 884 ? -3.502 -29.192 -0.195 1.00 81.75 884 GLY A O 1
ATOM 6934 N N . ARG A 1 885 ? -2.694 -28.525 1.790 1.00 84.38 885 ARG A N 1
ATOM 6935 C CA . ARG A 1 885 ? -3.531 -29.424 2.586 1.00 84.38 885 ARG A CA 1
ATOM 6936 C C . ARG A 1 885 ? -4.884 -28.792 2.876 1.00 84.38 885 ARG A C 1
ATOM 6938 O O . ARG A 1 885 ? -5.004 -27.852 3.657 1.00 84.38 885 ARG A O 1
ATOM 6945 N N . THR A 1 886 ? -5.928 -29.359 2.285 1.00 84.38 886 THR A N 1
ATOM 6946 C CA . THR A 1 886 ? -7.308 -28.945 2.547 1.00 84.38 886 THR A CA 1
ATOM 6947 C C . THR A 1 886 ? -7.775 -29.426 3.914 1.00 84.38 886 THR A C 1
ATOM 6949 O O . THR A 1 886 ? -7.578 -30.590 4.267 1.00 84.38 886 THR A O 1
ATOM 6952 N N . TRP A 1 887 ? -8.473 -28.566 4.646 1.00 89.81 887 TRP A N 1
ATOM 6953 C CA . TRP A 1 887 ? -9.067 -28.898 5.934 1.00 89.81 887 TRP A CA 1
ATOM 6954 C C . TRP A 1 887 ? -10.449 -28.260 6.096 1.00 89.81 887 TRP A C 1
ATOM 6956 O O . TRP A 1 887 ? -10.838 -27.368 5.343 1.00 89.81 887 TRP A O 1
ATOM 6966 N N . LYS A 1 888 ? -11.218 -28.750 7.072 1.00 87.75 888 LYS A N 1
ATOM 6967 C CA . LYS A 1 888 ? -12.529 -28.204 7.448 1.00 87.75 888 LYS A CA 1
ATOM 6968 C C . LYS A 1 888 ? -12.518 -27.833 8.920 1.00 87.75 888 LYS A C 1
ATOM 6970 O O . LYS A 1 888 ? -11.897 -28.528 9.722 1.00 87.75 888 LYS A O 1
ATOM 6975 N N . GLN A 1 889 ? -13.220 -26.770 9.285 1.00 88.94 889 GLN A N 1
ATOM 6976 C CA . GLN A 1 889 ? -13.294 -26.374 10.682 1.00 88.94 889 GLN A CA 1
ATOM 6977 C C . GLN A 1 889 ? -14.198 -27.339 11.470 1.00 88.94 889 GLN A C 1
ATOM 6979 O O . GLN A 1 889 ? -15.379 -27.478 11.150 1.00 88.94 889 GLN A O 1
ATOM 6984 N N . GLN A 1 890 ? -13.658 -28.007 12.492 1.00 87.62 890 GLN A N 1
ATOM 6985 C CA . GLN A 1 890 ? -14.428 -28.826 13.437 1.00 87.62 890 GLN A CA 1
ATOM 6986 C C . GLN A 1 890 ? -14.840 -27.988 14.648 1.00 87.62 890 GLN A C 1
ATOM 6988 O O . GLN A 1 890 ? -14.122 -27.074 15.064 1.00 87.62 890 GLN A O 1
ATOM 6993 N N . LYS A 1 891 ? -16.011 -28.290 15.219 1.00 84.25 891 LYS A N 1
ATOM 6994 C CA . LYS A 1 891 ? -16.424 -27.696 16.495 1.00 84.25 891 LYS A CA 1
ATOM 6995 C C . LYS A 1 891 ? -15.504 -28.214 17.594 1.00 84.25 891 LYS A C 1
ATOM 6997 O O . LYS A 1 891 ? -15.288 -29.419 17.657 1.00 84.25 891 LYS A O 1
ATOM 7002 N N . LEU A 1 892 ? -14.992 -27.302 18.423 1.00 79.81 892 LEU A N 1
ATOM 7003 C CA . LEU A 1 892 ? -14.265 -27.667 19.636 1.00 79.81 892 LEU A CA 1
ATOM 7004 C C . LEU A 1 892 ? -15.209 -28.262 20.670 1.00 79.81 892 LEU A C 1
ATOM 7006 O O . LEU A 1 892 ? -16.339 -27.732 20.785 1.00 79.81 892 LEU A O 1
#

Secondary structure (DSSP, 8-state):
-------PEEEEEE--SHHHHHHHHHHHT-TT--EEEEEE-SSSS-TTTTT-EEEE-TTTSSEEEE-SS---EETTT-HHHHHHHHHTT--EEE-EEEEEEEEES-GGGGG-TT------EEEEGGG-SSSPPPPTTS-HHHHHHHHHHHHHHHHHHHHHHHHSPPPPP-SSSPPPBHHHHHHHTT--HHHIIIIIHHHHHHHHTS-HHHHHTSBHHHHHHHHHHHTTPPEEEETT-THHHHHHHHTT-EEETTEEEEEEEEETTEEEEEEEETT-SS---EEEEEESEEEE-S-HHHHHHH-GGGHHHHHTS-EEEEEEEEE--GGGG---SS-STTT-HHHHHHHTT--EEEEEEEEETTSSS-EEEEEEE-TTS-EEEES--SPP-GGGEEEEEEEEEEPP-HHHHHHHHHHH------PPP------PPP-TTGGGEEE-GGGT---SSS-----SS--------PPP----TTHHHHHHHHHHHHHS-HHHHHHHHHHHHHHHHHHHH-HHHHHHHHHHHHHHHHHH--SS-HHHHHHHHHHIIIIIIHHHHHHHS-HHHHHHHHHHHHHHHHHHHHHHHHHHHTS--TT-HHHHHHHHHHHHHHHHHHHHHHHTTT--EEEETTEEEE-S--HHHHHHHHHHHHHHTTSGGGTT-TTTTTHHHHHHHHHHHHHHHHT--HHHHHHHHHHHHHHHHHHHHHHHHHTTSS--------HHHHHHHHHHHHHHHHHHHHHHHHTSSEEEEET--S-TTSHHHHHHHHHHHTT--EEEE-SS-SEEEETTEEEEPBSSGGG-S-GGGEEEEE-S-HHHHHHHHHHHHHTT--EEEEPTTS--HHHHHHHHHH-SEEE-SS-SSSTTS--HHHHHHHHHHHTT----PPP-

Radius of gyration: 35.37 Å; chains: 1; bounding box: 100×84×96 Å